Protein AF-A0A2W5YUY7-F1 (afdb_monomer)

Structure (mmCIF, N/CA/C/O backbone):
data_AF-A0A2W5YUY7-F1
#
_entry.id   AF-A0A2W5YUY7-F1
#
loop_
_atom_site.group_PDB
_atom_site.id
_atom_site.type_symbol
_atom_site.label_atom_id
_atom_site.label_alt_id
_atom_site.label_comp_id
_atom_site.label_asym_id
_atom_site.label_entity_id
_atom_site.label_seq_id
_atom_site.pdbx_PDB_ins_code
_atom_site.Cartn_x
_atom_site.Cartn_y
_atom_site.Cartn_z
_atom_site.occupancy
_atom_site.B_iso_or_equiv
_atom_site.auth_seq_id
_atom_site.auth_comp_id
_atom_site.auth_asym_id
_atom_site.auth_atom_id
_atom_site.pdbx_PDB_model_num
ATOM 1 N N . MET A 1 1 ? -25.713 -27.317 21.773 1.00 82.44 1 MET A N 1
ATOM 2 C CA . MET A 1 1 ? -25.487 -25.871 21.573 1.00 82.44 1 MET A CA 1
ATOM 3 C C . MET A 1 1 ? -24.095 -25.556 22.081 1.00 82.44 1 MET A C 1
ATOM 5 O O . MET A 1 1 ? -23.786 -25.940 23.202 1.00 82.44 1 MET A O 1
ATOM 9 N N . ARG A 1 2 ? -23.248 -24.959 21.246 1.00 90.19 2 ARG A N 1
ATOM 10 C CA . ARG A 1 2 ? -21.916 -24.479 21.638 1.00 90.19 2 ARG A CA 1
ATOM 11 C C . ARG A 1 2 ? -22.045 -23.018 22.028 1.00 90.19 2 ARG A C 1
ATOM 13 O O . ARG A 1 2 ? -22.692 -22.288 21.289 1.00 90.19 2 ARG A O 1
ATOM 20 N N . GLU A 1 3 ? -21.464 -22.612 23.149 1.00 92.94 3 GLU A N 1
ATOM 21 C CA . GLU A 1 3 ? -21.565 -21.238 23.646 1.00 92.94 3 GLU A CA 1
ATOM 22 C C . GLU A 1 3 ? -20.178 -20.695 24.001 1.00 92.94 3 GLU A C 1
ATOM 24 O O . GLU A 1 3 ? -19.349 -21.411 24.562 1.00 92.94 3 GLU A O 1
ATOM 29 N N . GLU A 1 4 ? -19.923 -19.437 23.660 1.00 93.38 4 GLU A N 1
ATOM 30 C CA . GLU A 1 4 ? -18.686 -18.720 23.967 1.00 93.38 4 GLU A CA 1
ATOM 31 C C . GLU A 1 4 ? -19.030 -17.281 24.362 1.00 93.38 4 GLU A C 1
ATOM 33 O O . GLU A 1 4 ? -19.893 -16.654 23.750 1.00 93.38 4 GLU A O 1
ATOM 38 N N . THR A 1 5 ? -18.380 -16.748 25.401 1.00 94.06 5 THR A N 1
ATOM 39 C CA . THR A 1 5 ? -18.548 -15.346 25.810 1.00 94.06 5 THR A CA 1
ATOM 40 C C . THR A 1 5 ? -17.300 -14.544 25.479 1.00 94.06 5 THR A C 1
ATOM 42 O O . THR A 1 5 ? -16.200 -14.863 25.926 1.00 94.06 5 THR A O 1
ATOM 45 N N . LEU A 1 6 ? -17.500 -13.472 24.725 1.00 91.31 6 LEU A N 1
ATOM 46 C CA . LEU A 1 6 ? -16.512 -12.488 24.330 1.00 91.31 6 LEU A CA 1
ATOM 47 C C . LEU A 1 6 ? -16.683 -11.238 25.194 1.00 91.31 6 LEU A C 1
ATOM 49 O O . LEU A 1 6 ? -17.806 -10.822 25.482 1.00 91.31 6 LEU A O 1
ATOM 53 N N . ALA A 1 7 ? -15.574 -10.608 25.575 1.00 89.50 7 ALA A N 1
ATOM 54 C CA . ALA A 1 7 ? -15.631 -9.275 26.168 1.00 89.50 7 ALA A CA 1
ATOM 55 C C . ALA A 1 7 ? -15.356 -8.231 25.086 1.00 89.50 7 ALA A C 1
ATOM 57 O O . ALA A 1 7 ? -14.325 -8.310 24.410 1.00 89.50 7 ALA A O 1
ATOM 58 N N . GLY A 1 8 ? -16.285 -7.294 24.952 1.00 89.19 8 GLY A N 1
ATOM 59 C CA . GLY A 1 8 ? -16.253 -6.164 24.038 1.00 89.19 8 GLY A CA 1
ATOM 60 C C . GLY A 1 8 ? -15.662 -4.903 24.665 1.00 89.19 8 GLY A C 1
ATOM 61 O O . GLY A 1 8 ? -15.068 -4.951 25.745 1.00 89.19 8 GLY A O 1
ATOM 62 N N . SER A 1 9 ? -15.800 -3.774 23.972 1.00 89.00 9 SER A N 1
ATOM 63 C CA . SER A 1 9 ? -15.421 -2.467 24.519 1.00 89.00 9 SER A CA 1
ATOM 64 C C . SER A 1 9 ? -16.349 -2.031 25.642 1.00 89.00 9 SER A C 1
ATOM 66 O O . SER A 1 9 ? -17.440 -2.577 25.797 1.00 89.00 9 SER A O 1
ATOM 68 N N . ASP A 1 10 ? -15.910 -1.042 26.424 1.00 85.69 10 ASP A N 1
ATOM 69 C CA . ASP A 1 10 ? -16.757 -0.343 27.399 1.00 85.69 10 ASP A CA 1
ATOM 70 C C . ASP A 1 10 ? -17.493 -1.303 28.363 1.00 85.69 10 ASP A C 1
ATOM 72 O O . ASP A 1 10 ? -18.621 -1.055 28.779 1.00 85.69 10 ASP A O 1
ATOM 76 N N . ASN A 1 11 ? -16.841 -2.423 28.713 1.00 85.94 11 ASN A N 1
ATOM 77 C CA . ASN A 1 11 ? -17.349 -3.518 29.554 1.00 85.94 11 ASN A CA 1
ATOM 78 C C . ASN A 1 11 ? -18.594 -4.256 29.018 1.00 85.94 11 ASN A C 1
ATOM 80 O O . ASN A 1 11 ? -19.314 -4.900 29.783 1.00 85.94 11 ASN A O 1
ATOM 84 N N . VAL A 1 12 ? -18.836 -4.215 27.708 1.00 90.56 12 VAL A N 1
ATOM 85 C CA . VAL A 1 12 ? -19.864 -5.027 27.046 1.00 90.56 12 VAL A CA 1
ATOM 86 C C . VAL A 1 12 ? -19.481 -6.511 27.088 1.00 90.56 12 VAL A C 1
ATOM 88 O O . VAL A 1 12 ? -18.336 -6.884 26.824 1.00 90.56 12 VAL A O 1
ATOM 91 N N . LEU A 1 13 ? -20.453 -7.384 27.356 1.00 93.50 13 LEU A N 1
ATOM 92 C CA . LEU A 1 13 ? -20.306 -8.836 27.222 1.00 93.50 13 LEU A CA 1
ATOM 93 C C . LEU A 1 13 ? -21.174 -9.352 26.077 1.00 93.50 13 LEU A C 1
ATOM 95 O O . LEU A 1 13 ? -22.361 -9.036 25.995 1.00 93.50 13 LEU A O 1
ATOM 99 N N . ILE A 1 14 ? -20.586 -10.175 25.211 1.00 94.94 14 ILE A N 1
ATOM 100 C CA . ILE A 1 14 ? -21.260 -10.774 24.063 1.00 94.94 14 ILE A CA 1
ATOM 101 C C . ILE A 1 14 ? -21.202 -12.282 24.219 1.00 94.94 14 ILE A C 1
ATOM 103 O O . ILE A 1 14 ? -20.122 -12.860 24.182 1.00 94.94 14 ILE A O 1
ATOM 107 N N . THR A 1 15 ? -22.346 -12.936 24.364 1.00 95.38 15 THR A N 1
ATOM 108 C CA . THR A 1 15 ? -22.401 -14.396 24.396 1.00 95.38 15 THR A CA 1
ATOM 109 C C . THR A 1 15 ? -22.970 -14.926 23.091 1.00 95.38 15 THR A C 1
ATOM 111 O O . THR A 1 15 ? -24.088 -14.580 22.714 1.00 95.38 15 THR A O 1
ATOM 114 N N . ILE A 1 16 ? -22.199 -15.760 22.402 1.00 95.25 16 ILE A N 1
ATOM 115 C CA . ILE A 1 16 ? -22.567 -16.384 21.134 1.00 95.25 16 ILE A CA 1
ATOM 116 C C . ILE A 1 16 ? -22.921 -17.837 21.403 1.00 95.25 16 ILE A C 1
ATOM 118 O O . ILE A 1 16 ? -22.126 -18.555 21.997 1.00 95.25 16 ILE A O 1
ATOM 122 N N . GLY A 1 17 ? -24.089 -18.268 20.938 1.00 94.00 17 GLY A N 1
ATOM 123 C CA . GLY A 1 17 ? -24.539 -19.653 20.971 1.00 94.00 17 GLY A CA 1
ATOM 124 C C . GLY A 1 17 ? -24.810 -20.170 19.561 1.00 94.00 17 GLY A C 1
ATOM 125 O O . GLY A 1 17 ? -25.519 -19.522 18.805 1.00 94.00 17 GLY A O 1
ATOM 126 N N . VAL A 1 18 ? -24.299 -21.341 19.192 1.00 93.06 18 VAL A N 1
ATOM 127 C CA . VAL A 1 18 ? -24.602 -21.982 17.902 1.00 93.06 18 VAL A CA 1
ATOM 128 C C . VAL A 1 18 ? -25.245 -23.348 18.118 1.00 93.06 18 VAL A C 1
ATOM 130 O O . VAL A 1 18 ? -24.824 -24.152 18.960 1.00 93.06 18 VAL A O 1
ATOM 133 N N . SER A 1 19 ? -26.291 -23.604 17.341 1.00 90.94 19 SER A N 1
ATOM 134 C CA . SER A 1 19 ? -27.009 -24.872 17.242 1.00 90.94 19 SER A CA 1
ATOM 135 C C . SER A 1 19 ? -27.241 -25.239 15.774 1.00 90.94 19 SER A C 1
ATOM 137 O O . SER A 1 19 ? -26.960 -24.442 14.880 1.00 90.94 19 SER A O 1
ATOM 139 N N . GLU A 1 20 ? -27.785 -26.431 15.524 1.00 87.50 20 GLU A N 1
ATOM 140 C CA . GLU A 1 20 ? -28.123 -26.883 14.167 1.00 87.50 20 GLU A CA 1
ATOM 141 C C . GLU A 1 20 ? -29.183 -26.006 13.486 1.00 87.50 20 GLU A C 1
ATOM 143 O O . GLU A 1 20 ? -29.188 -25.893 12.264 1.00 87.50 20 GLU A O 1
ATOM 148 N N . SER A 1 21 ? -30.067 -25.365 14.257 1.00 91.62 21 SER A N 1
ATOM 149 C CA . SER A 1 21 ? -31.188 -24.581 13.729 1.00 91.62 21 SER A CA 1
ATOM 150 C C . SER A 1 21 ? -31.003 -23.071 13.855 1.00 91.62 21 SER A C 1
ATOM 152 O O . SER A 1 21 ? -31.585 -22.323 13.069 1.00 91.62 21 SER A O 1
ATOM 154 N N . GLU A 1 22 ? -30.202 -22.597 14.814 1.00 94.31 22 GLU A N 1
ATOM 155 C CA . GLU A 1 22 ? -30.110 -21.169 15.151 1.00 94.31 22 GLU A CA 1
ATOM 156 C C . GLU A 1 22 ? -28.706 -20.722 15.596 1.00 94.31 22 GLU A C 1
ATOM 158 O O . GLU A 1 22 ? -27.975 -21.471 16.256 1.00 94.31 22 GLU A O 1
ATOM 163 N N . LEU A 1 23 ? -28.384 -19.461 15.288 1.00 95.25 23 LEU A N 1
ATOM 164 C CA . LEU A 1 23 ? -27.334 -18.649 15.903 1.00 95.25 23 LEU A CA 1
ATOM 165 C C . LEU A 1 23 ? -27.981 -17.712 16.935 1.00 95.25 23 LEU A C 1
ATOM 167 O O . LEU A 1 23 ? -28.914 -16.974 16.628 1.00 95.25 23 LEU A O 1
ATOM 171 N N . ILE A 1 24 ? -27.462 -17.724 18.154 1.00 95.56 24 ILE A N 1
ATOM 172 C CA . ILE A 1 24 ? -27.888 -16.889 19.270 1.00 95.56 24 ILE A CA 1
ATOM 173 C C . ILE A 1 24 ? -26.786 -15.880 19.570 1.00 95.56 24 ILE A C 1
ATOM 175 O O . ILE A 1 24 ? -25.624 -16.256 19.713 1.00 95.56 24 ILE A O 1
ATOM 179 N N . VAL A 1 25 ? -27.148 -14.606 19.703 1.00 96.31 25 VAL A N 1
ATOM 180 C CA . VAL A 1 25 ? -26.210 -13.536 20.061 1.00 96.31 25 VAL A CA 1
ATOM 181 C C . VAL A 1 25 ? -26.820 -12.715 21.186 1.00 96.31 25 VAL A C 1
ATOM 183 O O . VAL A 1 25 ? -27.820 -12.028 20.999 1.00 96.31 25 VAL A O 1
ATOM 186 N N . ARG A 1 26 ? -26.219 -12.789 22.370 1.00 95.50 26 ARG A N 1
ATOM 187 C CA . ARG A 1 26 ? -26.632 -12.038 23.555 1.00 95.50 26 ARG A CA 1
ATOM 188 C C . ARG A 1 26 ? -25.678 -10.872 23.772 1.00 95.50 26 ARG A C 1
ATOM 190 O O . ARG A 1 26 ? -24.511 -11.104 24.063 1.00 95.50 26 ARG A O 1
ATOM 197 N N . TYR A 1 27 ? -26.173 -9.646 23.677 1.00 95.06 27 TYR A N 1
ATOM 198 C CA . TYR A 1 27 ? -25.439 -8.421 23.985 1.00 95.06 27 TYR A CA 1
ATOM 199 C C . TYR A 1 27 ? -25.847 -7.911 25.367 1.00 95.06 27 TYR A C 1
ATOM 201 O O . TYR A 1 27 ? -27.019 -7.613 25.601 1.00 95.06 27 TYR A O 1
ATOM 209 N N . ARG A 1 28 ? -24.889 -7.799 26.286 1.00 93.19 28 ARG A N 1
ATOM 210 C CA . ARG A 1 28 ? -25.092 -7.233 27.622 1.00 93.19 28 ARG A CA 1
ATOM 211 C C . ARG A 1 28 ? -24.252 -5.957 27.763 1.00 93.19 28 ARG A C 1
ATOM 213 O O . ARG A 1 28 ? -23.025 -6.070 27.799 1.00 93.19 28 ARG A O 1
ATOM 220 N N . PRO A 1 29 ? -24.875 -4.768 27.830 1.00 87.69 29 PRO A N 1
ATOM 221 C CA . PRO A 1 29 ? -24.159 -3.529 28.109 1.00 87.69 29 PRO A CA 1
ATOM 222 C C . PRO A 1 29 ? -23.665 -3.473 29.561 1.00 87.69 29 PRO A C 1
ATOM 224 O O . PRO A 1 29 ? -24.096 -4.252 30.411 1.00 87.69 29 PRO A O 1
ATOM 227 N N . ALA A 1 30 ? -22.759 -2.537 29.843 1.00 79.19 30 ALA A N 1
ATOM 228 C CA . ALA A 1 30 ? -22.196 -2.336 31.180 1.00 79.19 30 ALA A CA 1
ATOM 229 C C . ALA A 1 30 ? -23.160 -1.665 32.176 1.00 79.19 30 ALA A C 1
ATOM 231 O O . ALA A 1 30 ? -23.013 -1.836 33.384 1.00 79.19 30 ALA A O 1
ATOM 232 N N . GLY A 1 31 ? -24.130 -0.896 31.673 1.00 75.00 31 GLY A N 1
ATOM 233 C CA . GLY A 1 31 ? -25.198 -0.262 32.450 1.00 75.00 31 GLY A CA 1
ATOM 234 C C . GLY A 1 31 ? -26.573 -0.858 32.130 1.00 75.00 31 GLY A C 1
ATOM 235 O O . GLY A 1 31 ? -26.691 -1.654 31.195 1.00 75.00 31 GLY A O 1
ATOM 236 N N . PRO A 1 32 ? -27.622 -0.496 32.891 1.00 65.94 32 PRO A N 1
ATOM 237 C CA . PRO A 1 32 ? -28.980 -0.909 32.568 1.00 65.94 32 PRO A CA 1
ATOM 238 C C . PRO A 1 32 ? -29.388 -0.355 31.194 1.00 65.94 32 PRO A C 1
ATOM 240 O O . PRO A 1 32 ? -28.988 0.743 30.808 1.00 65.94 32 PRO A O 1
ATOM 243 N N . VAL A 1 33 ? -30.182 -1.125 30.446 1.00 63.69 33 VAL A N 1
ATOM 244 C CA . VAL A 1 33 ? -30.790 -0.672 29.185 1.00 63.69 33 VAL A CA 1
ATOM 245 C C . VAL A 1 33 ? -31.951 0.263 29.541 1.00 63.69 33 VAL A C 1
ATOM 247 O O . VAL A 1 33 ? -33.110 -0.142 29.528 1.00 63.69 33 VAL A O 1
ATOM 250 N N . GLU A 1 34 ? -31.637 1.483 29.969 1.00 57.31 34 GLU A N 1
ATOM 251 C CA . GLU A 1 34 ? -32.617 2.540 30.219 1.00 57.31 34 GLU A CA 1
ATOM 252 C C . GLU A 1 34 ? -32.737 3.394 28.946 1.00 57.31 34 GLU A C 1
ATOM 254 O O . GLU A 1 34 ? -31.801 4.094 28.574 1.00 57.31 34 GLU A O 1
ATOM 259 N N . ASN A 1 35 ? -33.898 3.335 28.285 1.00 60.97 35 ASN A N 1
ATOM 260 C CA . ASN A 1 35 ? -34.285 4.139 27.112 1.00 60.97 35 ASN A CA 1
ATOM 261 C C . ASN A 1 35 ? -33.544 3.826 25.786 1.00 60.97 35 ASN A C 1
ATOM 263 O O . ASN A 1 35 ? -32.752 2.891 25.697 1.00 60.97 35 ASN A O 1
ATOM 267 N N . ALA A 1 36 ? -33.955 4.510 24.708 1.00 76.25 36 ALA A N 1
ATOM 268 C CA . ALA A 1 36 ? -33.785 4.139 23.299 1.00 76.25 36 ALA A CA 1
ATOM 269 C C . ALA A 1 36 ? -32.393 3.598 22.908 1.00 76.25 36 ALA A C 1
ATOM 271 O O . ALA A 1 36 ? -31.418 4.338 22.824 1.00 76.25 36 ALA A O 1
ATOM 272 N N . LEU A 1 37 ? -32.321 2.308 22.563 1.00 88.31 37 LEU A N 1
ATOM 273 C CA . LEU A 1 37 ? -31.085 1.660 22.118 1.00 88.31 37 LEU A CA 1
ATOM 274 C C . LEU A 1 37 ? -31.305 0.950 20.784 1.00 88.31 37 LEU A C 1
ATOM 276 O O . LEU A 1 37 ? -32.248 0.177 20.628 1.00 88.31 37 LEU A O 1
ATOM 280 N N . ASN A 1 38 ? -30.417 1.185 19.824 1.00 92.25 38 ASN A N 1
ATOM 281 C CA . ASN A 1 38 ? -30.393 0.466 18.558 1.00 92.25 38 ASN A CA 1
ATOM 282 C C . ASN A 1 38 ? -29.188 -0.478 18.545 1.00 92.25 38 ASN A C 1
ATOM 284 O O . ASN A 1 38 ? -28.051 -0.034 18.712 1.00 92.25 38 ASN A O 1
ATOM 288 N N . LEU A 1 39 ? -29.426 -1.774 18.340 1.00 94.38 39 LEU A N 1
ATOM 289 C CA . LEU A 1 39 ? -28.364 -2.758 18.135 1.00 94.38 39 LEU A CA 1
ATOM 290 C C . LEU A 1 39 ? -28.242 -3.091 16.661 1.00 94.38 39 LEU A C 1
ATOM 292 O O . LEU A 1 39 ? -29.240 -3.260 15.961 1.00 94.38 39 LEU A O 1
ATOM 296 N N . PHE A 1 40 ? -27.003 -3.239 16.219 1.00 96.00 40 PHE A N 1
ATOM 297 C CA . PHE A 1 40 ? -26.655 -3.541 14.846 1.00 96.00 40 PHE A CA 1
ATOM 298 C C . PHE A 1 40 ? -25.738 -4.747 14.815 1.00 96.00 40 PHE A C 1
ATOM 300 O O . PHE A 1 40 ? -24.790 -4.857 15.596 1.00 96.00 40 PHE A O 1
ATOM 307 N N . LEU A 1 41 ? -26.041 -5.634 13.883 1.00 96.75 41 LEU A N 1
ATOM 308 C CA . LEU A 1 41 ? -25.387 -6.904 13.702 1.00 96.75 41 LEU A CA 1
ATOM 309 C C . LEU A 1 41 ? -25.036 -7.098 12.219 1.00 96.75 41 LEU A C 1
ATOM 311 O O . LEU A 1 41 ? -25.788 -7.742 11.480 1.00 96.75 41 LEU A O 1
ATOM 315 N N . PRO A 1 42 ? -23.933 -6.488 11.754 1.00 96.56 42 PRO A N 1
ATOM 316 C CA . PRO A 1 42 ? -23.350 -6.802 10.458 1.00 96.56 42 PRO A CA 1
ATOM 317 C C . PRO A 1 42 ? -22.775 -8.219 10.432 1.00 96.56 42 PRO A C 1
ATOM 319 O O . PRO A 1 42 ? -22.025 -8.632 11.321 1.00 96.56 42 PRO A O 1
ATOM 322 N N . LEU A 1 43 ? -23.101 -8.941 9.367 1.00 96.19 43 LEU A N 1
ATOM 323 C CA . LEU A 1 43 ? -22.672 -10.306 9.106 1.00 96.19 43 LEU A CA 1
ATOM 324 C C . LEU A 1 43 ? -22.036 -10.389 7.715 1.00 96.19 43 LEU A C 1
ATOM 326 O O . LEU A 1 43 ? -22.558 -9.828 6.747 1.00 96.19 43 LEU A O 1
ATOM 330 N N . GLY A 1 44 ? -20.900 -11.073 7.621 1.00 94.81 44 GLY A N 1
ATOM 331 C CA . GLY A 1 44 ? -20.305 -11.513 6.363 1.00 94.81 44 GLY A CA 1
ATOM 332 C C . GLY A 1 44 ? -20.733 -12.950 6.111 1.00 94.81 44 GLY A C 1
ATOM 333 O O . GLY A 1 44 ? -20.157 -13.876 6.672 1.00 94.81 44 GLY A O 1
ATOM 334 N N . THR A 1 45 ? -21.784 -13.137 5.314 1.00 92.75 45 THR A N 1
ATOM 335 C CA . THR A 1 45 ? -22.287 -14.466 4.934 1.00 92.75 45 THR A CA 1
ATOM 336 C C . THR A 1 45 ? -21.586 -15.052 3.715 1.00 92.75 45 THR A C 1
ATOM 338 O O . THR A 1 45 ? -21.768 -16.230 3.414 1.00 92.75 45 THR A O 1
ATOM 341 N N . HIS A 1 46 ? -20.763 -14.242 3.040 1.00 87.12 46 HIS A N 1
ATOM 342 C CA . HIS A 1 46 ? -19.992 -14.586 1.843 1.00 87.12 46 HIS A CA 1
ATOM 343 C C . HIS A 1 46 ? -20.846 -15.039 0.646 1.00 87.12 46 HIS A C 1
ATOM 345 O O . HIS A 1 46 ? -20.318 -15.614 -0.307 1.00 87.12 46 HIS A O 1
ATOM 351 N N . ARG A 1 47 ? -22.159 -14.769 0.664 1.00 85.62 47 ARG A N 1
ATOM 352 C CA . ARG A 1 47 ? -23.068 -15.051 -0.461 1.00 85.62 47 ARG A CA 1
ATOM 353 C C . ARG A 1 47 ? -22.941 -14.000 -1.552 1.00 85.62 47 ARG A C 1
ATOM 355 O O . ARG A 1 47 ? -23.206 -14.281 -2.717 1.00 85.62 47 ARG A O 1
ATOM 362 N N . GLN A 1 48 ? -22.575 -12.790 -1.154 1.00 85.31 48 GLN A N 1
ATOM 363 C CA . GLN A 1 48 ? -22.389 -11.647 -2.028 1.00 85.31 48 GLN A CA 1
ATOM 364 C C . GLN A 1 48 ? -21.037 -10.985 -1.754 1.00 85.31 48 GLN A C 1
ATOM 366 O O . GLN A 1 48 ? -20.324 -11.326 -0.809 1.00 85.31 48 GLN A O 1
ATOM 371 N N . ILE A 1 49 ? -20.684 -10.018 -2.598 1.00 86.19 49 ILE A N 1
ATOM 372 C CA . ILE A 1 49 ? -19.437 -9.256 -2.475 1.00 86.19 49 ILE A CA 1
ATOM 373 C C . ILE A 1 49 ? -19.394 -8.452 -1.162 1.00 86.19 49 ILE A C 1
ATOM 375 O O . ILE A 1 49 ? -18.339 -8.392 -0.530 1.00 86.19 49 ILE A O 1
ATOM 379 N N . GLY A 1 50 ? -20.534 -7.890 -0.746 1.00 91.06 50 GLY A N 1
ATOM 380 C CA . GLY A 1 50 ? -20.678 -7.089 0.470 1.00 91.06 50 GLY A CA 1
ATOM 381 C C . GLY A 1 50 ? -19.967 -5.731 0.418 1.00 91.06 50 GLY A C 1
ATOM 382 O O . GLY A 1 50 ? -19.348 -5.368 -0.584 1.00 91.06 50 GLY A O 1
ATOM 383 N N . ALA A 1 51 ? -20.024 -5.003 1.534 1.00 90.38 51 ALA A N 1
ATOM 384 C CA . ALA A 1 51 ? -19.320 -3.741 1.754 1.00 90.38 51 ALA A CA 1
ATOM 385 C C . ALA A 1 51 ? -18.682 -3.688 3.146 1.00 90.38 51 ALA A C 1
ATOM 387 O O . ALA A 1 51 ? -19.207 -4.244 4.112 1.00 90.38 51 ALA A O 1
ATOM 388 N N . ALA A 1 52 ? -17.541 -3.006 3.249 1.00 91.12 52 ALA A N 1
ATOM 389 C CA . ALA A 1 52 ? -16.906 -2.720 4.537 1.00 91.12 52 ALA A CA 1
ATOM 390 C C . ALA A 1 52 ? -17.512 -1.481 5.213 1.00 91.12 52 ALA A C 1
ATOM 392 O O . ALA A 1 52 ? -17.273 -1.225 6.388 1.00 91.12 52 ALA A O 1
ATOM 393 N N . VAL A 1 53 ? -18.297 -0.709 4.469 1.00 89.00 53 VAL A N 1
ATOM 394 C CA . VAL A 1 53 ? -18.958 0.501 4.939 1.00 89.00 53 VAL A CA 1
ATOM 395 C C . VAL A 1 53 ? -20.424 0.186 5.197 1.00 89.00 53 VAL A C 1
ATOM 397 O O . VAL A 1 53 ? -21.147 -0.247 4.293 1.00 89.00 53 VAL A O 1
ATOM 400 N N . LEU A 1 54 ? -20.859 0.381 6.441 1.00 87.88 54 LEU A N 1
ATOM 401 C CA . LEU A 1 54 ? -22.262 0.218 6.793 1.00 87.88 54 LEU A CA 1
ATOM 402 C C . LEU A 1 54 ? -23.034 1.501 6.490 1.00 87.88 54 LEU A C 1
ATOM 404 O O . LEU A 1 54 ? -22.545 2.593 6.791 1.00 87.88 54 LEU A O 1
ATOM 408 N N . PRO A 1 55 ? -24.234 1.379 5.903 1.00 74.75 55 PRO A N 1
ATOM 409 C CA . PRO A 1 55 ? -25.036 2.530 5.546 1.00 74.75 55 PRO A CA 1
ATOM 410 C C . PRO A 1 55 ? -25.537 3.223 6.813 1.00 74.75 55 PRO A C 1
ATOM 412 O O . PRO A 1 55 ? -25.608 2.623 7.892 1.00 74.75 55 PRO A O 1
ATOM 415 N N . PHE A 1 56 ? -25.893 4.493 6.664 1.00 79.38 56 PHE A N 1
ATOM 416 C CA . PHE A 1 56 ? -26.399 5.289 7.761 1.00 79.38 56 PHE A CA 1
ATOM 417 C C . PHE A 1 56 ? -27.603 6.136 7.345 1.00 79.38 56 PHE A C 1
ATOM 419 O O . PHE A 1 56 ? -27.790 6.481 6.178 1.00 79.38 56 PHE A O 1
ATOM 426 N N . ALA A 1 57 ? -28.413 6.485 8.337 1.00 82.00 57 ALA A N 1
ATOM 427 C CA . ALA A 1 57 ? -29.611 7.287 8.211 1.00 82.00 57 ALA A CA 1
ATOM 428 C C . ALA A 1 57 ? -29.788 8.080 9.506 1.00 82.00 57 ALA A C 1
ATOM 430 O O . ALA A 1 57 ? -29.751 7.521 10.610 1.00 82.00 57 ALA A O 1
ATOM 431 N N . HIS A 1 58 ? -29.964 9.391 9.362 1.00 83.81 58 HIS A N 1
ATOM 432 C CA . HIS A 1 58 ? -30.148 10.317 10.477 1.00 83.81 58 HIS A CA 1
ATOM 433 C C . HIS A 1 58 ? -31.323 9.881 11.368 1.00 83.81 58 HIS A C 1
ATOM 435 O O . HIS A 1 58 ? -32.364 9.466 10.863 1.00 83.81 58 HIS A O 1
ATOM 441 N N . ALA A 1 59 ? -31.118 9.914 12.688 1.00 83.06 59 ALA A N 1
ATOM 442 C CA . ALA A 1 59 ? -32.038 9.457 13.738 1.00 83.06 59 ALA A CA 1
ATOM 443 C C . ALA A 1 59 ? -32.430 7.960 13.706 1.00 83.06 59 ALA A C 1
ATOM 445 O O . ALA A 1 59 ? -33.205 7.514 14.552 1.00 83.06 59 ALA A O 1
ATOM 446 N N . LEU A 1 60 ? -31.885 7.168 12.773 1.00 85.00 60 LEU A N 1
ATOM 447 C CA . LEU A 1 60 ? -32.164 5.733 12.637 1.00 85.00 60 LEU A CA 1
ATOM 448 C C . LEU A 1 60 ? -30.898 4.889 12.845 1.00 85.00 60 LEU A C 1
ATOM 450 O O . LEU A 1 60 ? -30.794 4.120 13.800 1.00 85.00 60 LEU A O 1
ATOM 454 N N . GLU A 1 61 ? -29.912 5.041 11.963 1.00 86.00 61 GLU A N 1
ATOM 455 C CA . GLU A 1 61 ? -28.672 4.249 11.937 1.00 86.00 61 GLU A CA 1
ATOM 456 C C . GLU A 1 61 ? -27.454 5.040 12.460 1.00 86.00 61 GLU A C 1
ATOM 458 O O . GLU A 1 61 ? -26.416 4.441 12.767 1.00 86.00 61 GLU A O 1
ATOM 463 N N . CYS A 1 62 ? -27.638 6.353 12.685 1.00 88.88 62 CYS A N 1
ATOM 464 C CA . CYS A 1 62 ? -26.693 7.288 13.320 1.00 88.88 62 CYS A CA 1
ATOM 465 C C . CYS A 1 62 ? -25.459 7.578 12.445 1.00 88.88 62 CYS A C 1
ATOM 467 O O . CYS A 1 62 ? -25.598 7.646 11.235 1.00 88.88 62 CYS A O 1
ATOM 469 N N . SER A 1 63 ? -24.279 7.813 13.023 1.00 87.56 63 SER A N 1
ATOM 470 C CA . SER A 1 63 ? -23.005 7.952 12.292 1.00 87.56 63 SER A CA 1
ATOM 471 C C . SER A 1 63 ? -22.554 6.658 11.597 1.00 87.56 63 SER A C 1
ATOM 473 O O . SER A 1 63 ? -23.085 5.583 11.874 1.00 87.56 63 SER A O 1
ATOM 475 N N . THR A 1 64 ? -21.554 6.707 10.725 1.00 88.81 64 THR A N 1
ATOM 476 C CA . THR A 1 64 ? -21.061 5.537 9.976 1.00 88.81 64 THR A CA 1
ATOM 477 C C . THR A 1 64 ? -20.273 4.577 10.868 1.00 88.81 64 THR A C 1
ATOM 479 O O . THR A 1 64 ? -19.572 4.986 11.797 1.00 88.81 64 THR A O 1
ATOM 482 N N . VAL A 1 65 ? -20.344 3.275 10.573 1.00 91.56 65 VAL A N 1
ATOM 483 C CA . VAL A 1 65 ? -19.426 2.271 11.134 1.00 91.56 65 VAL A CA 1
ATOM 484 C C . VAL A 1 65 ? -18.690 1.569 9.999 1.00 91.56 65 VAL A C 1
ATOM 486 O O . VAL A 1 65 ? -19.302 1.090 9.045 1.00 91.56 65 VAL A O 1
ATOM 489 N N . LEU A 1 66 ? -17.368 1.517 10.125 1.00 92.12 66 LEU A N 1
ATOM 490 C CA . LEU A 1 66 ? -16.444 0.952 9.152 1.00 92.12 66 LEU A CA 1
ATOM 491 C C . LEU A 1 66 ? -15.934 -0.381 9.686 1.00 92.12 66 LEU A C 1
ATOM 493 O O . LEU A 1 66 ? -15.500 -0.484 10.837 1.00 92.12 66 LEU A O 1
ATOM 497 N N . LEU A 1 67 ? -16.007 -1.406 8.848 1.00 93.00 67 LEU A N 1
ATOM 498 C CA . LEU A 1 67 ? -15.709 -2.782 9.199 1.00 93.00 67 LEU A CA 1
ATOM 499 C C . LEU A 1 67 ? -14.354 -3.231 8.635 1.00 93.00 67 LEU A C 1
ATOM 501 O O . LEU A 1 67 ? -13.888 -2.746 7.599 1.00 93.00 67 LEU A O 1
ATOM 505 N N . PRO A 1 68 ? -13.722 -4.219 9.280 1.00 89.81 68 PRO A N 1
ATOM 506 C CA . PRO A 1 68 ? -12.489 -4.827 8.795 1.00 89.81 68 PRO A CA 1
ATOM 507 C C . PRO A 1 68 ? -12.757 -5.951 7.775 1.00 89.81 68 PRO A C 1
ATOM 509 O O . PRO A 1 68 ? -11.816 -6.489 7.202 1.00 89.81 68 PRO A O 1
ATOM 512 N N . PHE A 1 69 ? -14.022 -6.308 7.542 1.00 91.50 69 PHE A N 1
ATOM 513 C CA . PHE A 1 69 ? -14.488 -7.314 6.585 1.00 91.50 69 PHE A CA 1
ATOM 514 C C . PHE A 1 69 ? -15.644 -6.744 5.751 1.00 91.50 69 PHE A C 1
ATOM 516 O O . PHE A 1 69 ? -16.170 -5.677 6.069 1.00 91.50 69 PHE A O 1
ATOM 523 N N . LYS A 1 70 ? -16.054 -7.453 4.693 1.00 92.00 70 LYS A N 1
ATOM 524 C CA . LYS A 1 70 ? -17.217 -7.066 3.884 1.00 92.00 70 LYS A CA 1
ATOM 525 C C . LYS A 1 70 ? -18.478 -7.753 4.390 1.00 92.00 70 LYS A C 1
ATOM 527 O O . LYS A 1 70 ? -18.592 -8.974 4.318 1.00 92.00 70 LYS A O 1
ATOM 532 N N . SER A 1 71 ? -19.422 -6.964 4.887 1.00 94.44 71 SER A N 1
ATOM 533 C CA . SER A 1 71 ? -20.738 -7.444 5.293 1.00 94.44 71 SER A CA 1
ATOM 534 C C . SER A 1 71 ? -21.684 -7.460 4.097 1.00 94.44 71 SER A C 1
ATOM 536 O O . SER A 1 71 ? -21.706 -6.519 3.307 1.00 94.44 71 SER A O 1
ATOM 538 N N . ASP A 1 72 ? -22.472 -8.524 3.968 1.00 94.50 72 ASP A N 1
ATOM 539 C CA . ASP A 1 72 ? -23.537 -8.654 2.968 1.00 94.50 72 ASP A CA 1
ATOM 540 C C . ASP A 1 72 ? -24.940 -8.780 3.587 1.00 94.50 72 ASP A C 1
ATOM 542 O O . ASP A 1 72 ? -25.945 -8.773 2.874 1.00 94.50 72 ASP A O 1
ATOM 546 N N . LEU A 1 73 ? -25.028 -8.851 4.916 1.00 95.50 73 LEU A N 1
ATOM 547 C CA . LEU A 1 73 ? -26.273 -8.905 5.671 1.00 95.50 73 LEU A CA 1
ATOM 548 C C . LEU A 1 73 ? -26.143 -8.052 6.933 1.00 95.50 73 LEU A C 1
ATOM 550 O O . LEU A 1 73 ? -25.277 -8.302 7.763 1.00 95.50 73 LEU A O 1
ATOM 554 N N . LEU A 1 74 ? -27.044 -7.090 7.114 1.00 95.56 74 LEU A N 1
ATOM 555 C CA . LEU A 1 74 ? -27.145 -6.286 8.329 1.00 95.56 74 LEU A CA 1
ATOM 556 C C . LEU A 1 74 ? -28.485 -6.564 9.005 1.00 95.56 74 LEU A C 1
ATOM 558 O O . LEU A 1 74 ? -29.545 -6.246 8.462 1.00 95.56 74 LEU A O 1
ATOM 562 N N . LEU A 1 75 ? -28.432 -7.142 10.203 1.00 96.94 75 LEU A N 1
ATOM 563 C CA . LEU A 1 75 ? -29.588 -7.275 11.086 1.00 96.94 75 LEU A CA 1
ATOM 564 C C . LEU A 1 75 ? -29.542 -6.150 12.120 1.00 96.94 75 LEU A C 1
ATOM 566 O O . LEU A 1 75 ? -28.473 -5.801 12.611 1.00 96.94 75 LEU A O 1
ATOM 570 N N . SER A 1 76 ? -30.680 -5.556 12.461 1.00 95.94 76 SER A N 1
ATOM 571 C CA . SER A 1 76 ? -30.730 -4.535 13.513 1.00 95.94 76 SER A CA 1
ATOM 572 C C . SER A 1 76 ? -32.016 -4.607 14.320 1.00 95.94 76 SER A C 1
ATOM 574 O O . SER A 1 76 ? -33.033 -5.101 13.835 1.00 95.94 76 SER A O 1
ATOM 576 N N . ALA A 1 77 ? -31.960 -4.119 15.554 1.00 95.31 77 ALA A N 1
ATOM 577 C CA . ALA A 1 77 ? -33.101 -4.047 16.450 1.00 95.31 77 ALA A CA 1
ATOM 578 C C . ALA A 1 77 ? -33.197 -2.660 17.084 1.00 95.31 77 ALA A C 1
ATOM 580 O O . ALA A 1 77 ? -32.219 -2.169 17.646 1.00 95.31 77 ALA A O 1
ATOM 581 N N . GLU A 1 78 ? -34.374 -2.048 17.006 1.00 93.81 78 GLU A N 1
ATOM 582 C CA . GLU A 1 78 ? -34.713 -0.836 17.749 1.00 93.81 78 GLU A CA 1
ATOM 583 C C . GLU A 1 78 ? -35.418 -1.227 19.039 1.00 93.81 78 GLU A C 1
ATOM 585 O O . GLU A 1 78 ? -36.460 -1.883 19.009 1.00 93.81 78 GLU A O 1
ATOM 590 N N . ILE A 1 79 ? -34.859 -0.804 20.167 1.00 90.56 79 ILE A N 1
ATOM 591 C CA . ILE A 1 79 ? -35.419 -1.034 21.492 1.00 90.56 79 ILE A CA 1
ATOM 592 C C . ILE A 1 79 ? -35.978 0.288 21.987 1.00 90.56 79 ILE A C 1
ATOM 594 O O . ILE A 1 79 ? -35.252 1.279 22.105 1.00 90.56 79 ILE A O 1
ATOM 598 N N . ARG A 1 80 ? -37.282 0.310 22.246 1.00 88.50 80 ARG A N 1
ATOM 599 C CA . ARG A 1 80 ? -38.014 1.441 22.821 1.00 88.50 80 ARG A CA 1
ATOM 600 C C . ARG A 1 80 ? -38.918 0.928 23.938 1.00 88.50 80 ARG A C 1
ATOM 602 O O . ARG A 1 80 ? -39.177 -0.269 24.028 1.00 88.50 80 ARG A O 1
ATOM 609 N N . GLU A 1 81 ? -39.470 1.836 24.739 1.00 82.81 81 GLU A N 1
ATOM 610 C CA . GLU A 1 81 ? -40.495 1.482 25.736 1.00 82.81 81 GLU A CA 1
ATOM 611 C C . GLU A 1 81 ? -41.720 0.799 25.102 1.00 82.81 81 GLU A C 1
ATOM 613 O O . GLU A 1 81 ? -42.346 -0.063 25.712 1.00 82.81 81 GLU A O 1
ATOM 618 N N . SER A 1 82 ? -42.047 1.158 23.856 1.00 84.31 82 SER A N 1
ATOM 619 C CA . SER A 1 82 ? -43.174 0.599 23.102 1.00 84.31 82 SER A CA 1
ATOM 620 C C . SER A 1 82 ? -42.944 -0.825 22.581 1.00 84.31 82 SER A C 1
ATOM 622 O O . SER A 1 82 ? -43.892 -1.443 22.096 1.00 84.31 82 SER A O 1
ATOM 624 N N . GLY A 1 83 ? -41.719 -1.351 22.672 1.00 89.00 83 GLY A N 1
ATOM 625 C CA . GLY A 1 83 ? -41.359 -2.698 22.238 1.00 89.00 83 GLY A CA 1
ATOM 626 C C . GLY A 1 83 ? -40.082 -2.754 21.400 1.00 89.00 83 GLY A C 1
ATOM 627 O O . GLY A 1 83 ? -39.344 -1.775 21.269 1.00 89.00 83 GLY A O 1
ATOM 628 N N . VAL A 1 84 ? -39.833 -3.935 20.830 1.00 92.88 84 VAL A N 1
ATOM 629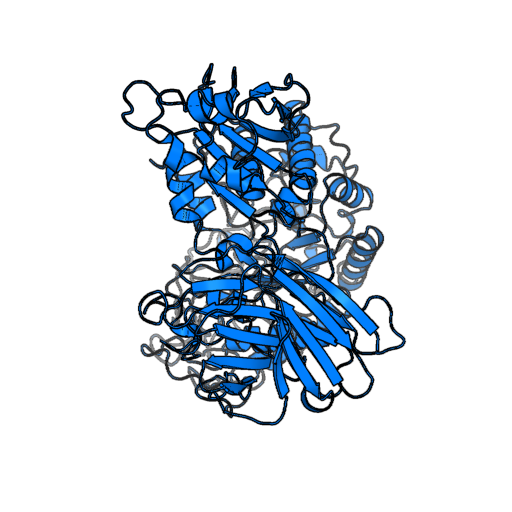 C CA . VAL A 1 84 ? -38.679 -4.218 19.968 1.00 92.88 84 VAL A CA 1
ATOM 630 C C . VAL A 1 84 ? -39.137 -4.325 18.519 1.00 92.88 84 VAL A C 1
ATOM 632 O O . VAL A 1 84 ? -40.075 -5.064 18.221 1.00 92.88 84 VAL A O 1
ATOM 635 N N . LYS A 1 85 ? -38.449 -3.628 17.614 1.00 95.50 85 LYS A N 1
ATOM 636 C CA . LYS A 1 85 ? -38.638 -3.771 16.165 1.00 95.50 85 LYS A CA 1
ATOM 637 C C . LYS A 1 85 ? -37.370 -4.282 15.504 1.00 95.50 85 LYS A C 1
ATOM 639 O O . LYS A 1 85 ? -36.292 -3.754 15.759 1.00 95.50 85 LYS A O 1
ATOM 644 N N . CYS A 1 86 ? -37.509 -5.284 14.644 1.00 97.31 86 CYS A N 1
ATOM 645 C CA . CYS A 1 86 ? -36.398 -5.936 13.958 1.00 97.31 86 CYS A CA 1
ATOM 646 C C . CYS A 1 86 ? -36.350 -5.510 12.494 1.00 97.31 86 CYS A C 1
ATOM 648 O O . CYS A 1 86 ? -37.382 -5.431 11.831 1.00 97.31 86 CYS A O 1
ATOM 650 N N . PHE A 1 87 ? -35.151 -5.263 11.976 1.00 96.56 87 PHE A N 1
ATOM 651 C CA . PHE A 1 87 ? -34.945 -4.815 10.605 1.00 96.56 87 PHE A CA 1
ATOM 652 C C . PHE A 1 87 ? -33.807 -5.571 9.935 1.00 96.56 87 PHE A C 1
ATOM 654 O O . PHE A 1 87 ? -32.852 -6.002 10.588 1.00 96.56 87 PHE A O 1
ATOM 661 N N . ARG A 1 88 ? -33.887 -5.668 8.610 1.00 95.12 88 ARG A N 1
ATOM 662 C CA . ARG A 1 88 ? -32.860 -6.266 7.760 1.00 95.12 88 ARG A CA 1
ATOM 663 C C . ARG A 1 88 ? -32.482 -5.333 6.614 1.00 95.12 88 ARG A C 1
ATOM 665 O O . ARG A 1 88 ? -33.352 -4.696 6.019 1.00 95.12 88 ARG A O 1
ATOM 672 N N . ARG A 1 89 ? -31.194 -5.337 6.266 1.00 93.12 89 ARG A N 1
ATOM 673 C CA . ARG A 1 89 ? -30.662 -4.903 4.967 1.00 93.12 89 ARG A CA 1
ATOM 674 C C . ARG A 1 89 ? -29.788 -6.004 4.388 1.00 93.12 89 ARG A C 1
ATOM 676 O O . ARG A 1 89 ? -29.108 -6.712 5.131 1.00 93.12 89 ARG A O 1
ATOM 683 N N . VAL A 1 90 ? -29.815 -6.146 3.074 1.00 93.50 90 VAL A N 1
ATOM 684 C CA . VAL A 1 90 ? -28.951 -7.076 2.344 1.00 93.50 90 VAL A CA 1
ATOM 685 C C . VAL A 1 90 ? -28.127 -6.299 1.337 1.00 93.50 90 VAL A C 1
ATOM 687 O O . VAL A 1 90 ? -28.597 -5.301 0.791 1.00 93.50 90 VAL A O 1
ATOM 690 N N . TRP A 1 91 ? -26.900 -6.745 1.102 1.00 91.38 91 TRP A N 1
ATOM 691 C CA . TRP A 1 91 ? -26.138 -6.294 -0.047 1.00 91.38 91 TRP A CA 1
ATOM 692 C C . TRP A 1 91 ? -26.651 -7.033 -1.276 1.00 91.38 91 TRP A C 1
ATOM 694 O O . TRP A 1 91 ? -26.529 -8.254 -1.366 1.00 91.38 91 TRP A O 1
ATOM 704 N N . ASP A 1 92 ? -27.228 -6.300 -2.216 1.00 88.44 92 ASP A N 1
ATOM 705 C CA . ASP A 1 92 ? -27.729 -6.851 -3.466 1.00 88.44 92 ASP A CA 1
ATOM 706 C C . ASP A 1 92 ? -27.441 -5.880 -4.603 1.00 88.44 92 ASP A C 1
ATOM 708 O O . ASP A 1 92 ? -27.482 -4.664 -4.423 1.00 88.44 92 ASP A O 1
ATOM 712 N N . ARG A 1 93 ? -27.131 -6.419 -5.786 1.00 88.06 93 ARG A N 1
ATOM 713 C CA . ARG A 1 93 ? -26.923 -5.616 -6.998 1.00 88.06 93 ARG A CA 1
ATOM 714 C C . ARG A 1 93 ? -26.038 -4.375 -6.759 1.00 88.06 93 ARG A C 1
ATOM 716 O O . ARG A 1 93 ? -26.380 -3.277 -7.188 1.00 88.06 93 ARG A O 1
ATOM 723 N N . TRP A 1 94 ? -24.890 -4.583 -6.105 1.00 87.81 94 TRP A N 1
ATOM 724 C CA . TRP A 1 94 ? -23.845 -3.573 -5.856 1.00 87.81 94 TRP A CA 1
ATOM 725 C C . TRP A 1 94 ? -24.210 -2.437 -4.895 1.00 87.81 94 TRP A C 1
ATOM 727 O O . TRP A 1 94 ? -23.527 -1.418 -4.899 1.00 87.81 94 TRP A O 1
ATOM 737 N N . GLN A 1 95 ? -25.248 -2.601 -4.075 1.00 87.19 95 GLN A N 1
ATOM 738 C CA . GLN A 1 95 ? -25.614 -1.619 -3.056 1.00 87.19 95 GLN A CA 1
ATOM 739 C C . GLN A 1 95 ? -26.319 -2.264 -1.860 1.00 87.19 95 GLN A C 1
ATOM 741 O O . GLN A 1 95 ? -26.784 -3.405 -1.912 1.00 87.19 95 GLN A O 1
ATOM 746 N N . TRP A 1 96 ? -26.438 -1.510 -0.771 1.00 88.69 96 TRP A N 1
ATOM 747 C CA . TRP A 1 96 ? -27.318 -1.883 0.331 1.00 88.69 96 TRP A CA 1
ATOM 748 C C . TRP A 1 96 ? -28.783 -1.696 -0.065 1.00 88.69 96 TRP A C 1
ATOM 750 O O . TRP A 1 96 ? -29.171 -0.636 -0.552 1.00 88.69 96 TRP A O 1
ATOM 760 N N . SER A 1 97 ? -29.618 -2.701 0.206 1.00 89.94 97 SER A N 1
ATOM 761 C CA . SER A 1 97 ? -31.069 -2.571 0.085 1.00 89.94 97 SER A CA 1
ATOM 762 C C . SER A 1 97 ? -31.608 -1.477 1.009 1.00 89.94 97 SER A C 1
ATOM 764 O O . SER A 1 97 ? -30.971 -1.091 1.997 1.00 89.94 97 SER A O 1
ATOM 766 N N . GLU A 1 98 ? -32.842 -1.044 0.768 1.00 88.62 98 GLU A N 1
ATOM 767 C CA . GLU A 1 98 ? -33.593 -0.300 1.777 1.00 88.62 98 GLU A CA 1
ATOM 768 C C . GLU A 1 98 ? -33.714 -1.102 3.077 1.00 88.62 98 GLU A C 1
ATOM 770 O O . GLU A 1 98 ? -33.628 -2.338 3.098 1.00 88.62 98 GLU A O 1
ATOM 775 N N . ARG A 1 99 ? -33.899 -0.376 4.177 1.00 89.81 99 ARG A N 1
ATOM 776 C CA . ARG A 1 99 ? -34.128 -0.956 5.496 1.00 89.81 99 ARG A CA 1
ATOM 777 C C . ARG A 1 99 ? -35.566 -1.453 5.607 1.00 89.81 99 ARG A C 1
ATOM 779 O O . ARG A 1 99 ? -36.499 -0.664 5.505 1.00 89.81 99 ARG A O 1
ATOM 786 N N . VAL A 1 100 ? -35.743 -2.750 5.861 1.00 94.62 100 VAL A N 1
ATOM 787 C CA . VAL A 1 100 ? -37.067 -3.395 5.907 1.00 94.62 100 VAL A CA 1
ATOM 788 C C . VAL A 1 100 ? -37.328 -3.991 7.289 1.00 94.62 100 VAL A C 1
ATOM 790 O O . VAL A 1 100 ? -36.496 -4.743 7.796 1.00 94.62 100 VAL A O 1
ATOM 793 N N . GLU A 1 101 ? -38.473 -3.661 7.897 1.00 96.88 101 GLU A N 1
ATOM 794 C CA . GLU A 1 101 ? -38.955 -4.302 9.134 1.00 96.88 101 GLU A CA 1
ATOM 795 C C . GLU A 1 101 ? -39.281 -5.781 8.853 1.00 96.88 101 GLU A C 1
ATOM 797 O O . GLU A 1 101 ? -39.899 -6.099 7.837 1.00 96.88 101 GLU A O 1
ATOM 802 N N . THR A 1 102 ? -38.841 -6.702 9.712 1.00 97.12 102 THR A N 1
ATOM 803 C CA . THR A 1 102 ? -38.921 -8.149 9.454 1.00 97.12 102 THR A CA 1
ATOM 804 C C . THR A 1 102 ? -39.228 -8.960 10.714 1.00 97.12 102 THR A C 1
ATOM 806 O O . THR A 1 102 ? -38.968 -8.524 11.833 1.00 97.12 102 THR A O 1
ATOM 809 N N . GLN A 1 103 ? -39.763 -10.166 10.510 1.00 96.38 103 GLN A N 1
ATOM 810 C CA . GLN A 1 103 ? -39.992 -11.198 11.532 1.00 96.38 103 GLN A CA 1
ATOM 811 C C . GLN A 1 103 ? -39.133 -12.455 11.291 1.00 96.38 103 GLN A C 1
ATOM 813 O O . GLN A 1 103 ? -39.362 -13.496 11.896 1.00 96.38 103 GLN A O 1
ATOM 818 N N . GLU A 1 104 ? -38.155 -12.388 10.381 1.00 96.44 104 GLU A N 1
ATOM 819 C CA . GLU A 1 104 ? -37.290 -13.526 10.02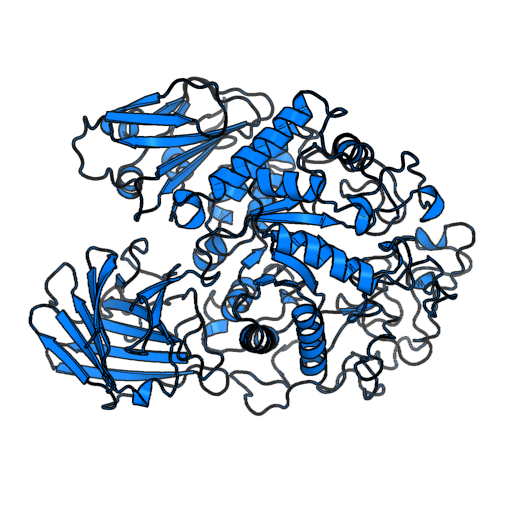1 1.00 96.44 104 GLU A CA 1
ATOM 820 C C . GLU A 1 104 ? -36.296 -13.925 11.121 1.00 96.44 104 GLU A C 1
ATOM 822 O O . GLU A 1 104 ? -35.671 -14.979 11.039 1.00 96.44 104 GLU A O 1
ATOM 827 N N . PHE A 1 105 ? -36.132 -13.081 12.136 1.00 97.50 105 PHE A N 1
ATOM 828 C CA . PHE A 1 105 ? -35.364 -13.353 13.342 1.00 97.50 105 PHE A CA 1
ATOM 829 C C . PHE A 1 105 ? -36.073 -12.715 14.538 1.00 97.50 105 PHE A C 1
ATOM 831 O O . PHE A 1 105 ? -36.868 -11.787 14.378 1.00 97.50 105 PHE A O 1
ATOM 838 N N . GLU A 1 106 ? -35.788 -13.216 15.734 1.00 97.00 106 GLU A N 1
ATOM 839 C CA . GLU A 1 106 ? -36.407 -12.736 16.969 1.00 97.00 106 GLU A CA 1
ATOM 840 C C . GLU A 1 106 ? -35.382 -11.974 17.808 1.00 97.00 106 GLU A C 1
ATOM 842 O O . GLU A 1 106 ? -34.234 -12.410 17.945 1.00 97.00 106 GLU A O 1
ATOM 847 N N . VAL A 1 107 ? -35.800 -10.850 18.395 1.00 96.38 107 VAL A N 1
ATOM 848 C CA . VAL A 1 107 ? -35.015 -10.134 19.402 1.00 96.38 107 VAL A CA 1
ATOM 849 C C . VAL A 1 107 ? -35.840 -9.936 20.660 1.00 96.38 107 VAL A C 1
ATOM 851 O O . VAL A 1 107 ? -36.925 -9.360 20.614 1.00 96.38 107 VAL A O 1
ATOM 854 N N . THR A 1 108 ? -35.307 -10.389 21.792 1.00 93.69 108 THR A N 1
ATOM 855 C CA . THR A 1 108 ? -35.927 -10.214 23.110 1.00 93.69 108 THR A CA 1
ATOM 856 C C . THR A 1 108 ? -35.023 -9.413 24.038 1.00 93.69 108 THR A C 1
ATOM 858 O O . THR A 1 108 ? -33.797 -9.434 23.918 1.00 93.69 108 THR A O 1
ATOM 861 N N . VAL A 1 109 ? -35.639 -8.679 24.965 1.00 90.69 109 VAL A N 1
ATOM 862 C CA . VAL A 1 109 ? -34.943 -7.908 26.001 1.00 90.69 109 VAL A CA 1
ATOM 863 C C . VAL A 1 109 ? -35.346 -8.477 27.354 1.00 90.69 109 VAL A C 1
ATOM 865 O O . VAL A 1 109 ? -36.531 -8.569 27.666 1.00 90.69 109 VAL A O 1
ATOM 868 N N . GLY A 1 110 ? -34.362 -8.890 28.146 1.00 84.81 110 GLY A N 1
ATOM 869 C CA . GLY A 1 110 ? -34.572 -9.527 29.444 1.00 84.81 110 GLY A CA 1
ATOM 870 C C . GLY A 1 110 ? -33.246 -9.757 30.160 1.00 84.81 110 GLY A C 1
ATOM 871 O O . GLY A 1 110 ? -32.197 -9.819 29.521 1.00 84.81 110 GLY A O 1
ATOM 872 N N . ASP A 1 111 ? -33.272 -9.833 31.491 1.00 81.75 111 ASP A N 1
ATOM 873 C CA . ASP A 1 111 ? -32.079 -10.065 32.324 1.00 81.75 111 ASP A CA 1
ATOM 874 C C . ASP A 1 111 ? -30.916 -9.085 32.045 1.00 81.75 111 ASP A C 1
ATOM 876 O O . ASP A 1 111 ? -29.736 -9.455 32.049 1.00 81.75 111 ASP A O 1
ATOM 880 N N . GLY A 1 112 ? -31.260 -7.824 31.749 1.00 85.12 112 GLY A N 1
ATOM 881 C CA . GLY A 1 112 ? -30.300 -6.765 31.419 1.00 85.12 112 GLY A CA 1
ATOM 882 C C . GLY A 1 112 ? -29.532 -6.995 30.112 1.00 85.12 112 GLY A C 1
ATOM 883 O O . GLY A 1 112 ? -28.455 -6.433 29.936 1.00 85.12 112 GLY A O 1
ATOM 884 N N . ALA A 1 113 ? -30.036 -7.843 29.213 1.00 90.31 113 ALA A N 1
ATOM 885 C CA . ALA A 1 113 ? -29.402 -8.164 27.942 1.00 90.31 113 ALA A CA 1
ATOM 886 C C . ALA A 1 113 ? -30.399 -8.129 26.777 1.00 90.31 113 ALA A C 1
ATOM 888 O O . ALA A 1 113 ? -31.612 -8.256 26.950 1.00 90.31 113 ALA A O 1
ATOM 889 N N . VAL A 1 114 ? -29.850 -7.987 25.574 1.00 92.75 114 VAL A N 1
ATOM 890 C CA . VAL A 1 114 ? -30.569 -8.071 24.303 1.00 92.75 114 VAL A CA 1
ATOM 891 C C . VAL A 1 114 ? -30.164 -9.367 23.619 1.00 92.75 114 VAL A C 1
ATOM 893 O O . VAL A 1 114 ? -28.974 -9.619 23.424 1.00 92.75 114 VAL A O 1
ATOM 896 N N . LEU A 1 115 ? -31.135 -10.205 23.274 1.00 95.19 115 LEU A N 1
ATOM 897 C CA . LEU A 1 115 ? -30.914 -11.536 22.723 1.00 95.19 115 LEU A CA 1
ATOM 898 C C . LEU A 1 115 ? -31.434 -11.612 21.290 1.00 95.19 115 LEU A C 1
ATOM 900 O O . LEU A 1 115 ? -32.640 -11.585 21.085 1.00 95.19 115 LEU A O 1
ATOM 904 N N . PHE A 1 116 ? -30.539 -11.785 20.322 1.00 97.06 116 PHE A N 1
ATOM 905 C CA . PHE A 1 116 ? -30.882 -12.152 18.949 1.00 97.06 116 PHE A CA 1
ATOM 906 C C . PHE A 1 116 ? -30.977 -13.673 18.825 1.00 97.06 116 PHE A C 1
ATOM 908 O O . PHE A 1 116 ? -30.057 -14.385 19.236 1.00 97.06 116 PHE A O 1
ATOM 915 N N . ARG A 1 117 ? -32.053 -14.165 18.206 1.00 97.19 117 ARG A N 1
ATOM 916 C CA . ARG A 1 117 ? -32.216 -15.551 17.751 1.00 97.19 117 ARG A CA 1
ATOM 917 C C . ARG A 1 117 ? -32.361 -15.552 16.236 1.00 97.19 117 ARG A C 1
ATOM 919 O O . ARG A 1 117 ? -33.358 -15.074 15.698 1.00 97.19 117 ARG A O 1
ATOM 926 N N . ILE A 1 118 ? -31.344 -16.057 15.553 1.00 97.19 118 ILE A N 1
ATOM 927 C CA . ILE A 1 118 ? -31.193 -15.953 14.103 1.00 97.19 118 ILE A CA 1
ATOM 928 C C . ILE A 1 118 ? -31.287 -17.360 13.512 1.00 97.19 118 ILE A C 1
ATOM 930 O O . ILE A 1 118 ? -30.392 -18.177 13.753 1.00 97.19 118 ILE A O 1
ATOM 934 N N . PRO A 1 119 ? -32.328 -17.669 12.723 1.00 96.06 119 PRO A N 1
ATOM 935 C CA . PRO A 1 119 ? -32.432 -18.961 12.059 1.00 96.06 119 PRO A CA 1
ATOM 936 C C . PRO A 1 119 ? -31.249 -19.205 11.117 1.00 96.06 119 PRO A C 1
ATOM 938 O O . PRO A 1 119 ? -30.860 -18.321 10.352 1.00 96.06 119 PRO A O 1
ATOM 941 N N . ARG A 1 120 ? -30.705 -20.429 11.108 1.00 92.56 120 ARG A N 1
ATOM 942 C CA . ARG A 1 120 ? -29.595 -20.813 10.213 1.00 92.56 120 ARG A CA 1
ATOM 943 C C . ARG A 1 120 ? -29.938 -20.583 8.740 1.00 92.56 120 ARG A C 1
ATOM 945 O O . ARG A 1 120 ? -29.076 -20.138 7.993 1.00 92.56 120 ARG A O 1
ATOM 952 N N . ALA A 1 121 ? -31.202 -20.766 8.353 1.00 92.88 121 ALA A N 1
ATOM 953 C CA . ALA A 1 121 ? -31.684 -20.506 6.995 1.00 92.88 121 ALA A CA 1
ATOM 954 C C . ALA A 1 121 ? -31.438 -19.059 6.517 1.00 92.88 121 ALA A C 1
ATOM 956 O O . ALA A 1 121 ? -31.171 -18.841 5.337 1.00 92.88 121 ALA A O 1
ATOM 957 N N . LEU A 1 122 ? -31.460 -18.067 7.419 1.00 93.62 122 LEU A N 1
ATOM 958 C CA . LEU A 1 122 ? -31.200 -16.664 7.065 1.00 93.62 122 LEU A CA 1
ATOM 959 C C . LEU A 1 122 ? -29.721 -16.416 6.711 1.00 93.62 122 LEU A C 1
ATOM 961 O O . LEU A 1 122 ? -29.404 -15.522 5.919 1.00 93.62 122 LEU A O 1
ATOM 965 N N . LEU A 1 123 ? -28.825 -17.236 7.266 1.00 92.81 123 LEU A N 1
ATOM 966 C CA . LEU A 1 123 ? -27.376 -17.189 7.057 1.00 92.81 123 LEU A CA 1
ATOM 967 C C . LEU A 1 123 ? -26.933 -17.952 5.794 1.00 92.81 123 LEU A C 1
ATOM 969 O O . LEU A 1 123 ? -25.780 -17.833 5.386 1.00 92.81 123 LEU A O 1
ATOM 973 N N . GLY A 1 124 ? -27.844 -18.700 5.161 1.00 88.94 124 GLY A N 1
ATOM 974 C CA . GLY A 1 124 ? -27.548 -19.573 4.026 1.00 88.94 124 GLY A CA 1
ATOM 975 C C . GLY A 1 124 ? -26.688 -20.782 4.406 1.00 88.94 124 GLY A C 1
ATOM 976 O O . GLY A 1 124 ? -26.588 -21.152 5.576 1.00 88.94 124 GLY A O 1
ATOM 977 N N . ASP A 1 125 ? -26.037 -21.374 3.406 1.00 87.00 125 ASP A N 1
ATOM 978 C CA . ASP A 1 125 ? -25.258 -22.613 3.558 1.00 87.00 125 ASP A CA 1
ATOM 979 C C . ASP A 1 125 ? -23.830 -22.386 4.078 1.00 87.00 125 ASP A C 1
ATOM 981 O O . ASP A 1 125 ? -23.015 -23.309 4.099 1.00 87.00 125 ASP A O 1
ATOM 985 N N . SER A 1 126 ? -23.492 -21.161 4.496 1.00 84.31 126 SER A N 1
ATOM 986 C CA . SER A 1 126 ? -22.140 -20.881 4.967 1.00 84.31 126 SER A CA 1
ATOM 987 C C . SER A 1 126 ? -21.836 -21.649 6.256 1.00 84.31 126 SER A C 1
ATOM 989 O O . SER A 1 126 ? -22.632 -21.672 7.204 1.00 84.31 126 SER A O 1
ATOM 991 N N . SER A 1 127 ? -20.648 -22.253 6.309 1.00 87.81 127 SER A N 1
ATOM 992 C CA . SER A 1 127 ? -20.092 -22.875 7.515 1.00 87.81 127 SER A CA 1
ATOM 993 C C . SER A 1 127 ? -19.418 -21.859 8.441 1.00 87.81 127 SER A C 1
ATOM 995 O O . SER A 1 127 ? -19.151 -22.176 9.599 1.00 87.81 127 SER A O 1
ATOM 997 N N . LYS A 1 128 ? -19.130 -20.656 7.927 1.00 91.38 128 LYS A N 1
ATOM 998 C CA . LYS A 1 128 ? -18.397 -19.578 8.600 1.00 91.38 128 LYS A CA 1
ATOM 999 C C . LYS A 1 128 ? -19.088 -18.237 8.400 1.00 91.38 128 LYS A C 1
ATOM 1001 O O . LYS A 1 128 ? -19.572 -17.968 7.306 1.00 91.38 128 LYS A O 1
ATOM 1006 N N . ILE A 1 129 ? -19.150 -17.412 9.438 1.00 93.88 129 ILE A N 1
ATOM 1007 C CA . ILE A 1 129 ? -19.724 -16.063 9.341 1.00 93.88 129 ILE A CA 1
ATOM 1008 C C . ILE A 1 129 ? -18.803 -15.069 10.017 1.00 93.88 129 ILE A C 1
ATOM 1010 O O . ILE A 1 129 ? -18.461 -15.247 11.186 1.00 93.88 129 ILE A O 1
ATOM 1014 N N . ASP A 1 130 ? -18.481 -13.991 9.316 1.00 94.25 130 ASP A N 1
ATOM 1015 C CA . ASP A 1 130 ? -17.814 -12.845 9.919 1.00 94.25 130 ASP A CA 1
ATOM 1016 C C . ASP A 1 130 ? -18.831 -12.014 10.696 1.00 94.25 130 ASP A C 1
ATOM 1018 O O . ASP A 1 130 ? -19.931 -11.742 10.212 1.00 94.25 130 ASP A O 1
ATOM 1022 N N . PHE A 1 131 ? -18.482 -11.627 11.916 1.00 93.31 131 PHE A N 1
ATOM 1023 C CA . PHE A 1 131 ? -19.426 -11.061 12.866 1.00 93.31 131 PHE A CA 1
ATOM 1024 C C . PHE A 1 131 ? -18.814 -9.904 13.656 1.00 93.31 131 PHE A C 1
ATOM 1026 O O . PHE A 1 131 ? -17.720 -10.010 14.224 1.00 93.31 131 PHE A O 1
ATOM 1033 N N . VAL A 1 132 ? -19.593 -8.828 13.764 1.00 95.12 132 VAL A N 1
ATOM 1034 C CA . VAL A 1 132 ? -19.445 -7.755 14.752 1.00 95.12 132 VAL A CA 1
ATOM 1035 C C . VAL A 1 132 ? -20.839 -7.397 15.266 1.00 95.12 132 VAL A C 1
ATOM 1037 O O . VAL A 1 132 ? -21.786 -7.380 14.490 1.00 95.12 132 VAL A O 1
ATOM 1040 N N . ILE A 1 133 ? -20.970 -7.064 16.551 1.00 95.81 133 ILE A N 1
ATOM 1041 C CA . ILE A 1 133 ? -22.190 -6.462 17.112 1.00 95.81 133 ILE A CA 1
ATOM 1042 C C . ILE A 1 133 ? -21.840 -5.156 17.817 1.00 95.81 133 ILE A C 1
ATOM 1044 O O . ILE A 1 133 ? -20.816 -5.075 18.498 1.00 95.81 133 ILE A O 1
ATOM 1048 N N . TYR A 1 134 ? -22.677 -4.135 17.658 1.00 95.00 134 TYR A N 1
ATOM 1049 C CA . TYR A 1 134 ? -22.517 -2.850 18.335 1.00 95.00 134 TYR A CA 1
ATOM 1050 C C . TYR A 1 134 ? -23.862 -2.210 18.664 1.00 95.00 134 TYR A C 1
ATOM 1052 O O . TYR A 1 134 ? -24.887 -2.540 18.063 1.00 95.00 134 TYR A O 1
ATOM 1060 N N . ALA A 1 135 ? -23.847 -1.279 19.616 1.00 93.25 135 ALA A N 1
ATOM 1061 C CA . ALA A 1 135 ? -25.027 -0.530 20.019 1.00 93.25 135 ALA A CA 1
ATOM 1062 C C . ALA A 1 135 ? -24.827 0.980 19.856 1.00 93.25 135 ALA A C 1
ATOM 1064 O O . ALA A 1 135 ? -23.732 1.508 20.075 1.00 93.25 135 ALA A O 1
ATOM 1065 N N . LYS A 1 136 ? -25.907 1.674 19.496 1.00 92.25 136 LYS A N 1
ATOM 1066 C CA . LYS A 1 136 ? -25.967 3.134 19.436 1.00 92.25 136 LYS A CA 1
ATOM 1067 C C . LYS A 1 136 ? -27.232 3.654 20.103 1.00 92.25 136 LYS A C 1
ATOM 1069 O O . LYS A 1 136 ? -28.285 3.033 19.985 1.00 92.25 136 LYS A O 1
ATOM 1074 N N . ASP A 1 137 ? -27.123 4.802 20.754 1.00 90.19 137 ASP A N 1
ATOM 1075 C CA . ASP A 1 137 ? -28.276 5.606 21.158 1.00 90.19 137 ASP A CA 1
ATOM 1076 C C . ASP A 1 137 ? -28.567 6.608 20.033 1.00 90.19 137 ASP A C 1
ATOM 1078 O O . ASP A 1 137 ? -27.720 7.466 19.777 1.00 90.19 137 ASP A O 1
ATOM 1082 N N . PRO A 1 138 ? -29.705 6.486 19.328 1.00 88.56 138 PRO A N 1
ATOM 1083 C CA . PRO A 1 138 ? -30.058 7.359 18.215 1.00 88.56 138 PRO A CA 1
ATOM 1084 C C . PRO A 1 138 ? -30.633 8.716 18.632 1.00 88.56 138 PRO A C 1
ATOM 1086 O O . PRO A 1 138 ? -30.742 9.597 17.782 1.00 88.56 138 PRO A O 1
ATOM 1089 N N . GLU A 1 139 ? -31.012 8.909 19.895 1.00 88.81 139 GLU A N 1
ATOM 1090 C CA . GLU A 1 139 ? -31.562 10.178 20.391 1.00 88.81 139 GLU A CA 1
ATOM 1091 C C . GLU A 1 139 ? -30.447 11.174 20.746 1.00 88.81 139 GLU A C 1
ATOM 1093 O O . GLU A 1 139 ? -30.645 12.393 20.720 1.00 88.81 139 GLU A O 1
ATOM 1098 N N . ALA A 1 140 ? -29.240 10.669 21.001 1.00 88.19 140 ALA A N 1
ATOM 1099 C CA . ALA A 1 140 ? -28.059 11.483 21.229 1.00 88.19 140 ALA A CA 1
ATOM 1100 C C . ALA A 1 140 ? -27.595 12.254 19.976 1.00 88.19 140 ALA A C 1
ATOM 1102 O O . ALA A 1 140 ? -27.894 11.915 18.827 1.00 88.19 140 ALA A O 1
ATOM 1103 N N . ASN A 1 141 ? -26.809 13.310 20.214 1.00 90.75 141 ASN A N 1
ATOM 1104 C CA . ASN A 1 141 ? -26.125 14.095 19.181 1.00 90.75 141 ASN A CA 1
ATOM 1105 C C . ASN A 1 141 ? -27.046 14.538 18.024 1.00 90.75 141 ASN A C 1
ATOM 1107 O O . ASN A 1 141 ? -26.697 14.430 16.851 1.00 90.75 141 ASN A O 1
ATOM 1111 N N . GLN A 1 142 ? -28.257 14.999 18.356 1.00 90.19 142 GLN A N 1
ATOM 1112 C CA . GLN A 1 142 ? -29.247 15.478 17.384 1.00 90.19 142 GLN A CA 1
ATOM 1113 C C . GLN A 1 142 ? -29.583 14.446 16.293 1.00 90.19 142 GLN A C 1
ATOM 1115 O O . GLN A 1 142 ? -29.763 14.830 15.143 1.00 90.19 142 GLN A O 1
ATOM 1120 N N . GLY A 1 143 ? -29.630 13.149 16.609 1.00 84.75 143 GLY A N 1
ATOM 1121 C CA . GLY A 1 143 ? -29.926 12.091 15.634 1.00 84.75 143 GLY A CA 1
ATOM 1122 C C . GLY A 1 143 ? -28.699 11.486 14.943 1.00 84.75 143 GLY A C 1
ATOM 1123 O O . GLY A 1 143 ? -28.826 10.492 14.230 1.00 84.75 143 GLY A O 1
ATOM 1124 N N . TRP A 1 144 ? -27.500 12.034 15.161 1.00 87.69 144 TRP A N 1
ATOM 1125 C CA . TRP A 1 144 ? -26.238 11.398 14.749 1.00 87.69 144 TRP A CA 1
ATOM 1126 C C . TRP A 1 144 ? -25.768 10.320 15.723 1.00 87.69 144 TRP A C 1
ATOM 1128 O O . TRP A 1 144 ? -24.843 9.570 15.416 1.00 87.69 144 TRP A O 1
ATOM 1138 N N . GLY A 1 145 ? -26.434 10.240 16.871 1.00 89.75 145 GLY A N 1
ATOM 1139 C CA . GLY A 1 145 ? -26.306 9.202 17.869 1.00 89.75 145 GLY A CA 1
ATOM 1140 C C . GLY A 1 145 ? -25.000 9.197 18.656 1.00 89.75 145 GLY A C 1
ATOM 1141 O O . GLY A 1 145 ? -24.062 9.958 18.405 1.00 89.75 145 GLY A O 1
ATOM 1142 N N . TRP A 1 146 ? -24.967 8.307 19.641 1.00 91.44 146 TRP A N 1
ATOM 1143 C CA . TRP A 1 146 ? -23.806 7.982 20.462 1.00 91.44 146 TRP A CA 1
ATOM 1144 C C . TRP A 1 146 ? -23.488 6.495 20.317 1.00 91.44 146 TRP A C 1
ATOM 1146 O O . TRP A 1 146 ? -24.348 5.648 20.562 1.00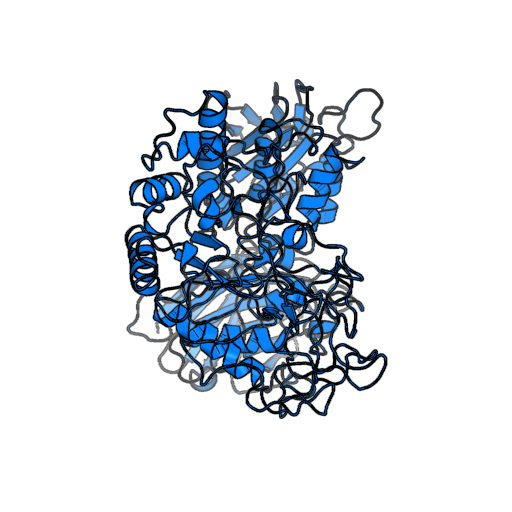 91.44 146 TRP A O 1
ATOM 1156 N N . PHE A 1 147 ? -22.259 6.159 19.928 1.00 92.31 147 PHE A N 1
ATOM 1157 C CA . PHE A 1 147 ? -21.771 4.782 19.902 1.00 92.31 147 PHE A CA 1
ATOM 1158 C C . PHE A 1 147 ? -21.475 4.324 21.331 1.00 92.31 147 PHE A C 1
ATOM 1160 O O . PHE A 1 147 ? -20.623 4.908 21.996 1.00 92.31 147 PHE A O 1
ATOM 1167 N N . TRP A 1 148 ? -22.165 3.289 21.806 1.00 88.62 148 TRP A N 1
ATOM 1168 C CA . TRP A 1 148 ? -22.034 2.812 23.187 1.00 88.62 148 TRP A CA 1
ATOM 1169 C C . TRP A 1 148 ? -20.882 1.838 23.384 1.00 88.62 148 TRP A C 1
ATOM 1171 O O . TRP A 1 148 ? -20.157 1.940 24.364 1.00 88.62 148 TRP A O 1
ATOM 1181 N N . GLY A 1 149 ? -20.747 0.877 22.476 1.00 90.00 149 GLY A N 1
ATOM 1182 C CA . GLY A 1 149 ? -19.755 -0.180 22.573 1.00 90.00 149 GLY A CA 1
ATOM 1183 C C . GLY A 1 149 ? -20.019 -1.286 21.560 1.00 90.00 149 GLY A C 1
ATOM 1184 O O . GLY A 1 149 ? -21.069 -1.327 20.908 1.00 90.00 149 GLY A O 1
ATOM 1185 N N . CYS A 1 150 ? -19.044 -2.176 21.397 1.00 93.38 150 CYS A N 1
ATOM 1186 C CA . CYS A 1 150 ? -19.112 -3.257 20.420 1.00 93.38 150 CYS A CA 1
ATOM 1187 C C . CYS A 1 150 ? -18.375 -4.513 20.869 1.00 93.38 150 CYS A C 1
ATOM 1189 O O . CYS A 1 150 ? -17.748 -4.546 21.924 1.00 93.38 150 CYS A O 1
ATOM 1191 N N . SER A 1 151 ? -18.400 -5.550 20.035 1.00 91.81 151 SER A N 1
ATOM 1192 C CA . SER A 1 151 ? -17.659 -6.795 20.251 1.00 91.81 151 SER A CA 1
ATOM 1193 C C . SER A 1 151 ? -16.132 -6.676 20.197 1.00 91.81 151 SER A C 1
ATOM 1195 O O . SER A 1 151 ? -15.454 -7.682 20.370 1.00 91.81 151 SER A O 1
ATOM 1197 N N . GLN A 1 152 ? -15.571 -5.482 19.985 1.00 88.31 152 GLN A N 1
ATOM 1198 C CA . GLN A 1 152 ? -14.132 -5.252 19.883 1.00 88.31 152 GLN A CA 1
ATOM 1199 C C . GLN A 1 152 ? -13.660 -4.321 21.009 1.00 88.31 152 GLN A C 1
ATOM 1201 O O . GLN A 1 152 ? -14.137 -3.202 21.117 1.00 88.31 152 GLN A O 1
ATOM 1206 N N . ARG A 1 153 ? -12.700 -4.771 21.831 1.00 83.75 153 ARG A N 1
ATOM 1207 C CA . ARG A 1 153 ? -12.289 -4.083 23.073 1.00 83.75 153 ARG A CA 1
ATOM 1208 C C . ARG A 1 153 ? -11.644 -2.705 22.902 1.00 83.75 153 ARG A C 1
ATOM 1210 O O . ARG A 1 153 ? -11.808 -1.861 23.770 1.00 83.75 153 ARG A O 1
ATOM 1217 N N . SER A 1 154 ? -10.858 -2.498 21.848 1.00 79.75 154 SER A N 1
ATOM 1218 C CA . SER A 1 154 ? -10.091 -1.264 21.621 1.00 79.75 154 SER A CA 1
ATOM 1219 C C . SER A 1 154 ? -10.901 -0.115 21.011 1.00 79.75 154 SER A C 1
ATOM 1221 O O . SER A 1 154 ? -10.357 0.974 20.866 1.00 79.75 154 SER A O 1
ATOM 1223 N N . VAL A 1 155 ? -12.157 -0.333 20.615 1.00 87.19 155 VAL A N 1
ATOM 1224 C CA . VAL A 1 155 ? -13.023 0.719 20.061 1.00 87.19 155 VAL A CA 1
ATOM 1225 C C . VAL A 1 155 ? -13.765 1.401 21.199 1.00 87.19 155 VAL A C 1
ATOM 1227 O O . VAL A 1 155 ? -14.579 0.770 21.852 1.00 87.19 155 VAL A O 1
ATOM 1230 N N . THR A 1 156 ? -13.526 2.685 21.431 1.00 83.75 156 THR A N 1
ATOM 1231 C CA . THR A 1 156 ? -14.188 3.417 22.518 1.00 83.75 156 THR A CA 1
ATOM 1232 C C . THR A 1 156 ? -15.522 4.027 22.094 1.00 83.75 156 THR A C 1
ATOM 1234 O O . THR A 1 156 ? -15.695 4.482 20.950 1.00 83.75 156 THR A O 1
ATOM 1237 N N . GLY A 1 157 ? -16.453 4.096 23.049 1.00 88.12 157 GLY A N 1
ATOM 1238 C CA . GLY A 1 157 ? -17.704 4.838 22.917 1.00 88.12 157 GLY A CA 1
ATOM 1239 C C . GLY A 1 157 ? -17.519 6.314 22.536 1.00 88.12 157 GLY A C 1
ATOM 1240 O O . GLY A 1 157 ? -16.468 6.914 22.766 1.00 88.12 157 GLY A O 1
ATOM 1241 N N . GLY A 1 158 ? -18.527 6.912 21.897 1.00 90.56 158 GLY A N 1
ATOM 1242 C CA . GLY A 1 158 ? -18.520 8.335 21.541 1.00 90.56 158 GLY A CA 1
ATOM 1243 C C . GLY A 1 158 ? -19.328 8.695 20.298 1.00 90.56 158 GLY A C 1
ATOM 1244 O O . GLY A 1 158 ? -19.996 7.856 19.700 1.00 90.56 158 GLY A O 1
ATOM 1245 N N . ILE A 1 159 ? -19.239 9.962 19.898 1.00 90.50 159 ILE A N 1
ATOM 1246 C CA . ILE A 1 159 ? -19.876 10.496 18.685 1.00 90.50 159 ILE A CA 1
ATOM 1247 C C . ILE A 1 159 ? -19.009 10.287 17.434 1.00 90.50 159 ILE A C 1
ATOM 1249 O O . ILE A 1 159 ? -17.811 10.015 17.540 1.00 90.50 159 ILE A O 1
ATOM 1253 N N . GLY A 1 160 ? -19.614 10.484 16.260 1.00 88.06 160 GLY A N 1
ATOM 1254 C CA . GLY A 1 160 ? -18.930 10.451 14.966 1.00 88.06 160 GLY A CA 1
ATOM 1255 C C . GLY A 1 160 ? -18.736 9.043 14.412 1.00 88.06 160 GLY A C 1
ATOM 1256 O O . GLY A 1 160 ? -19.219 8.058 14.980 1.00 88.06 160 GLY A O 1
ATOM 1257 N N . ASP A 1 161 ? -18.066 8.966 13.269 1.00 88.12 161 ASP A N 1
ATOM 1258 C CA . ASP A 1 161 ? -17.819 7.711 12.567 1.00 88.12 161 ASP A CA 1
ATOM 1259 C C . ASP A 1 161 ? -16.822 6.833 13.336 1.00 88.12 161 ASP A C 1
ATOM 1261 O O . ASP A 1 161 ? -15.910 7.327 14.008 1.00 88.12 161 ASP A O 1
ATOM 1265 N N . LYS A 1 162 ? -17.009 5.510 13.272 1.00 89.81 162 LYS A N 1
ATOM 1266 C CA . LYS A 1 162 ? -16.207 4.544 14.038 1.00 89.81 162 LYS A CA 1
ATOM 1267 C C . LYS A 1 162 ? -15.639 3.453 13.143 1.00 89.81 162 LYS A C 1
ATOM 1269 O O . LYS A 1 162 ? -16.389 2.748 12.474 1.00 89.81 162 LYS A O 1
ATOM 1274 N N . TYR A 1 163 ? -14.324 3.255 13.196 1.00 91.69 163 TYR A N 1
ATOM 1275 C CA . TYR A 1 163 ? -13.672 2.084 12.616 1.00 91.69 163 TYR A CA 1
ATOM 1276 C C . TYR A 1 163 ? -13.525 0.975 13.656 1.00 91.69 163 TYR A C 1
ATOM 1278 O O . TYR A 1 163 ? -12.957 1.184 14.727 1.00 91.69 163 TYR A O 1
ATOM 1286 N N . ILE A 1 164 ? -14.025 -0.215 13.326 1.00 92.94 164 ILE A N 1
ATOM 1287 C CA . ILE A 1 164 ? -13.839 -1.430 14.115 1.00 92.94 164 ILE A CA 1
ATOM 1288 C C . ILE A 1 164 ? -12.705 -2.239 13.459 1.00 92.94 164 ILE A C 1
ATOM 1290 O O . ILE A 1 164 ? -12.895 -2.774 12.372 1.00 92.94 164 ILE A O 1
ATOM 1294 N N . PRO A 1 165 ? -11.514 -2.353 14.073 1.00 89.56 165 PRO A N 1
ATOM 1295 C CA . PRO A 1 165 ? -10.334 -2.909 13.399 1.00 89.56 165 PRO A CA 1
ATOM 1296 C C . PRO A 1 165 ? -10.301 -4.444 13.350 1.00 89.56 165 PRO A C 1
ATOM 1298 O O . PRO A 1 165 ? -9.539 -5.032 12.576 1.00 89.56 165 PRO A O 1
ATOM 1301 N N . HIS A 1 166 ? -11.133 -5.105 14.161 1.00 89.94 166 HIS A N 1
ATOM 1302 C CA . HIS A 1 166 ? -11.156 -6.560 14.312 1.00 89.94 166 HIS A CA 1
ATOM 1303 C C . HIS A 1 166 ? -12.575 -7.097 14.442 1.00 89.94 166 HIS A C 1
ATOM 1305 O O . HIS A 1 166 ? -13.473 -6.412 14.923 1.00 89.94 166 HIS A O 1
ATOM 1311 N N . TYR A 1 167 ? -12.754 -8.349 14.044 1.00 91.81 167 TYR A N 1
ATOM 1312 C CA . TYR A 1 167 ? -14.029 -9.056 14.044 1.00 91.81 167 TYR A CA 1
ATOM 1313 C C . TYR A 1 167 ? -13.856 -10.491 14.546 1.00 91.81 167 TYR A C 1
ATOM 1315 O O . TYR A 1 167 ? -12.736 -10.949 14.802 1.00 91.81 167 TYR A O 1
ATOM 1323 N N . HIS A 1 168 ? -14.969 -11.205 14.686 1.00 91.62 168 HIS A N 1
ATOM 1324 C CA . HIS A 1 168 ? -14.964 -12.630 14.994 1.00 91.62 168 HIS A CA 1
ATOM 1325 C C . HIS A 1 168 ? -15.486 -13.428 13.801 1.00 91.62 168 HIS A C 1
ATOM 1327 O O . HIS A 1 168 ? -16.587 -13.176 13.328 1.00 91.62 168 HIS A O 1
ATOM 1333 N N . GLU A 1 169 ? -14.707 -14.397 13.330 1.00 92.75 169 GLU A N 1
ATOM 1334 C CA . GLU A 1 169 ? -15.172 -15.438 12.408 1.00 92.75 169 GLU A CA 1
ATOM 1335 C C . GLU A 1 169 ? -15.810 -16.547 13.253 1.00 92.75 169 GLU A C 1
ATOM 1337 O O . GLU A 1 169 ? -15.140 -17.170 14.085 1.00 92.75 169 GLU A O 1
ATOM 1342 N N . LEU A 1 170 ? -17.110 -16.765 13.079 1.00 93.81 170 LEU A N 1
ATOM 1343 C CA . LEU A 1 170 ? -17.882 -17.772 13.794 1.00 93.81 170 LEU A CA 1
ATOM 1344 C C . LEU A 1 170 ? -17.904 -19.076 13.008 1.00 93.81 170 LEU A C 1
ATOM 1346 O O . LEU A 1 170 ? -18.308 -19.083 11.845 1.00 93.81 170 LEU A O 1
ATOM 1350 N N . GLN A 1 171 ? -17.542 -20.181 13.656 1.00 92.44 171 GLN A N 1
ATOM 1351 C CA . GLN A 1 171 ? -17.681 -21.516 13.092 1.00 92.44 171 GLN A CA 1
ATOM 1352 C C . GLN A 1 171 ? -19.056 -22.082 13.425 1.00 92.44 171 GLN A C 1
ATOM 1354 O O . GLN A 1 171 ? -19.389 -22.339 14.582 1.00 92.44 171 GLN A O 1
ATOM 1359 N N . LEU A 1 172 ? -19.855 -22.290 12.388 1.00 90.56 172 LEU A N 1
ATOM 1360 C CA . LEU A 1 172 ? -21.249 -22.691 12.536 1.00 90.56 172 LEU A CA 1
ATOM 1361 C C . LEU A 1 172 ? -21.437 -24.205 12.533 1.00 90.56 172 LEU A C 1
ATOM 1363 O O . LEU A 1 172 ? -22.474 -24.695 12.971 1.00 90.56 172 LEU A O 1
ATOM 1367 N N . ASP A 1 173 ? -20.440 -24.934 12.034 1.00 85.56 173 ASP A N 1
ATOM 1368 C CA . ASP A 1 173 ? -20.391 -26.389 12.091 1.00 85.56 173 ASP A CA 1
ATOM 1369 C C . ASP A 1 173 ? -20.182 -26.853 13.548 1.00 85.56 173 ASP A C 1
ATOM 1371 O O . ASP A 1 173 ? -19.148 -26.525 14.148 1.00 85.56 173 ASP A O 1
ATOM 1375 N N . PRO A 1 174 ? -21.128 -27.611 14.137 1.00 72.62 174 PRO A N 1
ATOM 1376 C CA . PRO A 1 174 ? -21.021 -28.116 15.502 1.00 72.62 174 PRO A CA 1
ATOM 1377 C C . PRO A 1 174 ? -19.776 -28.972 15.764 1.00 72.62 174 PRO A C 1
ATOM 1379 O O . PRO A 1 174 ? -19.315 -28.995 16.905 1.00 72.62 174 PRO A O 1
ATOM 1382 N N . GLU A 1 175 ? -19.225 -29.638 14.746 1.00 77.56 175 GLU A N 1
ATOM 1383 C CA . GLU A 1 175 ? -18.099 -30.573 14.884 1.00 77.56 175 GLU A CA 1
ATOM 1384 C C . GLU A 1 175 ? -16.720 -29.899 14.759 1.00 77.56 175 GLU A C 1
ATOM 1386 O O . GLU A 1 175 ? -15.687 -30.509 15.041 1.00 77.56 175 GLU A O 1
ATOM 1391 N N . ALA A 1 176 ? -16.677 -28.621 14.378 1.00 75.69 176 ALA A N 1
ATOM 1392 C CA . ALA A 1 176 ? -15.441 -27.918 14.049 1.00 75.69 176 ALA A CA 1
ATOM 1393 C C . ALA A 1 176 ? -14.890 -27.036 15.191 1.00 75.69 176 ALA A C 1
ATOM 1395 O O . ALA A 1 176 ? -15.650 -26.404 15.915 1.00 75.69 176 ALA A O 1
ATOM 1396 N N . GLY A 1 177 ? -13.555 -26.935 15.282 1.00 80.19 177 GLY A N 1
ATOM 1397 C CA . GLY A 1 177 ? -12.707 -26.298 16.318 1.00 80.19 177 GLY A CA 1
ATOM 1398 C C . GLY A 1 177 ? -13.282 -25.218 17.262 1.00 80.19 177 GLY A C 1
ATOM 1399 O O . GLY A 1 177 ? -14.189 -25.474 18.045 1.00 80.19 177 GLY A O 1
ATOM 1400 N N . ALA A 1 178 ? -12.661 -24.034 17.321 1.00 86.56 178 ALA A N 1
ATOM 1401 C CA . ALA A 1 178 ? -13.117 -22.936 18.188 1.00 86.56 178 ALA A CA 1
ATOM 1402 C C . ALA A 1 178 ? -14.410 -22.308 17.637 1.00 86.56 178 ALA A C 1
ATOM 1404 O O . ALA A 1 178 ? -14.590 -22.282 16.420 1.00 86.56 178 ALA A O 1
ATOM 1405 N N . LEU A 1 179 ? -15.310 -21.834 18.511 1.00 91.19 179 LEU A N 1
ATOM 1406 C CA . LEU A 1 179 ? -16.593 -21.269 18.073 1.00 91.19 179 LEU A CA 1
ATOM 1407 C C . LEU A 1 179 ? -16.393 -19.884 17.459 1.00 91.19 179 LEU A C 1
ATOM 1409 O O . LEU A 1 179 ? -16.879 -19.642 16.360 1.00 91.19 179 LEU A O 1
ATOM 1413 N N . ALA A 1 180 ? -15.656 -19.003 18.130 1.00 90.75 180 ALA A N 1
ATOM 1414 C CA . ALA A 1 180 ? -15.286 -17.699 17.601 1.00 90.75 180 ALA A CA 1
ATOM 1415 C C . ALA A 1 180 ? -13.766 -17.592 17.438 1.00 90.75 180 ALA A C 1
ATOM 1417 O O . ALA A 1 180 ? -12.993 -17.861 18.357 1.00 90.75 180 ALA A O 1
ATOM 1418 N N . THR A 1 181 ? -13.314 -17.144 16.267 1.00 89.44 181 THR A N 1
ATOM 1419 C CA . THR A 1 181 ? -11.900 -16.843 16.025 1.00 89.44 181 THR A CA 1
ATOM 1420 C C . THR A 1 181 ? -11.716 -15.355 15.775 1.00 89.44 181 THR A C 1
ATOM 1422 O O . THR A 1 181 ? -12.353 -14.784 14.900 1.00 89.44 181 THR A O 1
ATOM 1425 N N . PHE A 1 182 ? -10.827 -14.716 16.535 1.00 86.94 182 PHE A N 1
ATOM 1426 C CA . PHE A 1 182 ? -10.500 -13.301 16.358 1.00 86.94 182 PHE A CA 1
ATOM 1427 C C . PHE A 1 182 ? -9.712 -13.072 15.061 1.00 86.94 182 PHE A C 1
ATOM 1429 O O . PHE A 1 182 ? -8.688 -13.728 14.830 1.00 86.94 182 PHE A O 1
ATOM 1436 N N . ARG A 1 183 ? -10.180 -12.131 14.241 1.00 86.88 183 ARG A N 1
ATOM 1437 C CA . ARG A 1 183 ? -9.635 -11.780 12.926 1.00 86.88 183 ARG A CA 1
ATOM 1438 C C . ARG A 1 183 ? -9.488 -10.267 12.788 1.00 86.88 183 ARG A C 1
ATOM 1440 O O . ARG A 1 183 ? -10.179 -9.502 13.454 1.00 86.88 183 ARG A O 1
ATOM 1447 N N . GLY A 1 184 ? -8.590 -9.837 11.910 1.00 85.12 184 GLY A N 1
ATOM 1448 C CA . GLY A 1 184 ? -8.463 -8.438 11.492 1.00 85.12 184 GLY A CA 1
ATOM 1449 C C . GLY A 1 184 ? -8.660 -8.305 9.986 1.00 85.12 184 GLY A C 1
ATOM 1450 O O . GLY A 1 184 ? -8.903 -9.292 9.294 1.00 85.12 184 GLY A O 1
ATOM 1451 N N . ARG A 1 185 ? -8.483 -7.094 9.453 1.00 84.50 185 ARG A N 1
ATOM 1452 C CA . ARG A 1 185 ? -8.585 -6.822 8.006 1.00 84.50 185 ARG A CA 1
ATOM 1453 C C . ARG A 1 185 ? -7.678 -7.696 7.125 1.00 84.50 185 ARG A C 1
ATOM 1455 O O . ARG A 1 185 ? -7.966 -7.922 5.955 1.00 84.50 185 ARG A O 1
ATOM 1462 N N . TYR A 1 186 ? -6.587 -8.204 7.691 1.00 76.12 186 TYR A N 1
ATOM 1463 C CA . TYR A 1 186 ? -5.622 -9.083 7.024 1.00 76.12 186 TYR A CA 1
ATOM 1464 C C . TYR A 1 186 ? -5.930 -10.582 7.208 1.00 76.12 186 TYR A C 1
ATOM 1466 O O . TYR A 1 186 ? -5.052 -11.414 7.011 1.00 76.12 186 TYR A O 1
ATOM 1474 N N . GLY A 1 187 ? -7.157 -10.938 7.606 1.00 68.75 187 GLY A N 1
ATOM 1475 C CA . GLY A 1 187 ? -7.607 -12.327 7.705 1.00 68.75 187 GLY A CA 1
ATOM 1476 C C . GLY A 1 187 ? -7.138 -13.040 8.974 1.00 68.75 187 GLY A C 1
ATOM 1477 O O . GLY A 1 187 ? -7.191 -12.491 10.083 1.00 68.75 187 GLY A O 1
ATOM 1478 N N . ALA A 1 188 ? -6.733 -14.306 8.823 1.00 57.22 188 ALA A N 1
ATOM 1479 C CA . ALA A 1 188 ? -6.345 -15.174 9.935 1.00 57.22 188 ALA A CA 1
ATOM 1480 C C . ALA A 1 188 ? -4.996 -14.818 10.571 1.00 57.22 188 ALA A C 1
ATOM 1482 O O . ALA A 1 188 ? -4.685 -15.267 11.683 1.00 57.22 188 ALA A O 1
ATOM 1483 N N . GLU A 1 189 ? -4.190 -14.034 9.866 1.00 55.38 189 GLU A N 1
ATOM 1484 C CA . GLU A 1 189 ? -2.825 -13.741 10.246 1.00 55.38 189 GLU A CA 1
ATOM 1485 C C . GLU A 1 189 ? -2.779 -12.750 11.421 1.00 55.38 189 GLU A C 1
ATOM 1487 O O . GLU A 1 189 ? -2.968 -11.546 11.272 1.00 55.38 189 GLU A O 1
ATOM 1492 N N . LYS A 1 190 ? -2.458 -13.249 12.625 1.00 64.31 190 LYS A N 1
ATOM 1493 C CA . LYS A 1 190 ? -2.120 -12.423 13.806 1.00 64.31 190 LYS A CA 1
ATOM 1494 C C . LYS A 1 190 ? -0.737 -11.768 13.670 1.00 64.31 190 LYS A C 1
ATOM 1496 O O . LYS A 1 190 ? 0.036 -11.714 14.631 1.00 64.31 190 LYS A O 1
ATOM 1501 N N . SER A 1 191 ? -0.382 -11.311 12.478 1.00 73.25 191 SER A N 1
ATOM 1502 C CA . SER A 1 191 ? 0.902 -10.700 12.162 1.00 73.25 191 SER A CA 1
ATOM 1503 C C . SER A 1 191 ? 0.646 -9.434 11.350 1.00 7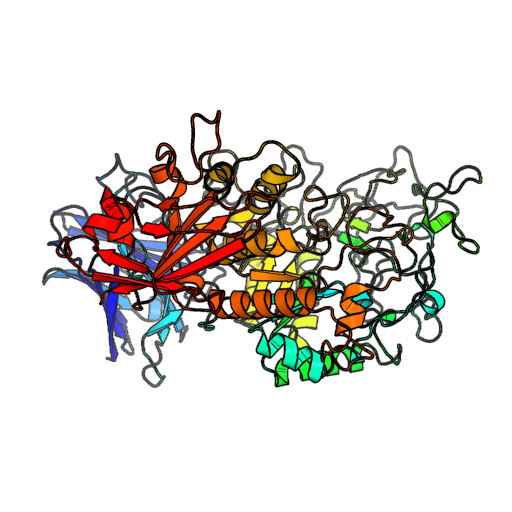3.25 191 SER A C 1
ATOM 1505 O O . SER A 1 191 ? -0.097 -9.443 10.373 1.00 73.25 191 SER A O 1
ATOM 1507 N N . ARG A 1 192 ? 1.227 -8.313 11.792 1.00 90.94 192 ARG A N 1
ATOM 1508 C CA . ARG A 1 192 ? 1.223 -7.078 11.004 1.00 90.94 192 ARG A CA 1
ATOM 1509 C C . ARG A 1 192 ? 1.995 -7.345 9.715 1.00 90.94 192 ARG A C 1
ATOM 1511 O O . ARG A 1 192 ? 3.113 -7.855 9.799 1.00 90.94 192 ARG A O 1
ATOM 1518 N N . ILE A 1 193 ? 1.451 -6.972 8.561 1.00 94.94 193 ILE A N 1
ATOM 1519 C CA . ILE A 1 193 ? 2.179 -7.094 7.296 1.00 94.94 193 ILE A CA 1
ATOM 1520 C C . ILE A 1 193 ? 3.436 -6.215 7.363 1.00 94.94 193 ILE A C 1
ATOM 1522 O O . ILE A 1 193 ? 3.381 -5.016 7.632 1.00 94.94 193 ILE A O 1
ATOM 1526 N N . ARG A 1 194 ? 4.587 -6.847 7.150 1.00 97.50 194 ARG A N 1
ATOM 1527 C CA . ARG A 1 194 ? 5.918 -6.231 7.123 1.00 97.50 194 ARG A CA 1
ATOM 1528 C C . ARG A 1 194 ? 6.614 -6.656 5.844 1.00 97.50 194 ARG A C 1
ATOM 1530 O O . ARG A 1 194 ? 6.944 -7.842 5.711 1.00 97.50 194 ARG A O 1
ATOM 1537 N N . ILE A 1 195 ? 6.779 -5.704 4.936 1.00 98.56 195 ILE A N 1
ATOM 1538 C CA . ILE A 1 195 ? 7.198 -5.902 3.550 1.00 98.56 195 ILE A CA 1
ATOM 1539 C C . ILE A 1 195 ? 8.664 -5.500 3.418 1.00 98.56 195 ILE A C 1
ATOM 1541 O O . ILE A 1 195 ? 9.039 -4.388 3.788 1.00 98.56 195 ILE A O 1
ATOM 1545 N N . TYR A 1 196 ? 9.478 -6.399 2.875 1.00 98.81 196 TYR A N 1
ATOM 1546 C CA . TYR A 1 196 ? 10.735 -6.010 2.249 1.00 98.81 196 TYR A CA 1
ATOM 1547 C C . TYR A 1 196 ? 10.449 -5.823 0.762 1.00 98.81 196 TYR A C 1
ATOM 1549 O O . TYR A 1 196 ? 10.071 -6.778 0.085 1.00 98.81 196 TYR A O 1
ATOM 1557 N N . GLN A 1 197 ? 10.539 -4.596 0.267 1.00 98.69 197 GLN A N 1
ATOM 1558 C CA . GLN A 1 197 ? 10.420 -4.311 -1.155 1.00 98.69 197 GLN A CA 1
ATOM 1559 C C . GLN A 1 197 ? 11.802 -4.418 -1.782 1.00 98.69 197 GLN A C 1
ATOM 1561 O O . GLN A 1 197 ? 12.749 -3.799 -1.296 1.00 98.69 197 GLN A O 1
ATOM 1566 N N . LEU A 1 198 ? 11.916 -5.170 -2.872 1.00 97.56 198 LEU A N 1
ATOM 1567 C CA . LEU A 1 198 ? 13.133 -5.185 -3.664 1.00 97.56 198 LEU A CA 1
ATOM 1568 C C . LEU A 1 198 ? 12.855 -5.038 -5.145 1.00 97.56 198 LEU A C 1
ATOM 1570 O O . LEU A 1 198 ? 11.894 -5.593 -5.666 1.00 97.56 198 LEU A O 1
ATOM 1574 N N . PHE A 1 199 ? 13.748 -4.333 -5.831 1.00 97.25 199 PHE A N 1
ATOM 1575 C CA . PHE A 1 199 ? 13.792 -4.364 -7.283 1.00 97.25 199 PHE A CA 1
ATOM 1576 C C . PHE A 1 199 ? 14.737 -5.477 -7.741 1.00 97.25 199 PHE A C 1
ATOM 1578 O O . PHE A 1 199 ? 15.950 -5.350 -7.576 1.00 97.25 199 PHE A O 1
ATOM 1585 N N . VAL A 1 200 ? 14.202 -6.552 -8.335 1.00 95.25 200 VAL A N 1
ATOM 1586 C CA . VAL A 1 200 ? 14.982 -7.726 -8.782 1.00 95.25 200 VAL A CA 1
ATOM 1587 C C . VAL A 1 200 ? 16.204 -7.326 -9.611 1.00 95.25 200 VAL A C 1
ATOM 1589 O O . VAL A 1 200 ? 17.312 -7.765 -9.305 1.00 95.25 200 VAL A O 1
ATOM 1592 N N . ARG A 1 201 ? 16.032 -6.410 -10.576 1.00 95.25 201 ARG A N 1
ATOM 1593 C CA . ARG A 1 201 ? 17.118 -5.957 -11.459 1.00 95.25 201 ARG A CA 1
ATOM 1594 C C . ARG A 1 201 ? 18.299 -5.310 -10.720 1.00 95.25 201 ARG A C 1
ATOM 1596 O O . ARG A 1 201 ? 19.417 -5.352 -11.221 1.00 95.25 201 ARG A O 1
ATOM 1603 N N . LEU A 1 202 ? 18.056 -4.712 -9.551 1.00 96.31 202 LEU A N 1
ATOM 1604 C CA . LEU A 1 202 ? 19.055 -3.972 -8.771 1.00 96.31 202 LEU A CA 1
ATOM 1605 C C . LEU A 1 202 ? 19.583 -4.780 -7.579 1.00 96.31 202 LEU A C 1
ATOM 1607 O O . LEU A 1 202 ? 20.751 -4.664 -7.222 1.00 96.31 202 LEU A O 1
ATOM 1611 N N . PHE A 1 203 ? 18.726 -5.584 -6.942 1.00 96.56 203 PHE A N 1
ATOM 1612 C CA . PHE A 1 203 ? 18.987 -6.206 -5.641 1.00 96.56 203 PHE A CA 1
ATOM 1613 C C . PHE A 1 203 ? 20.209 -7.131 -5.637 1.00 96.56 203 PHE A C 1
ATOM 1615 O O . PHE A 1 203 ? 21.005 -7.102 -4.699 1.00 96.56 203 PHE A O 1
ATOM 1622 N N . GLY A 1 204 ? 20.336 -7.963 -6.670 1.00 94.94 204 GLY A N 1
ATOM 1623 C CA . GLY A 1 204 ? 21.417 -8.938 -6.801 1.00 94.94 204 GLY A CA 1
ATOM 1624 C C . GLY A 1 204 ? 22.612 -8.457 -7.621 1.00 94.94 204 GLY A C 1
ATOM 1625 O O . GLY A 1 204 ? 23.645 -9.115 -7.615 1.00 94.94 204 GLY A O 1
ATOM 1626 N N . ASN A 1 205 ? 22.516 -7.306 -8.293 1.00 97.06 205 ASN A N 1
ATOM 1627 C CA . ASN A 1 205 ? 23.546 -6.878 -9.234 1.00 97.06 205 ASN A CA 1
ATOM 1628 C C . ASN A 1 205 ? 24.846 -6.503 -8.507 1.00 97.06 205 ASN A C 1
ATOM 1630 O O . ASN A 1 205 ? 24.911 -5.478 -7.830 1.00 97.06 205 ASN A O 1
ATOM 1634 N N . THR A 1 206 ? 25.904 -7.300 -8.670 1.00 95.19 206 THR A N 1
ATOM 1635 C CA . THR A 1 206 ? 27.213 -7.040 -8.049 1.00 95.19 206 THR A CA 1
ATOM 1636 C C . THR A 1 206 ? 28.168 -6.221 -8.920 1.00 95.19 206 THR A C 1
ATOM 1638 O O . THR A 1 206 ? 29.277 -5.930 -8.471 1.00 95.19 206 THR A O 1
ATOM 1641 N N . ASN A 1 207 ? 27.775 -5.821 -10.131 1.00 95.00 207 ASN A N 1
ATOM 1642 C CA . ASN A 1 207 ? 28.668 -5.163 -11.085 1.00 95.00 207 ASN A CA 1
ATOM 1643 C C . ASN A 1 207 ? 29.178 -3.798 -10.580 1.00 95.00 207 ASN A C 1
ATOM 1645 O O . ASN A 1 207 ? 28.395 -2.952 -10.154 1.00 95.00 207 ASN A O 1
ATOM 1649 N N . GLU A 1 208 ? 30.499 -3.592 -10.606 1.00 93.25 208 GLU A N 1
ATOM 1650 C CA . GLU A 1 208 ? 31.179 -2.346 -10.209 1.00 93.25 208 GLU A CA 1
ATOM 1651 C C . GLU A 1 208 ? 31.213 -1.275 -11.293 1.00 93.25 208 GLU A C 1
ATOM 1653 O O . GLU A 1 208 ? 31.456 -0.109 -10.981 1.00 93.25 208 GLU A O 1
ATOM 1658 N N . HIS A 1 209 ? 30.925 -1.644 -12.535 1.00 91.19 209 HIS A N 1
ATOM 1659 C CA . HIS A 1 209 ? 30.850 -0.716 -13.646 1.00 91.19 209 HIS A CA 1
ATOM 1660 C C . HIS A 1 209 ? 29.486 -0.021 -13.666 1.00 91.19 209 HIS A C 1
ATOM 1662 O O . HIS A 1 209 ? 28.441 -0.661 -13.729 1.00 91.19 209 HIS A O 1
ATOM 1668 N N . LEU A 1 210 ? 29.534 1.309 -13.599 1.00 91.69 210 LEU A N 1
ATOM 1669 C CA . LEU A 1 210 ? 28.387 2.211 -13.554 1.00 91.69 210 LEU A CA 1
ATOM 1670 C C . LEU A 1 210 ? 28.466 3.171 -14.747 1.00 91.69 210 LEU A C 1
ATOM 1672 O O . LEU A 1 210 ? 28.812 4.345 -14.606 1.00 91.69 210 LEU A O 1
ATOM 1676 N N . LYS A 1 211 ? 28.263 2.637 -15.956 1.00 94.88 211 LYS A N 1
ATOM 1677 C CA . LYS A 1 211 ? 28.356 3.411 -17.198 1.00 94.88 211 LYS A CA 1
ATOM 1678 C C . LYS A 1 211 ? 27.007 4.079 -17.497 1.00 94.88 211 LYS A C 1
ATOM 1680 O O . LYS A 1 211 ? 26.018 3.355 -17.616 1.00 94.88 211 LYS A O 1
ATOM 1685 N N . PRO A 1 212 ? 26.941 5.410 -17.683 1.00 94.94 212 PRO A N 1
ATOM 1686 C CA . PRO A 1 212 ? 25.720 6.069 -18.140 1.00 94.94 212 PRO A CA 1
ATOM 1687 C C . PRO A 1 212 ? 25.232 5.470 -19.465 1.00 94.94 212 PRO A C 1
ATOM 1689 O O . PRO A 1 212 ? 26.027 5.308 -20.396 1.00 94.94 212 PRO A O 1
ATOM 1692 N N . ASN A 1 213 ? 23.940 5.152 -19.552 1.00 93.50 213 ASN A N 1
ATOM 1693 C CA . ASN A 1 213 ? 23.318 4.418 -20.658 1.00 93.50 213 ASN A CA 1
ATOM 1694 C C . ASN A 1 213 ? 23.991 3.064 -20.947 1.00 93.50 213 ASN A C 1
ATOM 1696 O O . ASN A 1 213 ? 24.099 2.648 -22.101 1.00 93.50 213 ASN A O 1
ATOM 1700 N N . GLY A 1 214 ? 24.505 2.395 -19.914 1.00 94.56 214 GLY A N 1
ATOM 1701 C CA . GLY A 1 214 ? 25.125 1.084 -20.057 1.00 94.56 214 GLY A CA 1
ATOM 1702 C C . GLY A 1 214 ? 24.097 0.002 -20.380 1.00 94.56 214 GLY A C 1
ATOM 1703 O O . GLY A 1 214 ? 22.993 -0.033 -19.833 1.00 94.56 214 GLY A O 1
ATOM 1704 N N . SER A 1 215 ? 24.476 -0.901 -21.277 1.00 94.25 215 SER A N 1
ATOM 1705 C CA . SER A 1 215 ? 23.699 -2.101 -21.590 1.00 94.25 215 SER A CA 1
ATOM 1706 C C . SER A 1 215 ? 23.700 -3.107 -20.431 1.00 94.25 215 SER A C 1
ATOM 1708 O O . SER A 1 215 ? 24.511 -3.020 -19.504 1.00 94.25 215 SER A O 1
ATOM 1710 N N . ILE A 1 216 ? 22.849 -4.134 -20.528 1.00 95.75 216 ILE A N 1
ATOM 1711 C CA . ILE A 1 216 ? 22.821 -5.264 -19.585 1.00 95.75 216 ILE A CA 1
ATOM 1712 C C . ILE A 1 216 ? 24.192 -5.950 -19.435 1.00 95.75 216 ILE A C 1
ATOM 1714 O O . ILE A 1 216 ? 24.525 -6.440 -18.360 1.00 95.75 216 ILE A O 1
ATOM 1718 N N . VAL A 1 217 ? 25.018 -5.953 -20.490 1.00 95.06 217 VAL A N 1
ATOM 1719 C CA . VAL A 1 217 ? 26.374 -6.531 -20.470 1.00 95.06 217 VAL A CA 1
ATOM 1720 C C . VAL A 1 217 ? 27.353 -5.632 -19.716 1.00 95.06 217 VAL A C 1
ATOM 1722 O O . VAL A 1 217 ? 28.218 -6.126 -18.998 1.00 95.06 217 VAL A O 1
ATOM 1725 N N . GLU A 1 218 ? 27.232 -4.315 -19.876 1.00 95.81 218 GLU A N 1
ATOM 1726 C CA . GLU A 1 218 ? 28.168 -3.350 -19.294 1.00 95.81 218 GLU A CA 1
ATOM 1727 C C . GLU A 1 218 ? 27.890 -3.103 -17.812 1.00 95.81 218 GLU A C 1
ATOM 1729 O O . GLU A 1 218 ? 28.821 -3.144 -17.009 1.00 95.81 218 GLU A O 1
ATOM 1734 N N . ASN A 1 219 ? 26.621 -2.895 -17.450 1.00 96.50 219 ASN A N 1
ATOM 1735 C CA . ASN A 1 219 ? 26.212 -2.550 -16.085 1.00 96.50 219 ASN A CA 1
ATOM 1736 C C . ASN A 1 219 ? 25.674 -3.745 -15.290 1.00 96.50 219 ASN A C 1
ATOM 1738 O O . ASN A 1 219 ? 25.488 -3.646 -14.078 1.00 96.50 219 ASN A O 1
ATOM 1742 N N . GLY A 1 220 ? 25.494 -4.907 -15.924 1.00 96.56 220 GLY A N 1
ATOM 1743 C CA . GLY A 1 220 ? 24.980 -6.103 -15.263 1.00 96.56 220 GLY A CA 1
ATOM 1744 C C . GLY A 1 220 ? 23.522 -5.966 -14.828 1.00 96.56 220 GLY A C 1
ATOM 1745 O O . GLY A 1 220 ? 22.851 -4.963 -15.079 1.00 96.56 220 GLY A O 1
ATOM 1746 N N . ILE A 1 221 ? 23.032 -7.007 -14.160 1.00 97.00 221 ILE A N 1
ATOM 1747 C CA . ILE A 1 221 ? 21.672 -7.063 -13.635 1.00 97.00 221 ILE A CA 1
ATOM 1748 C C . ILE A 1 221 ? 21.576 -8.090 -12.505 1.00 97.00 221 ILE A C 1
ATOM 1750 O O . ILE A 1 221 ? 22.336 -9.056 -12.483 1.00 97.00 221 ILE A O 1
ATOM 1754 N N . GLY A 1 222 ? 20.638 -7.892 -11.581 1.00 97.56 222 GLY A N 1
ATOM 1755 C CA . GLY A 1 222 ? 20.242 -8.905 -10.608 1.00 97.56 222 GLY A CA 1
ATOM 1756 C C . GLY A 1 222 ? 19.345 -9.986 -11.218 1.00 97.56 222 GLY A C 1
ATOM 1757 O O . GLY A 1 222 ? 18.580 -9.735 -12.154 1.00 97.56 222 GLY A O 1
ATOM 1758 N N . LYS A 1 223 ? 19.442 -11.192 -10.662 1.00 98.19 223 LYS A N 1
ATOM 1759 C CA . LYS A 1 223 ? 18.782 -12.420 -11.115 1.00 98.19 223 LYS A CA 1
ATOM 1760 C C . LYS A 1 223 ? 17.860 -13.011 -10.049 1.00 98.19 223 LYS A C 1
ATOM 1762 O O . LYS A 1 223 ? 17.997 -12.745 -8.854 1.00 98.19 223 LYS A O 1
ATOM 1767 N N . PHE A 1 224 ? 16.933 -13.879 -10.454 1.00 98.69 224 PHE A N 1
ATOM 1768 C CA . PHE A 1 224 ? 16.082 -14.627 -9.519 1.00 98.69 224 PHE A CA 1
ATOM 1769 C C . PHE A 1 224 ? 16.892 -15.545 -8.591 1.00 98.69 224 PHE A C 1
ATOM 1771 O O . PHE A 1 224 ? 16.517 -15.750 -7.432 1.00 98.69 224 PHE A O 1
ATOM 1778 N N . SER A 1 225 ? 17.992 -16.106 -9.098 1.00 98.19 225 SER A N 1
ATOM 1779 C CA . SER A 1 225 ? 18.967 -16.931 -8.371 1.00 98.19 225 SER A CA 1
ATOM 1780 C C . SER A 1 225 ? 19.660 -16.170 -7.232 1.00 98.19 225 SER A C 1
ATOM 1782 O O . SER A 1 225 ? 19.946 -16.771 -6.193 1.00 98.19 225 SER A O 1
ATOM 1784 N N . ASP A 1 226 ? 19.858 -14.856 -7.380 1.00 98.12 226 ASP A N 1
ATOM 1785 C CA . ASP A 1 226 ? 20.527 -14.009 -6.387 1.00 98.12 226 ASP A CA 1
ATOM 1786 C C . ASP A 1 226 ? 19.734 -13.919 -5.085 1.00 98.12 226 ASP A C 1
ATOM 1788 O O . ASP A 1 226 ? 20.312 -13.852 -4.000 1.00 98.12 226 ASP A O 1
ATOM 1792 N N . ILE A 1 227 ? 18.402 -13.994 -5.163 1.00 98.44 227 ILE A N 1
ATOM 1793 C CA . ILE A 1 227 ? 17.516 -14.092 -3.998 1.00 98.44 227 ILE A CA 1
ATOM 1794 C C . ILE A 1 227 ? 17.587 -15.532 -3.455 1.00 98.44 227 ILE A C 1
ATOM 1796 O O . ILE A 1 227 ? 16.680 -16.361 -3.598 1.00 98.44 227 ILE A O 1
ATOM 1800 N N . ASN A 1 228 ? 18.745 -15.843 -2.874 1.00 98.12 228 ASN A N 1
ATOM 1801 C CA . ASN A 1 228 ? 19.120 -17.155 -2.376 1.00 98.12 228 ASN A CA 1
ATOM 1802 C C . ASN A 1 228 ? 18.729 -17.348 -0.898 1.00 98.12 228 ASN A C 1
ATOM 1804 O O . ASN A 1 228 ? 18.263 -16.432 -0.219 1.00 98.12 228 ASN A O 1
ATOM 1808 N N . GLU A 1 229 ? 18.960 -18.554 -0.375 1.00 98.25 229 GLU A N 1
ATOM 1809 C CA . GLU A 1 229 ? 18.636 -18.932 1.011 1.00 98.25 229 GLU A CA 1
ATOM 1810 C C . GLU A 1 229 ? 19.236 -17.972 2.060 1.00 98.25 229 GLU A C 1
ATOM 1812 O O . GLU A 1 229 ? 18.606 -17.709 3.081 1.00 98.25 229 GLU A O 1
ATOM 1817 N N . LYS A 1 230 ? 20.425 -17.397 1.819 1.00 98.12 230 LYS A N 1
ATOM 1818 C CA . LYS A 1 230 ? 21.071 -16.469 2.764 1.00 98.12 230 LYS A CA 1
ATOM 1819 C C . LYS A 1 230 ? 20.393 -15.100 2.774 1.00 98.12 230 LYS A C 1
ATOM 1821 O O . LYS A 1 230 ? 20.156 -14.557 3.853 1.00 98.12 230 LYS A O 1
ATOM 1826 N N . ALA A 1 231 ? 20.051 -14.564 1.599 1.00 98.19 231 ALA A N 1
ATOM 1827 C CA . ALA A 1 231 ? 19.288 -13.320 1.490 1.00 98.19 231 ALA A CA 1
ATOM 1828 C C . ALA A 1 231 ? 17.941 -13.455 2.214 1.00 98.19 231 ALA A C 1
ATOM 1830 O O . ALA A 1 231 ? 17.601 -12.642 3.077 1.00 98.19 231 ALA A O 1
ATOM 1831 N N . ILE A 1 232 ? 17.223 -14.542 1.917 1.00 98.62 232 ILE A N 1
ATOM 1832 C CA . ILE A 1 232 ? 15.915 -14.852 2.496 1.00 98.62 232 ILE A CA 1
ATOM 1833 C C . ILE A 1 232 ? 16.016 -15.021 4.018 1.00 98.62 232 ILE A C 1
ATOM 1835 O O . ILE A 1 232 ? 15.227 -14.427 4.756 1.00 98.62 232 ILE A O 1
ATOM 1839 N N . ALA A 1 233 ? 17.007 -15.772 4.510 1.00 98.12 233 ALA A N 1
ATOM 1840 C CA . ALA A 1 233 ? 17.234 -15.947 5.943 1.00 98.12 233 ALA A CA 1
ATOM 1841 C C . ALA A 1 233 ? 17.491 -14.609 6.653 1.00 98.12 233 ALA A C 1
ATOM 1843 O O . ALA A 1 233 ? 16.910 -14.359 7.709 1.00 98.12 233 ALA A O 1
ATOM 1844 N N . SER A 1 234 ? 18.288 -13.720 6.053 1.00 96.94 234 SER A N 1
ATOM 1845 C CA . SER A 1 234 ? 18.560 -12.397 6.622 1.00 96.94 234 SER A CA 1
ATOM 1846 C C . SER A 1 234 ? 17.297 -11.530 6.707 1.00 96.94 234 SER A C 1
ATOM 1848 O O . SER A 1 234 ? 17.042 -10.900 7.734 1.00 96.94 234 SER A O 1
ATOM 1850 N N . MET A 1 235 ? 16.449 -11.537 5.673 1.00 96.94 235 MET A N 1
ATOM 1851 C CA . MET A 1 235 ? 15.159 -10.829 5.703 1.00 96.94 235 MET A CA 1
ATOM 1852 C C . MET A 1 235 ? 14.214 -11.421 6.763 1.00 96.94 235 MET A C 1
ATOM 1854 O O . MET A 1 235 ? 13.553 -10.691 7.506 1.00 96.94 235 MET A O 1
ATOM 1858 N N . ARG A 1 236 ? 14.176 -12.750 6.903 1.00 97.00 236 ARG A N 1
ATOM 1859 C CA . ARG A 1 236 ? 13.406 -13.415 7.965 1.00 97.00 236 ARG A CA 1
ATOM 1860 C C . ARG A 1 236 ? 13.882 -13.030 9.360 1.00 97.00 236 ARG A C 1
ATOM 1862 O O . ARG A 1 236 ? 13.048 -12.783 10.228 1.00 97.00 236 ARG A O 1
ATOM 1869 N N . GLU A 1 237 ? 15.190 -12.941 9.574 1.00 96.62 237 GLU A N 1
ATOM 1870 C CA . GLU A 1 237 ? 15.782 -12.545 10.856 1.00 96.62 237 GLU A CA 1
ATOM 1871 C C . GLU A 1 237 ? 15.414 -11.105 11.259 1.00 96.62 237 GLU A C 1
ATOM 1873 O O . GLU A 1 237 ? 15.183 -10.819 12.439 1.00 96.62 237 GLU A O 1
ATOM 1878 N N . MET A 1 238 ? 15.279 -10.205 10.280 1.00 96.50 238 MET A N 1
ATOM 1879 C CA . MET A 1 238 ? 14.763 -8.845 10.491 1.00 96.50 238 MET A CA 1
ATOM 1880 C C . MET A 1 238 ? 13.258 -8.798 10.788 1.00 96.50 238 MET A C 1
ATOM 1882 O O . MET A 1 238 ? 12.740 -7.750 11.164 1.00 96.50 238 MET A O 1
ATOM 1886 N N . GLY A 1 239 ? 12.546 -9.918 10.652 1.00 96.25 239 GLY A N 1
ATOM 1887 C CA . GLY A 1 239 ? 11.131 -10.034 10.990 1.00 96.25 239 GLY A CA 1
ATOM 1888 C C . GLY A 1 239 ? 10.169 -9.769 9.834 1.00 96.25 239 GLY A C 1
ATOM 1889 O O . GLY A 1 239 ? 8.971 -9.618 10.095 1.00 96.25 239 GLY A O 1
ATOM 1890 N N . PHE A 1 240 ? 10.639 -9.722 8.583 1.00 98.06 240 PHE A N 1
ATOM 1891 C CA . PHE A 1 240 ? 9.761 -9.565 7.422 1.00 98.06 240 PHE A CA 1
ATOM 1892 C C . PHE A 1 240 ? 8.845 -10.780 7.222 1.00 98.06 240 PHE A C 1
ATOM 1894 O O . PHE A 1 240 ? 9.187 -11.933 7.504 1.00 98.06 240 PHE A O 1
ATOM 1901 N N . THR A 1 241 ? 7.645 -10.487 6.735 1.00 97.00 241 THR A N 1
ATOM 1902 C CA . THR A 1 241 ? 6.562 -11.464 6.505 1.00 97.00 241 THR A CA 1
ATOM 1903 C C . THR A 1 241 ? 6.272 -11.628 5.023 1.00 97.00 241 THR A C 1
ATOM 1905 O O . THR A 1 241 ? 5.884 -12.710 4.593 1.00 97.00 241 THR A O 1
ATOM 1908 N N . HIS A 1 242 ? 6.504 -10.561 4.258 1.00 98.12 242 HIS A N 1
ATOM 1909 C CA . HIS A 1 242 ? 6.243 -10.484 2.836 1.00 98.12 242 HIS A CA 1
ATOM 1910 C C . HIS A 1 242 ? 7.489 -9.973 2.117 1.00 98.12 242 HIS A C 1
ATOM 1912 O O . HIS A 1 242 ? 8.189 -9.092 2.628 1.00 98.12 242 HIS A O 1
ATOM 1918 N N . LEU A 1 243 ? 7.735 -10.512 0.929 1.00 98.56 243 LEU A N 1
ATOM 1919 C CA . LEU A 1 243 ? 8.693 -9.984 -0.028 1.00 98.56 243 LEU A CA 1
ATOM 1920 C C . LEU A 1 243 ? 7.913 -9.420 -1.213 1.00 98.56 243 LEU A C 1
ATOM 1922 O O . LEU A 1 243 ? 7.153 -10.154 -1.840 1.00 98.56 243 LEU A O 1
ATOM 1926 N N . TRP A 1 244 ? 8.085 -8.135 -1.509 1.00 98.75 244 TRP A N 1
ATOM 1927 C CA . TRP A 1 244 ? 7.567 -7.544 -2.738 1.00 98.75 244 TRP A CA 1
ATOM 1928 C C . TRP A 1 244 ? 8.669 -7.553 -3.793 1.00 98.75 244 TRP A C 1
ATOM 1930 O O . TRP A 1 244 ? 9.693 -6.887 -3.642 1.00 98.75 244 TRP A O 1
ATOM 1940 N N . LEU A 1 245 ? 8.455 -8.354 -4.836 1.00 98.62 245 LEU A N 1
ATOM 1941 C CA . LEU A 1 245 ? 9.307 -8.446 -6.013 1.00 98.62 245 LEU A CA 1
ATOM 1942 C C . LEU A 1 245 ? 8.855 -7.396 -7.036 1.00 98.62 245 LEU A C 1
ATOM 1944 O O . LEU A 1 245 ? 7.944 -7.644 -7.829 1.00 98.62 245 LEU A O 1
ATOM 1948 N N . THR A 1 246 ? 9.469 -6.216 -6.982 1.00 97.56 246 THR A N 1
ATOM 1949 C CA . THR A 1 246 ? 9.104 -5.092 -7.844 1.00 97.56 246 THR A CA 1
ATOM 1950 C C . THR A 1 246 ? 9.478 -5.369 -9.298 1.00 97.56 246 THR A C 1
ATOM 1952 O O . THR A 1 246 ? 10.608 -5.783 -9.583 1.00 97.56 246 THR A O 1
ATOM 1955 N N . GLY A 1 247 ? 8.541 -5.100 -10.210 1.00 93.88 247 GLY A N 1
ATOM 1956 C CA . GLY A 1 247 ? 8.781 -5.047 -11.653 1.00 93.88 247 GLY A CA 1
ATOM 1957 C C . GLY A 1 247 ? 9.142 -6.378 -12.316 1.00 93.88 247 GLY A C 1
ATOM 1958 O O . GLY A 1 247 ? 9.919 -6.375 -13.259 1.00 93.88 247 GLY A O 1
ATOM 1959 N N . VAL A 1 248 ? 8.633 -7.514 -11.821 1.00 97.44 248 VAL A N 1
ATOM 1960 C CA . VAL A 1 248 ? 8.978 -8.858 -12.345 1.00 97.44 248 VAL A CA 1
ATOM 1961 C C . VAL A 1 248 ? 8.324 -9.223 -13.675 1.00 97.44 248 VAL A C 1
ATOM 1963 O O . VAL A 1 248 ? 8.846 -10.078 -14.395 1.00 97.44 248 VAL A O 1
ATOM 1966 N N . LEU A 1 249 ? 7.173 -8.620 -13.972 1.00 98.06 249 LEU A N 1
ATOM 1967 C CA . LEU A 1 249 ? 6.417 -8.862 -15.197 1.00 98.06 249 LEU A CA 1
ATOM 1968 C C . LEU A 1 249 ? 7.262 -8.506 -16.420 1.00 98.06 249 LEU A C 1
ATOM 1970 O O . LEU A 1 249 ? 8.098 -7.608 -16.355 1.00 98.06 249 LEU A O 1
ATOM 1974 N N . GLN A 1 250 ? 7.043 -9.188 -17.544 1.00 98.00 250 GLN A N 1
ATOM 1975 C CA . GLN A 1 250 ? 7.783 -8.864 -18.757 1.00 98.00 250 GLN A CA 1
ATOM 1976 C C . GLN A 1 250 ? 7.429 -7.451 -19.238 1.00 98.00 250 GLN A C 1
ATOM 1978 O O . GLN A 1 250 ? 6.337 -7.210 -19.760 1.00 98.00 250 GLN A O 1
ATOM 1983 N N . GLN A 1 251 ? 8.387 -6.540 -19.116 1.00 97.44 251 GLN A N 1
ATOM 1984 C CA . GLN A 1 251 ? 8.328 -5.180 -19.629 1.00 97.44 251 GLN A CA 1
ATOM 1985 C C . GLN A 1 251 ? 8.973 -5.051 -21.019 1.00 97.44 251 GLN A C 1
ATOM 1987 O O . GLN A 1 251 ? 9.622 -5.983 -21.505 1.00 97.44 251 GLN A O 1
ATOM 1992 N N . ILE A 1 252 ? 8.787 -3.900 -21.669 1.00 97.31 252 ILE A N 1
ATOM 1993 C CA . ILE A 1 252 ? 9.539 -3.553 -22.887 1.00 97.31 252 ILE A CA 1
ATOM 1994 C C . ILE A 1 252 ? 11.016 -3.310 -22.571 1.00 97.31 252 ILE A C 1
ATOM 1996 O O . ILE A 1 252 ? 11.338 -2.728 -21.540 1.00 97.31 252 ILE A O 1
ATOM 2000 N N . THR A 1 253 ? 11.921 -3.729 -23.452 1.00 96.81 253 THR A N 1
ATOM 2001 C CA . THR A 1 253 ? 13.370 -3.585 -23.219 1.00 96.81 253 THR A CA 1
ATOM 2002 C C . THR A 1 253 ? 14.163 -3.488 -24.520 1.00 96.81 253 THR A C 1
ATOM 2004 O O . THR A 1 253 ? 13.722 -3.968 -25.566 1.00 96.81 253 THR A O 1
ATOM 2007 N N . SER A 1 254 ? 15.358 -2.890 -24.455 1.00 96.56 254 SER A N 1
ATOM 2008 C CA . SER A 1 254 ? 16.320 -2.901 -25.569 1.00 96.56 254 SER A CA 1
ATOM 2009 C C . SER A 1 254 ? 17.061 -4.238 -25.718 1.00 96.56 254 SER A C 1
ATOM 2011 O O . SER A 1 254 ? 17.732 -4.455 -26.728 1.00 96.56 254 SER A O 1
ATOM 2013 N N . THR A 1 255 ? 16.963 -5.141 -24.735 1.00 96.19 255 THR A N 1
ATOM 2014 C CA . THR A 1 255 ? 17.677 -6.424 -24.764 1.00 96.19 255 THR A CA 1
ATOM 2015 C C . THR A 1 255 ? 17.015 -7.414 -25.722 1.00 96.19 255 THR A C 1
ATOM 2017 O O . THR A 1 255 ? 15.824 -7.710 -25.629 1.00 96.19 255 THR A O 1
ATOM 2020 N N . ASP A 1 256 ? 17.807 -7.945 -26.657 1.00 95.88 256 ASP A N 1
ATOM 2021 C CA . ASP A 1 256 ? 17.323 -8.827 -27.717 1.00 95.88 256 ASP A CA 1
ATOM 2022 C C . ASP A 1 256 ? 17.339 -10.308 -27.308 1.00 95.88 256 ASP A C 1
ATOM 2024 O O . ASP A 1 256 ? 18.394 -10.935 -27.191 1.00 95.88 256 ASP A O 1
ATOM 2028 N N . TYR A 1 257 ? 16.146 -10.890 -27.175 1.00 96.44 257 TYR A N 1
ATOM 2029 C CA . TYR A 1 257 ? 15.929 -12.321 -26.967 1.00 96.44 257 TYR A CA 1
ATOM 2030 C C . TYR A 1 257 ? 15.207 -12.973 -28.158 1.00 96.44 257 TYR A C 1
ATOM 2032 O O . TYR A 1 257 ? 14.415 -13.909 -27.996 1.00 96.44 257 TYR A O 1
ATOM 2040 N N . SER A 1 258 ? 15.483 -12.517 -29.385 1.00 96.19 258 SER A N 1
ATOM 2041 C CA . SER A 1 258 ? 14.922 -13.086 -30.623 1.00 96.19 258 SER A CA 1
ATOM 2042 C C . SER A 1 258 ? 15.092 -14.606 -30.728 1.00 96.19 258 SER A C 1
ATOM 2044 O O . SER A 1 258 ? 14.210 -15.286 -31.248 1.00 96.19 258 SER A O 1
ATOM 2046 N N . ALA A 1 259 ? 16.176 -15.163 -30.174 1.00 96.25 259 ALA A N 1
ATOM 2047 C CA . ALA A 1 259 ? 16.431 -16.606 -30.145 1.00 96.25 259 ALA A CA 1
ATOM 2048 C C . ALA A 1 259 ? 15.336 -17.424 -29.426 1.00 96.25 259 ALA A C 1
ATOM 2050 O O . ALA A 1 259 ? 15.174 -18.606 -29.720 1.00 96.25 259 ALA A O 1
ATOM 2051 N N . ILE A 1 260 ? 14.569 -16.801 -28.524 1.00 95.44 260 ILE A N 1
ATOM 2052 C CA . ILE A 1 260 ? 13.416 -17.403 -27.832 1.00 95.44 260 ILE A CA 1
ATOM 2053 C C . ILE A 1 260 ? 12.088 -16.721 -28.201 1.00 95.44 260 ILE A C 1
ATOM 2055 O O . ILE A 1 260 ? 11.105 -16.830 -27.470 1.00 95.44 260 ILE A O 1
ATOM 2059 N N . GLY A 1 261 ? 12.050 -15.995 -29.323 1.00 93.62 261 GLY A N 1
ATOM 2060 C CA . GLY A 1 261 ? 10.844 -15.318 -29.806 1.00 93.62 261 GLY A CA 1
ATOM 2061 C C . GLY A 1 261 ? 10.467 -14.054 -29.028 1.00 93.62 261 GLY A C 1
ATOM 2062 O O . GLY A 1 261 ? 9.310 -13.640 -29.074 1.00 93.62 261 GLY A O 1
ATOM 2063 N N . LYS A 1 262 ? 11.417 -13.433 -28.317 1.00 94.06 262 LYS A N 1
ATOM 2064 C CA . LYS A 1 262 ? 11.212 -12.190 -27.557 1.00 94.06 262 LYS A CA 1
ATOM 2065 C C . LYS A 1 262 ? 12.195 -11.106 -28.023 1.00 94.06 262 LYS A C 1
ATOM 2067 O O . LYS A 1 262 ? 13.136 -10.794 -27.302 1.00 94.06 262 LYS A O 1
ATOM 2072 N N . PRO A 1 263 ? 12.034 -10.569 -29.244 1.00 94.81 263 PRO A N 1
ATOM 2073 C CA . PRO A 1 263 ? 12.935 -9.543 -29.759 1.00 94.81 263 PRO A CA 1
ATOM 2074 C C . PRO A 1 263 ? 12.900 -8.278 -28.895 1.00 94.81 263 PRO A C 1
ATOM 2076 O O . PRO A 1 263 ? 11.891 -8.011 -28.224 1.00 94.81 263 PRO A O 1
ATOM 2079 N N . ALA A 1 264 ? 13.980 -7.500 -28.981 1.00 95.94 264 ALA A N 1
ATOM 2080 C CA . ALA A 1 264 ? 14.043 -6.147 -28.438 1.00 95.94 264 ALA A CA 1
ATOM 2081 C C . ALA A 1 264 ? 12.872 -5.291 -28.950 1.00 95.94 264 ALA A C 1
ATOM 2083 O O . ALA A 1 264 ? 12.400 -5.464 -30.081 1.00 95.94 264 ALA A O 1
ATOM 2084 N N . ASP A 1 265 ? 12.392 -4.386 -28.104 1.00 96.62 265 ASP A N 1
ATOM 2085 C CA . ASP A 1 265 ? 11.339 -3.441 -28.455 1.00 96.62 265 ASP A CA 1
ATOM 2086 C C . ASP A 1 265 ? 11.872 -2.268 -29.283 1.00 96.62 265 ASP A C 1
ATOM 2088 O O . ASP A 1 265 ? 13.071 -1.990 -29.335 1.00 96.62 265 ASP A O 1
ATOM 2092 N N . ASP A 1 266 ? 10.941 -1.587 -29.947 1.00 96.75 266 ASP A N 1
ATOM 2093 C CA . ASP A 1 266 ? 11.209 -0.359 -30.686 1.00 96.75 266 ASP A CA 1
ATOM 2094 C C . ASP A 1 266 ? 11.797 0.709 -29.747 1.00 96.75 266 ASP A C 1
ATOM 2096 O O . ASP A 1 266 ? 11.238 0.978 -28.679 1.00 96.75 266 ASP A O 1
ATOM 2100 N N . ALA A 1 267 ? 12.926 1.307 -30.136 1.00 96.19 267 ALA A N 1
ATOM 2101 C CA . ALA A 1 267 ? 13.648 2.262 -29.303 1.00 96.19 267 ALA A CA 1
ATOM 2102 C C . ALA A 1 267 ? 12.833 3.537 -29.035 1.00 96.19 267 ALA A C 1
ATOM 2104 O O . ALA A 1 267 ? 13.003 4.148 -27.980 1.00 96.19 267 ALA A O 1
ATOM 2105 N N . ASP A 1 268 ? 11.904 3.897 -29.929 1.00 97.00 268 ASP A N 1
ATOM 2106 C CA . ASP A 1 268 ? 10.993 5.028 -29.734 1.00 97.00 268 ASP A CA 1
ATOM 2107 C C . ASP A 1 268 ? 9.973 4.790 -28.600 1.00 97.00 268 ASP A C 1
ATOM 2109 O O . ASP A 1 268 ? 9.342 5.730 -28.115 1.00 97.00 268 ASP A O 1
ATOM 2113 N N . LEU A 1 269 ? 9.822 3.549 -28.123 1.00 96.88 269 LEU A N 1
ATOM 2114 C CA . LEU A 1 269 ? 8.983 3.217 -26.968 1.00 96.88 269 LEU A CA 1
ATOM 2115 C C . LEU A 1 269 ? 9.766 3.152 -25.653 1.00 96.88 269 LEU A C 1
ATOM 2117 O O . LEU A 1 269 ? 9.158 2.987 -24.601 1.00 96.88 269 LEU A O 1
ATOM 2121 N N . LEU A 1 270 ? 11.095 3.241 -25.674 1.00 96.12 270 LEU A N 1
ATOM 2122 C CA . LEU A 1 270 ? 11.908 2.974 -24.493 1.00 96.12 270 LEU A CA 1
ATOM 2123 C C . LEU A 1 270 ? 12.187 4.238 -23.675 1.00 96.12 270 LEU A C 1
ATOM 2125 O O . LEU A 1 270 ? 12.713 5.234 -24.169 1.00 96.12 270 LEU A O 1
ATOM 2129 N N . LYS A 1 271 ? 11.926 4.132 -22.370 1.00 95.19 271 LYS A N 1
ATOM 2130 C CA . LYS A 1 271 ? 12.511 4.995 -21.342 1.00 95.19 271 LYS A CA 1
ATOM 2131 C C . LYS A 1 271 ? 13.640 4.228 -20.664 1.00 95.19 271 LYS A C 1
ATOM 2133 O O . LYS A 1 271 ? 13.375 3.330 -19.866 1.00 95.19 271 LYS A O 1
ATOM 2138 N N . GLY A 1 272 ? 14.876 4.564 -21.032 1.00 95.38 272 GLY A N 1
ATOM 2139 C CA . GLY A 1 272 ? 16.088 3.844 -20.630 1.00 95.38 272 GLY A CA 1
ATOM 2140 C C . GLY A 1 272 ? 16.234 2.489 -21.328 1.00 95.38 272 GLY A C 1
ATOM 2141 O O . GLY A 1 272 ? 15.284 1.954 -21.897 1.00 95.38 272 GLY A O 1
ATOM 2142 N N . LEU A 1 273 ? 17.447 1.931 -21.326 1.00 96.31 273 LEU A N 1
ATOM 2143 C CA . LEU A 1 273 ? 17.731 0.684 -22.054 1.00 96.31 273 LEU A CA 1
ATOM 2144 C C . LEU A 1 273 ? 17.066 -0.547 -21.420 1.00 96.31 273 LEU A C 1
ATOM 2146 O O . LEU A 1 273 ? 16.725 -1.484 -22.142 1.00 96.31 273 LEU A O 1
ATOM 2150 N N . ALA A 1 274 ? 16.858 -0.548 -20.101 1.00 96.50 274 ALA A N 1
ATOM 2151 C CA . ALA A 1 274 ? 16.175 -1.642 -19.409 1.00 96.50 274 ALA A CA 1
ATOM 2152 C C . ALA A 1 274 ? 14.644 -1.526 -19.483 1.00 96.50 274 ALA A C 1
ATOM 2154 O O . ALA A 1 274 ? 13.935 -2.487 -19.174 1.00 96.50 274 ALA A O 1
ATOM 2155 N N . GLY A 1 275 ? 14.157 -0.342 -19.867 1.00 96.19 275 GLY A N 1
ATOM 2156 C CA . GLY A 1 275 ? 12.750 0.006 -19.927 1.00 96.19 275 GLY A CA 1
ATOM 2157 C C . GLY A 1 275 ? 12.116 0.236 -18.555 1.00 96.19 275 GLY A C 1
ATOM 2158 O O . GLY A 1 275 ? 12.606 -0.204 -17.505 1.00 96.19 275 GLY A O 1
ATOM 2159 N N . SER A 1 276 ? 10.978 0.930 -18.590 1.00 96.44 276 SER A N 1
ATOM 2160 C CA . SER A 1 276 ? 10.082 1.067 -17.442 1.00 96.44 276 SER A CA 1
ATOM 2161 C C . SER A 1 276 ? 9.500 -0.300 -17.074 1.00 96.44 276 SER A C 1
ATOM 2163 O O . SER A 1 276 ? 8.958 -0.968 -17.955 1.00 96.44 276 SER A O 1
ATOM 2165 N N . PRO A 1 277 ? 9.505 -0.707 -15.792 1.00 96.94 277 PRO A N 1
ATOM 2166 C CA . PRO A 1 277 ? 8.905 -1.969 -15.363 1.00 96.94 277 PRO A CA 1
ATOM 2167 C C . PRO A 1 277 ? 7.375 -1.926 -15.406 1.00 96.94 277 PRO A C 1
ATOM 2169 O O . PRO A 1 277 ? 6.739 -2.959 -15.251 1.00 96.94 277 PRO A O 1
ATOM 2172 N N . TYR A 1 278 ? 6.796 -0.736 -15.589 1.00 97.56 278 TYR A N 1
ATOM 2173 C CA . TYR A 1 278 ? 5.358 -0.490 -15.647 1.00 97.56 278 TYR A CA 1
ATOM 2174 C C . TYR A 1 278 ? 4.839 -0.414 -17.090 1.00 97.56 278 TYR A C 1
ATOM 2176 O O . TYR A 1 278 ? 3.638 -0.494 -17.340 1.00 97.56 278 TYR A O 1
ATOM 2184 N N . ALA A 1 279 ? 5.743 -0.387 -18.075 1.00 98.19 279 ALA A N 1
ATOM 2185 C CA . ALA A 1 279 ? 5.413 -0.629 -19.473 1.00 98.19 279 ALA A CA 1
ATOM 2186 C C . ALA A 1 279 ? 5.350 -2.146 -19.738 1.00 98.19 279 ALA A C 1
ATOM 2188 O O . ALA A 1 279 ? 6.233 -2.730 -20.371 1.00 98.19 279 ALA A O 1
ATOM 2189 N N . ILE A 1 280 ? 4.292 -2.788 -19.230 1.00 98.50 280 ILE A N 1
ATOM 2190 C CA . ILE A 1 280 ? 4.093 -4.244 -19.315 1.00 98.50 280 ILE A CA 1
ATOM 2191 C C . ILE A 1 280 ? 3.855 -4.677 -20.760 1.00 98.50 280 ILE A C 1
ATOM 2193 O O . ILE A 1 280 ? 2.893 -4.236 -21.383 1.00 98.50 280 ILE A O 1
ATOM 2197 N N . LYS A 1 281 ? 4.695 -5.573 -21.278 1.00 97.31 281 LYS A N 1
ATOM 2198 C CA . LYS A 1 281 ? 4.582 -6.173 -22.615 1.00 97.31 281 LYS A CA 1
ATOM 2199 C C . LYS A 1 281 ? 3.802 -7.488 -22.602 1.00 97.31 281 LYS A C 1
ATOM 2201 O O . LYS A 1 281 ? 3.067 -7.755 -23.551 1.00 97.31 281 LYS A O 1
ATOM 2206 N N . ASP A 1 282 ? 3.945 -8.287 -21.543 1.00 97.94 282 ASP A N 1
ATOM 2207 C CA . ASP A 1 282 ? 3.248 -9.568 -21.362 1.00 97.94 282 ASP A CA 1
ATOM 2208 C C . ASP A 1 282 ? 2.897 -9.776 -19.875 1.00 97.94 282 ASP A C 1
ATOM 2210 O O . ASP A 1 282 ? 3.784 -9.906 -19.035 1.00 97.94 282 ASP A O 1
ATOM 2214 N N . TYR A 1 283 ? 1.602 -9.809 -19.531 1.00 97.94 283 TYR A N 1
ATOM 2215 C CA . TYR A 1 283 ? 1.149 -10.032 -18.145 1.00 97.94 283 TYR A CA 1
ATOM 2216 C C . TYR A 1 283 ? 1.295 -11.472 -17.659 1.00 97.94 283 TYR A C 1
ATOM 2218 O O . TYR A 1 283 ? 1.128 -11.717 -16.467 1.00 97.94 283 TYR A O 1
ATOM 2226 N N . PHE A 1 284 ? 1.509 -12.428 -18.559 1.00 98.38 284 PHE A N 1
ATOM 2227 C CA . PHE A 1 284 ? 1.508 -13.859 -18.247 1.00 98.38 284 PHE A CA 1
ATOM 2228 C C . PHE A 1 284 ? 2.922 -14.447 -18.276 1.00 98.38 284 PHE A C 1
ATOM 2230 O O . PHE A 1 284 ? 3.098 -15.663 -18.362 1.00 98.38 284 PHE A O 1
ATOM 2237 N N . ASP A 1 285 ? 3.926 -13.574 -18.243 1.00 98.19 285 ASP A N 1
ATOM 2238 C CA . ASP A 1 285 ? 5.332 -13.926 -18.316 1.00 98.19 285 ASP A CA 1
ATOM 2239 C C . ASP A 1 285 ? 6.168 -12.979 -17.448 1.00 98.19 285 ASP A C 1
ATOM 2241 O O . ASP A 1 285 ? 5.749 -11.864 -17.121 1.00 98.19 285 ASP A O 1
ATOM 2245 N N . VAL A 1 286 ? 7.365 -13.426 -17.081 1.00 98.38 286 VAL A N 1
ATOM 2246 C CA . VAL A 1 286 ? 8.357 -12.602 -16.381 1.00 98.38 286 VAL A CA 1
ATOM 2247 C C . VAL A 1 286 ? 9.415 -12.088 -17.348 1.00 98.38 286 VAL A C 1
ATOM 2249 O O . VAL A 1 286 ? 9.629 -12.656 -18.424 1.00 98.38 286 VAL A O 1
ATOM 2252 N N . SER A 1 287 ? 10.107 -11.019 -16.960 1.00 97.12 287 SER A N 1
ATOM 2253 C CA . SER A 1 287 ? 11.203 -10.475 -17.761 1.00 97.12 287 SER A CA 1
ATOM 2254 C C . SER A 1 287 ? 12.320 -11.513 -17.970 1.00 97.12 287 SER A C 1
ATOM 2256 O O . SER A 1 287 ? 12.833 -12.055 -16.983 1.00 97.12 287 SER A O 1
ATOM 2258 N N . PRO A 1 288 ? 12.744 -11.799 -19.220 1.00 97.44 288 PRO A N 1
ATOM 2259 C CA . PRO A 1 288 ? 13.866 -12.706 -19.480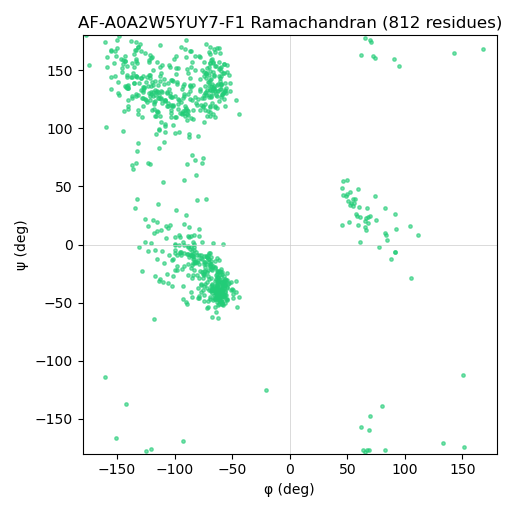 1.00 97.44 288 PRO A CA 1
ATOM 2260 C C . PRO A 1 288 ? 15.194 -12.201 -18.895 1.00 97.44 288 PRO A C 1
ATOM 2262 O O . PRO A 1 288 ? 16.075 -13.002 -18.588 1.00 97.44 288 PRO A O 1
ATOM 2265 N N . ASP A 1 289 ? 15.301 -10.889 -18.676 1.00 97.38 289 ASP A N 1
ATOM 2266 C CA . ASP A 1 289 ? 16.430 -10.206 -18.045 1.00 97.38 289 ASP A CA 1
ATOM 2267 C C . ASP A 1 289 ? 16.811 -10.796 -16.676 1.00 97.38 289 ASP A C 1
ATOM 2269 O O . ASP A 1 289 ? 17.990 -10.814 -16.309 1.00 97.38 289 ASP A O 1
ATOM 2273 N N . TYR A 1 290 ? 15.832 -11.293 -15.915 1.00 97.69 290 TYR A N 1
ATOM 2274 C CA . TYR A 1 290 ? 16.018 -11.723 -14.522 1.00 97.69 290 TYR A CA 1
ATOM 2275 C C . TYR A 1 290 ? 16.359 -13.207 -14.372 1.00 97.69 290 TYR A C 1
ATOM 2277 O O . TYR A 1 290 ? 16.675 -13.649 -13.268 1.00 97.69 290 TYR A O 1
ATOM 2285 N N . ALA A 1 291 ? 16.312 -13.974 -15.459 1.00 98.06 291 ALA A N 1
ATOM 2286 C CA . ALA A 1 291 ? 16.678 -15.383 -15.459 1.00 98.06 291 ALA A CA 1
ATOM 2287 C C . ALA A 1 291 ? 18.171 -15.573 -15.741 1.00 98.06 291 ALA A C 1
ATOM 2289 O O . ALA A 1 291 ? 18.791 -14.766 -16.444 1.00 98.06 291 ALA A O 1
ATOM 2290 N N . GLU A 1 292 ? 18.742 -16.647 -15.208 1.00 97.75 292 GLU A N 1
ATOM 2291 C CA . GLU A 1 292 ? 20.058 -17.128 -15.631 1.00 97.75 292 GLU A CA 1
ATOM 2292 C C . GLU A 1 292 ? 19.977 -17.698 -17.049 1.00 97.75 292 GLU A C 1
ATOM 2294 O O . GLU A 1 292 ? 20.792 -17.355 -17.906 1.00 97.75 292 GLU A O 1
ATOM 2299 N N . ASP A 1 293 ? 18.947 -18.508 -17.310 1.00 98.06 293 ASP A N 1
ATOM 2300 C CA . ASP A 1 293 ? 18.615 -19.059 -18.619 1.00 98.06 293 ASP A CA 1
ATOM 2301 C C . ASP A 1 293 ? 17.268 -18.479 -19.111 1.00 98.06 293 ASP A C 1
ATOM 2303 O O . ASP A 1 293 ? 16.196 -18.928 -18.698 1.00 98.06 293 ASP A O 1
ATOM 2307 N N . PRO A 1 294 ? 17.272 -17.457 -19.993 1.00 97.88 294 PRO A N 1
ATOM 2308 C CA . PRO A 1 294 ? 16.061 -16.786 -20.484 1.00 97.88 294 PRO A CA 1
ATOM 2309 C C . PRO A 1 294 ? 14.928 -17.707 -21.007 1.00 97.88 294 PRO A C 1
ATOM 2311 O O . PRO A 1 294 ? 13.755 -17.413 -20.730 1.00 97.88 294 PRO A O 1
ATOM 2314 N N . PRO A 1 295 ? 15.197 -18.814 -21.737 1.00 97.94 295 PRO A N 1
ATOM 2315 C CA . PRO A 1 295 ? 14.200 -19.848 -22.028 1.00 97.94 295 PRO A CA 1
ATOM 2316 C C . PRO A 1 295 ? 13.446 -20.387 -20.798 1.00 97.94 295 PRO A C 1
ATOM 2318 O O . PRO A 1 295 ? 12.233 -20.577 -20.880 1.00 97.94 295 PRO A O 1
ATOM 2321 N N . GLU A 1 296 ? 14.129 -20.566 -19.664 1.00 98.31 296 GLU A N 1
ATOM 2322 C CA . GLU A 1 296 ? 13.626 -21.181 -18.423 1.00 98.31 296 GLU A CA 1
ATOM 2323 C C . GLU A 1 296 ? 13.127 -20.167 -17.381 1.00 98.31 296 GLU A C 1
ATOM 2325 O O . GLU A 1 296 ? 12.764 -20.536 -16.264 1.00 98.31 296 GLU A O 1
ATOM 2330 N N . ARG A 1 297 ? 13.032 -18.880 -17.733 1.00 98.25 297 ARG A N 1
ATOM 2331 C CA . ARG A 1 297 ? 12.655 -17.783 -16.817 1.00 98.25 297 ARG A CA 1
ATOM 2332 C C . ARG A 1 297 ? 11.433 -18.054 -15.926 1.00 98.25 297 ARG A C 1
ATOM 2334 O O . ARG A 1 297 ? 11.459 -17.735 -14.741 1.00 98.25 297 ARG A O 1
ATOM 2341 N N . MET A 1 298 ? 10.375 -18.679 -16.454 1.00 98.38 298 MET A N 1
ATOM 2342 C CA . MET A 1 298 ? 9.177 -19.010 -15.668 1.00 98.38 298 MET A CA 1
ATOM 2343 C C . MET A 1 298 ? 9.424 -20.172 -14.701 1.00 98.38 298 MET A C 1
ATOM 2345 O O . MET A 1 298 ? 8.860 -20.192 -13.606 1.00 98.38 298 MET A O 1
ATOM 2349 N N . THR A 1 299 ? 10.267 -21.134 -15.083 1.00 98.69 299 THR A N 1
ATOM 2350 C CA . THR A 1 299 ? 10.732 -22.215 -14.204 1.00 98.69 299 THR A CA 1
ATOM 2351 C C . THR A 1 299 ? 11.566 -21.634 -13.062 1.00 98.69 299 THR A C 1
ATOM 2353 O O . THR A 1 299 ? 11.319 -21.943 -11.895 1.00 98.69 299 THR A O 1
ATOM 2356 N N . GLU A 1 300 ? 12.504 -20.737 -13.371 1.00 98.81 300 GLU A N 1
ATOM 2357 C CA . GLU A 1 300 ? 13.345 -20.071 -12.373 1.00 98.81 300 GLU A CA 1
ATOM 2358 C C . GLU A 1 300 ? 12.543 -19.181 -11.419 1.00 98.81 300 GLU A C 1
ATOM 2360 O O . GLU A 1 300 ? 12.790 -19.196 -10.209 1.00 98.81 300 GLU A O 1
ATOM 2365 N N . PHE A 1 301 ? 11.548 -18.454 -11.934 1.00 98.88 301 PHE A N 1
ATOM 2366 C CA . PHE A 1 301 ? 10.656 -17.647 -11.108 1.00 98.88 301 PHE A CA 1
ATOM 2367 C C . PHE A 1 301 ? 9.836 -18.513 -10.146 1.00 98.88 301 PHE A C 1
ATOM 2369 O O . PHE A 1 301 ? 9.797 -18.230 -8.951 1.00 98.88 301 PHE A O 1
ATOM 2376 N N . LYS A 1 302 ? 9.256 -19.628 -10.612 1.00 98.81 302 LYS A N 1
ATOM 2377 C CA . LYS A 1 302 ? 8.573 -20.590 -9.726 1.00 98.81 302 LYS A CA 1
ATOM 2378 C C . LYS A 1 302 ? 9.516 -21.151 -8.662 1.00 98.81 302 LYS A C 1
ATOM 2380 O O . LYS A 1 302 ? 9.148 -21.219 -7.495 1.00 98.81 302 LYS A O 1
ATOM 2385 N N . ALA A 1 303 ? 10.760 -21.463 -9.029 1.00 98.75 303 ALA A N 1
ATOM 2386 C CA . ALA A 1 303 ? 11.761 -21.913 -8.067 1.00 98.75 303 ALA A CA 1
ATOM 2387 C C . ALA A 1 303 ? 12.100 -20.838 -7.013 1.00 98.75 303 ALA A C 1
ATOM 2389 O O . ALA A 1 303 ? 12.419 -21.185 -5.873 1.00 98.75 303 ALA A O 1
ATOM 2390 N N . LEU A 1 304 ? 12.040 -19.546 -7.364 1.00 98.81 304 LEU A N 1
ATOM 2391 C CA . LEU A 1 304 ? 12.138 -18.442 -6.407 1.00 98.81 304 LEU A CA 1
ATOM 2392 C C . LEU A 1 304 ? 10.927 -18.400 -5.467 1.00 98.81 304 LEU A C 1
ATOM 2394 O O . LEU A 1 304 ? 11.125 -18.329 -4.253 1.00 98.81 304 LEU A O 1
ATOM 2398 N N . LEU A 1 305 ? 9.702 -18.495 -5.991 1.00 98.81 305 LEU A N 1
ATOM 2399 C CA . LEU A 1 305 ? 8.489 -18.556 -5.162 1.00 98.81 305 LEU A CA 1
ATOM 2400 C C . LEU A 1 305 ? 8.569 -19.716 -4.158 1.00 98.81 305 LEU A C 1
ATOM 2402 O O . LEU A 1 305 ? 8.412 -19.506 -2.955 1.00 98.81 305 LEU A O 1
ATOM 2406 N N . ASP A 1 306 ? 8.966 -20.904 -4.621 1.00 98.69 306 ASP A N 1
ATOM 2407 C CA . ASP A 1 306 ? 9.149 -22.080 -3.769 1.00 98.69 306 ASP A CA 1
ATOM 2408 C C . ASP A 1 306 ? 10.188 -21.846 -2.658 1.00 98.69 306 ASP A C 1
ATOM 2410 O O . ASP A 1 306 ? 9.998 -22.291 -1.522 1.00 98.69 306 ASP A O 1
ATOM 2414 N N . ARG A 1 307 ? 11.304 -21.155 -2.954 1.00 98.50 307 ARG A N 1
ATOM 2415 C CA . ARG A 1 307 ? 12.305 -20.770 -1.936 1.00 98.50 307 ARG A CA 1
ATOM 2416 C C . ARG A 1 307 ? 11.677 -19.875 -0.866 1.00 98.50 307 ARG A C 1
ATOM 2418 O O . ARG A 1 307 ? 11.846 -20.138 0.324 1.00 98.50 307 ARG A O 1
ATOM 2425 N N . LEU A 1 308 ? 10.928 -18.854 -1.278 1.00 98.56 308 LEU A N 1
ATOM 2426 C CA . LEU A 1 308 ? 10.302 -17.884 -0.375 1.00 98.56 308 LEU A CA 1
ATOM 2427 C C . LEU A 1 308 ? 9.256 -18.541 0.532 1.00 98.56 308 LEU A C 1
ATOM 2429 O O . LEU A 1 308 ? 9.285 -18.353 1.756 1.00 98.56 308 LEU A O 1
ATOM 2433 N N . HIS A 1 309 ? 8.396 -19.389 -0.035 1.00 98.44 309 HIS A N 1
ATOM 2434 C CA . HIS A 1 309 ? 7.371 -20.111 0.717 1.00 98.44 309 HIS A CA 1
ATOM 2435 C C . HIS A 1 309 ? 7.957 -21.115 1.707 1.00 98.44 309 HIS A C 1
ATOM 2437 O O . HIS A 1 309 ? 7.482 -21.191 2.844 1.00 98.44 309 HIS A O 1
ATOM 2443 N N . ARG A 1 310 ? 9.034 -21.834 1.349 1.00 98.12 310 ARG A N 1
ATOM 2444 C CA . ARG A 1 310 ? 9.747 -22.717 2.297 1.00 98.12 310 ARG A CA 1
ATOM 2445 C C . ARG A 1 310 ? 10.255 -21.959 3.524 1.00 98.12 310 ARG A C 1
ATOM 2447 O O . ARG A 1 310 ? 10.260 -22.509 4.626 1.00 98.12 310 ARG A O 1
ATOM 2454 N N . SER A 1 311 ? 10.614 -20.688 3.364 1.00 97.06 311 SER A N 1
ATOM 2455 C CA . SER A 1 311 ? 11.018 -19.801 4.460 1.00 97.06 311 SER A CA 1
ATOM 2456 C C . SER A 1 311 ? 9.854 -19.057 5.133 1.00 97.06 311 SER A C 1
ATOM 2458 O O . SER A 1 311 ? 10.089 -18.224 6.014 1.00 97.06 311 SER A O 1
ATOM 2460 N N . LYS A 1 312 ? 8.600 -19.377 4.781 1.00 95.31 312 LYS A N 1
ATOM 2461 C CA . LYS A 1 312 ? 7.371 -18.751 5.303 1.00 95.31 312 LYS A CA 1
ATOM 2462 C C . LYS A 1 312 ? 7.292 -17.243 5.027 1.00 95.31 312 LYS A C 1
ATOM 2464 O O . LYS A 1 312 ? 6.774 -16.495 5.864 1.00 95.31 312 LYS A O 1
ATOM 2469 N N . LEU A 1 313 ? 7.858 -16.793 3.907 1.00 97.06 313 LEU A N 1
ATOM 2470 C CA . LEU A 1 313 ? 7.566 -15.480 3.334 1.00 97.06 313 LEU A CA 1
ATOM 2471 C C . LEU A 1 313 ? 6.421 -15.620 2.343 1.00 97.06 313 LEU A C 1
ATOM 2473 O O . LEU A 1 313 ? 6.416 -16.557 1.552 1.00 97.06 313 LEU A O 1
ATOM 2477 N N . LYS A 1 314 ? 5.495 -14.669 2.380 1.00 97.12 314 LYS A N 1
ATOM 2478 C CA . LYS A 1 314 ? 4.512 -14.459 1.318 1.00 97.12 314 LYS A CA 1
ATOM 2479 C C . LYS A 1 314 ? 5.106 -13.562 0.233 1.00 97.12 314 LYS A C 1
ATOM 2481 O O . LYS A 1 314 ? 5.977 -12.738 0.526 1.00 97.12 314 LYS A O 1
ATOM 2486 N N . VAL A 1 315 ? 4.642 -13.698 -1.001 1.00 98.44 315 VAL A N 1
ATOM 2487 C CA . VAL A 1 315 ? 5.174 -12.967 -2.155 1.00 98.44 315 VAL A CA 1
ATOM 2488 C C . VAL A 1 315 ? 4.146 -11.990 -2.707 1.00 98.44 315 VAL A C 1
ATOM 2490 O O . VAL A 1 315 ? 3.015 -12.370 -3.005 1.00 98.44 315 VAL A O 1
ATOM 2493 N N . LEU A 1 316 ? 4.565 -10.736 -2.867 1.00 98.75 316 LEU A N 1
ATOM 2494 C CA . LEU A 1 316 ? 3.826 -9.702 -3.581 1.00 98.75 316 LEU A CA 1
ATOM 2495 C C . LEU A 1 316 ? 4.532 -9.390 -4.904 1.00 98.75 316 LEU A C 1
ATOM 2497 O O . LEU A 1 316 ? 5.763 -9.330 -4.946 1.00 98.75 316 LEU A O 1
ATOM 2501 N N . ILE A 1 317 ? 3.761 -9.145 -5.958 1.00 98.81 317 ILE A N 1
ATOM 2502 C CA . ILE A 1 317 ? 4.260 -8.597 -7.229 1.00 98.81 317 ILE A CA 1
ATOM 2503 C C . ILE A 1 317 ? 3.469 -7.344 -7.605 1.00 98.81 317 ILE A C 1
ATOM 2505 O O . ILE A 1 317 ? 2.393 -7.096 -7.054 1.00 98.81 317 ILE A O 1
ATOM 2509 N N . ASP A 1 318 ? 3.982 -6.566 -8.551 1.00 98.56 318 ASP A N 1
ATOM 2510 C CA . ASP A 1 318 ? 3.224 -5.464 -9.140 1.00 98.56 318 ASP A CA 1
ATOM 2511 C C . ASP A 1 318 ? 2.064 -5.959 -10.006 1.00 98.56 318 ASP A C 1
ATOM 2513 O O . ASP A 1 318 ? 2.181 -6.922 -10.766 1.00 98.56 318 ASP A O 1
ATOM 2517 N N . PHE A 1 319 ? 0.947 -5.248 -9.920 1.00 98.69 319 PHE A N 1
ATOM 2518 C CA . PHE A 1 319 ? -0.183 -5.340 -10.827 1.00 98.69 319 PHE A CA 1
ATOM 2519 C C . PHE A 1 319 ? -0.507 -3.935 -11.335 1.00 98.69 319 PHE A C 1
ATOM 2521 O O . PHE A 1 319 ? -0.831 -3.050 -10.548 1.00 98.69 319 PHE A O 1
ATOM 2528 N N . VAL A 1 320 ? -0.414 -3.733 -12.649 1.00 98.25 320 VAL A N 1
ATOM 2529 C CA . VAL A 1 320 ? -0.609 -2.426 -13.296 1.00 98.25 320 VAL A CA 1
ATOM 2530 C C . VAL A 1 320 ? -1.921 -2.446 -14.066 1.00 98.25 320 VAL A C 1
ATOM 2532 O O . VAL A 1 320 ? -1.933 -2.836 -15.221 1.00 98.25 320 VAL A O 1
ATOM 2535 N N . PRO A 1 321 ? -3.062 -2.103 -13.470 1.00 96.81 321 PRO A N 1
ATOM 2536 C CA . PRO A 1 321 ? -4.360 -2.203 -14.134 1.00 96.81 321 PRO A CA 1
ATOM 2537 C C . PRO A 1 321 ? -4.648 -1.031 -15.081 1.00 96.81 321 PRO A C 1
ATOM 2539 O O . PRO A 1 321 ? -5.440 -1.187 -16.006 1.00 96.81 321 PRO A O 1
ATOM 2542 N N . ASN A 1 322 ? -4.069 0.154 -14.862 1.00 97.44 322 ASN A N 1
ATOM 2543 C CA . ASN A 1 322 ? -4.443 1.361 -15.610 1.00 97.44 322 ASN A CA 1
ATOM 2544 C C . ASN A 1 322 ? -3.953 1.337 -17.071 1.00 97.44 322 ASN A C 1
ATOM 2546 O O . ASN A 1 322 ? -4.610 1.888 -17.956 1.00 97.44 322 ASN A O 1
ATOM 2550 N N . HIS A 1 323 ? -2.806 0.714 -17.340 1.00 98.50 323 HIS A N 1
ATOM 2551 C CA . HIS A 1 323 ? -2.162 0.752 -18.648 1.00 98.50 323 HIS A CA 1
ATOM 2552 C C . HIS A 1 323 ? -1.259 -0.463 -18.890 1.00 98.50 323 HIS A C 1
ATOM 2554 O O . HIS A 1 323 ? -0.912 -1.194 -17.969 1.00 98.50 323 HIS A O 1
ATOM 2560 N N . VAL A 1 324 ? -0.860 -0.636 -20.150 1.00 98.62 324 VAL A N 1
ATOM 2561 C CA . VAL A 1 324 ? 0.160 -1.596 -20.611 1.00 98.62 324 VAL A CA 1
ATOM 2562 C C . VAL A 1 324 ? 1.156 -0.895 -21.528 1.00 98.62 324 VAL A C 1
ATOM 2564 O O . VAL A 1 324 ? 0.900 0.229 -21.956 1.00 98.62 324 VAL A O 1
ATOM 2567 N N . ALA A 1 325 ? 2.266 -1.542 -21.884 1.00 98.38 325 ALA A N 1
ATOM 2568 C CA . ALA A 1 325 ? 3.149 -1.053 -22.939 1.00 98.38 325 ALA A CA 1
ATOM 2569 C C . ALA A 1 325 ? 2.392 -0.815 -24.250 1.00 98.38 325 ALA A C 1
ATOM 2571 O O . ALA A 1 325 ? 1.477 -1.561 -24.612 1.00 98.38 325 ALA A O 1
ATOM 2572 N N . ARG A 1 326 ? 2.833 0.172 -25.032 1.00 96.94 326 ARG A N 1
ATOM 2573 C CA . ARG A 1 326 ? 2.266 0.440 -26.361 1.00 96.94 326 ARG A CA 1
ATOM 2574 C C . ARG A 1 326 ? 2.374 -0.769 -27.297 1.00 96.94 326 ARG A C 1
ATOM 2576 O O . ARG A 1 326 ? 1.431 -1.042 -28.047 1.00 96.94 326 ARG A O 1
ATOM 2583 N N . SER A 1 327 ? 3.470 -1.523 -27.177 1.00 96.56 327 SER A N 1
ATOM 2584 C CA . SER A 1 327 ? 3.749 -2.774 -27.893 1.00 96.56 327 SER A CA 1
ATOM 2585 C C . SER A 1 327 ? 3.198 -4.037 -27.210 1.00 96.56 327 SER A C 1
ATOM 2587 O O . SER A 1 327 ? 3.610 -5.136 -27.586 1.00 96.56 327 SER A O 1
ATOM 2589 N N . TYR A 1 328 ? 2.282 -3.915 -26.232 1.00 97.56 328 TYR A N 1
ATOM 2590 C CA . TYR A 1 328 ? 1.721 -5.060 -25.504 1.00 97.56 328 TYR A CA 1
ATOM 2591 C C . TYR A 1 328 ? 1.303 -6.191 -26.445 1.00 97.56 328 TYR A C 1
ATOM 2593 O O . TYR A 1 328 ? 0.488 -6.007 -27.355 1.00 97.56 328 TYR A O 1
ATOM 2601 N N . ASN A 1 329 ? 1.855 -7.373 -26.189 1.00 95.44 329 ASN A N 1
ATOM 2602 C CA . ASN A 1 329 ? 1.560 -8.591 -26.915 1.00 95.44 329 ASN A CA 1
ATOM 2603 C C . ASN A 1 329 ? 1.970 -9.791 -26.059 1.00 95.44 329 ASN A C 1
ATOM 2605 O O . ASN A 1 329 ? 3.147 -10.154 -25.999 1.00 95.44 329 ASN A O 1
ATOM 2609 N N . SER A 1 330 ? 0.986 -10.425 -25.426 1.00 96.44 330 SER A N 1
ATOM 2610 C CA . SER A 1 330 ? 1.205 -11.647 -24.674 1.00 96.44 330 SER A CA 1
ATOM 2611 C C . SER A 1 330 ? 1.471 -12.819 -25.609 1.00 96.44 330 SER A C 1
ATOM 2613 O O . SER A 1 330 ? 0.588 -13.315 -26.310 1.00 96.44 330 SER A O 1
ATOM 2615 N N . SER A 1 331 ? 2.713 -13.286 -25.582 1.00 93.50 331 SER A N 1
ATOM 2616 C CA . SER A 1 331 ? 3.131 -14.527 -26.234 1.00 93.50 331 SER A CA 1
ATOM 2617 C C . SER A 1 331 ? 2.675 -15.759 -25.451 1.00 93.50 331 SER A C 1
ATOM 2619 O O . SER A 1 331 ? 2.419 -16.807 -26.040 1.00 93.50 331 SER A O 1
ATOM 2621 N N . ALA A 1 332 ? 2.545 -15.625 -24.128 1.00 95.06 332 ALA A N 1
ATOM 2622 C CA . ALA A 1 332 ? 2.124 -16.704 -23.244 1.00 95.06 332 ALA A CA 1
ATOM 2623 C C . ALA A 1 332 ? 0.608 -16.965 -23.308 1.00 95.06 332 ALA A C 1
ATOM 2625 O O . ALA A 1 332 ? 0.179 -18.117 -23.215 1.00 95.06 332 ALA A O 1
ATOM 2626 N N . ARG A 1 333 ? -0.207 -15.917 -23.488 1.00 96.81 333 ARG A N 1
ATOM 2627 C CA . ARG A 1 333 ? -1.674 -15.984 -23.611 1.00 96.81 333 ARG A CA 1
ATOM 2628 C C . ARG A 1 333 ? -2.182 -15.076 -24.736 1.00 96.81 333 ARG A C 1
ATOM 2630 O O . ARG A 1 333 ? -2.881 -14.094 -24.472 1.00 96.81 333 ARG A O 1
ATOM 2637 N N . PRO A 1 334 ? -1.884 -15.410 -26.005 1.00 96.69 334 PRO A N 1
ATOM 2638 C CA . PRO A 1 334 ? -2.305 -14.599 -27.146 1.00 96.69 334 PRO A CA 1
ATOM 2639 C C . PRO A 1 334 ? -3.831 -14.506 -27.277 1.00 96.69 334 PRO A C 1
ATOM 2641 O O . PRO A 1 334 ? -4.334 -13.539 -27.838 1.00 96.69 334 PRO A O 1
ATOM 2644 N N . ASP A 1 335 ? -4.573 -15.475 -26.728 1.00 97.06 335 ASP A N 1
ATOM 2645 C CA . ASP A 1 335 ? -6.037 -15.477 -26.650 1.00 97.06 335 ASP A CA 1
ATOM 2646 C C . ASP A 1 335 ? -6.603 -14.391 -25.720 1.00 97.06 335 ASP A C 1
ATOM 2648 O O . ASP A 1 335 ? -7.755 -13.989 -25.871 1.00 97.06 335 ASP A O 1
ATOM 2652 N N . LEU A 1 336 ? -5.794 -13.894 -24.780 1.00 97.31 336 LEU A N 1
ATOM 2653 C CA . LEU A 1 336 ? -6.167 -12.859 -23.814 1.00 97.31 336 LEU A CA 1
ATOM 2654 C C . LEU A 1 336 ? -5.554 -11.493 -24.135 1.00 97.31 336 LEU A C 1
ATOM 2656 O O . LEU A 1 336 ? -5.581 -10.597 -23.291 1.00 97.31 336 LEU A O 1
ATOM 2660 N N . ASN A 1 337 ? -5.017 -11.302 -25.341 1.00 97.81 337 ASN A N 1
ATOM 2661 C CA . ASN A 1 337 ? -4.483 -10.005 -25.736 1.00 97.81 337 ASN A CA 1
ATOM 2662 C C . ASN A 1 337 ? -5.557 -8.907 -25.717 1.00 97.81 337 ASN A C 1
ATOM 2664 O O . ASN A 1 337 ? -6.709 -9.106 -26.120 1.00 97.81 337 ASN A O 1
ATOM 2668 N N . PHE A 1 338 ? -5.173 -7.718 -25.256 1.00 98.06 338 PHE A N 1
ATOM 2669 C CA . PHE A 1 338 ? -6.036 -6.543 -25.315 1.00 98.06 338 PHE A CA 1
ATOM 2670 C C . PHE A 1 338 ? -6.143 -6.037 -26.758 1.00 98.06 338 PHE A C 1
ATOM 2672 O O . PHE A 1 338 ? -5.171 -6.085 -27.513 1.00 98.06 338 PHE A O 1
ATOM 2679 N N . GLY A 1 339 ? -7.316 -5.551 -27.161 1.00 97.06 339 GLY A N 1
ATOM 2680 C CA . GLY A 1 339 ? -7.512 -4.953 -28.484 1.00 97.06 339 GLY A CA 1
ATOM 2681 C C . GLY A 1 339 ? -7.816 -5.932 -29.623 1.00 97.06 339 GLY A C 1
ATOM 2682 O O . GLY A 1 339 ? -7.899 -5.505 -30.777 1.00 97.06 339 GLY A O 1
ATOM 2683 N N . LEU A 1 340 ? -7.968 -7.234 -29.336 1.00 96.56 340 LEU A N 1
ATOM 2684 C CA . LEU A 1 340 ? -8.266 -8.265 -30.346 1.00 96.56 340 LEU A CA 1
ATOM 2685 C C . LEU A 1 340 ? -9.621 -8.058 -31.031 1.00 96.56 340 LEU A C 1
ATOM 2687 O O . LEU A 1 340 ? -9.759 -8.335 -32.220 1.00 96.56 340 LEU A O 1
ATOM 2691 N N . THR A 1 341 ? -10.611 -7.594 -30.272 1.00 96.56 341 THR A N 1
ATOM 2692 C CA . THR A 1 341 ? -12.001 -7.419 -30.718 1.00 96.56 341 THR A CA 1
ATOM 2693 C C . THR A 1 341 ? -12.451 -5.963 -30.669 1.00 96.56 341 THR A C 1
ATOM 2695 O O . THR A 1 341 ? -13.640 -5.694 -30.817 1.00 96.56 341 THR A O 1
ATOM 2698 N N . ASP A 1 342 ? -11.519 -5.036 -30.448 1.00 97.94 342 ASP A N 1
ATOM 2699 C CA . ASP A 1 342 ? -11.836 -3.621 -30.310 1.00 97.94 342 ASP A CA 1
ATOM 2700 C C . ASP A 1 342 ? -12.318 -3.029 -31.640 1.00 97.94 342 ASP A C 1
ATOM 2702 O O . ASP A 1 342 ? -11.706 -3.218 -32.697 1.00 97.94 342 ASP A O 1
ATOM 2706 N N . ASP A 1 343 ? -13.373 -2.222 -31.571 1.00 96.75 343 ASP A N 1
ATOM 2707 C CA . ASP A 1 343 ? -13.789 -1.345 -32.659 1.00 96.75 343 ASP A CA 1
ATOM 2708 C C . ASP A 1 343 ? -12.909 -0.087 -32.666 1.00 96.75 343 ASP A C 1
ATOM 2710 O O . ASP A 1 343 ? -13.185 0.901 -31.980 1.00 96.75 343 ASP A O 1
ATOM 2714 N N . ARG A 1 344 ? -11.835 -0.130 -33.460 1.00 94.81 344 ARG A N 1
ATOM 2715 C CA . ARG A 1 344 ? -10.827 0.942 -33.570 1.00 94.81 344 ARG A CA 1
ATOM 2716 C C . ARG A 1 344 ? -11.344 2.215 -34.243 1.00 94.81 344 ARG A C 1
ATOM 2718 O O . ARG A 1 344 ? -10.624 3.210 -34.290 1.00 94.81 344 ARG A O 1
ATOM 2725 N N . SER A 1 345 ? -12.563 2.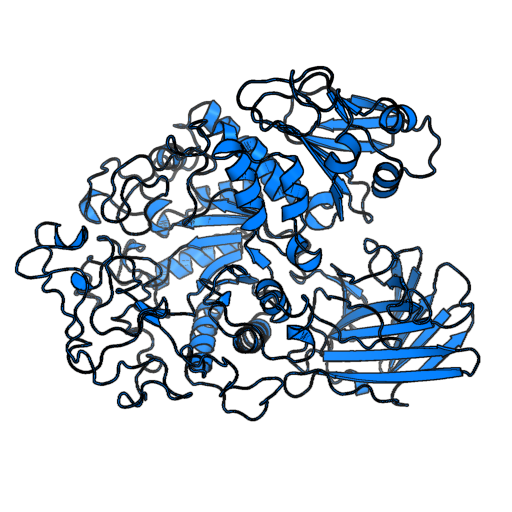192 -34.791 1.00 92.75 345 SER A N 1
ATOM 2726 C CA . SER A 1 345 ? -13.194 3.383 -35.367 1.00 92.75 345 SER A CA 1
ATOM 2727 C C . SER A 1 345 ? -13.776 4.308 -34.298 1.00 92.75 345 SER A C 1
ATOM 2729 O O . SER A 1 345 ? -14.011 5.482 -34.567 1.00 92.75 345 SER A O 1
ATOM 2731 N N . LYS A 1 346 ? -13.970 3.812 -33.071 1.00 93.38 346 LYS A N 1
ATOM 2732 C CA . LYS A 1 346 ? -14.545 4.569 -31.959 1.00 93.38 346 LYS A CA 1
ATOM 2733 C C . LYS A 1 346 ? -13.475 5.019 -30.983 1.00 93.38 346 LYS A C 1
ATOM 2735 O O . LYS A 1 346 ? -12.583 4.256 -30.628 1.00 93.38 346 LYS A O 1
ATOM 2740 N N . PHE A 1 347 ? -13.630 6.237 -30.465 1.00 94.06 347 PHE A N 1
ATOM 2741 C CA . PHE A 1 347 ? -12.786 6.711 -29.371 1.00 94.06 347 PHE A CA 1
ATOM 2742 C C . PHE A 1 347 ? -12.959 5.845 -28.126 1.00 94.06 347 PHE A C 1
ATOM 2744 O O . PHE A 1 347 ? -11.987 5.460 -27.485 1.00 94.06 347 PHE A O 1
ATOM 2751 N N . PHE A 1 348 ? -14.215 5.535 -27.818 1.00 95.19 348 PHE A N 1
ATOM 2752 C CA . PHE A 1 348 ? -14.630 4.766 -26.663 1.00 95.19 348 PHE A CA 1
ATOM 2753 C C . PHE A 1 348 ? -15.784 3.844 -27.057 1.00 95.19 348 PHE A C 1
ATOM 2755 O O . PHE A 1 348 ? -16.741 4.268 -27.707 1.00 95.19 348 PHE A O 1
ATOM 2762 N N . ASP A 1 349 ? -15.690 2.599 -26.616 1.00 95.94 349 ASP A N 1
ATOM 2763 C CA . ASP A 1 349 ? -16.770 1.621 -26.566 1.00 95.94 349 ASP A CA 1
ATOM 2764 C C . ASP A 1 349 ? -16.585 0.859 -25.247 1.00 95.94 349 ASP A C 1
ATOM 2766 O O . ASP A 1 349 ? -15.445 0.511 -24.933 1.00 95.94 349 ASP A O 1
ATOM 2770 N N . PRO A 1 350 ? -17.626 0.616 -24.434 1.00 95.38 350 PRO A N 1
ATOM 2771 C CA . PRO A 1 350 ? -17.449 -0.051 -23.146 1.00 95.38 350 PRO A CA 1
ATOM 2772 C C . PRO A 1 350 ? -16.848 -1.458 -23.242 1.00 95.38 350 PRO A C 1
ATOM 2774 O O . PRO A 1 350 ? -16.266 -1.919 -22.262 1.00 95.38 350 PRO A O 1
ATOM 2777 N N . GLN A 1 351 ? -16.943 -2.108 -24.408 1.00 96.88 351 GLN A N 1
ATOM 2778 C CA . GLN A 1 351 ? -16.352 -3.424 -24.650 1.00 96.88 351 GLN A CA 1
ATOM 2779 C C . GLN A 1 351 ? -14.963 -3.373 -25.300 1.00 96.88 351 GLN A C 1
ATOM 2781 O O . GLN A 1 351 ? -14.320 -4.417 -25.396 1.00 96.88 351 GLN A O 1
ATOM 2786 N N . ASN A 1 352 ? -14.475 -2.196 -25.709 1.00 98.06 352 ASN A N 1
ATOM 2787 C CA . ASN A 1 352 ? -13.088 -2.042 -26.149 1.00 98.06 352 ASN A CA 1
ATOM 2788 C C . ASN A 1 352 ? -12.134 -2.111 -24.949 1.00 98.06 352 ASN A C 1
ATOM 2790 O O . ASN A 1 352 ? -12.442 -1.604 -23.870 1.00 98.06 352 ASN A O 1
ATOM 2794 N N . ASN A 1 353 ? -10.930 -2.640 -25.157 1.00 98.50 353 ASN A N 1
ATOM 2795 C CA . ASN A 1 353 ? -9.859 -2.597 -24.167 1.00 98.50 353 ASN A CA 1
ATOM 2796 C C . ASN A 1 353 ? -9.062 -1.289 -24.189 1.00 98.50 353 ASN A C 1
ATOM 2798 O O . ASN A 1 353 ? -8.512 -0.917 -23.154 1.00 98.50 353 ASN A O 1
ATOM 2802 N N . PHE A 1 354 ? -9.004 -0.585 -25.321 1.00 98.31 354 PHE A N 1
ATOM 2803 C CA . PHE A 1 354 ? -8.269 0.674 -25.468 1.00 98.31 354 PHE A CA 1
ATOM 2804 C C . PHE A 1 354 ? -9.160 1.846 -25.893 1.00 98.31 354 PHE A C 1
ATOM 2806 O O . PHE A 1 354 ? -10.260 1.673 -26.423 1.00 98.31 354 PHE A O 1
ATOM 2813 N N . PHE A 1 355 ? -8.637 3.059 -25.695 1.00 97.06 355 PHE A N 1
ATOM 2814 C CA . PHE A 1 355 ? -9.162 4.283 -26.300 1.00 97.06 355 PHE A CA 1
ATOM 2815 C C . PHE A 1 355 ? -8.375 4.611 -27.572 1.00 97.06 355 PHE A C 1
ATOM 2817 O O . PHE A 1 355 ? -7.149 4.755 -27.517 1.00 97.06 355 PHE A O 1
ATOM 2824 N N . TYR A 1 356 ? -9.071 4.757 -28.701 1.00 96.56 356 TYR A N 1
ATOM 2825 C CA . TYR A 1 356 ? -8.447 5.009 -30.005 1.00 96.56 356 TYR A CA 1
ATOM 2826 C C . TYR A 1 356 ? -8.570 6.473 -30.412 1.00 96.56 356 TYR A C 1
ATOM 2828 O O . TYR A 1 356 ? -9.663 7.040 -30.451 1.00 96.56 356 TYR A O 1
ATOM 2836 N N . LEU A 1 357 ? -7.446 7.095 -30.754 1.00 94.88 357 LEU A N 1
ATOM 2837 C CA . LEU A 1 357 ? -7.412 8.474 -31.220 1.00 94.88 357 LEU A CA 1
ATOM 2838 C C . LEU A 1 357 ? -8.248 8.627 -32.495 1.00 94.88 357 LEU A C 1
ATOM 2840 O O . LEU A 1 357 ? -8.158 7.831 -33.429 1.00 94.88 357 LEU A O 1
ATOM 2844 N N . GLN A 1 358 ? -9.074 9.669 -32.520 1.00 85.19 358 GLN A N 1
ATOM 2845 C CA . GLN A 1 358 ? -9.922 9.994 -33.663 1.00 85.19 358 GLN A CA 1
ATOM 2846 C C . GLN A 1 358 ? -9.199 10.938 -34.626 1.00 85.19 358 GLN A C 1
ATOM 2848 O O . GLN A 1 358 ? -8.215 11.595 -34.272 1.00 85.19 358 GLN A O 1
ATOM 2853 N N . LEU A 1 359 ? -9.691 10.999 -35.863 1.00 62.94 359 LEU A N 1
ATOM 2854 C CA . LEU A 1 359 ? -9.103 11.806 -36.929 1.00 62.94 359 LEU A CA 1
ATOM 2855 C C . LEU A 1 359 ? -9.197 13.308 -36.579 1.00 62.94 359 LEU A C 1
ATOM 2857 O O . LEU A 1 359 ? -10.286 13.841 -36.375 1.00 62.94 359 LEU A O 1
ATOM 2861 N N . GLY A 1 360 ? -8.035 13.961 -36.481 1.00 67.62 360 GLY A N 1
ATOM 2862 C CA . GLY A 1 360 ? -7.826 15.346 -36.035 1.00 67.62 360 GLY A CA 1
ATOM 2863 C C . GLY A 1 360 ? -6.464 15.854 -36.525 1.00 67.62 360 GLY A C 1
ATOM 2864 O O . GLY A 1 360 ? -6.271 15.919 -37.734 1.00 67.62 360 GLY A O 1
ATOM 2865 N N . GLU A 1 361 ? -5.498 16.127 -35.629 1.00 66.88 361 GLU A N 1
ATOM 2866 C CA . GLU A 1 361 ? -4.071 16.317 -36.008 1.00 66.88 361 GLU A CA 1
ATOM 2867 C C . GLU A 1 361 ? -3.573 15.212 -36.963 1.00 66.88 361 GLU A C 1
ATOM 2869 O O . GLU A 1 361 ? -2.793 15.484 -37.874 1.00 66.88 361 GLU A O 1
ATOM 2874 N N . GLY A 1 362 ? -4.140 14.009 -36.803 1.00 80.56 362 GLY A N 1
ATOM 2875 C CA . GLY A 1 362 ? -4.162 12.928 -37.780 1.00 80.56 362 GLY A CA 1
ATOM 2876 C C . GLY A 1 362 ? -3.027 11.919 -37.592 1.00 80.56 362 GLY A C 1
ATOM 2877 O O . GLY A 1 362 ? -1.979 12.271 -37.055 1.00 80.56 362 GLY A O 1
ATOM 2878 N N . PRO A 1 363 ? -3.224 10.662 -38.027 1.00 89.75 363 PRO A N 1
ATOM 2879 C CA . PRO A 1 363 ? -2.143 9.687 -38.104 1.00 89.75 363 PRO A CA 1
ATOM 2880 C C . PRO A 1 363 ? -0.979 10.171 -38.989 1.00 89.75 363 PRO A C 1
ATOM 2882 O O . PRO A 1 363 ? -1.196 10.959 -39.918 1.00 89.75 363 PRO A O 1
ATOM 2885 N N . PRO A 1 364 ? 0.247 9.660 -38.776 1.00 92.75 364 PRO A N 1
ATOM 2886 C CA . PRO A 1 364 ? 0.634 8.679 -37.753 1.00 92.75 364 PRO A CA 1
ATOM 2887 C C . PRO A 1 364 ? 0.892 9.297 -36.372 1.00 92.75 364 PRO A C 1
ATOM 2889 O O . PRO A 1 364 ? 1.151 10.496 -36.264 1.00 92.75 364 PRO A O 1
ATOM 2892 N N . LEU A 1 365 ? 0.880 8.461 -35.322 1.00 94.56 365 LEU A N 1
ATOM 2893 C CA . LEU A 1 365 ? 1.361 8.858 -33.993 1.00 94.56 365 LEU A CA 1
ATOM 2894 C C . LEU A 1 365 ? 2.825 9.309 -34.081 1.00 94.56 365 LEU A C 1
ATOM 2896 O O . LEU A 1 365 ? 3.663 8.593 -34.630 1.00 94.56 365 LEU A O 1
ATOM 2900 N N . ARG A 1 366 ? 3.127 10.476 -33.508 1.00 94.88 366 ARG A N 1
ATOM 2901 C CA . ARG A 1 366 ? 4.474 11.053 -33.433 1.00 94.88 366 ARG A CA 1
ATOM 2902 C C . ARG A 1 366 ? 4.957 11.068 -31.992 1.00 94.88 366 ARG A C 1
ATOM 2904 O O . ARG A 1 366 ? 4.526 11.900 -31.196 1.00 94.88 366 ARG A O 1
ATOM 2911 N N . LEU A 1 367 ? 5.863 10.159 -31.667 1.00 96.50 367 LEU A N 1
ATOM 2912 C CA . LEU A 1 367 ? 6.453 10.036 -30.341 1.00 96.50 367 LEU A CA 1
ATOM 2913 C C . LEU A 1 367 ? 7.480 11.160 -30.086 1.00 96.50 367 LEU A C 1
ATOM 2915 O O . LEU A 1 367 ? 8.127 11.647 -31.019 1.00 96.50 367 LEU A O 1
ATOM 2919 N N . PRO A 1 368 ? 7.644 11.611 -28.828 1.00 95.81 368 PRO A N 1
ATOM 2920 C CA . PRO A 1 368 ? 8.513 12.731 -28.450 1.00 95.81 368 PRO A CA 1
ATOM 2921 C C . PRO A 1 368 ? 9.994 12.329 -28.345 1.00 95.81 368 PRO A C 1
ATOM 2923 O O . PRO A 1 368 ? 10.712 12.772 -27.452 1.00 95.81 368 PRO A O 1
ATOM 2926 N N . THR A 1 369 ? 10.455 11.462 -29.236 1.00 96.62 369 THR A N 1
ATOM 2927 C CA . THR A 1 369 ? 11.741 10.759 -29.145 1.00 96.62 369 THR A CA 1
ATOM 2928 C C . THR A 1 369 ? 12.714 11.173 -30.238 1.00 96.62 369 THR A C 1
ATOM 2930 O O . THR A 1 369 ? 13.918 11.258 -29.988 1.00 96.62 369 THR A O 1
ATOM 2933 N N . TRP A 1 370 ? 12.201 11.525 -31.417 1.00 96.25 370 TRP A N 1
ATOM 2934 C CA . TRP A 1 370 ? 12.996 11.953 -32.562 1.00 96.25 370 TRP A CA 1
ATOM 2935 C C . TRP A 1 370 ? 12.237 12.958 -33.430 1.00 96.25 370 TRP A C 1
ATOM 2937 O O . TRP A 1 370 ? 11.034 12.822 -33.666 1.00 96.25 370 TRP A O 1
ATOM 2947 N N . ARG A 1 371 ? 12.931 13.987 -33.926 1.00 93.81 371 ARG A N 1
ATOM 2948 C CA . ARG A 1 371 ? 12.358 14.950 -34.876 1.00 93.81 371 ARG A CA 1
ATOM 2949 C C . ARG A 1 371 ? 13.440 15.612 -35.716 1.00 93.81 371 ARG A C 1
ATOM 2951 O O . ARG A 1 371 ? 14.442 16.063 -35.180 1.00 93.81 371 ARG A O 1
ATOM 2958 N N . ASP A 1 372 ? 13.221 15.687 -37.028 1.00 91.69 372 ASP A N 1
ATOM 2959 C CA . ASP A 1 372 ? 14.073 16.426 -37.975 1.00 91.69 372 ASP A CA 1
ATOM 2960 C C . ASP A 1 372 ? 15.579 16.100 -37.864 1.00 91.69 372 ASP A C 1
ATOM 2962 O O . ASP A 1 372 ? 16.438 16.968 -38.006 1.00 91.69 372 ASP A O 1
ATOM 2966 N N . GLY A 1 373 ? 15.904 14.826 -37.610 1.00 89.56 373 GLY A N 1
ATOM 2967 C CA . GLY A 1 373 ? 17.285 14.347 -37.471 1.00 89.56 373 GLY A CA 1
ATOM 2968 C C . GLY A 1 373 ? 17.905 14.559 -36.086 1.00 89.56 373 GLY A C 1
ATOM 2969 O O . GLY A 1 373 ? 19.111 14.373 -35.933 1.00 89.56 373 GLY A O 1
ATOM 2970 N N . ILE A 1 374 ? 17.106 14.961 -35.096 1.00 93.44 374 ILE A N 1
ATOM 2971 C CA . ILE A 1 374 ? 17.536 15.249 -33.728 1.00 93.44 374 ILE A CA 1
ATOM 2972 C C . ILE A 1 374 ? 16.855 14.267 -32.768 1.00 93.44 374 ILE A C 1
ATOM 2974 O O . ILE A 1 374 ? 15.628 14.143 -32.763 1.00 93.44 374 ILE A O 1
ATOM 2978 N N . ALA A 1 375 ? 17.654 13.613 -31.921 1.00 95.00 375 ALA A N 1
ATOM 2979 C CA . ALA A 1 375 ? 17.160 12.849 -30.781 1.00 95.00 375 ALA A CA 1
ATOM 2980 C C . ALA A 1 375 ? 16.612 13.798 -29.709 1.00 95.00 375 ALA A C 1
ATOM 2982 O O . ALA A 1 375 ? 17.297 14.726 -29.276 1.00 95.00 375 ALA A O 1
ATOM 2983 N N . LEU A 1 376 ? 15.375 13.559 -29.284 1.00 93.81 376 LEU A N 1
ATOM 2984 C CA . LEU A 1 376 ? 14.697 14.328 -28.241 1.00 93.81 376 LEU A CA 1
ATOM 2985 C C . LEU A 1 376 ? 14.708 13.606 -26.889 1.00 93.81 376 LEU A C 1
ATOM 2987 O O . LEU A 1 376 ? 14.669 14.268 -25.853 1.00 93.81 376 LEU A O 1
ATOM 2991 N N . SER A 1 377 ? 14.778 12.269 -26.883 1.00 91.88 377 SER A N 1
ATOM 2992 C CA . SER A 1 377 ? 14.897 11.476 -25.656 1.00 91.88 377 SER A CA 1
ATOM 2993 C C . SER A 1 377 ? 16.357 11.082 -25.364 1.00 91.88 377 SER A C 1
ATOM 2995 O O . SER A 1 377 ? 17.152 10.901 -26.298 1.00 91.88 377 SER A O 1
ATOM 2997 N N . PRO A 1 378 ? 16.730 10.888 -24.079 1.00 90.38 378 PRO A N 1
ATOM 2998 C CA . PRO A 1 378 ? 18.049 10.367 -23.712 1.00 90.38 378 PRO A CA 1
ATOM 2999 C C . PRO A 1 378 ? 18.356 9.020 -24.375 1.00 90.38 378 PRO A C 1
ATOM 3001 O O . PRO A 1 378 ? 19.450 8.818 -24.892 1.00 90.38 378 PRO A O 1
ATOM 3004 N N . THR A 1 379 ? 17.365 8.128 -24.441 1.00 93.62 379 THR A N 1
ATOM 3005 C CA . THR A 1 379 ? 17.510 6.789 -25.026 1.00 93.62 379 THR A CA 1
ATOM 3006 C C . THR A 1 379 ? 17.823 6.837 -26.521 1.00 93.62 379 THR A C 1
ATOM 3008 O O . THR A 1 379 ? 18.730 6.145 -26.972 1.00 93.62 379 THR A O 1
ATOM 3011 N N . CYS A 1 380 ? 17.170 7.714 -27.285 1.00 94.94 380 CYS A N 1
ATOM 3012 C CA . CYS A 1 380 ? 17.453 7.880 -28.715 1.00 94.94 380 CYS A CA 1
ATOM 3013 C C . CYS A 1 380 ? 18.784 8.585 -29.008 1.00 94.94 380 CYS A C 1
ATOM 3015 O O . CYS A 1 380 ? 19.223 8.623 -30.155 1.00 94.94 380 CYS A O 1
ATOM 3017 N N . SER A 1 381 ? 19.433 9.140 -27.982 1.00 93.31 381 SER A N 1
ATOM 3018 C CA . SER A 1 381 ? 20.783 9.700 -28.089 1.00 93.31 381 SER A CA 1
ATOM 3019 C C . SER A 1 381 ? 21.877 8.639 -27.904 1.00 93.31 381 SER A C 1
ATOM 3021 O O . SER A 1 381 ? 23.054 8.932 -28.121 1.00 93.31 381 SER A O 1
ATOM 3023 N N . VAL A 1 382 ? 21.518 7.416 -27.495 1.00 93.81 382 VAL A N 1
ATOM 3024 C CA . VAL A 1 382 ? 22.461 6.306 -27.316 1.00 93.81 382 VAL A CA 1
ATOM 3025 C C . VAL A 1 382 ? 22.909 5.777 -28.679 1.00 93.81 382 VAL A C 1
ATOM 3027 O O . VAL A 1 382 ? 22.093 5.483 -29.552 1.00 93.81 382 VAL A O 1
ATOM 3030 N N . GLU A 1 383 ? 24.222 5.632 -28.863 1.00 90.12 383 GLU A N 1
ATOM 3031 C CA . GLU A 1 383 ? 24.797 5.125 -30.110 1.00 90.12 383 GLU A CA 1
ATOM 3032 C C . GLU A 1 383 ? 24.237 3.736 -30.461 1.00 90.12 383 GLU A C 1
ATOM 3034 O O . GLU A 1 383 ? 24.204 2.827 -29.633 1.00 90.12 383 GLU A O 1
ATOM 3039 N N . GLY A 1 384 ? 23.796 3.570 -31.709 1.00 88.50 384 GLY A N 1
ATOM 3040 C CA . GLY A 1 384 ? 23.235 2.314 -32.211 1.00 88.50 384 GLY A CA 1
ATOM 3041 C C . GLY A 1 384 ? 21.727 2.149 -32.000 1.00 88.50 384 GLY A C 1
ATOM 3042 O O . GLY A 1 384 ? 21.140 1.284 -32.656 1.00 88.50 384 GLY A O 1
ATOM 3043 N N . MET A 1 385 ? 21.082 2.986 -31.178 1.00 92.75 385 MET A N 1
ATOM 3044 C CA . MET A 1 385 ? 19.619 3.042 -31.118 1.00 92.75 385 MET A CA 1
ATOM 3045 C C . MET A 1 385 ? 19.061 3.651 -32.404 1.00 92.75 385 MET A C 1
ATOM 3047 O O . MET A 1 385 ? 19.583 4.632 -32.937 1.00 92.75 385 MET A O 1
ATOM 3051 N N . LYS A 1 386 ? 18.000 3.037 -32.929 1.00 93.06 386 LYS A N 1
ATOM 3052 C CA . LYS A 1 386 ? 17.324 3.487 -34.146 1.00 93.06 386 LYS A CA 1
ATOM 3053 C C . LYS A 1 386 ? 15.987 4.077 -33.750 1.00 93.06 386 LYS A C 1
ATOM 3055 O O . LYS A 1 386 ? 15.073 3.319 -33.457 1.00 93.06 386 LYS A O 1
ATOM 3060 N N . CYS A 1 387 ? 15.920 5.400 -33.754 1.00 96.06 387 CYS A N 1
ATOM 3061 C CA . CYS A 1 387 ? 14.693 6.136 -33.515 1.00 96.06 387 CYS A CA 1
ATOM 3062 C C . CYS A 1 387 ? 14.326 6.950 -34.753 1.00 96.06 387 CYS A C 1
ATOM 3064 O O . CYS A 1 387 ? 15.201 7.540 -35.395 1.00 96.06 387 CYS A O 1
ATOM 3066 N N . ASP A 1 388 ? 13.043 7.001 -35.073 1.00 96.00 388 ASP A N 1
ATOM 3067 C CA . ASP A 1 388 ? 12.492 7.861 -36.119 1.00 96.00 388 ASP A CA 1
ATOM 3068 C C . ASP A 1 388 ? 11.271 8.670 -35.653 1.00 96.00 388 ASP A C 1
ATOM 3070 O O . ASP A 1 388 ? 10.798 9.546 -36.386 1.00 96.00 388 ASP A O 1
ATOM 3074 N N . GLY A 1 389 ? 10.836 8.462 -34.406 1.00 96.56 389 GLY A N 1
ATOM 3075 C CA . GLY A 1 389 ? 9.713 9.160 -33.794 1.00 96.56 389 GLY A CA 1
ATOM 3076 C C . GLY A 1 389 ? 8.366 8.534 -34.138 1.00 96.56 389 GLY A C 1
ATOM 3077 O O . GLY A 1 389 ? 7.328 9.117 -33.815 1.00 96.56 389 GLY A O 1
ATOM 3078 N N . PHE A 1 390 ? 8.351 7.372 -34.788 1.00 96.25 390 PHE A N 1
ATOM 3079 C CA . PHE A 1 390 ? 7.147 6.640 -35.141 1.00 96.25 390 PHE A CA 1
ATOM 3080 C C . PHE A 1 390 ? 7.175 5.243 -34.535 1.00 96.25 390 PHE A C 1
ATOM 3082 O O . PHE A 1 390 ? 8.215 4.671 -34.250 1.00 96.25 390 PHE A O 1
ATOM 3089 N N . PHE A 1 391 ? 5.990 4.666 -34.365 1.00 95.69 391 PHE A N 1
ATOM 3090 C CA . PHE A 1 391 ? 5.852 3.264 -34.005 1.00 95.69 391 PHE A CA 1
ATOM 3091 C C . PHE A 1 391 ? 4.981 2.573 -35.046 1.00 95.69 391 PHE A C 1
ATOM 3093 O O . PHE A 1 391 ? 3.827 2.959 -35.260 1.00 95.69 391 PHE A O 1
ATOM 3100 N N . ALA A 1 392 ? 5.515 1.524 -35.674 1.00 94.12 392 ALA A N 1
ATOM 3101 C CA . ALA A 1 392 ? 4.841 0.819 -36.765 1.00 94.12 392 ALA A CA 1
ATOM 3102 C C . ALA A 1 392 ? 3.438 0.306 -36.381 1.00 94.12 392 ALA A C 1
ATOM 3104 O O . ALA A 1 392 ? 2.544 0.251 -37.225 1.00 94.12 392 ALA A O 1
ATOM 3105 N N . GLY A 1 393 ? 3.224 -0.036 -35.104 1.00 92.12 393 GLY A N 1
ATOM 3106 C CA . GLY A 1 393 ? 1.936 -0.521 -34.603 1.00 92.12 393 GLY A CA 1
ATOM 3107 C C . GLY A 1 393 ? 0.824 0.534 -34.529 1.00 92.12 393 GLY A C 1
ATOM 3108 O O . GLY A 1 393 ? -0.334 0.160 -34.355 1.00 92.12 393 GLY A O 1
ATOM 3109 N N . GLU A 1 394 ? 1.141 1.825 -34.668 1.00 94.44 394 GLU A N 1
ATOM 3110 C CA . GLU A 1 394 ? 0.193 2.940 -34.500 1.00 94.44 394 GLU A CA 1
ATOM 3111 C C . GLU A 1 394 ? 0.294 4.002 -35.609 1.00 94.44 394 GLU A C 1
ATOM 3113 O O . GLU A 1 394 ? 0.018 5.186 -35.398 1.00 94.44 394 GLU A O 1
ATOM 3118 N N . LEU A 1 395 ? 0.651 3.571 -36.823 1.00 92.31 395 LEU A N 1
ATOM 3119 C CA . LEU A 1 395 ? 0.675 4.455 -37.991 1.00 92.31 395 LEU A CA 1
ATOM 3120 C C . LEU A 1 395 ? -0.722 4.919 -38.416 1.00 92.31 395 LEU A C 1
ATOM 3122 O O . LEU A 1 395 ? -0.852 6.049 -38.858 1.00 92.31 395 LEU A O 1
ATOM 3126 N N . ASP A 1 396 ? -1.751 4.082 -38.259 1.00 90.31 396 ASP A N 1
ATOM 3127 C CA . ASP A 1 396 ? -3.123 4.398 -38.692 1.00 90.31 396 ASP A CA 1
ATOM 3128 C C . ASP A 1 396 ? -4.089 4.626 -37.518 1.00 90.31 396 ASP A C 1
ATOM 3130 O O . ASP A 1 396 ? -5.022 5.423 -37.611 1.00 90.31 396 ASP A O 1
ATOM 3134 N N . HIS A 1 397 ? -3.866 3.929 -36.399 1.00 92.00 397 HIS A N 1
ATOM 3135 C CA . HIS A 1 397 ? -4.746 3.923 -35.228 1.00 92.00 397 HIS A CA 1
ATOM 3136 C C . HIS A 1 397 ? -3.936 4.145 -33.948 1.00 92.00 397 HIS A C 1
ATOM 3138 O O . HIS A 1 397 ? -3.516 3.186 -33.300 1.00 92.00 397 HIS A O 1
ATOM 3144 N N . GLY A 1 398 ? -3.721 5.408 -33.584 1.00 94.62 398 GLY A N 1
ATOM 3145 C CA . GLY A 1 398 ? -3.060 5.763 -32.333 1.00 94.62 398 GLY A CA 1
ATOM 3146 C C . GLY A 1 398 ? -3.922 5.442 -31.112 1.00 94.62 398 GLY A C 1
ATOM 3147 O O . GLY A 1 398 ? -5.154 5.503 -31.173 1.00 94.62 398 GLY A O 1
ATOM 3148 N N . LYS A 1 399 ? -3.279 5.112 -29.991 1.00 96.94 399 LYS A N 1
ATOM 3149 C CA . LYS A 1 399 ? -3.935 4.874 -28.695 1.00 96.94 399 LYS A CA 1
ATOM 3150 C C . LYS A 1 399 ? -3.558 5.956 -27.682 1.00 96.94 399 LYS A C 1
ATOM 3152 O O . LYS A 1 399 ? -2.420 6.429 -27.657 1.00 96.94 399 LYS A O 1
ATOM 3157 N N . VAL A 1 400 ? -4.510 6.310 -26.819 1.00 97.00 400 VAL A N 1
ATOM 3158 C CA . VAL A 1 400 ? -4.319 7.264 -25.707 1.00 97.00 400 VAL A CA 1
ATOM 3159 C C . VAL A 1 400 ? -3.221 6.771 -24.754 1.00 97.00 400 VAL A C 1
ATOM 3161 O O . VAL A 1 400 ? -3.175 5.581 -24.430 1.00 97.00 400 VAL A O 1
ATOM 3164 N N . THR A 1 401 ? -2.354 7.672 -24.284 1.00 97.50 401 THR A N 1
ATOM 3165 C CA . THR A 1 401 ? -1.279 7.344 -23.328 1.00 97.50 401 THR A CA 1
ATOM 3166 C C . THR A 1 401 ? -1.825 6.942 -21.953 1.00 97.50 401 THR A C 1
ATOM 3168 O O . THR A 1 401 ? -2.927 7.339 -21.568 1.00 97.50 401 THR A O 1
ATOM 3171 N N . GLY A 1 402 ? -1.047 6.186 -21.169 1.00 96.69 402 GLY A N 1
ATOM 3172 C CA . GLY A 1 402 ? -1.472 5.723 -19.839 1.00 96.69 402 GLY A CA 1
ATOM 3173 C C . GLY A 1 402 ? -1.827 6.841 -18.841 1.00 96.69 402 GLY A C 1
ATOM 3174 O O . GLY A 1 402 ? -2.667 6.621 -17.966 1.00 96.69 402 GLY A O 1
ATOM 3175 N N . ASN A 1 403 ? -1.264 8.046 -19.009 1.00 95.81 403 ASN A N 1
ATOM 3176 C CA . ASN A 1 403 ? -1.554 9.246 -18.208 1.00 95.81 403 ASN A CA 1
ATOM 3177 C C . ASN A 1 403 ? -2.706 10.109 -18.764 1.00 95.81 403 ASN A C 1
ATOM 3179 O O . ASN A 1 403 ? -2.762 11.307 -18.499 1.00 95.81 403 ASN A O 1
ATOM 3183 N N . ASN A 1 404 ? -3.634 9.514 -19.523 1.00 94.75 404 ASN A N 1
ATOM 3184 C CA . ASN A 1 404 ? -4.836 10.163 -20.068 1.00 94.75 404 ASN A CA 1
ATOM 3185 C C . ASN A 1 404 ? -4.580 11.242 -21.144 1.00 94.75 404 ASN A C 1
ATOM 3187 O O . ASN A 1 404 ? -5.446 12.092 -21.363 1.00 94.75 404 ASN A O 1
ATOM 3191 N N . VAL A 1 405 ? -3.451 11.217 -21.864 1.00 95.19 405 VAL A N 1
ATOM 3192 C CA . VAL A 1 405 ? -3.212 12.164 -22.969 1.00 95.19 405 VAL A CA 1
ATOM 3193 C C . VAL A 1 405 ? -3.742 11.600 -24.284 1.00 95.19 405 VAL A C 1
ATOM 3195 O O . VAL A 1 405 ? -3.186 10.681 -24.887 1.00 95.19 405 VAL A O 1
ATOM 3198 N N . ALA A 1 406 ? -4.857 12.175 -24.738 1.00 94.31 406 ALA A N 1
ATOM 3199 C CA . ALA A 1 406 ? -5.494 11.862 -26.013 1.00 94.31 406 ALA A CA 1
ATOM 3200 C C . ALA A 1 406 ? -4.934 12.748 -27.141 1.00 94.31 406 ALA A C 1
ATOM 3202 O O . ALA A 1 406 ? -5.621 13.636 -27.643 1.00 94.31 406 ALA A O 1
ATOM 3203 N N . SER A 1 407 ? -3.673 12.520 -27.519 1.00 94.31 407 SER A N 1
ATOM 3204 C CA . SER A 1 407 ? -2.962 13.299 -28.542 1.00 94.31 407 SER A CA 1
ATOM 3205 C C . SER A 1 407 ? -2.224 12.403 -29.535 1.00 94.31 407 SER A C 1
ATOM 3207 O O . SER A 1 407 ? -1.668 11.377 -29.149 1.00 94.31 407 SER A O 1
ATOM 3209 N N . TRP A 1 408 ? -2.176 12.825 -30.803 1.00 95.44 408 TRP A N 1
ATOM 3210 C CA . TRP A 1 408 ? -1.337 12.209 -31.840 1.00 95.44 408 TRP A CA 1
ATOM 3211 C C . TRP A 1 408 ? 0.145 12.595 -31.709 1.00 95.44 408 TRP A C 1
ATOM 3213 O O . TRP A 1 408 ? 0.995 11.978 -32.348 1.00 95.44 408 TRP A O 1
ATOM 3223 N N . SER A 1 409 ? 0.461 13.591 -30.880 1.00 94.62 409 SER A N 1
ATOM 3224 C CA . SER A 1 409 ? 1.822 14.056 -30.604 1.00 94.62 409 SER A CA 1
ATOM 3225 C C . SER A 1 409 ? 2.027 14.238 -29.090 1.00 94.62 409 SER A C 1
ATOM 3227 O O . SER A 1 409 ? 2.075 15.381 -28.625 1.00 94.62 409 SER A O 1
ATOM 3229 N N . PRO A 1 410 ? 2.074 13.153 -28.290 1.00 95.56 410 PRO A N 1
ATOM 3230 C CA . PRO A 1 410 ? 2.330 13.255 -26.852 1.00 95.56 410 PRO A CA 1
ATOM 3231 C C . PRO A 1 410 ? 3.696 13.901 -26.568 1.00 95.56 410 PRO A C 1
ATOM 3233 O O . PRO A 1 410 ? 4.616 13.837 -27.384 1.00 95.56 410 PRO A O 1
ATOM 3236 N N . GLY A 1 411 ? 3.824 14.545 -25.410 1.00 95.31 411 GLY A N 1
ATOM 3237 C CA . GLY A 1 411 ? 5.047 15.206 -24.961 1.00 95.31 411 GLY A CA 1
ATOM 3238 C C . GLY A 1 411 ? 6.012 14.265 -24.236 1.00 95.31 411 GLY A C 1
ATOM 3239 O O . GLY A 1 411 ? 5.648 13.176 -23.806 1.00 95.31 411 GLY A O 1
ATOM 3240 N N . LEU A 1 412 ? 7.261 14.708 -24.045 1.00 92.06 412 LEU A N 1
ATOM 3241 C CA . LEU A 1 412 ? 8.315 13.906 -23.397 1.00 92.06 412 LEU A CA 1
ATOM 3242 C C . LEU A 1 412 ? 7.972 13.505 -21.948 1.00 92.06 412 LEU A C 1
ATOM 3244 O O . LEU A 1 412 ? 8.403 12.453 -21.484 1.00 92.06 412 LEU A O 1
ATOM 3248 N N . GLY A 1 413 ? 7.196 14.340 -21.247 1.00 91.31 413 GLY A N 1
ATOM 3249 C CA . GLY A 1 413 ? 6.709 14.063 -19.892 1.00 91.31 413 GLY A CA 1
ATOM 3250 C C . GLY A 1 413 ? 5.510 13.114 -19.833 1.00 91.31 413 GLY A C 1
ATOM 3251 O O . GLY A 1 413 ? 5.142 12.681 -18.744 1.00 91.31 413 GLY A O 1
ATOM 3252 N N . ASP A 1 414 ? 4.908 12.775 -20.976 1.00 95.75 414 ASP A N 1
ATOM 3253 C CA . ASP A 1 414 ? 3.796 11.834 -21.021 1.00 95.75 414 ASP A CA 1
ATOM 3254 C C . ASP A 1 414 ? 4.280 10.391 -20.902 1.00 95.75 414 ASP A C 1
ATOM 3256 O O . ASP A 1 414 ? 5.448 10.054 -21.134 1.00 95.75 414 ASP A O 1
ATOM 3260 N N . TRP A 1 415 ? 3.358 9.497 -20.556 1.00 96.25 415 TRP A N 1
ATOM 3261 C CA . TRP A 1 415 ? 3.616 8.058 -20.561 1.00 96.25 415 TRP A CA 1
ATOM 3262 C C . TRP A 1 415 ? 3.475 7.527 -21.993 1.00 96.25 415 TRP A C 1
ATOM 3264 O O . TRP A 1 415 ? 2.591 6.729 -22.300 1.00 96.25 415 TRP A O 1
ATOM 3274 N N . TYR A 1 416 ? 4.292 8.059 -22.908 1.00 96.06 416 TYR A N 1
ATOM 3275 C CA . TYR A 1 416 ? 4.239 7.758 -24.340 1.00 96.06 416 TYR A CA 1
ATOM 3276 C C . TYR A 1 416 ? 4.533 6.281 -24.645 1.00 96.06 416 TYR A C 1
ATOM 3278 O O . TYR A 1 416 ? 4.028 5.742 -25.629 1.00 96.06 416 TYR A O 1
ATOM 3286 N N . GLU A 1 417 ? 5.275 5.607 -23.775 1.00 97.00 417 GLU A N 1
ATOM 3287 C CA . GLU A 1 417 ? 5.600 4.184 -23.803 1.00 97.00 417 GLU A CA 1
ATOM 3288 C C . GLU A 1 417 ? 4.429 3.274 -23.401 1.00 97.00 417 GLU A C 1
ATOM 3290 O O . GLU A 1 417 ? 4.466 2.071 -23.670 1.00 97.00 417 GLU A O 1
ATOM 3295 N N . THR A 1 418 ? 3.372 3.826 -22.792 1.00 98.12 418 THR A N 1
ATOM 3296 C CA . THR A 1 418 ? 2.209 3.065 -22.318 1.00 98.12 418 THR A CA 1
ATOM 3297 C C . THR A 1 418 ? 0.900 3.521 -22.958 1.00 98.12 418 THR A C 1
ATOM 3299 O O . THR A 1 418 ? 0.781 4.616 -23.511 1.00 98.12 418 THR A O 1
ATOM 3302 N N . VAL A 1 419 ? -0.110 2.653 -22.904 1.00 98.19 419 VAL A N 1
ATOM 3303 C CA . VAL A 1 419 ? -1.449 2.881 -23.454 1.00 98.19 419 VAL A CA 1
ATOM 3304 C C . VAL A 1 419 ? -2.517 2.629 -22.401 1.00 98.19 419 VAL A C 1
ATOM 3306 O O . VAL A 1 419 ? -2.488 1.611 -21.705 1.00 98.19 419 VAL A O 1
ATOM 3309 N N . LYS A 1 420 ? -3.467 3.561 -22.285 1.00 97.81 420 LYS A N 1
ATOM 3310 C CA . LYS A 1 420 ? -4.537 3.497 -21.286 1.00 97.81 420 LYS A CA 1
ATOM 3311 C C . LYS A 1 420 ? -5.519 2.371 -21.584 1.00 97.81 420 LYS A C 1
ATOM 3313 O O . LYS A 1 420 ? -6.043 2.275 -22.696 1.00 97.81 420 LYS A O 1
ATOM 3318 N N . LEU A 1 421 ? -5.844 1.600 -20.552 1.00 98.50 421 LEU A N 1
ATOM 3319 C CA . LEU A 1 421 ? -6.894 0.595 -20.593 1.00 98.50 421 LEU A CA 1
ATOM 3320 C C . LEU A 1 421 ? -8.269 1.186 -20.271 1.00 98.50 421 LEU A C 1
ATOM 3322 O O . LEU A 1 421 ? -8.435 2.068 -19.424 1.00 98.50 421 LEU A O 1
ATOM 3326 N N . ASN A 1 422 ? -9.274 0.671 -20.964 1.00 97.38 422 ASN A N 1
ATOM 3327 C CA . ASN A 1 422 ? -10.660 1.080 -20.853 1.00 97.38 422 ASN A CA 1
ATOM 3328 C C . ASN A 1 422 ? -11.434 0.140 -19.919 1.00 97.38 422 ASN A C 1
ATOM 3330 O O . ASN A 1 422 ? -11.538 -1.059 -20.167 1.00 97.38 422 ASN A O 1
ATOM 3334 N N . TYR A 1 423 ? -12.007 0.710 -18.859 1.00 96.31 423 TYR A N 1
ATOM 3335 C CA . TYR A 1 423 ? -12.771 -0.006 -17.833 1.00 96.31 423 TYR A CA 1
ATOM 3336 C C . TYR A 1 423 ? -14.290 0.168 -17.963 1.00 96.31 423 TYR A C 1
ATOM 3338 O O . TYR A 1 423 ? -15.008 -0.104 -17.004 1.00 96.31 423 TYR A O 1
ATOM 3346 N N . GLY A 1 424 ? -14.787 0.615 -19.121 1.00 94.94 424 GLY A N 1
ATOM 3347 C CA . GLY A 1 424 ? -16.219 0.798 -19.376 1.00 94.94 424 GLY A CA 1
ATOM 3348 C C . GLY A 1 424 ? -16.739 2.198 -19.036 1.00 94.94 424 GLY A C 1
ATOM 3349 O O . GLY A 1 424 ? -17.913 2.365 -18.721 1.00 94.94 424 GLY A O 1
ATOM 3350 N N . PHE A 1 425 ? -15.886 3.222 -19.066 1.00 93.19 425 PHE A N 1
ATOM 3351 C CA . PHE A 1 425 ? -16.322 4.619 -18.991 1.00 93.19 425 PHE A CA 1
ATOM 3352 C C . PHE A 1 425 ? -15.414 5.516 -19.832 1.00 93.19 425 PHE A C 1
ATOM 3354 O O . PHE A 1 425 ? -14.232 5.227 -20.014 1.00 93.19 425 PHE A O 1
ATOM 3361 N N . ASN A 1 426 ? -15.961 6.626 -20.323 1.00 92.56 426 ASN A N 1
ATOM 3362 C CA . ASN A 1 426 ? -15.186 7.621 -21.049 1.00 92.56 426 ASN A CA 1
ATOM 3363 C C . ASN A 1 426 ? -14.530 8.602 -20.066 1.00 92.56 426 ASN A C 1
ATOM 3365 O O . ASN A 1 426 ? -15.213 9.442 -19.487 1.00 92.56 426 ASN A O 1
ATOM 3369 N N . PHE A 1 427 ? -13.207 8.536 -19.903 1.00 90.94 427 PHE A N 1
ATOM 3370 C CA . PHE A 1 427 ? -12.479 9.424 -18.985 1.00 90.94 427 PHE A CA 1
ATOM 3371 C C . PHE A 1 427 ? -12.458 10.899 -19.430 1.00 90.94 427 PHE A C 1
ATOM 3373 O O . PHE A 1 427 ? -12.164 11.769 -18.616 1.00 90.94 427 PHE A O 1
ATOM 3380 N N . MET A 1 428 ? -12.771 11.184 -20.701 1.00 88.25 428 MET A N 1
ATOM 3381 C CA . MET A 1 428 ? -12.899 12.548 -21.231 1.00 88.25 428 MET A CA 1
ATOM 3382 C C . MET A 1 428 ? -14.287 13.153 -20.982 1.00 88.25 428 MET A C 1
ATOM 3384 O O . MET A 1 428 ? -14.487 14.330 -21.274 1.00 88.25 428 MET A O 1
ATOM 3388 N N . ASP A 1 429 ? -15.258 12.368 -20.497 1.00 82.31 429 ASP A N 1
ATOM 3389 C CA . ASP A 1 429 ? -16.593 12.867 -20.161 1.00 82.31 429 ASP A CA 1
ATOM 3390 C C . ASP A 1 429 ? -16.506 13.785 -18.926 1.00 82.31 429 ASP A C 1
ATOM 3392 O O . ASP A 1 429 ? -16.216 13.297 -17.829 1.00 82.31 429 ASP A O 1
ATOM 3396 N N . PRO A 1 430 ? -16.791 15.097 -19.058 1.00 64.00 430 PRO A N 1
ATOM 3397 C CA . PRO A 1 430 ? -16.697 16.045 -17.948 1.00 64.00 430 PRO A CA 1
ATOM 3398 C C . PRO A 1 430 ? -17.668 15.746 -16.805 1.00 64.00 430 PRO A C 1
ATOM 3400 O O . PRO A 1 430 ? -17.446 16.196 -15.685 1.00 64.00 430 PRO A O 1
ATOM 3403 N N . SER A 1 431 ? -18.756 15.019 -17.077 1.00 64.44 431 SER A N 1
ATOM 3404 C CA . SER A 1 431 ? -19.692 14.603 -16.033 1.00 64.44 431 SER A CA 1
ATOM 3405 C C . SER A 1 431 ? -19.155 13.437 -15.204 1.00 64.44 431 SER A C 1
ATOM 3407 O O . SER A 1 431 ? -19.634 13.224 -14.092 1.00 64.44 431 SER A O 1
ATOM 3409 N N . GLN A 1 432 ? -18.226 12.649 -15.770 1.00 62.56 432 GLN A N 1
ATOM 3410 C CA . GLN A 1 432 ? -17.784 11.334 -15.282 1.00 62.56 432 GLN A CA 1
ATOM 3411 C C . GLN A 1 432 ? -18.938 10.392 -14.864 1.00 62.56 432 GLN A C 1
ATOM 3413 O O . GLN A 1 432 ? -18.730 9.401 -14.158 1.00 62.56 432 GLN A O 1
ATOM 3418 N N . GLY A 1 433 ? -20.170 10.701 -15.288 1.00 61.81 433 GLY A N 1
ATOM 3419 C CA . GLY A 1 433 ? -21.394 10.131 -14.733 1.00 61.81 433 GLY A CA 1
ATOM 3420 C C . GLY A 1 433 ? -21.882 8.902 -15.486 1.00 61.81 433 GLY A C 1
ATOM 3421 O O . GLY A 1 433 ? -22.621 8.092 -14.927 1.00 61.81 433 GLY A O 1
ATOM 3422 N N . THR A 1 434 ? -21.455 8.724 -16.738 1.00 77.56 434 THR A N 1
ATOM 3423 C CA . THR A 1 434 ? -21.868 7.578 -17.552 1.00 77.56 434 THR A CA 1
ATOM 3424 C C . THR A 1 434 ? -20.933 6.397 -17.302 1.00 77.56 434 THR A C 1
ATOM 3426 O O . THR A 1 434 ? -19.861 6.287 -17.900 1.00 77.56 434 THR A O 1
ATOM 3429 N N . ARG A 1 435 ? -21.338 5.507 -16.390 1.00 89.56 435 ARG A N 1
ATOM 3430 C CA . ARG A 1 435 ? -20.671 4.223 -16.138 1.00 89.56 435 ARG A CA 1
ATOM 3431 C C . ARG A 1 435 ? -21.391 3.121 -16.915 1.00 89.56 435 ARG A C 1
ATOM 3433 O O . ARG A 1 435 ? -22.564 2.845 -16.673 1.00 89.56 435 ARG A O 1
ATOM 3440 N N . GLU A 1 436 ? -20.695 2.498 -17.860 1.00 93.75 436 GLU A N 1
ATOM 3441 C CA . GLU A 1 436 ? -21.219 1.429 -18.724 1.00 93.75 436 GLU A CA 1
ATOM 3442 C C . GLU A 1 436 ? -20.820 0.032 -18.211 1.00 93.75 436 GLU A C 1
ATOM 3444 O O . GLU A 1 436 ? -20.679 -0.917 -18.975 1.00 93.75 436 GLU A O 1
ATOM 3449 N N . TYR A 1 437 ? -20.654 -0.090 -16.894 1.00 94.50 437 TYR A N 1
ATOM 3450 C CA . TYR A 1 437 ? -20.297 -1.309 -16.169 1.00 94.50 437 TYR A CA 1
ATOM 3451 C C . TYR A 1 437 ? -21.176 -1.459 -14.914 1.00 94.50 437 TYR A C 1
ATOM 3453 O O . TYR A 1 437 ? -21.801 -0.478 -14.497 1.00 94.50 437 TYR A O 1
ATOM 3461 N N . PRO A 1 438 ? -21.243 -2.654 -14.293 1.00 93.62 438 PRO A N 1
ATOM 3462 C CA . PRO A 1 438 ? -22.032 -2.865 -13.084 1.00 93.62 438 PRO A CA 1
ATOM 3463 C C . PRO A 1 438 ? -21.645 -1.941 -11.934 1.00 93.62 438 PRO A C 1
ATOM 3465 O O . PRO A 1 438 ? -20.495 -1.911 -11.496 1.00 93.62 438 PRO A O 1
ATOM 3468 N N . SER A 1 439 ? -22.635 -1.223 -11.418 1.00 91.19 439 SER A N 1
ATOM 3469 C CA . SER A 1 439 ? -22.509 -0.348 -10.255 1.00 91.19 439 SER A CA 1
ATOM 3470 C C . SER A 1 439 ? -23.826 -0.270 -9.484 1.00 91.19 439 SER A C 1
ATOM 3472 O O . SER A 1 439 ? -24.843 -0.800 -9.934 1.00 91.19 439 SER A O 1
ATOM 3474 N N . ALA A 1 440 ? -23.833 0.433 -8.348 1.00 87.94 440 ALA A N 1
ATOM 3475 C CA . ALA A 1 440 ? -25.052 0.707 -7.584 1.00 87.94 440 ALA A CA 1
ATOM 3476 C C . ALA A 1 440 ? -26.146 1.386 -8.437 1.00 87.94 440 ALA A C 1
ATOM 3478 O O . ALA A 1 440 ? -27.333 1.093 -8.297 1.00 87.94 440 ALA A O 1
ATOM 3479 N N . LEU A 1 441 ? -25.742 2.272 -9.356 1.00 87.69 441 LEU A N 1
ATOM 3480 C CA . LEU A 1 441 ? -26.652 3.033 -10.218 1.00 87.69 441 LEU A CA 1
ATOM 3481 C C . LEU A 1 441 ? -27.061 2.266 -11.483 1.00 87.69 441 LEU A C 1
ATOM 3483 O O . LEU A 1 441 ? -28.151 2.490 -12.008 1.00 87.69 441 LEU A O 1
ATOM 3487 N N . ALA A 1 442 ? -26.206 1.365 -11.976 1.00 89.25 442 ALA A N 1
ATOM 3488 C CA . ALA A 1 442 ? -26.459 0.586 -13.186 1.00 89.25 442 ALA A CA 1
ATOM 3489 C C . ALA A 1 442 ? -26.087 -0.909 -13.027 1.00 89.25 442 ALA A C 1
ATOM 3491 O O . ALA A 1 442 ? -25.199 -1.404 -13.724 1.00 89.25 442 ALA A O 1
ATOM 3492 N N . PRO A 1 443 ? -26.767 -1.672 -12.146 1.00 90.44 443 PRO A N 1
ATOM 3493 C CA . PRO A 1 443 ? -26.309 -3.017 -11.786 1.00 90.44 443 PRO A CA 1
ATOM 3494 C C . PRO A 1 443 ? -26.390 -4.068 -12.904 1.00 90.44 443 PRO A C 1
ATOM 3496 O O . PRO A 1 443 ? -25.702 -5.081 -12.824 1.00 90.44 443 PRO A O 1
ATOM 3499 N N . ASP A 1 444 ? -27.228 -3.843 -13.922 1.00 91.94 444 ASP A N 1
ATOM 3500 C CA . ASP A 1 444 ? -27.468 -4.793 -15.025 1.00 91.94 444 ASP A CA 1
ATOM 3501 C C . ASP A 1 444 ? -26.566 -4.561 -16.250 1.00 91.94 444 ASP A C 1
ATOM 3503 O O . ASP A 1 444 ? -26.729 -5.229 -17.274 1.00 91.94 444 ASP A O 1
ATOM 3507 N N . LYS A 1 445 ? -25.644 -3.590 -16.203 1.00 94.56 445 LYS A N 1
ATOM 3508 C CA . LYS A 1 445 ? -24.701 -3.368 -17.308 1.00 94.56 445 LYS A CA 1
ATOM 3509 C C . LYS A 1 445 ? -23.820 -4.612 -17.519 1.00 94.56 445 LYS A C 1
ATOM 3511 O O . LYS A 1 445 ? -23.568 -5.360 -16.577 1.00 94.56 445 LYS A O 1
ATOM 3516 N N . PRO A 1 446 ? -23.346 -4.881 -18.743 1.00 95.62 446 PRO A N 1
ATOM 3517 C CA . PRO A 1 446 ? -22.421 -5.983 -18.972 1.00 95.62 446 PRO A CA 1
ATOM 3518 C C . PRO A 1 446 ? -21.074 -5.711 -18.291 1.00 95.62 446 PRO A C 1
ATOM 3520 O O . PRO A 1 446 ? -20.636 -4.568 -18.194 1.00 95.62 446 PRO A O 1
ATOM 3523 N N . ILE A 1 447 ? -20.399 -6.771 -17.845 1.00 97.25 447 ILE A N 1
ATOM 3524 C CA . ILE A 1 447 ? -19.009 -6.674 -17.385 1.00 97.25 447 ILE A CA 1
ATOM 3525 C C . ILE A 1 447 ? -18.116 -6.359 -18.601 1.00 97.25 447 ILE A C 1
ATOM 3527 O O . ILE A 1 447 ? -18.171 -7.117 -19.577 1.00 97.25 447 ILE A O 1
ATOM 3531 N N . PRO A 1 448 ? -17.282 -5.301 -18.551 1.00 98.00 448 PRO A N 1
ATOM 3532 C CA . PRO A 1 448 ? -16.331 -4.994 -19.616 1.00 98.00 448 PRO A CA 1
ATOM 3533 C C . PRO A 1 448 ? -15.332 -6.125 -19.870 1.00 98.00 448 PRO A C 1
ATOM 3535 O O . PRO A 1 448 ? -14.853 -6.765 -18.930 1.00 98.00 448 PRO A O 1
ATOM 3538 N N . ASP A 1 449 ? -14.940 -6.330 -21.129 1.00 98.38 449 ASP A N 1
ATOM 3539 C CA . ASP A 1 449 ? -13.951 -7.356 -21.504 1.00 98.38 449 ASP A CA 1
ATOM 3540 C C . ASP A 1 449 ? -12.612 -7.178 -20.759 1.00 98.38 449 ASP A C 1
ATOM 3542 O O . ASP A 1 449 ? -12.015 -8.147 -20.282 1.00 98.38 449 ASP A O 1
ATOM 3546 N N . THR A 1 450 ? -12.189 -5.927 -20.544 1.00 98.56 450 THR A N 1
ATOM 3547 C CA . THR A 1 450 ? -10.984 -5.591 -19.769 1.00 98.56 450 THR A CA 1
ATOM 3548 C C . THR A 1 450 ? -11.026 -6.167 -18.354 1.00 98.56 450 THR A C 1
ATOM 3550 O O . THR A 1 450 ? -10.018 -6.691 -17.882 1.00 98.56 450 THR A O 1
ATOM 3553 N N . TRP A 1 451 ? -12.185 -6.133 -17.680 1.00 98.50 451 TRP A N 1
ATOM 3554 C CA . TRP A 1 451 ? -12.318 -6.676 -16.324 1.00 98.50 451 TRP A CA 1
ATOM 3555 C C . TRP A 1 451 ? -12.062 -8.186 -16.331 1.00 98.50 451 TRP A C 1
ATOM 3557 O O . TRP A 1 451 ? -11.313 -8.700 -15.502 1.00 98.50 451 TRP A O 1
ATOM 3567 N N . ILE A 1 452 ? -12.640 -8.891 -17.308 1.00 98.56 452 ILE A N 1
ATOM 3568 C CA . ILE A 1 452 ? -12.494 -10.342 -17.468 1.00 98.56 452 ILE A CA 1
ATOM 3569 C C . ILE A 1 452 ? -11.027 -10.706 -17.693 1.00 98.56 452 ILE A C 1
ATOM 3571 O O . ILE A 1 452 ? -10.508 -11.592 -17.013 1.00 98.56 452 ILE A O 1
ATOM 3575 N N . LYS A 1 453 ? -10.341 -10.015 -18.610 1.00 98.62 453 LYS A N 1
ATOM 3576 C CA . LYS A 1 453 ? -8.918 -10.258 -18.892 1.00 98.62 453 LYS A CA 1
ATOM 3577 C C . LYS A 1 453 ? -8.041 -9.984 -17.671 1.00 98.62 453 LYS A C 1
ATOM 3579 O O . LYS A 1 453 ? -7.176 -10.801 -17.367 1.00 98.62 453 LYS A O 1
ATOM 3584 N N . MET A 1 454 ? -8.313 -8.921 -16.916 1.00 98.62 454 MET A N 1
ATOM 3585 C CA . MET A 1 454 ? -7.591 -8.636 -15.672 1.00 98.62 454 MET A CA 1
ATOM 3586 C C . MET A 1 454 ? -7.816 -9.694 -14.583 1.00 98.62 454 MET A C 1
ATOM 3588 O O . MET A 1 454 ? -6.866 -10.076 -13.903 1.00 98.62 454 MET A O 1
ATOM 3592 N N . ASP A 1 455 ? -9.023 -10.255 -14.453 1.00 98.75 455 ASP A N 1
ATOM 3593 C CA . ASP A 1 455 ? -9.258 -11.399 -13.553 1.00 98.75 455 ASP A CA 1
ATOM 3594 C C . ASP A 1 455 ? -8.443 -12.631 -13.965 1.00 98.75 455 ASP A C 1
ATOM 3596 O O . ASP A 1 455 ? -7.921 -13.333 -13.099 1.00 98.75 455 ASP A O 1
ATOM 3600 N N . ARG A 1 456 ? -8.264 -12.868 -15.274 1.00 98.75 456 ARG A N 1
ATOM 3601 C CA . ARG A 1 456 ? -7.394 -13.946 -15.780 1.00 98.75 456 ARG A CA 1
ATOM 3602 C C . ARG A 1 456 ? -5.917 -13.704 -15.487 1.00 98.75 456 ARG A C 1
ATOM 3604 O O . ARG A 1 456 ? -5.205 -14.671 -15.222 1.00 98.75 456 ARG A O 1
ATOM 3611 N N . VAL A 1 457 ? -5.460 -12.450 -15.504 1.00 98.75 457 VAL A N 1
ATOM 3612 C CA . VAL A 1 457 ? -4.098 -12.092 -15.071 1.00 98.75 457 VAL A CA 1
ATOM 3613 C C . VAL A 1 457 ? -3.908 -12.454 -13.597 1.00 98.75 457 VAL A C 1
ATOM 3615 O O . VAL A 1 457 ? -2.979 -13.186 -13.263 1.00 98.75 457 VAL A O 1
ATOM 3618 N N . ILE A 1 458 ? -4.819 -12.025 -12.717 1.00 98.75 458 ILE A N 1
ATOM 3619 C CA . ILE A 1 458 ? -4.747 -12.349 -11.283 1.00 98.75 458 ILE A CA 1
ATOM 3620 C C . ILE A 1 458 ? -4.804 -13.865 -11.045 1.00 98.75 458 ILE A C 1
ATOM 3622 O O . ILE A 1 458 ? -3.993 -14.401 -10.291 1.00 98.75 458 ILE A O 1
ATOM 3626 N N . GLU A 1 459 ? -5.727 -14.569 -11.705 1.00 98.75 459 GLU A N 1
ATOM 3627 C CA . GLU A 1 459 ? -5.853 -16.029 -11.628 1.00 98.75 459 GLU A CA 1
ATOM 3628 C C . GLU A 1 459 ? -4.547 -16.742 -12.006 1.00 98.75 459 GLU A C 1
ATOM 3630 O O . GLU A 1 459 ? -4.134 -17.667 -11.305 1.00 98.75 459 GLU A O 1
ATOM 3635 N N . HIS A 1 460 ? -3.874 -16.303 -13.075 1.00 98.69 460 HIS A N 1
ATOM 3636 C CA . HIS A 1 460 ? -2.610 -16.890 -13.511 1.00 98.69 460 HIS A CA 1
ATOM 3637 C C . HIS A 1 460 ? -1.546 -16.831 -12.410 1.00 98.69 460 HIS A C 1
ATOM 3639 O O . HIS A 1 460 ? -0.987 -17.866 -12.043 1.00 98.69 460 HIS A O 1
ATOM 3645 N N . TRP A 1 461 ? -1.307 -15.651 -11.837 1.00 98.81 461 TRP A N 1
ATOM 3646 C CA . TRP A 1 461 ? -0.280 -15.468 -10.810 1.00 98.81 461 TRP A CA 1
ATOM 3647 C C . TRP A 1 461 ? -0.629 -16.183 -9.500 1.00 98.81 461 TRP A C 1
ATOM 3649 O O . TRP A 1 461 ? 0.234 -16.836 -8.910 1.00 98.81 461 TRP A O 1
ATOM 3659 N N . GLN A 1 462 ? -1.903 -16.163 -9.089 1.00 98.56 462 GLN A N 1
ATOM 3660 C CA . GLN A 1 462 ? -2.368 -16.952 -7.943 1.00 98.56 462 GLN A CA 1
ATOM 3661 C C . GLN A 1 462 ? -2.120 -18.455 -8.158 1.00 98.56 462 GLN A C 1
ATOM 3663 O O . GLN A 1 462 ? -1.669 -19.142 -7.243 1.00 98.56 462 GLN A O 1
ATOM 3668 N N . SER A 1 463 ? -2.355 -18.969 -9.373 1.00 98.25 463 SER A N 1
ATOM 3669 C CA . SER A 1 463 ? -2.194 -20.398 -9.685 1.00 98.25 463 SER A CA 1
ATOM 3670 C C . SER A 1 463 ? -0.753 -20.909 -9.585 1.00 98.25 463 SER A C 1
ATOM 3672 O O . SER A 1 463 ? -0.544 -22.115 -9.455 1.00 98.25 463 SER A O 1
ATOM 3674 N N . ILE A 1 464 ? 0.236 -20.010 -9.633 1.00 97.75 464 ILE A N 1
ATOM 3675 C CA . ILE A 1 464 ? 1.658 -20.360 -9.533 1.00 97.75 464 ILE A CA 1
ATOM 3676 C C . ILE A 1 464 ? 2.294 -19.959 -8.196 1.00 97.75 464 ILE A C 1
ATOM 3678 O O . ILE A 1 464 ? 3.498 -20.136 -8.039 1.00 97.75 464 ILE A O 1
ATOM 3682 N N . GLY A 1 465 ? 1.505 -19.459 -7.236 1.00 97.88 465 GLY A N 1
ATOM 3683 C CA . GLY A 1 465 ? 1.958 -19.204 -5.865 1.00 97.88 465 GLY A CA 1
ATOM 3684 C C . GLY A 1 465 ? 2.210 -17.738 -5.501 1.00 97.88 465 GLY A C 1
ATOM 3685 O O . GLY A 1 465 ? 2.852 -17.471 -4.492 1.00 97.88 465 GLY A O 1
ATOM 3686 N N . VAL A 1 466 ? 1.730 -16.763 -6.273 1.00 98.69 466 VAL A N 1
ATOM 3687 C CA . VAL A 1 466 ? 1.765 -15.360 -5.826 1.00 98.69 466 VAL A CA 1
ATOM 3688 C C . VAL A 1 466 ? 0.689 -15.128 -4.760 1.00 98.69 466 VAL A C 1
ATOM 3690 O O . VAL A 1 466 ? -0.488 -15.411 -4.985 1.00 98.69 466 VAL A O 1
ATOM 3693 N N . ASP A 1 467 ? 1.087 -14.593 -3.604 1.00 98.06 467 ASP A N 1
ATOM 3694 C CA . ASP A 1 467 ? 0.209 -14.400 -2.441 1.00 98.06 467 ASP A CA 1
ATOM 3695 C C . ASP A 1 467 ? -0.522 -13.050 -2.450 1.00 98.06 467 ASP A C 1
ATOM 3697 O O . ASP A 1 467 ? -1.500 -12.862 -1.724 1.00 98.06 467 ASP A O 1
ATOM 3701 N N . GLY A 1 468 ? -0.070 -12.086 -3.251 1.00 98.00 468 GLY A N 1
ATOM 3702 C CA . GLY A 1 468 ? -0.717 -10.785 -3.334 1.00 98.00 468 GLY A CA 1
ATOM 3703 C C . GLY A 1 468 ? -0.111 -9.829 -4.348 1.00 98.00 468 GLY A C 1
ATOM 3704 O O . GLY A 1 468 ? 0.858 -10.139 -5.040 1.00 98.00 468 GLY A O 1
ATOM 3705 N N . PHE A 1 469 ? -0.710 -8.644 -4.419 1.00 98.75 469 PHE A N 1
ATOM 3706 C CA . PHE A 1 469 ? -0.454 -7.663 -5.464 1.00 98.75 469 PHE A CA 1
ATOM 3707 C C . PHE A 1 469 ? -0.332 -6.258 -4.874 1.00 98.75 469 PHE A C 1
ATOM 3709 O O . PHE A 1 469 ? -1.233 -5.795 -4.164 1.00 98.75 469 PHE A O 1
ATOM 3716 N N . ARG A 1 470 ? 0.754 -5.550 -5.201 1.00 98.62 470 ARG A N 1
ATOM 3717 C CA . ARG A 1 470 ? 0.767 -4.086 -5.121 1.00 98.62 470 ARG A CA 1
ATOM 3718 C C . ARG A 1 470 ? 0.190 -3.554 -6.423 1.00 98.62 470 ARG A C 1
ATOM 3720 O O . ARG A 1 470 ? 0.656 -3.908 -7.497 1.00 98.62 470 ARG A O 1
ATOM 3727 N N . CYS A 1 471 ? -0.847 -2.742 -6.318 1.00 98.62 471 CYS A N 1
ATOM 3728 C CA . CYS A 1 471 ? -1.633 -2.266 -7.441 1.00 98.62 471 CYS A CA 1
ATOM 3729 C C . CYS A 1 471 ? -1.257 -0.819 -7.762 1.00 98.62 471 CYS A C 1
ATOM 3731 O O . CYS A 1 471 ? -1.517 0.078 -6.957 1.00 98.62 471 CYS A O 1
ATOM 3733 N N . ASP A 1 472 ? -0.645 -0.625 -8.924 1.00 97.88 472 ASP A N 1
ATOM 3734 C CA . ASP A 1 472 ? -0.175 0.663 -9.439 1.00 97.88 472 ASP A CA 1
ATOM 3735 C C . ASP A 1 472 ? -1.347 1.562 -9.859 1.00 97.88 472 ASP A C 1
ATOM 3737 O O . ASP A 1 472 ? -2.328 1.072 -10.433 1.00 97.88 472 ASP A O 1
ATOM 3741 N N . MET A 1 473 ? -1.256 2.863 -9.567 1.00 95.81 473 MET A N 1
ATOM 3742 C CA . MET A 1 473 ? -2.232 3.890 -9.961 1.00 95.81 473 MET A CA 1
ATOM 3743 C C . MET A 1 473 ? -3.687 3.466 -9.702 1.00 95.81 473 MET A C 1
ATOM 3745 O O . MET A 1 473 ? -4.582 3.654 -10.534 1.00 95.81 473 MET A O 1
ATOM 3749 N N . SER A 1 474 ? -3.941 2.852 -8.542 1.00 97.75 474 SER A N 1
ATOM 3750 C CA . SER A 1 474 ? -5.217 2.194 -8.237 1.00 97.75 474 SER A CA 1
ATOM 3751 C C . SER A 1 474 ? -6.396 3.163 -8.245 1.00 97.75 474 SER A C 1
ATOM 3753 O O . SER A 1 474 ? -7.514 2.759 -8.568 1.00 97.75 474 SER A O 1
ATOM 3755 N N . HIS A 1 475 ? -6.150 4.440 -7.934 1.00 95.44 475 HIS A N 1
ATOM 3756 C CA . HIS A 1 475 ? -7.147 5.511 -7.978 1.00 95.44 475 HIS A CA 1
ATOM 3757 C C . HIS A 1 475 ? -7.590 5.873 -9.396 1.00 95.44 475 HIS A C 1
ATOM 3759 O O . HIS A 1 475 ? -8.653 6.463 -9.537 1.00 95.44 475 HIS A O 1
ATOM 3765 N N . MET A 1 476 ? -6.839 5.525 -10.446 1.00 95.19 476 MET A N 1
ATOM 3766 C CA . MET A 1 476 ? -7.236 5.758 -11.845 1.00 95.19 476 MET A CA 1
ATOM 3767 C C . MET A 1 476 ? -8.174 4.671 -12.397 1.00 95.19 476 MET A C 1
ATOM 3769 O O . MET A 1 476 ? -8.604 4.746 -13.553 1.00 95.19 476 MET A O 1
ATOM 3773 N N . VAL A 1 477 ? -8.483 3.651 -11.591 1.00 96.31 477 VAL A N 1
ATOM 3774 C CA . VAL A 1 477 ? -9.307 2.497 -11.962 1.00 96.31 477 VAL A CA 1
ATOM 3775 C C . VAL A 1 477 ? -10.550 2.442 -11.063 1.00 96.31 477 VAL A C 1
ATOM 3777 O O . VAL A 1 477 ? -10.427 2.655 -9.857 1.00 96.31 477 VAL A O 1
ATOM 3780 N N . PRO A 1 478 ? -11.754 2.156 -11.605 1.00 94.38 478 PRO A N 1
ATOM 3781 C CA . PRO A 1 478 ? -12.992 2.207 -10.830 1.00 94.38 478 PRO A CA 1
ATOM 3782 C C . PRO A 1 478 ? -12.991 1.326 -9.565 1.00 94.38 478 PRO A C 1
ATOM 3784 O O . PRO A 1 478 ? -12.683 0.132 -9.658 1.00 94.38 478 PRO A O 1
ATOM 3787 N N . PRO A 1 479 ? -13.425 1.842 -8.399 1.00 93.38 479 PRO A N 1
ATOM 3788 C CA . PRO A 1 479 ? -13.607 1.042 -7.186 1.00 93.38 479 PRO A CA 1
ATOM 3789 C C . PRO A 1 479 ? -14.543 -0.161 -7.366 1.00 93.38 479 PRO A C 1
ATOM 3791 O O . PRO A 1 479 ? -14.350 -1.187 -6.717 1.00 93.38 479 PRO A O 1
ATOM 3794 N N . GLU A 1 480 ? -15.528 -0.096 -8.266 1.00 93.69 480 GLU A N 1
ATOM 3795 C CA . GLU A 1 480 ? -16.422 -1.221 -8.563 1.00 93.69 480 GLU A CA 1
ATOM 3796 C C . GLU A 1 480 ? -15.685 -2.392 -9.229 1.00 93.69 480 GLU A C 1
ATOM 3798 O O . GLU A 1 480 ? -15.918 -3.547 -8.863 1.00 93.69 480 GLU A O 1
ATOM 3803 N N . PHE A 1 481 ? -14.739 -2.108 -10.135 1.00 96.75 481 PHE A N 1
ATOM 3804 C CA . PHE A 1 481 ? -13.855 -3.132 -10.701 1.00 96.75 481 PHE A CA 1
ATOM 3805 C C . PHE A 1 481 ? -13.025 -3.785 -9.602 1.00 96.75 481 PHE A C 1
ATOM 3807 O O . PHE A 1 481 ? -12.939 -5.009 -9.530 1.00 96.75 481 PHE A O 1
ATOM 3814 N N . TRP A 1 482 ? -12.447 -2.982 -8.711 1.00 97.44 482 TRP A N 1
ATOM 3815 C CA . TRP A 1 482 ? -11.668 -3.502 -7.594 1.00 97.44 482 TRP A CA 1
ATOM 3816 C C . TRP A 1 482 ? -12.505 -4.372 -6.663 1.00 97.44 482 TRP A C 1
ATOM 3818 O O . TRP A 1 482 ? -12.079 -5.463 -6.283 1.00 97.44 482 TRP A O 1
ATOM 3828 N N . ASN A 1 483 ? -13.725 -3.928 -6.357 1.00 94.69 483 ASN A N 1
ATOM 3829 C CA . ASN A 1 483 ? -14.669 -4.659 -5.527 1.00 94.69 483 ASN A CA 1
ATOM 3830 C C . ASN A 1 483 ? -14.959 -6.049 -6.116 1.00 94.69 483 ASN A C 1
ATOM 3832 O O . ASN A 1 483 ? -14.921 -7.056 -5.403 1.00 94.69 483 ASN A O 1
ATOM 3836 N N . TRP A 1 484 ? -15.167 -6.093 -7.433 1.00 96.12 484 TRP A N 1
ATOM 3837 C CA . TRP A 1 484 ? -15.372 -7.305 -8.218 1.00 96.12 484 TRP A CA 1
ATOM 3838 C C . TRP A 1 484 ? -14.144 -8.223 -8.250 1.00 96.12 484 TRP A C 1
ATOM 3840 O O . TRP A 1 484 ? -14.235 -9.403 -7.902 1.00 96.12 484 TRP A O 1
ATOM 3850 N N . LEU A 1 485 ? -12.991 -7.681 -8.648 1.00 98.19 485 LEU A N 1
ATOM 3851 C CA . LEU A 1 485 ? -11.749 -8.419 -8.855 1.00 98.19 485 LEU A CA 1
ATOM 3852 C C . LEU A 1 485 ? -11.255 -9.035 -7.546 1.00 98.19 485 LEU A C 1
ATOM 3854 O O . LEU A 1 485 ? -10.974 -10.231 -7.491 1.00 98.19 485 LEU A O 1
ATOM 3858 N N . ILE A 1 486 ? -11.187 -8.236 -6.477 1.00 97.19 486 ILE A N 1
ATOM 3859 C CA . ILE A 1 486 ? -10.669 -8.673 -5.175 1.00 97.19 486 ILE A CA 1
ATOM 3860 C C . ILE A 1 486 ? -11.567 -9.758 -4.581 1.00 97.19 486 ILE A C 1
ATOM 3862 O O . ILE A 1 486 ? -11.065 -10.726 -4.007 1.00 97.19 486 ILE A O 1
ATOM 3866 N N . HIS A 1 487 ? -12.890 -9.640 -4.735 1.00 93.94 487 HIS A N 1
ATOM 3867 C CA . HIS A 1 487 ? -13.805 -10.691 -4.296 1.00 93.94 487 HIS A CA 1
ATOM 3868 C C . HIS A 1 487 ? -13.515 -12.018 -5.004 1.00 93.94 487 HIS A C 1
ATOM 3870 O O . HIS A 1 487 ? -13.336 -13.038 -4.343 1.00 93.94 487 HIS A O 1
ATOM 3876 N N . ARG A 1 488 ? -13.395 -12.005 -6.335 1.00 95.88 488 ARG A N 1
ATOM 3877 C CA . ARG A 1 488 ? -13.101 -13.209 -7.128 1.00 95.88 488 ARG A CA 1
ATOM 3878 C C . ARG A 1 488 ? -11.721 -13.788 -6.822 1.00 95.88 488 ARG A C 1
ATOM 3880 O O . ARG A 1 488 ? -11.579 -15.002 -6.685 1.00 95.88 488 ARG A O 1
ATOM 3887 N N . ALA A 1 489 ? -10.722 -12.930 -6.637 1.00 96.94 489 ALA A N 1
ATOM 3888 C CA . ALA A 1 489 ? -9.392 -13.337 -6.204 1.00 96.94 489 ALA A CA 1
ATOM 3889 C C . ALA A 1 489 ? -9.438 -14.061 -4.853 1.00 96.94 489 ALA A C 1
ATOM 3891 O O . ALA A 1 489 ? -8.815 -15.112 -4.710 1.00 96.94 489 ALA A O 1
ATOM 3892 N N . ARG A 1 490 ? -10.225 -13.562 -3.891 1.00 93.06 490 ARG A N 1
ATOM 3893 C CA . ARG A 1 490 ? -10.377 -14.186 -2.568 1.00 93.06 490 ARG A CA 1
ATOM 3894 C C . ARG A 1 490 ? -11.292 -15.410 -2.550 1.00 93.06 490 ARG A C 1
ATOM 3896 O O . ARG A 1 490 ? -11.111 -16.268 -1.695 1.00 93.06 490 ARG A O 1
ATOM 3903 N N . GLN A 1 491 ? -12.199 -15.558 -3.516 1.00 91.81 491 GLN A N 1
ATOM 3904 C CA . GLN A 1 491 ? -12.894 -16.833 -3.741 1.00 91.81 491 GLN A CA 1
ATOM 3905 C C . GLN A 1 491 ? -11.917 -17.944 -4.152 1.00 91.81 491 GLN A C 1
ATOM 3907 O O . GLN A 1 491 ? -12.103 -19.092 -3.759 1.00 91.81 491 GLN A O 1
ATOM 3912 N N . ARG A 1 492 ? -10.869 -17.608 -4.920 1.00 95.06 492 ARG A N 1
ATOM 3913 C CA . ARG A 1 492 ? -9.801 -18.551 -5.292 1.00 95.06 492 ARG A CA 1
ATOM 3914 C C . ARG A 1 492 ? -8.795 -18.764 -4.159 1.00 95.06 492 ARG A C 1
ATOM 3916 O O . ARG A 1 492 ? -8.413 -19.898 -3.892 1.00 95.06 492 ARG A O 1
ATOM 3923 N N . ALA A 1 493 ? -8.378 -17.685 -3.497 1.00 93.31 493 ALA A N 1
ATOM 3924 C CA . ALA A 1 493 ? -7.404 -17.704 -2.409 1.00 93.31 493 ALA A CA 1
ATOM 3925 C C . ALA A 1 493 ? -7.755 -16.639 -1.343 1.00 93.31 493 ALA A C 1
ATOM 3927 O O . ALA A 1 493 ? -7.410 -15.467 -1.503 1.00 93.31 493 ALA A O 1
ATOM 3928 N N . PRO A 1 494 ? -8.431 -17.017 -0.238 1.00 88.75 494 PRO A N 1
ATOM 3929 C CA . PRO A 1 494 ? -8.986 -16.068 0.740 1.00 88.75 494 PRO A CA 1
ATOM 3930 C C . PRO A 1 494 ? -7.977 -15.106 1.376 1.00 88.75 494 PRO A C 1
ATOM 3932 O O . PRO A 1 494 ? -8.322 -13.974 1.706 1.00 88.75 494 PRO A O 1
ATOM 3935 N N . GLU A 1 495 ? -6.726 -15.544 1.513 1.00 89.31 495 GLU A N 1
ATOM 3936 C CA . GLU A 1 495 ? -5.644 -14.790 2.154 1.00 89.31 495 GLU A CA 1
ATOM 3937 C C . GLU A 1 495 ? -4.903 -13.851 1.182 1.00 89.31 495 GLU A C 1
ATOM 3939 O O . GLU A 1 495 ? -3.892 -13.262 1.568 1.00 89.31 495 GLU A O 1
ATOM 3944 N N . THR A 1 496 ? -5.366 -13.708 -0.071 1.00 94.44 496 THR A N 1
ATOM 3945 C CA . THR A 1 496 ? -4.698 -12.845 -1.053 1.00 94.44 496 THR A CA 1
ATOM 3946 C C . THR A 1 496 ? -4.705 -11.380 -0.620 1.00 94.44 496 THR A C 1
ATOM 3948 O O . THR A 1 496 ? -5.758 -10.791 -0.329 1.00 94.44 496 THR A O 1
ATOM 3951 N N . VAL A 1 497 ? -3.505 -10.794 -0.622 1.00 95.50 497 VAL A N 1
ATOM 3952 C CA . VAL A 1 497 ? -3.251 -9.411 -0.209 1.00 95.50 497 VAL A CA 1
ATOM 3953 C C . VAL A 1 497 ? -3.317 -8.464 -1.406 1.00 95.50 497 VAL A C 1
ATOM 3955 O O . VAL A 1 497 ? -2.746 -8.742 -2.455 1.00 95.50 497 VAL A O 1
ATOM 3958 N N . PHE A 1 498 ? -3.964 -7.313 -1.228 1.00 98.06 498 PHE A N 1
ATOM 3959 C CA . PHE A 1 498 ? -3.977 -6.212 -2.192 1.00 98.06 498 PHE A CA 1
ATOM 3960 C C . PHE A 1 498 ? -3.558 -4.911 -1.507 1.00 98.06 498 PHE A C 1
ATOM 3962 O O . PHE A 1 498 ? -4.164 -4.518 -0.507 1.00 98.06 498 PHE A O 1
ATOM 3969 N N . ILE A 1 499 ? -2.549 -4.233 -2.051 1.00 98.25 499 ILE A N 1
ATOM 3970 C CA . ILE A 1 499 ? -2.058 -2.935 -1.569 1.00 98.25 499 ILE A CA 1
ATOM 3971 C C . ILE A 1 499 ? -2.243 -1.910 -2.686 1.00 98.25 499 ILE A C 1
ATOM 3973 O O . ILE A 1 499 ? -1.706 -2.106 -3.769 1.00 98.25 499 ILE A O 1
ATOM 3977 N N . ALA A 1 500 ? -3.001 -0.846 -2.445 1.00 98.25 500 ALA A N 1
ATOM 3978 C CA . ALA A 1 500 ? -3.249 0.204 -3.425 1.00 98.25 500 ALA A CA 1
ATOM 3979 C C . ALA A 1 500 ? -2.194 1.305 -3.307 1.00 98.25 500 ALA A C 1
ATOM 3981 O O . ALA A 1 500 ? -2.131 2.001 -2.292 1.00 98.25 500 ALA A O 1
ATOM 3982 N N . GLU A 1 501 ? -1.415 1.513 -4.362 1.00 97.62 501 GLU A N 1
ATOM 3983 C CA . GLU A 1 501 ? -0.849 2.835 -4.594 1.00 97.62 501 GLU A CA 1
ATOM 3984 C C . GLU A 1 501 ? -1.981 3.742 -5.080 1.00 97.62 501 GLU A C 1
ATOM 3986 O O . GLU A 1 501 ? -2.584 3.496 -6.126 1.00 97.62 501 GLU A O 1
ATOM 3991 N N . ALA A 1 502 ? -2.311 4.755 -4.284 1.00 95.62 502 ALA A N 1
ATOM 3992 C CA . ALA A 1 502 ? -3.389 5.677 -4.587 1.00 95.62 502 ALA A CA 1
ATOM 3993 C C . ALA A 1 502 ? -3.135 7.049 -3.966 1.00 95.62 502 ALA A C 1
ATOM 3995 O O . ALA A 1 502 ? -2.638 7.137 -2.842 1.00 95.62 502 ALA A O 1
ATOM 3996 N N . TYR A 1 503 ? -3.552 8.098 -4.675 1.00 93.69 503 TYR A N 1
ATOM 3997 C CA . TYR A 1 503 ? -3.389 9.485 -4.248 1.00 93.69 503 TYR A CA 1
ATOM 3998 C C . TYR A 1 503 ? -4.708 10.242 -4.391 1.00 93.69 503 TYR A C 1
ATOM 4000 O O . TYR A 1 503 ? -5.223 10.438 -5.492 1.00 93.69 503 TYR A O 1
ATOM 4008 N N . ASP A 1 504 ? -5.270 10.694 -3.270 1.00 90.62 504 ASP A N 1
ATOM 4009 C CA . ASP A 1 504 ? -6.567 11.380 -3.283 1.00 90.62 504 ASP A CA 1
ATOM 4010 C C . ASP A 1 504 ? -6.504 12.787 -3.898 1.00 90.62 504 ASP A C 1
ATOM 4012 O O . ASP A 1 504 ? -7.494 13.303 -4.407 1.00 90.62 504 ASP A O 1
ATOM 4016 N N . ASN A 1 505 ? -5.332 13.417 -3.928 1.00 90.50 505 ASN A N 1
ATOM 4017 C CA . ASN A 1 505 ? -5.135 14.718 -4.571 1.00 90.50 505 ASN A CA 1
ATOM 4018 C C . ASN A 1 505 ? -4.893 14.629 -6.088 1.00 90.50 505 ASN A C 1
ATOM 4020 O O . ASN A 1 505 ? -4.843 15.672 -6.740 1.00 90.50 505 ASN A O 1
ATOM 4024 N N . ASP A 1 506 ? -4.787 13.428 -6.662 1.00 91.25 506 ASP A N 1
ATOM 4025 C CA . ASP A 1 506 ? -4.624 13.266 -8.103 1.00 91.25 506 ASP A CA 1
ATOM 4026 C C . ASP A 1 506 ? -5.918 13.696 -8.833 1.00 91.25 506 ASP A C 1
ATOM 4028 O O . ASP A 1 506 ? -7.019 13.245 -8.478 1.00 91.25 506 ASP A O 1
ATOM 4032 N N . PRO A 1 507 ? -5.841 14.594 -9.834 1.00 90.19 507 PRO A N 1
ATOM 4033 C CA . PRO A 1 507 ? -7.002 15.013 -10.620 1.00 90.19 507 PRO A CA 1
ATOM 4034 C C . PRO A 1 507 ? -7.560 13.912 -11.535 1.00 90.19 507 PRO A C 1
ATOM 4036 O O . PRO A 1 507 ? -8.698 14.017 -11.984 1.00 90.19 507 PRO A O 1
ATOM 4039 N N . THR A 1 508 ? -6.785 12.867 -11.820 1.00 90.00 508 THR A N 1
ATOM 4040 C CA . THR A 1 508 ? -7.171 11.742 -12.681 1.00 90.00 508 THR A CA 1
ATOM 4041 C C . THR A 1 508 ? -7.868 10.608 -11.932 1.00 90.00 508 THR A C 1
ATOM 4043 O O . THR A 1 508 ? -8.273 9.624 -12.560 1.00 90.00 508 THR A O 1
ATOM 4046 N N . LYS A 1 509 ? -8.033 10.738 -10.606 1.00 91.44 509 LYS A N 1
ATOM 4047 C CA . LYS A 1 509 ? -8.737 9.746 -9.792 1.00 91.44 509 LYS A CA 1
ATOM 4048 C C . LYS A 1 509 ? -10.165 9.517 -10.286 1.00 91.44 509 LYS A C 1
ATOM 4050 O O . LYS A 1 509 ? -10.848 10.431 -10.746 1.00 91.44 509 LYS A O 1
ATOM 4055 N N . VAL A 1 510 ? -10.623 8.287 -10.122 1.00 90.06 510 VAL A N 1
ATOM 4056 C CA . VAL A 1 510 ? -11.943 7.814 -10.505 1.00 90.06 510 VAL A CA 1
ATOM 4057 C C . VAL A 1 510 ? -12.703 7.474 -9.222 1.00 90.06 510 VAL A C 1
ATOM 4059 O O . VAL A 1 510 ? -12.495 6.395 -8.669 1.00 90.06 510 VAL A O 1
ATOM 4062 N N . PRO A 1 511 ? -13.567 8.374 -8.718 1.00 86.81 511 PRO A N 1
ATOM 4063 C CA . PRO A 1 511 ? -14.339 8.104 -7.509 1.00 86.81 511 PRO A CA 1
ATOM 4064 C C . PRO A 1 511 ? -15.394 7.019 -7.755 1.00 86.81 511 PRO A C 1
ATOM 4066 O O . PRO A 1 511 ? -15.843 6.818 -8.893 1.00 86.81 511 PRO A O 1
ATOM 4069 N N . GLY A 1 512 ? -15.807 6.344 -6.682 1.00 85.06 512 GLY A N 1
ATOM 4070 C CA . GLY A 1 512 ? -16.912 5.389 -6.715 1.00 85.06 512 GLY A CA 1
ATOM 4071 C C . GLY A 1 512 ? -18.253 6.058 -7.031 1.00 85.06 512 GLY A C 1
ATOM 4072 O O . GLY A 1 512 ? -18.465 7.241 -6.761 1.00 85.06 512 GLY A O 1
ATOM 4073 N N . SER A 1 513 ? -19.179 5.292 -7.609 1.00 81.81 513 SER A N 1
ATOM 4074 C CA . SER A 1 513 ? -20.518 5.771 -7.993 1.00 81.81 513 SER A CA 1
ATOM 4075 C C . SER A 1 513 ? -21.634 5.410 -7.004 1.00 81.81 513 SER A C 1
ATOM 4077 O O . SER A 1 513 ? -22.790 5.772 -7.224 1.00 81.81 513 SER A O 1
ATOM 4079 N N . ASP A 1 514 ? -21.310 4.700 -5.920 1.00 79.19 514 ASP A N 1
ATOM 4080 C CA . ASP A 1 514 ? -22.277 4.317 -4.888 1.00 79.19 514 ASP A CA 1
ATOM 4081 C C . ASP A 1 514 ? -22.822 5.567 -4.169 1.00 79.19 514 ASP A C 1
ATOM 4083 O O . ASP A 1 514 ? -22.053 6.275 -3.528 1.00 79.19 514 ASP A O 1
ATOM 4087 N N . PRO A 1 515 ? -24.136 5.851 -4.223 1.00 73.31 515 PRO A N 1
ATOM 4088 C CA . PRO A 1 515 ? -24.699 7.105 -3.722 1.00 73.31 515 PRO A CA 1
ATOM 4089 C C . PRO A 1 515 ? -24.655 7.256 -2.195 1.00 73.31 515 PRO A C 1
ATOM 4091 O O . PRO A 1 515 ? -24.851 8.368 -1.701 1.00 73.31 515 PRO A O 1
ATOM 4094 N N . ILE A 1 516 ? -24.446 6.166 -1.452 1.00 72.06 516 ILE A N 1
ATOM 4095 C CA . ILE A 1 516 ? -24.282 6.176 0.003 1.00 72.06 516 ILE A CA 1
ATOM 4096 C C . ILE A 1 516 ? -22.798 6.343 0.328 1.00 72.06 516 ILE A C 1
ATOM 4098 O O . ILE A 1 516 ? -22.435 7.214 1.115 1.00 72.06 516 ILE A O 1
ATOM 4102 N N . ILE A 1 517 ? -21.940 5.542 -0.307 1.00 74.00 517 ILE A N 1
ATOM 4103 C CA . ILE A 1 517 ? -20.506 5.473 0.002 1.00 74.00 517 ILE A CA 1
ATOM 4104 C C . ILE A 1 517 ? -19.740 6.666 -0.575 1.00 74.00 517 ILE A C 1
ATOM 4106 O O . ILE A 1 517 ? -18.936 7.270 0.127 1.00 74.00 517 ILE A O 1
ATOM 4110 N N . SER A 1 518 ? -20.052 7.101 -1.795 1.00 67.12 518 SER A N 1
ATOM 4111 C CA . SER A 1 518 ? -19.371 8.224 -2.452 1.00 67.12 518 SER A CA 1
ATOM 4112 C C . SER A 1 518 ? -19.591 9.569 -1.745 1.00 67.12 518 SER A C 1
ATOM 4114 O O . SER A 1 518 ? -18.894 10.542 -2.025 1.00 67.12 518 SER A O 1
ATOM 4116 N N . ARG A 1 519 ? -20.574 9.646 -0.836 1.00 64.62 519 ARG A N 1
ATOM 4117 C CA . ARG A 1 519 ? -20.893 10.839 -0.035 1.00 64.62 519 ARG A CA 1
ATOM 4118 C C . ARG A 1 519 ? -20.243 10.831 1.351 1.00 64.62 519 ARG A C 1
ATOM 4120 O O . ARG A 1 519 ? -20.338 11.834 2.056 1.00 64.62 519 ARG A O 1
ATOM 4127 N N . LEU A 1 520 ? -19.594 9.733 1.747 1.00 63.25 520 LEU A N 1
ATOM 4128 C CA . LEU A 1 520 ? -19.077 9.513 3.104 1.00 63.25 520 LEU A CA 1
ATOM 4129 C C . LEU A 1 520 ? -17.758 10.230 3.441 1.00 63.25 520 LEU A C 1
ATOM 4131 O O . LEU A 1 520 ? -17.183 9.976 4.487 1.00 63.25 520 LEU A O 1
ATOM 4135 N N . ALA A 1 521 ? -17.315 11.190 2.630 1.00 54.12 521 ALA A N 1
ATOM 4136 C CA . ALA A 1 521 ? -16.108 11.988 2.887 1.00 54.12 521 ALA A CA 1
ATOM 4137 C C . ALA A 1 521 ? -16.362 13.496 2.677 1.00 54.12 521 ALA A C 1
ATOM 4139 O O . ALA A 1 521 ? -15.565 14.219 2.072 1.00 54.12 521 ALA A O 1
ATOM 4140 N N . GLY A 1 522 ? -17.541 13.968 3.098 1.00 53.31 522 GLY A N 1
ATOM 4141 C CA . GLY A 1 522 ? -18.080 15.254 2.653 1.00 53.31 522 GLY A CA 1
ATOM 4142 C C . GLY A 1 522 ? -18.385 15.227 1.150 1.00 53.31 522 GLY A C 1
ATOM 4143 O O . GLY A 1 522 ? -18.122 14.245 0.462 1.00 53.31 522 GLY A O 1
ATOM 4144 N N . GLU A 1 523 ? -18.930 16.307 0.595 1.00 49.38 523 GLU A N 1
ATOM 4145 C CA . GLU A 1 523 ? -19.327 16.394 -0.826 1.00 49.38 523 GLU A CA 1
ATOM 4146 C C . GLU A 1 523 ? -18.186 16.138 -1.846 1.00 49.38 523 GLU A C 1
ATOM 4148 O O . GLU A 1 523 ? -18.416 16.215 -3.051 1.00 49.38 523 GLU A O 1
ATOM 4153 N N . ARG A 1 524 ? -16.954 15.861 -1.393 1.00 53.56 524 ARG A N 1
ATOM 4154 C CA . ARG A 1 524 ? -15.750 15.707 -2.219 1.00 53.56 524 ARG A CA 1
ATOM 4155 C C . ARG A 1 524 ? -15.311 14.262 -2.473 1.00 53.56 524 ARG A C 1
ATOM 4157 O O . ARG A 1 524 ? -14.510 14.076 -3.384 1.00 53.56 524 ARG A O 1
ATOM 4164 N N . GLY A 1 525 ? -15.849 13.271 -1.750 1.00 70.88 525 GLY A N 1
ATOM 4165 C CA . GLY A 1 525 ? -15.405 11.873 -1.852 1.00 70.88 525 GLY A CA 1
ATOM 4166 C C . GLY A 1 525 ? -13.931 11.687 -1.451 1.00 70.88 525 GLY A C 1
ATOM 4167 O O . GLY A 1 525 ? -13.168 12.646 -1.376 1.00 70.88 525 GLY A O 1
ATOM 4168 N N . ASN A 1 526 ? -13.516 10.455 -1.164 1.00 86.00 526 ASN A N 1
ATOM 4169 C CA . ASN A 1 526 ? -12.104 10.131 -0.958 1.00 86.00 526 ASN A CA 1
ATOM 4170 C C . ASN A 1 526 ? -11.809 8.778 -1.610 1.00 86.00 526 ASN A C 1
ATOM 4172 O O . ASN A 1 526 ? -12.362 7.753 -1.211 1.00 86.00 526 ASN A O 1
ATOM 4176 N N . VAL A 1 527 ? -10.937 8.756 -2.617 1.00 89.50 527 VAL A N 1
ATOM 4177 C CA . VAL A 1 527 ? -10.695 7.530 -3.397 1.00 89.50 527 VAL A CA 1
ATOM 4178 C C . VAL A 1 527 ? -9.983 6.457 -2.573 1.00 89.50 527 VAL A C 1
ATOM 4180 O O . VAL A 1 527 ? -10.190 5.267 -2.789 1.00 89.50 527 VAL A O 1
ATOM 4183 N N . MET A 1 528 ? -9.178 6.845 -1.580 1.00 91.31 528 MET A N 1
ATOM 4184 C CA . MET A 1 528 ? -8.517 5.888 -0.689 1.00 91.31 528 MET A CA 1
ATOM 4185 C C . MET A 1 528 ? -9.556 5.149 0.160 1.00 91.31 528 MET A C 1
ATOM 4187 O O . MET A 1 528 ? -9.461 3.935 0.343 1.00 91.31 528 MET A O 1
ATOM 4191 N N . PHE A 1 529 ? -10.584 5.864 0.621 1.00 89.75 529 PHE A N 1
ATOM 4192 C CA . PHE A 1 529 ? -11.728 5.274 1.309 1.00 89.75 529 PHE A CA 1
ATOM 4193 C C . PHE A 1 529 ? -12.493 4.296 0.405 1.00 89.75 529 PHE A C 1
ATOM 4195 O O . PHE A 1 529 ? -12.752 3.161 0.816 1.00 89.75 529 PHE A O 1
ATOM 4202 N N . ASP A 1 530 ? -12.783 4.688 -0.840 1.00 90.44 530 ASP A N 1
ATOM 4203 C CA . ASP A 1 530 ? -13.468 3.831 -1.815 1.00 90.44 530 ASP A CA 1
ATOM 4204 C C . ASP A 1 530 ? -12.689 2.535 -2.094 1.00 90.44 530 ASP A C 1
ATOM 4206 O O . ASP A 1 530 ? -13.273 1.449 -2.132 1.00 90.44 530 ASP A O 1
ATOM 4210 N N . LEU A 1 531 ? -11.362 2.617 -2.232 1.00 93.94 531 LEU A N 1
ATOM 4211 C CA . LEU A 1 531 ? -10.493 1.458 -2.454 1.00 93.94 531 LEU A CA 1
ATOM 4212 C C . LEU A 1 531 ? -10.452 0.537 -1.226 1.00 93.94 531 LEU A C 1
ATOM 4214 O O . LEU A 1 531 ? -10.554 -0.689 -1.347 1.00 93.94 531 LEU A O 1
ATOM 4218 N N . LEU A 1 532 ? -10.379 1.095 -0.017 1.00 93.25 532 LEU A N 1
ATOM 4219 C CA . LEU A 1 532 ? -10.507 0.291 1.197 1.00 93.25 532 LEU A CA 1
ATOM 4220 C C . LEU A 1 532 ? -11.884 -0.392 1.252 1.00 93.25 532 LEU A C 1
ATOM 4222 O O . LEU A 1 532 ? -11.960 -1.592 1.527 1.00 93.25 532 LEU A O 1
ATOM 4226 N N . ASN A 1 533 ? -12.975 0.294 0.921 1.00 91.44 533 ASN A N 1
ATOM 4227 C CA . ASN A 1 533 ? -14.283 -0.353 0.838 1.00 91.44 533 ASN A CA 1
ATOM 4228 C C . ASN A 1 533 ? -14.329 -1.460 -0.237 1.00 91.44 533 ASN A C 1
ATOM 4230 O O . ASN A 1 533 ? -14.854 -2.547 0.015 1.00 91.44 533 ASN A O 1
ATOM 4234 N N . ALA A 1 534 ? -13.690 -1.240 -1.389 1.00 92.81 534 ALA A N 1
ATOM 4235 C CA . ALA A 1 534 ? -13.538 -2.229 -2.456 1.00 92.81 534 ALA A CA 1
ATOM 4236 C C . ALA A 1 534 ? -12.724 -3.467 -2.031 1.00 92.81 534 ALA A C 1
ATOM 4238 O O . ALA A 1 534 ? -12.770 -4.502 -2.696 1.00 92.81 534 ALA A O 1
ATOM 4239 N N . GLY A 1 535 ? -12.054 -3.435 -0.876 1.00 93.25 535 GLY A N 1
ATOM 4240 C CA . GLY A 1 535 ? -11.469 -4.607 -0.228 1.00 93.25 535 GLY A CA 1
ATOM 4241 C C . GLY A 1 535 ? -9.946 -4.640 -0.205 1.00 93.25 535 GLY A C 1
ATOM 4242 O O . GLY A 1 535 ? -9.392 -5.665 0.208 1.00 93.25 535 GLY A O 1
ATOM 4243 N N . PHE A 1 536 ? -9.277 -3.555 -0.603 1.00 96.00 536 PHE A N 1
ATOM 4244 C CA . PHE A 1 536 ? -7.832 -3.417 -0.434 1.00 96.00 536 PHE A CA 1
ATOM 4245 C C . PHE A 1 536 ? -7.432 -3.579 1.033 1.00 96.00 536 PHE A C 1
ATOM 4247 O O . PHE A 1 536 ? -8.105 -3.086 1.942 1.00 96.00 536 PHE A O 1
ATOM 4254 N N . ASN A 1 537 ? -6.326 -4.278 1.276 1.00 94.62 537 ASN A N 1
ATOM 4255 C CA . ASN A 1 537 ? -5.781 -4.437 2.618 1.00 94.62 537 ASN A CA 1
ATOM 4256 C C . ASN A 1 537 ? -5.162 -3.131 3.115 1.00 94.62 537 ASN A C 1
ATOM 4258 O O . ASN A 1 537 ? -5.325 -2.821 4.291 1.00 94.62 537 ASN A O 1
ATOM 4262 N N . ALA A 1 538 ? -4.506 -2.375 2.230 1.00 96.06 538 ALA A N 1
ATOM 4263 C CA . ALA A 1 538 ? -3.950 -1.070 2.557 1.00 96.06 538 ALA A CA 1
ATOM 4264 C C . ALA A 1 538 ? -3.890 -0.113 1.357 1.00 96.06 538 ALA A C 1
ATOM 4266 O O . ALA A 1 538 ? -3.942 -0.558 0.211 1.00 96.06 538 ALA A O 1
ATOM 4267 N N . VAL A 1 539 ? -3.742 1.179 1.648 1.00 96.81 539 VAL A N 1
ATOM 4268 C CA . VAL A 1 539 ? -3.526 2.299 0.707 1.00 96.81 539 VAL A CA 1
ATOM 4269 C C . VAL A 1 539 ? -2.224 3.031 1.053 1.00 96.81 539 VAL A C 1
ATOM 4271 O O . VAL A 1 539 ? -1.752 2.912 2.176 1.00 96.81 539 VAL A O 1
ATOM 4274 N N . TYR A 1 540 ? -1.607 3.769 0.136 1.00 96.44 540 TYR A N 1
ATOM 4275 C CA . TYR A 1 540 ? -0.359 4.497 0.425 1.00 96.44 540 TYR A CA 1
ATOM 4276 C C . TYR A 1 540 ? -0.526 5.641 1.442 1.00 96.44 540 TYR A C 1
ATOM 4278 O O . TYR A 1 540 ? -1.611 6.189 1.611 1.00 96.44 540 TYR A O 1
ATOM 4286 N N . ASP A 1 541 ? 0.571 6.004 2.113 1.00 94.88 541 ASP A N 1
ATOM 4287 C CA . ASP A 1 541 ? 0.650 7.076 3.115 1.00 94.88 541 ASP A CA 1
ATOM 4288 C C . ASP A 1 541 ? 1.460 8.296 2.640 1.00 94.88 541 ASP A C 1
ATOM 4290 O O . ASP A 1 541 ? 2.415 8.743 3.279 1.00 94.88 541 ASP A O 1
ATOM 4294 N N . ASP A 1 542 ? 1.090 8.842 1.489 1.00 93.38 542 ASP A N 1
ATOM 4295 C CA . ASP A 1 542 ? 1.751 10.022 0.927 1.00 93.38 542 ASP A CA 1
ATOM 4296 C C . ASP A 1 542 ? 1.705 11.273 1.839 1.00 93.38 542 ASP A C 1
ATOM 4298 O O . ASP A 1 542 ? 2.736 11.941 1.982 1.00 93.38 542 ASP A O 1
ATOM 4302 N N . PRO A 1 543 ? 0.582 11.605 2.517 1.00 94.25 543 PRO A N 1
ATOM 4303 C CA . PRO A 1 543 ? 0.499 12.830 3.311 1.00 94.25 543 PRO A CA 1
ATOM 4304 C C . PRO A 1 543 ? 1.493 12.881 4.475 1.00 94.25 543 PRO A C 1
ATOM 4306 O O . PRO A 1 543 ? 2.150 13.906 4.675 1.00 94.25 543 PRO A O 1
ATOM 4309 N N . THR A 1 544 ? 1.636 11.793 5.239 1.00 95.81 544 THR A N 1
ATOM 4310 C CA . THR A 1 544 ? 2.551 11.776 6.387 1.00 95.81 544 THR A CA 1
ATOM 4311 C C . THR A 1 544 ? 4.015 11.692 5.953 1.00 95.81 544 THR A C 1
ATOM 4313 O O . THR A 1 544 ? 4.861 12.357 6.559 1.00 95.81 544 THR A O 1
ATOM 4316 N N . TYR A 1 545 ? 4.327 10.965 4.872 1.00 95.88 545 TYR A N 1
ATOM 4317 C CA . TYR A 1 545 ? 5.655 11.008 4.249 1.00 95.88 545 TYR A CA 1
ATOM 4318 C C . TYR A 1 545 ? 6.038 12.447 3.858 1.00 95.88 545 TYR A C 1
ATOM 4320 O O . TYR A 1 545 ? 7.093 12.946 4.264 1.00 95.88 545 TYR A O 1
ATOM 4328 N N . LYS A 1 546 ? 5.149 13.156 3.147 1.00 95.88 546 LYS A N 1
ATOM 4329 C CA . LYS A 1 546 ? 5.364 14.552 2.737 1.00 95.88 546 LYS A CA 1
ATOM 4330 C C . LYS A 1 546 ? 5.501 15.502 3.920 1.00 95.88 546 LYS A C 1
ATOM 4332 O O . LYS A 1 546 ? 6.353 16.387 3.871 1.00 95.88 546 LYS A O 1
ATOM 4337 N N . ALA A 1 547 ? 4.715 15.317 4.983 1.00 97.12 547 ALA A N 1
ATOM 4338 C CA . ALA A 1 547 ? 4.833 16.119 6.199 1.00 97.12 547 ALA A CA 1
ATOM 4339 C C . ALA A 1 547 ? 6.238 16.000 6.813 1.00 97.12 547 ALA A C 1
ATOM 4341 O O . ALA A 1 547 ? 6.866 17.018 7.095 1.00 97.12 547 ALA A O 1
ATOM 4342 N N . LEU A 1 548 ? 6.773 14.779 6.934 1.00 97.31 548 LEU A N 1
ATOM 4343 C CA . LEU A 1 548 ? 8.133 14.551 7.435 1.00 97.31 548 LEU A CA 1
ATOM 4344 C C . LEU A 1 548 ? 9.203 15.117 6.503 1.00 97.31 548 LEU A C 1
ATOM 4346 O O . LEU A 1 548 ? 10.140 15.761 6.971 1.00 97.31 548 LEU A O 1
ATOM 4350 N N . LYS A 1 549 ? 9.060 14.929 5.188 1.00 96.88 549 LYS A N 1
ATOM 4351 C CA . LYS A 1 549 ? 9.991 15.503 4.209 1.00 96.88 549 LYS A CA 1
ATOM 4352 C C . LYS A 1 549 ? 10.017 17.032 4.268 1.00 96.88 549 LYS A C 1
ATOM 4354 O O . LYS A 1 549 ? 11.092 17.624 4.221 1.00 96.88 549 LYS A O 1
ATOM 4359 N N . ASN A 1 550 ? 8.861 17.672 4.447 1.00 97.50 550 ASN A N 1
ATOM 4360 C CA . ASN A 1 550 ? 8.735 19.128 4.530 1.00 97.50 550 ASN A CA 1
ATOM 4361 C C . ASN A 1 550 ? 9.390 19.737 5.786 1.00 97.50 550 ASN A C 1
ATOM 4363 O O . ASN A 1 550 ? 9.693 20.928 5.779 1.00 97.50 550 ASN A O 1
ATOM 4367 N N . ILE A 1 551 ? 9.644 18.954 6.844 1.00 97.56 551 ILE A N 1
ATOM 4368 C CA . ILE A 1 551 ? 10.440 19.407 8.004 1.00 97.56 551 ILE A CA 1
ATOM 4369 C C . ILE A 1 551 ? 11.893 19.677 7.589 1.00 97.56 551 ILE A C 1
ATOM 4371 O O . ILE A 1 551 ? 12.508 20.639 8.042 1.00 97.56 551 ILE A O 1
ATOM 4375 N N . TYR A 1 552 ? 12.442 18.842 6.705 1.00 97.12 552 TYR A N 1
ATOM 4376 C CA . TYR A 1 552 ? 13.824 18.962 6.247 1.00 97.12 552 TYR A CA 1
ATOM 4377 C C . TYR A 1 552 ? 13.940 19.868 5.020 1.00 97.12 552 TYR A C 1
ATOM 4379 O O . TYR A 1 552 ? 14.715 20.818 5.023 1.00 97.12 552 TYR A O 1
ATOM 4387 N N . ASP A 1 553 ? 13.149 19.623 3.981 1.00 95.44 553 ASP A N 1
ATOM 4388 C CA . ASP A 1 553 ? 13.310 20.318 2.697 1.00 95.44 553 ASP A CA 1
ATOM 4389 C C . ASP A 1 553 ? 12.388 21.541 2.552 1.00 95.44 553 ASP A C 1
ATOM 4391 O O . ASP A 1 553 ? 12.330 22.169 1.495 1.00 95.44 553 ASP A O 1
ATOM 4395 N N . GLY A 1 554 ? 11.672 21.899 3.619 1.00 93.75 554 GLY A N 1
ATOM 4396 C CA . GLY A 1 554 ? 10.738 23.017 3.649 1.00 93.75 554 GLY A CA 1
ATOM 4397 C C . GLY A 1 554 ? 10.752 23.766 4.979 1.00 93.75 554 GLY A C 1
ATOM 4398 O O . GLY A 1 554 ? 11.808 24.109 5.506 1.00 93.75 554 GLY A O 1
ATOM 4399 N N . GLN A 1 555 ? 9.563 24.108 5.474 1.00 93.56 555 GLN A N 1
ATOM 4400 C CA . GLN A 1 555 ? 9.351 24.849 6.730 1.00 93.56 555 GLN A CA 1
ATOM 4401 C C . GLN A 1 555 ? 8.393 24.098 7.672 1.00 93.56 555 GLN A C 1
ATOM 4403 O O . GLN A 1 555 ? 7.717 24.713 8.495 1.00 93.56 555 GLN A O 1
ATOM 4408 N N . GLY A 1 556 ? 8.266 22.781 7.485 1.00 96.50 556 GLY A N 1
ATOM 4409 C CA . GLY A 1 556 ? 7.355 21.937 8.250 1.00 96.50 556 GLY A CA 1
ATOM 4410 C C . GLY A 1 556 ? 7.799 21.755 9.697 1.00 96.50 556 GLY A C 1
ATOM 4411 O O . GLY A 1 556 ? 8.983 21.809 10.018 1.00 96.50 556 GLY A O 1
ATOM 4412 N N . TRP A 1 557 ? 6.833 21.513 10.575 1.00 97.56 557 TRP A N 1
ATOM 4413 C CA . TRP A 1 557 ? 7.056 21.203 11.983 1.00 97.56 557 TRP A CA 1
ATOM 4414 C C . TRP A 1 557 ? 6.655 19.761 12.274 1.00 97.56 557 TRP A C 1
ATOM 4416 O O . TRP A 1 557 ? 5.735 19.221 11.666 1.00 97.56 557 TRP A O 1
ATOM 4426 N N . ALA A 1 558 ? 7.270 19.143 13.282 1.00 97.75 558 ALA A N 1
ATOM 4427 C CA . ALA A 1 558 ? 6.838 17.839 13.778 1.00 97.75 558 ALA A CA 1
ATOM 4428 C C . ALA A 1 558 ? 5.357 17.839 14.210 1.00 97.75 558 ALA A C 1
ATOM 4430 O O . ALA A 1 558 ? 4.662 16.843 14.043 1.00 97.75 558 ALA A O 1
ATOM 4431 N N . ASN A 1 559 ? 4.840 18.972 14.695 1.00 97.06 559 ASN A N 1
ATOM 4432 C CA . ASN A 1 559 ? 3.411 19.158 14.979 1.00 97.06 559 ASN A CA 1
ATOM 4433 C C . ASN A 1 559 ? 2.488 18.996 13.755 1.00 97.06 559 ASN A C 1
ATOM 4435 O O . ASN A 1 559 ? 1.302 18.722 13.930 1.00 97.06 559 ASN A O 1
ATOM 4439 N N . ASP A 1 560 ? 2.992 19.169 12.531 1.00 96.50 560 ASP A N 1
ATOM 4440 C CA . ASP A 1 560 ? 2.181 19.047 11.313 1.00 96.50 560 ASP A CA 1
ATOM 4441 C C . ASP A 1 560 ? 1.853 17.580 10.993 1.00 96.50 560 ASP A C 1
ATOM 4443 O O . ASP A 1 560 ? 0.895 17.302 10.269 1.00 96.50 560 ASP A O 1
ATOM 4447 N N . ILE A 1 561 ? 2.587 16.630 11.589 1.00 96.38 561 ILE A N 1
ATOM 4448 C CA . ILE A 1 561 ? 2.338 15.191 11.445 1.00 96.38 561 ILE A CA 1
ATOM 4449 C C . ILE A 1 561 ? 0.909 14.853 11.878 1.00 96.38 561 ILE A C 1
ATOM 4451 O O . ILE A 1 561 ? 0.224 14.152 11.138 1.00 96.38 561 ILE A O 1
ATOM 4455 N N . ASP A 1 562 ? 0.423 15.400 12.999 1.00 94.00 562 ASP A N 1
ATOM 4456 C CA . ASP A 1 562 ? -0.925 15.117 13.520 1.00 94.00 562 ASP A CA 1
ATOM 4457 C C . ASP A 1 562 ? -2.032 15.481 12.519 1.00 94.00 562 ASP A C 1
ATOM 4459 O O . ASP A 1 562 ? -3.033 14.777 12.408 1.00 94.00 562 ASP A O 1
ATOM 4463 N N . GLN A 1 563 ? -1.836 16.555 11.748 1.00 91.06 563 GLN A N 1
ATOM 4464 C CA . GLN A 1 563 ? -2.791 17.001 10.727 1.00 91.06 563 GLN A CA 1
ATOM 4465 C C . GLN A 1 563 ? -2.776 16.095 9.488 1.00 91.06 563 GLN A C 1
ATOM 4467 O O . GLN A 1 563 ? -3.760 16.037 8.754 1.00 91.06 563 GLN A O 1
ATOM 4472 N N . SER A 1 564 ? -1.673 15.377 9.260 1.00 91.31 564 SER A N 1
ATOM 4473 C CA . SER A 1 564 ? -1.510 14.466 8.124 1.00 91.31 564 SER A CA 1
ATOM 4474 C C . SER A 1 564 ? -2.089 13.068 8.357 1.00 91.31 564 SER A C 1
ATOM 4476 O O . SER A 1 564 ? -2.207 12.309 7.400 1.00 91.31 564 SER A O 1
ATOM 4478 N N . LEU A 1 565 ? -2.448 12.708 9.599 1.00 87.50 565 LEU A N 1
ATOM 4479 C CA . LEU A 1 565 ? -2.774 11.322 9.962 1.00 87.50 565 LEU A CA 1
ATOM 4480 C C . LEU A 1 565 ? -4.071 10.788 9.327 1.00 87.50 565 LEU A C 1
ATOM 4482 O O . LEU A 1 565 ? -4.283 9.581 9.342 1.00 87.50 565 LEU A O 1
ATOM 4486 N N . GLY A 1 566 ? -4.899 11.632 8.707 1.00 79.50 566 GLY A N 1
ATOM 4487 C CA . GLY A 1 566 ? -6.141 11.212 8.054 1.00 79.50 566 GLY A CA 1
ATOM 4488 C C . GLY A 1 566 ? -7.174 10.621 9.024 1.00 79.50 566 GLY A C 1
ATOM 4489 O O . GLY A 1 566 ? -6.990 10.588 10.241 1.00 79.50 566 GLY A O 1
ATOM 4490 N N . GLU A 1 567 ? -8.305 10.163 8.489 1.00 84.69 567 GLU A N 1
ATOM 4491 C CA . GLU A 1 567 ? -9.337 9.493 9.288 1.00 84.69 567 GLU A CA 1
ATOM 4492 C C . GLU A 1 567 ? -8.895 8.091 9.728 1.00 84.69 567 GLU A C 1
ATOM 4494 O O . GLU A 1 567 ? -8.156 7.417 9.012 1.00 84.69 567 GLU A O 1
ATOM 4499 N N . SER A 1 568 ? -9.406 7.612 10.871 1.00 86.19 568 SER A N 1
ATOM 4500 C CA . SER A 1 568 ? -8.977 6.345 11.499 1.00 86.19 568 SER A CA 1
ATOM 4501 C C . SER A 1 568 ? -8.944 5.138 10.552 1.00 86.19 568 SER A C 1
ATOM 4503 O O . SER A 1 568 ? -8.019 4.331 10.619 1.00 86.19 568 SER A O 1
ATOM 4505 N N . PHE A 1 569 ? -9.911 5.024 9.638 1.00 89.50 569 PHE A N 1
ATOM 4506 C CA . PHE A 1 569 ? -9.972 3.913 8.691 1.00 89.50 569 PHE A CA 1
ATOM 4507 C C . PHE A 1 569 ? -8.875 3.964 7.632 1.00 89.50 569 PHE A C 1
ATOM 4509 O O . PHE A 1 569 ? -8.320 2.922 7.296 1.00 89.50 569 PHE A O 1
ATOM 4516 N N . ILE A 1 570 ? -8.536 5.152 7.131 1.00 92.25 570 ILE A N 1
ATOM 4517 C CA . ILE A 1 570 ? -7.396 5.321 6.230 1.00 92.25 570 ILE A CA 1
ATOM 4518 C C . ILE A 1 570 ? -6.114 5.133 7.042 1.00 92.25 570 ILE A C 1
ATOM 4520 O O . ILE A 1 570 ? -5.343 4.231 6.741 1.00 92.25 570 ILE A O 1
ATOM 4524 N N . PHE A 1 571 ? -5.958 5.872 8.143 1.00 93.94 571 PHE A N 1
ATOM 4525 C CA . PHE A 1 571 ? -4.798 5.838 9.035 1.00 93.94 571 PHE A CA 1
ATOM 4526 C C . PHE A 1 571 ? -4.341 4.415 9.400 1.00 93.94 571 PHE A C 1
ATOM 4528 O O . PHE A 1 571 ? -3.170 4.057 9.213 1.00 93.94 571 PHE A O 1
ATOM 4535 N N . ASP A 1 572 ? -5.249 3.581 9.912 1.00 93.12 572 ASP A N 1
ATOM 4536 C CA . ASP A 1 572 ? -4.931 2.219 10.358 1.00 93.12 572 ASP A CA 1
ATOM 4537 C C . ASP A 1 572 ? -4.773 1.212 9.217 1.00 93.12 572 ASP A C 1
ATOM 4539 O O . ASP A 1 572 ? -4.291 0.101 9.446 1.00 93.12 572 ASP A O 1
ATOM 4543 N N . ASN A 1 573 ? -5.114 1.602 7.990 1.00 94.25 573 ASN A N 1
ATOM 4544 C CA . ASN A 1 573 ? -4.933 0.799 6.788 1.00 94.25 573 ASN A CA 1
ATOM 4545 C C . ASN A 1 573 ? -3.991 1.475 5.779 1.00 94.25 573 ASN A C 1
ATOM 4547 O O . ASN A 1 573 ? -4.001 1.125 4.603 1.00 94.25 573 ASN A O 1
ATOM 4551 N N . SER A 1 574 ? -3.142 2.406 6.220 1.00 95.56 574 SER A N 1
ATOM 4552 C CA . SER A 1 574 ? -2.100 2.974 5.365 1.00 95.56 574 SER A CA 1
ATOM 4553 C C . SER A 1 574 ? -0.824 2.123 5.378 1.00 95.56 574 SER A C 1
ATOM 4555 O O . SER A 1 574 ? -0.348 1.708 6.438 1.00 95.56 574 SER A O 1
ATOM 4557 N N . LEU A 1 575 ? -0.235 1.896 4.203 1.00 97.50 575 LEU A N 1
ATOM 4558 C CA . LEU A 1 575 ? 1.115 1.377 4.019 1.00 97.50 575 LEU A CA 1
ATOM 4559 C C . LEU A 1 575 ? 2.123 2.455 4.420 1.00 97.50 575 LEU A C 1
ATOM 4561 O O . LEU A 1 575 ? 2.243 3.479 3.753 1.00 97.50 575 LEU A O 1
ATOM 4565 N N . ARG A 1 576 ? 2.888 2.194 5.476 1.00 97.31 576 ARG A N 1
ATOM 4566 C CA . ARG A 1 576 ? 3.916 3.102 5.987 1.00 97.31 576 ARG A CA 1
ATOM 4567 C C . ARG A 1 576 ? 5.259 2.796 5.329 1.00 97.31 576 ARG A C 1
ATOM 4569 O O . ARG A 1 576 ? 5.788 1.695 5.497 1.00 97.31 576 ARG A O 1
ATOM 4576 N N . TYR A 1 577 ? 5.820 3.771 4.621 1.00 97.62 577 TYR A N 1
ATOM 4577 C CA . TYR A 1 577 ? 7.119 3.691 3.949 1.00 97.62 577 TYR A CA 1
ATOM 4578 C C . TYR A 1 577 ? 7.905 4.985 4.168 1.00 97.62 577 TYR A C 1
ATOM 4580 O O . TYR A 1 577 ? 7.311 6.054 4.226 1.00 97.62 577 TYR A O 1
ATOM 4588 N N . ALA A 1 578 ? 9.229 4.888 4.304 1.00 97.00 578 ALA A N 1
ATOM 4589 C CA . ALA A 1 578 ? 10.115 6.054 4.426 1.00 97.00 578 ALA A CA 1
ATOM 4590 C C . ALA A 1 578 ? 10.803 6.411 3.095 1.00 97.00 578 ALA A C 1
ATOM 4592 O O . ALA A 1 578 ? 11.230 7.541 2.907 1.00 97.00 578 ALA A O 1
ATOM 4593 N N . GLU A 1 579 ? 10.885 5.443 2.186 1.00 96.00 579 GLU A N 1
ATOM 4594 C CA . GLU A 1 579 ? 11.266 5.567 0.781 1.00 96.00 579 GLU A CA 1
ATOM 4595 C C . GLU A 1 579 ? 10.707 4.342 0.034 1.00 96.00 579 GLU A C 1
ATOM 4597 O O . GLU A 1 579 ? 10.339 3.339 0.658 1.00 96.00 579 GLU A O 1
ATOM 4602 N N . ASN A 1 580 ? 10.608 4.432 -1.289 1.00 95.94 580 ASN A N 1
ATOM 4603 C CA . ASN A 1 580 ? 10.226 3.349 -2.198 1.00 95.94 580 ASN A CA 1
ATOM 4604 C C . ASN A 1 580 ? 10.915 3.592 -3.563 1.00 95.94 580 ASN A C 1
ATOM 4606 O O . ASN A 1 580 ? 11.849 4.387 -3.628 1.00 95.94 580 ASN A O 1
ATOM 4610 N N . HIS A 1 581 ? 10.515 2.908 -4.638 1.00 95.25 581 HIS A N 1
ATOM 4611 C CA . HIS A 1 581 ? 11.158 3.070 -5.951 1.00 95.25 581 HIS A CA 1
ATOM 4612 C C . HIS A 1 581 ? 10.822 4.387 -6.683 1.00 95.25 581 HIS A C 1
ATOM 4614 O O . HIS A 1 581 ? 11.590 4.770 -7.560 1.00 95.25 581 HIS A O 1
ATOM 4620 N N . ASP A 1 582 ? 9.739 5.079 -6.317 1.00 94.12 582 ASP A N 1
ATOM 4621 C CA . ASP A 1 582 ? 9.329 6.378 -6.879 1.00 94.12 582 ASP A CA 1
ATOM 4622 C C . ASP A 1 582 ? 9.690 7.564 -5.973 1.00 94.12 582 ASP A C 1
ATOM 4624 O O . ASP A 1 582 ? 9.641 8.723 -6.391 1.00 94.12 582 ASP A O 1
ATOM 4628 N N . GLU A 1 583 ? 10.069 7.298 -4.725 1.00 95.69 583 GLU A N 1
ATOM 4629 C CA . GLU A 1 583 ? 10.467 8.320 -3.763 1.00 95.69 583 GLU A CA 1
ATOM 4630 C C . GLU A 1 583 ? 11.984 8.445 -3.666 1.00 95.69 583 GLU A C 1
ATOM 4632 O O . GLU A 1 583 ? 12.737 7.490 -3.857 1.00 95.69 583 GLU A O 1
ATOM 4637 N N . VAL A 1 584 ? 12.444 9.645 -3.322 1.00 96.81 584 VAL A N 1
ATOM 4638 C CA . VAL A 1 584 ? 13.877 9.899 -3.151 1.00 96.81 584 VAL A CA 1
ATOM 4639 C C . VAL A 1 584 ? 14.446 9.125 -1.964 1.00 96.81 584 VAL A C 1
ATOM 4641 O O . VAL A 1 584 ? 13.798 8.999 -0.918 1.00 96.81 584 VAL A O 1
ATOM 4644 N N . ARG A 1 585 ? 15.695 8.668 -2.091 1.00 97.94 585 ARG A N 1
ATOM 4645 C CA . ARG A 1 585 ? 16.411 7.981 -1.011 1.00 97.94 585 ARG A CA 1
ATOM 4646 C C . ARG A 1 585 ? 16.599 8.902 0.194 1.00 97.94 585 ARG A C 1
ATOM 4648 O O . ARG A 1 585 ? 17.007 10.054 0.058 1.00 97.94 585 ARG A O 1
ATOM 4655 N N . LEU A 1 586 ? 16.400 8.369 1.397 1.00 97.69 586 LEU A N 1
ATOM 4656 C CA . LEU A 1 586 ? 16.718 9.017 2.674 1.00 97.69 586 LEU A CA 1
ATOM 4657 C C . LEU A 1 586 ? 18.203 9.378 2.755 1.00 97.69 586 LEU A C 1
ATOM 4659 O O . LEU A 1 586 ? 18.571 10.384 3.351 1.00 97.69 586 LEU A O 1
ATOM 4663 N N . ALA A 1 587 ? 19.064 8.554 2.154 1.00 97.75 587 ALA A N 1
ATOM 4664 C CA . ALA A 1 587 ? 20.502 8.778 2.141 1.00 97.75 587 ALA A CA 1
ATOM 4665 C C . ALA A 1 587 ? 20.990 9.689 0.999 1.00 97.75 587 ALA A C 1
ATOM 4667 O O . ALA A 1 587 ? 22.188 9.974 0.946 1.00 97.75 587 ALA A O 1
ATOM 4668 N N . ALA A 1 588 ? 20.104 10.149 0.108 1.00 97.06 588 ALA A N 1
ATOM 4669 C CA . ALA A 1 588 ? 20.492 11.002 -1.009 1.00 97.06 588 ALA A CA 1
ATOM 4670 C C . ALA A 1 588 ? 21.061 12.341 -0.528 1.00 97.06 588 ALA A C 1
ATOM 4672 O O . ALA A 1 588 ? 20.518 12.994 0.362 1.00 97.06 588 ALA A O 1
ATOM 4673 N N . ARG A 1 589 ? 22.150 12.788 -1.158 1.00 93.94 589 ARG A N 1
ATOM 4674 C CA . ARG A 1 589 ? 22.860 14.016 -0.759 1.00 93.94 589 ARG A CA 1
ATOM 4675 C C . ARG A 1 589 ? 22.133 15.297 -1.157 1.00 93.94 589 ARG A C 1
ATOM 4677 O O . ARG A 1 589 ? 22.335 16.331 -0.529 1.00 93.94 589 ARG A O 1
ATOM 4684 N N . SER A 1 590 ? 21.324 15.236 -2.210 1.00 94.94 590 SER A N 1
ATOM 4685 C CA . SER A 1 590 ? 20.558 16.368 -2.743 1.00 94.94 590 SER A CA 1
ATOM 4686 C C . SER A 1 590 ? 19.198 16.558 -2.063 1.00 94.94 590 SER A C 1
ATOM 4688 O O . SER A 1 590 ? 18.489 17.511 -2.375 1.00 94.94 590 SER A O 1
ATOM 4690 N N . GLN A 1 591 ? 18.827 15.663 -1.146 1.00 96.19 591 GLN A N 1
ATOM 4691 C CA . GLN A 1 591 ? 17.532 15.621 -0.467 1.00 96.19 591 GLN A CA 1
ATOM 4692 C C . GLN A 1 591 ? 17.745 15.538 1.043 1.00 96.19 591 GLN A C 1
ATOM 4694 O O . GLN A 1 591 ? 18.856 15.261 1.493 1.00 96.19 591 GLN A O 1
ATOM 4699 N N . TRP A 1 592 ? 16.696 15.764 1.837 1.00 96.75 592 TRP A N 1
ATOM 4700 C CA . TRP A 1 592 ? 16.761 15.620 3.297 1.00 96.75 592 TRP A CA 1
ATOM 4701 C C . TRP A 1 592 ? 17.886 16.461 3.923 1.00 96.75 592 TRP A C 1
ATOM 4703 O O . TRP A 1 592 ? 18.606 15.999 4.809 1.00 96.75 592 TRP A O 1
ATOM 4713 N N . GLN A 1 593 ? 18.091 17.676 3.401 1.00 95.19 593 GLN A N 1
ATOM 4714 C CA . GLN A 1 593 ? 19.229 18.562 3.710 1.00 95.19 593 GLN A CA 1
ATOM 4715 C C . GLN A 1 593 ? 20.635 17.925 3.582 1.00 95.19 593 GLN A C 1
ATOM 4717 O O . GLN A 1 593 ? 21.599 18.430 4.160 1.00 95.19 593 GLN A O 1
ATOM 4722 N N . GLY A 1 594 ? 20.784 16.816 2.854 1.00 95.44 594 GLY A N 1
ATOM 4723 C CA . GLY A 1 594 ? 22.058 16.111 2.695 1.00 95.44 594 GLY A CA 1
ATOM 4724 C C . GLY A 1 594 ? 22.552 15.411 3.966 1.00 95.44 594 GLY A C 1
ATOM 4725 O O . GLY A 1 594 ? 23.751 15.179 4.115 1.00 95.44 594 GLY A O 1
ATOM 4726 N N . LEU A 1 595 ? 21.647 15.066 4.889 1.00 96.44 595 LEU A N 1
ATOM 4727 C CA . LEU A 1 595 ? 21.978 14.415 6.168 1.00 96.44 595 LEU A CA 1
ATOM 4728 C C . LEU A 1 595 ? 22.405 12.945 6.021 1.00 96.44 595 LEU A C 1
ATOM 4730 O O . LEU A 1 595 ? 22.897 12.337 6.978 1.00 96.44 595 LEU A O 1
ATOM 4734 N N . GLY A 1 596 ? 22.226 12.369 4.831 1.00 95.12 596 GLY A N 1
ATOM 4735 C CA . GLY A 1 596 ? 22.562 10.983 4.540 1.00 95.12 596 GLY A CA 1
ATOM 4736 C C . GLY A 1 596 ? 21.756 10.000 5.391 1.00 95.12 596 GLY A C 1
ATOM 4737 O O . GLY A 1 596 ? 20.694 10.307 5.928 1.00 95.12 596 GLY A O 1
ATOM 4738 N N . MET A 1 597 ? 22.281 8.788 5.561 1.00 95.31 597 MET A N 1
ATOM 4739 C CA . MET A 1 597 ? 21.545 7.681 6.186 1.00 95.31 597 MET A CA 1
ATOM 4740 C C . MET A 1 597 ? 21.106 7.906 7.648 1.00 95.31 597 MET A C 1
ATOM 4742 O O . MET A 1 597 ? 20.278 7.151 8.161 1.00 95.31 597 MET A O 1
ATOM 4746 N N . ALA A 1 598 ? 21.633 8.930 8.330 1.00 94.81 598 ALA A N 1
ATOM 4747 C CA . ALA A 1 598 ? 21.249 9.261 9.700 1.00 94.81 598 ALA A CA 1
ATOM 4748 C C . ALA A 1 598 ? 19.768 9.667 9.809 1.00 94.81 598 ALA A C 1
ATOM 4750 O O . ALA A 1 598 ? 19.105 9.279 10.772 1.00 94.81 598 ALA A O 1
ATOM 4751 N N . VAL A 1 599 ? 19.225 10.367 8.802 1.00 97.00 599 VAL A N 1
ATOM 4752 C CA . VAL A 1 599 ? 17.817 10.808 8.786 1.00 97.00 599 VAL A CA 1
ATOM 4753 C C . VAL A 1 599 ? 16.836 9.632 8.769 1.00 97.00 599 VAL A C 1
ATOM 4755 O O . VAL A 1 599 ? 15.735 9.721 9.312 1.00 97.00 599 VAL A O 1
ATOM 4758 N N . GLY A 1 600 ? 17.255 8.489 8.215 1.00 96.44 600 GLY A N 1
ATOM 4759 C CA . GLY A 1 600 ? 16.394 7.321 8.069 1.00 96.44 600 GLY A CA 1
ATOM 4760 C C . GLY A 1 600 ? 15.938 6.724 9.400 1.00 96.44 600 GLY A C 1
ATOM 4761 O O . GLY A 1 600 ? 14.829 6.201 9.482 1.00 96.44 600 GLY A O 1
ATOM 4762 N N . ARG A 1 601 ? 16.742 6.852 10.468 1.00 95.81 601 ARG A N 1
ATOM 4763 C CA . ARG A 1 601 ? 16.410 6.299 11.792 1.00 95.81 601 ARG A CA 1
ATOM 4764 C C . ARG A 1 601 ? 15.128 6.916 12.373 1.00 95.81 601 ARG A C 1
ATOM 4766 O O . ARG A 1 601 ? 14.165 6.173 12.565 1.00 95.81 601 ARG A O 1
ATOM 4773 N N . PRO A 1 602 ? 15.058 8.231 12.652 1.00 97.12 602 PRO A N 1
ATOM 4774 C CA . PRO A 1 602 ? 13.865 8.829 13.239 1.00 97.12 602 PRO A CA 1
ATOM 4775 C C . PRO A 1 602 ? 12.679 8.838 12.269 1.00 97.12 602 PRO A C 1
ATOM 4777 O O . PRO A 1 602 ? 11.559 8.595 12.708 1.00 97.12 602 PRO A O 1
ATOM 4780 N N . VAL A 1 603 ? 12.902 9.039 10.963 1.00 98.06 603 VAL A N 1
ATOM 4781 C CA . VAL A 1 603 ? 11.823 9.062 9.958 1.00 98.06 603 VAL A CA 1
ATOM 4782 C C . VAL A 1 603 ? 11.111 7.710 9.886 1.00 98.06 603 VAL A C 1
ATOM 4784 O O . VAL A 1 603 ? 9.892 7.645 10.051 1.00 98.06 603 VAL A O 1
ATOM 4787 N N . ALA A 1 604 ? 11.855 6.611 9.726 1.00 98.00 604 ALA A N 1
ATOM 4788 C CA . ALA A 1 604 ? 11.262 5.277 9.684 1.00 98.00 604 ALA A CA 1
ATOM 4789 C C . ALA A 1 604 ? 10.659 4.868 11.035 1.00 98.00 604 ALA A C 1
ATOM 4791 O O . ALA A 1 604 ? 9.587 4.264 11.077 1.00 98.00 604 ALA A O 1
ATOM 4792 N N . ALA A 1 605 ? 11.313 5.222 12.147 1.00 97.31 605 ALA A N 1
ATOM 4793 C CA . ALA A 1 605 ? 10.783 4.978 13.484 1.00 97.31 605 ALA A CA 1
ATOM 4794 C C . ALA A 1 605 ? 9.440 5.674 13.716 1.00 97.31 605 ALA A C 1
ATOM 4796 O O . ALA A 1 605 ? 8.567 5.084 14.343 1.00 97.31 605 ALA A O 1
ATOM 4797 N N . LEU A 1 606 ? 9.243 6.893 13.218 1.00 97.88 606 LEU A N 1
ATOM 4798 C CA . LEU A 1 606 ? 7.940 7.543 13.285 1.00 97.88 606 LEU A CA 1
ATOM 4799 C C . LEU A 1 606 ? 6.938 6.811 12.392 1.00 97.88 606 LEU A C 1
ATOM 4801 O O . LEU A 1 606 ? 5.995 6.216 12.909 1.00 97.88 606 LEU A O 1
ATOM 4805 N N . LEU A 1 607 ? 7.186 6.762 11.081 1.00 97.88 607 LEU A N 1
ATOM 4806 C CA . LEU A 1 607 ? 6.238 6.231 10.093 1.00 97.88 607 LEU A CA 1
ATOM 4807 C C . LEU A 1 607 ? 5.779 4.807 10.416 1.00 97.88 607 LEU A C 1
ATOM 4809 O O . LEU A 1 607 ? 4.580 4.527 10.435 1.00 97.88 607 LEU A O 1
ATOM 4813 N N . TYR A 1 608 ? 6.706 3.900 10.729 1.00 97.94 608 TYR A N 1
ATOM 4814 C CA . TYR A 1 608 ? 6.358 2.504 11.005 1.00 97.94 608 TYR A CA 1
ATOM 4815 C C . TYR A 1 608 ? 5.648 2.343 12.357 1.00 97.94 608 TYR A C 1
ATOM 4817 O O . TYR A 1 608 ? 4.891 1.386 12.547 1.00 97.94 608 TYR A O 1
ATOM 4825 N N . GLY A 1 609 ? 5.855 3.275 13.288 1.00 96.94 609 GLY A N 1
ATOM 4826 C CA . GLY A 1 609 ? 5.268 3.268 14.624 1.00 96.94 609 GLY A CA 1
ATOM 4827 C C . GLY A 1 609 ? 3.864 3.862 14.721 1.00 96.94 609 GLY A C 1
ATOM 4828 O O . GLY A 1 609 ? 3.187 3.580 15.707 1.00 96.94 609 GLY A O 1
ATOM 4829 N N . LEU A 1 610 ? 3.404 4.640 13.735 1.00 96.00 610 LEU A N 1
ATOM 4830 C CA . LEU A 1 610 ? 2.148 5.400 13.822 1.00 96.00 610 LEU A CA 1
ATOM 4831 C C . LEU A 1 610 ? 0.905 4.513 13.941 1.00 96.00 610 LEU A C 1
ATOM 4833 O O . LEU A 1 610 ? 0.175 4.614 14.923 1.00 96.00 610 LEU A O 1
ATOM 4837 N N . SER A 1 611 ? 0.674 3.622 12.974 1.00 93.25 611 SER A N 1
ATOM 4838 C CA . SER A 1 611 ? -0.605 2.907 12.854 1.00 93.25 611 SER A CA 1
ATOM 4839 C C . SER A 1 611 ? -0.463 1.384 12.836 1.00 93.25 611 SER A C 1
ATOM 4841 O O . SER A 1 611 ? 0.633 0.845 13.027 1.00 93.25 611 SER A O 1
ATOM 4843 N N . ARG A 1 612 ? -1.591 0.681 12.678 1.00 91.38 612 ARG A N 1
ATOM 4844 C CA . ARG A 1 612 ? -1.666 -0.790 12.548 1.00 91.38 612 ARG A CA 1
ATOM 4845 C C . ARG A 1 612 ? -1.438 -1.274 11.108 1.00 91.38 612 ARG A C 1
ATOM 4847 O O . ARG A 1 612 ? -1.270 -2.474 10.884 1.00 91.38 612 ARG A O 1
ATOM 4854 N N . GLY A 1 613 ? -1.412 -0.344 10.151 1.00 93.31 613 GLY A N 1
ATOM 4855 C CA . GLY A 1 613 ? -1.259 -0.614 8.722 1.00 93.31 613 GLY A CA 1
ATOM 4856 C C . GLY A 1 613 ? 0.105 -1.215 8.378 1.00 93.31 613 GLY A C 1
ATOM 4857 O O . GLY A 1 613 ? 1.008 -1.203 9.218 1.00 93.31 613 GLY A O 1
ATOM 4858 N N . PRO A 1 614 ? 0.306 -1.779 7.179 1.00 95.94 614 PRO A N 1
ATOM 4859 C CA . PRO A 1 614 ? 1.543 -2.470 6.843 1.00 95.94 614 PRO A CA 1
ATOM 4860 C C . PRO A 1 614 ? 2.760 -1.539 6.925 1.00 95.94 614 PRO A C 1
ATOM 4862 O O . PRO A 1 614 ? 2.638 -0.335 6.718 1.00 95.94 614 PRO A O 1
ATOM 4865 N N . ALA A 1 615 ? 3.940 -2.087 7.213 1.00 97.44 615 ALA A N 1
ATOM 4866 C CA . ALA A 1 615 ? 5.202 -1.341 7.180 1.00 97.44 615 ALA A CA 1
ATOM 4867 C C . ALA A 1 615 ? 6.112 -1.886 6.075 1.00 97.44 615 ALA A C 1
ATOM 4869 O O . ALA A 1 615 ? 6.232 -3.107 5.933 1.00 97.44 615 ALA A O 1
ATOM 4870 N N . MET A 1 616 ? 6.760 -0.999 5.322 1.00 98.12 616 MET A N 1
ATOM 4871 C CA . MET A 1 616 ? 7.601 -1.356 4.181 1.00 98.12 616 MET A CA 1
ATOM 4872 C C . MET A 1 616 ? 8.978 -0.706 4.243 1.00 98.12 616 MET A C 1
ATOM 4874 O O . MET A 1 616 ? 9.094 0.502 4.452 1.00 98.12 616 MET A O 1
ATOM 4878 N N . LEU A 1 617 ? 10.003 -1.524 4.002 1.00 98.56 617 LEU A N 1
ATOM 4879 C CA . LEU A 1 617 ? 11.392 -1.109 3.817 1.00 98.56 617 LEU A CA 1
ATOM 4880 C C . LEU A 1 617 ? 11.829 -1.442 2.388 1.00 98.56 617 LEU A C 1
ATOM 4882 O O . LEU A 1 617 ? 11.597 -2.564 1.935 1.00 98.56 617 LEU A O 1
ATOM 4886 N N . TYR A 1 618 ? 12.459 -0.488 1.704 1.00 98.38 618 TYR A N 1
ATOM 4887 C CA . TYR A 1 618 ? 12.936 -0.649 0.328 1.00 98.38 618 TYR A CA 1
ATOM 4888 C C . TYR A 1 618 ? 14.428 -1.005 0.288 1.00 98.38 618 TYR A C 1
ATOM 4890 O O . TYR A 1 618 ? 15.225 -0.457 1.049 1.00 98.38 618 TYR A O 1
ATOM 4898 N N . ASN A 1 619 ? 14.825 -1.937 -0.581 1.00 97.62 619 ASN A N 1
ATOM 4899 C CA . ASN A 1 619 ? 16.196 -2.435 -0.622 1.00 97.62 619 ASN A CA 1
ATOM 4900 C C . ASN A 1 619 ? 17.210 -1.311 -0.882 1.00 97.62 619 ASN A C 1
ATOM 4902 O O . ASN A 1 619 ? 17.076 -0.528 -1.823 1.00 97.62 619 ASN A O 1
ATOM 4906 N N . GLY A 1 620 ? 18.237 -1.248 -0.036 1.00 97.69 620 GLY A N 1
ATOM 4907 C CA . GLY A 1 620 ? 19.228 -0.169 -0.019 1.00 97.69 620 GLY A CA 1
ATOM 4908 C C . GLY A 1 620 ? 19.028 0.789 1.158 1.00 97.69 620 GLY A C 1
ATOM 4909 O O . GLY A 1 620 ? 20.015 1.286 1.706 1.00 97.69 620 GLY A O 1
ATOM 4910 N N . GLN A 1 621 ? 17.793 0.957 1.644 1.00 98.38 621 GLN A N 1
ATOM 4911 C CA . GLN A 1 621 ? 17.485 1.798 2.805 1.00 98.38 621 GLN A CA 1
ATOM 4912 C C . GLN A 1 621 ? 18.262 1.342 4.049 1.00 98.38 621 GLN A C 1
ATOM 4914 O O . GLN A 1 621 ? 18.771 2.154 4.823 1.00 98.38 621 GLN A O 1
ATOM 4919 N N . GLU A 1 622 ? 18.396 0.026 4.244 1.00 97.56 622 GLU A N 1
ATOM 4920 C CA . GLU A 1 622 ? 19.037 -0.556 5.430 1.00 97.56 622 GLU A CA 1
ATOM 4921 C C . GLU A 1 622 ? 20.555 -0.349 5.514 1.00 97.56 622 GLU A C 1
ATOM 4923 O O . GLU A 1 622 ? 21.150 -0.602 6.561 1.00 97.56 622 GLU A O 1
ATOM 4928 N N . VAL A 1 623 ? 21.175 0.045 4.404 1.00 97.88 623 VAL A N 1
ATOM 4929 C CA . VAL A 1 623 ? 22.621 0.245 4.255 1.00 97.88 623 VAL A CA 1
ATOM 4930 C C . VAL A 1 623 ? 22.947 1.681 3.852 1.00 97.88 623 VAL A C 1
ATOM 4932 O O . VAL A 1 623 ? 24.120 2.013 3.706 1.00 97.88 623 VAL A O 1
ATOM 4935 N N . GLY A 1 624 ? 21.930 2.537 3.719 1.00 97.94 624 GLY A N 1
ATOM 4936 C CA . GLY A 1 624 ? 22.105 3.944 3.388 1.00 97.94 624 GLY A CA 1
ATOM 4937 C C . GLY A 1 624 ? 22.482 4.185 1.930 1.00 97.94 624 GLY A C 1
ATOM 4938 O O . GLY A 1 624 ? 23.355 5.007 1.676 1.00 97.94 624 GLY A O 1
ATOM 4939 N N . GLU A 1 625 ? 21.860 3.470 0.991 1.00 98.06 625 GLU A N 1
ATOM 4940 C CA . GLU A 1 625 ? 22.070 3.676 -0.445 1.00 98.06 625 GLU A CA 1
ATOM 4941 C C . GLU A 1 625 ? 21.612 5.084 -0.879 1.00 98.06 625 GLU A C 1
ATOM 4943 O O . GLU A 1 625 ? 20.422 5.386 -0.760 1.00 98.06 625 GLU A O 1
ATOM 4948 N N . PRO A 1 626 ? 22.515 5.953 -1.375 1.00 96.81 626 PRO A N 1
ATOM 4949 C CA . PRO A 1 626 ? 22.172 7.334 -1.713 1.00 96.81 626 PRO A CA 1
ATOM 4950 C C . PRO A 1 626 ? 21.557 7.494 -3.108 1.00 96.81 626 PRO A C 1
ATOM 4952 O O . PRO A 1 626 ? 20.966 8.537 -3.367 1.00 96.81 626 PRO A O 1
ATOM 4955 N N . ALA A 1 627 ? 21.694 6.482 -3.978 1.00 95.31 627 ALA A N 1
ATOM 4956 C CA . ALA A 1 627 ? 21.391 6.572 -5.408 1.00 95.31 627 ALA A CA 1
ATOM 4957 C C . ALA A 1 627 ? 22.178 7.685 -6.136 1.00 95.31 627 ALA A C 1
ATOM 4959 O O . ALA A 1 627 ? 21.643 8.369 -6.996 1.00 95.31 627 ALA A O 1
ATOM 4960 N N . ASP A 1 628 ? 23.457 7.864 -5.784 1.00 93.19 628 ASP A N 1
ATOM 4961 C CA . ASP A 1 628 ? 24.343 8.801 -6.485 1.00 93.19 628 ASP A CA 1
ATOM 4962 C C . ASP A 1 628 ? 24.727 8.234 -7.872 1.00 93.19 628 ASP A C 1
ATOM 4964 O O . ASP A 1 628 ? 25.224 7.104 -7.969 1.00 93.19 628 ASP A O 1
ATOM 4968 N N . GLY A 1 629 ? 24.600 9.037 -8.932 1.00 90.94 629 GLY A N 1
ATOM 4969 C CA . GLY A 1 629 ? 25.078 8.696 -10.277 1.00 90.94 629 GLY A CA 1
ATOM 4970 C C . GLY A 1 629 ? 24.156 9.173 -11.398 1.00 90.94 629 GLY A C 1
ATOM 4971 O O . GLY A 1 629 ? 23.015 9.525 -11.162 1.00 90.94 629 GLY A O 1
ATOM 4972 N N . VAL A 1 630 ? 24.662 9.190 -12.636 1.00 93.56 630 VAL A N 1
ATOM 4973 C CA . VAL A 1 630 ? 23.859 9.488 -13.836 1.00 93.56 630 VAL A CA 1
ATOM 4974 C C . VAL A 1 630 ? 23.678 8.187 -14.615 1.00 93.56 630 VAL A C 1
ATOM 4976 O O . VAL A 1 630 ? 24.569 7.797 -15.371 1.00 93.56 630 VAL A O 1
ATOM 4979 N N . GLU A 1 631 ? 22.557 7.494 -14.427 1.00 91.06 631 GLU A N 1
ATOM 4980 C CA . GLU A 1 631 ? 22.362 6.147 -14.984 1.00 91.06 631 GLU A CA 1
ATOM 4981 C C . GLU A 1 631 ? 22.043 6.143 -16.477 1.00 91.06 631 GLU A C 1
ATOM 4983 O O . GLU A 1 631 ? 22.457 5.234 -17.197 1.00 91.06 631 GLU A O 1
ATOM 4988 N N . GLY A 1 632 ? 21.329 7.161 -16.956 1.00 91.31 632 GLY A N 1
ATOM 4989 C CA . GLY A 1 632 ? 20.794 7.211 -18.313 1.00 91.31 632 GLY A CA 1
ATOM 4990 C C . GLY A 1 632 ? 19.513 8.028 -18.372 1.00 91.31 632 GLY A C 1
ATOM 4991 O O . GLY A 1 632 ? 19.553 9.243 -18.179 1.00 91.31 632 GLY A O 1
ATOM 4992 N N . PHE A 1 633 ? 18.384 7.371 -18.639 1.00 92.75 633 PHE A N 1
ATOM 4993 C CA . PHE A 1 633 ? 17.084 8.039 -18.683 1.00 92.75 633 PHE A CA 1
ATOM 4994 C C . PHE A 1 633 ? 16.638 8.536 -17.301 1.00 92.75 633 PHE A C 1
ATOM 4996 O O . PHE A 1 633 ? 16.059 9.617 -17.223 1.00 92.75 633 PHE A O 1
ATOM 5003 N N . GLY A 1 634 ? 16.914 7.778 -16.230 1.00 88.62 634 GLY A N 1
ATOM 5004 C CA . GLY A 1 634 ? 16.591 8.184 -14.855 1.00 88.62 634 GLY A CA 1
ATOM 5005 C C . GLY A 1 634 ? 17.325 9.457 -14.423 1.00 88.62 634 GLY A C 1
ATOM 5006 O O . GLY A 1 634 ? 16.718 10.355 -13.846 1.00 88.62 634 GLY A O 1
ATOM 5007 N N . GLY A 1 635 ? 18.599 9.575 -14.810 1.00 92.44 635 GLY A N 1
ATOM 5008 C CA . GLY A 1 635 ? 19.459 10.694 -14.425 1.00 92.44 635 GLY A CA 1
ATOM 5009 C C . GLY A 1 635 ? 19.741 10.744 -12.917 1.00 92.44 635 GLY A C 1
ATOM 5010 O O . GLY A 1 635 ? 19.277 9.910 -12.158 1.00 92.44 635 GLY A O 1
ATOM 5011 N N . ASP A 1 636 ? 20.488 11.757 -12.475 1.00 93.94 636 ASP A N 1
ATOM 5012 C CA . ASP A 1 636 ? 20.840 11.930 -11.055 1.00 93.94 636 ASP A CA 1
ATOM 5013 C C . ASP A 1 636 ? 19.717 12.667 -10.302 1.00 93.94 636 ASP A C 1
ATOM 5015 O O . ASP A 1 636 ? 19.770 13.883 -10.088 1.00 93.94 636 ASP A O 1
ATOM 5019 N N . ASP A 1 637 ? 18.638 11.945 -9.993 1.00 94.31 637 ASP A N 1
ATOM 5020 C CA . ASP A 1 637 ? 17.394 12.500 -9.444 1.00 94.31 637 ASP A CA 1
ATOM 5021 C C . ASP A 1 637 ? 17.111 12.096 -7.982 1.00 94.31 637 ASP A C 1
ATOM 5023 O O . ASP A 1 637 ? 16.015 12.347 -7.468 1.00 94.31 637 ASP A O 1
ATOM 5027 N N . ALA A 1 638 ? 18.114 11.521 -7.305 1.00 96.31 638 ALA A N 1
ATOM 5028 C CA . ALA A 1 638 ? 18.047 10.956 -5.953 1.00 96.31 638 ALA A CA 1
ATOM 5029 C C . ALA A 1 638 ? 17.155 9.711 -5.789 1.00 96.31 638 ALA A C 1
ATOM 5031 O O . ALA A 1 638 ? 16.873 9.304 -4.653 1.00 96.31 638 ALA A O 1
ATOM 5032 N N . ARG A 1 639 ? 16.721 9.083 -6.884 1.00 96.38 639 ARG A N 1
ATOM 5033 C CA . ARG A 1 639 ? 16.041 7.784 -6.886 1.00 96.38 639 ARG A CA 1
ATOM 5034 C C . ARG A 1 639 ? 16.957 6.751 -7.507 1.00 96.38 639 ARG A C 1
ATOM 5036 O O . ARG A 1 639 ? 17.820 7.064 -8.311 1.00 96.38 639 ARG A O 1
ATOM 5043 N N . THR A 1 640 ? 16.768 5.486 -7.149 1.00 94.44 640 THR A N 1
ATOM 5044 C CA . THR A 1 640 ? 17.459 4.435 -7.899 1.00 94.44 640 THR A CA 1
ATOM 5045 C C . THR A 1 640 ? 16.708 4.168 -9.191 1.00 94.44 640 THR A C 1
ATOM 5047 O O . THR A 1 640 ? 15.517 3.860 -9.128 1.00 94.44 640 THR A O 1
ATOM 5050 N N . SER A 1 641 ? 17.400 4.247 -10.332 1.00 93.62 641 SER A N 1
ATOM 5051 C CA . SER A 1 641 ? 16.749 4.154 -11.641 1.00 93.62 641 SER A CA 1
ATOM 5052 C C . SER A 1 641 ? 15.841 2.927 -11.798 1.00 93.62 641 SER A C 1
ATOM 5054 O O . SER A 1 641 ? 16.219 1.778 -11.542 1.00 93.62 641 SER A O 1
ATOM 5056 N N . ILE A 1 642 ? 14.631 3.197 -12.295 1.00 95.31 642 ILE A N 1
ATOM 5057 C CA . ILE A 1 642 ? 13.674 2.202 -12.786 1.00 95.31 642 ILE A CA 1
ATOM 5058 C C . ILE A 1 642 ? 13.697 2.092 -14.321 1.00 95.31 642 ILE A C 1
ATOM 5060 O O . ILE A 1 642 ? 12.861 1.409 -14.899 1.00 95.31 642 ILE A O 1
ATOM 5064 N N . PHE A 1 643 ? 14.618 2.758 -15.009 1.00 95.94 643 PHE A N 1
ATOM 5065 C CA . PHE A 1 643 ? 14.655 2.808 -16.477 1.00 95.94 643 PHE A CA 1
ATOM 5066 C C . PHE A 1 643 ? 15.923 2.169 -17.052 1.00 95.94 643 PHE A C 1
ATOM 5068 O O . PHE A 1 643 ? 15.923 1.644 -18.168 1.00 95.94 643 PHE A O 1
ATOM 5075 N N . ASP A 1 644 ? 17.006 2.170 -16.278 1.00 96.12 644 ASP A N 1
ATOM 5076 C CA . ASP A 1 644 ? 18.347 1.838 -16.744 1.00 96.12 644 ASP A CA 1
ATOM 5077 C C . ASP A 1 644 ? 18.884 0.565 -16.072 1.00 96.12 644 ASP A C 1
ATOM 5079 O O . ASP A 1 644 ? 18.451 0.163 -14.988 1.00 96.12 644 ASP A O 1
ATOM 5083 N N . TYR A 1 645 ? 19.847 -0.092 -16.724 1.00 96.56 645 TYR A N 1
ATOM 5084 C CA . TYR A 1 645 ? 20.636 -1.139 -16.081 1.00 96.56 645 TYR A CA 1
ATOM 5085 C C . TYR A 1 645 ? 21.635 -0.475 -15.139 1.00 96.56 645 TYR A C 1
ATOM 5087 O O . TYR A 1 645 ? 22.472 0.312 -15.581 1.00 96.56 645 TYR A O 1
ATOM 5095 N N . TRP A 1 646 ? 21.551 -0.782 -13.847 1.00 96.25 646 TRP A N 1
ATOM 5096 C CA . TRP A 1 646 ? 22.383 -0.152 -12.824 1.00 96.25 646 TRP A CA 1
ATOM 5097 C C . TRP A 1 646 ? 22.655 -1.088 -11.648 1.00 96.25 646 TRP A C 1
ATOM 5099 O O . TRP A 1 646 ? 22.037 -2.149 -11.516 1.00 96.25 646 TRP A O 1
ATOM 5109 N N . SER A 1 647 ? 23.578 -0.691 -10.775 1.00 95.31 647 SER A N 1
ATOM 5110 C CA . SER A 1 647 ? 23.876 -1.386 -9.525 1.00 95.31 647 SER A CA 1
ATOM 5111 C C . SER A 1 647 ? 23.973 -0.391 -8.369 1.00 95.31 647 SER A C 1
ATOM 5113 O O . SER A 1 647 ? 24.198 0.796 -8.575 1.00 95.31 647 SER A O 1
ATOM 5115 N N . MET A 1 648 ? 23.780 -0.866 -7.140 1.00 96.62 648 MET A N 1
ATOM 5116 C CA . MET A 1 648 ? 23.680 -0.019 -5.945 1.00 96.62 648 MET A CA 1
ATOM 5117 C C . MET A 1 648 ? 24.936 -0.162 -5.070 1.00 96.62 648 MET A C 1
ATOM 5119 O O . MET A 1 648 ? 25.090 -1.198 -4.414 1.00 96.62 648 MET A O 1
ATOM 5123 N N . PRO A 1 649 ? 25.888 0.797 -5.101 1.00 95.75 649 PRO A N 1
ATOM 5124 C CA . PRO A 1 649 ? 27.186 0.685 -4.432 1.00 95.75 649 PRO A CA 1
ATOM 5125 C C . PRO A 1 649 ? 27.152 0.249 -2.965 1.00 95.75 649 PRO A C 1
ATOM 5127 O O . PRO A 1 649 ? 27.964 -0.587 -2.562 1.00 95.75 649 PRO A O 1
ATOM 5130 N N . GLU A 1 650 ? 26.232 0.779 -2.165 1.00 97.31 650 GLU A N 1
ATOM 5131 C CA . GLU A 1 650 ? 26.137 0.475 -0.738 1.00 97.31 650 GLU A CA 1
ATOM 5132 C C . GLU A 1 650 ? 25.429 -0.861 -0.497 1.00 97.31 650 GLU A C 1
ATOM 5134 O O . GLU A 1 650 ? 25.880 -1.656 0.335 1.00 97.31 650 GLU A O 1
ATOM 5139 N N . LEU A 1 651 ? 24.396 -1.193 -1.283 1.00 97.00 651 LEU A N 1
ATOM 5140 C CA . LEU A 1 651 ? 23.767 -2.520 -1.207 1.00 97.00 651 LEU A CA 1
ATOM 5141 C C . LEU A 1 651 ? 24.738 -3.642 -1.586 1.00 97.00 651 LEU A C 1
ATOM 5143 O O . LEU A 1 651 ? 24.756 -4.690 -0.934 1.00 97.00 651 LEU A O 1
ATOM 5147 N N . ARG A 1 652 ? 25.602 -3.425 -2.581 1.00 96.06 652 ARG A N 1
ATOM 5148 C CA . ARG A 1 652 ? 26.578 -4.430 -3.028 1.00 96.06 652 ARG A CA 1
ATOM 5149 C C . ARG A 1 652 ? 27.552 -4.856 -1.938 1.00 96.06 652 ARG A C 1
ATOM 5151 O O . ARG A 1 652 ? 27.902 -6.034 -1.880 1.00 96.06 652 ARG A O 1
ATOM 5158 N N . LYS A 1 653 ? 27.913 -3.953 -1.023 1.00 97.31 653 LYS A N 1
ATOM 5159 C CA . LYS A 1 653 ? 28.740 -4.275 0.154 1.00 97.31 653 LYS A CA 1
ATOM 5160 C C . LYS A 1 653 ? 28.053 -5.277 1.086 1.00 97.31 653 LYS A C 1
ATOM 5162 O O . LYS A 1 653 ? 28.714 -6.095 1.731 1.00 97.31 653 LYS A O 1
ATOM 5167 N N . TRP A 1 654 ? 26.722 -5.244 1.165 1.00 97.06 654 TRP A N 1
ATOM 5168 C CA . TRP A 1 654 ? 25.958 -6.244 1.906 1.00 97.06 654 TRP A CA 1
ATOM 5169 C C . TRP A 1 654 ? 25.783 -7.543 1.115 1.00 97.06 654 TRP A C 1
ATOM 5171 O O . TRP A 1 654 ? 26.046 -8.614 1.669 1.00 97.06 654 TRP A O 1
ATOM 5181 N N . VAL A 1 655 ? 25.408 -7.450 -0.169 1.00 96.38 655 VAL A N 1
ATOM 5182 C CA . VAL A 1 655 ? 25.259 -8.604 -1.079 1.00 96.38 655 VAL A CA 1
ATOM 5183 C C . VAL A 1 655 ? 26.548 -9.425 -1.102 1.00 96.38 655 VAL A C 1
ATOM 5185 O O . VAL A 1 655 ? 26.507 -10.642 -0.911 1.00 96.38 655 VAL A O 1
ATOM 5188 N N . ASN A 1 656 ? 27.697 -8.755 -1.240 1.00 94.56 656 ASN A N 1
ATOM 5189 C CA . ASN A 1 656 ? 29.040 -9.300 -1.053 1.00 94.56 656 ASN A CA 1
ATOM 5190 C C . ASN A 1 656 ? 29.255 -10.618 -1.820 1.00 94.56 656 ASN A C 1
ATOM 5192 O O . ASN A 1 656 ? 29.559 -11.654 -1.223 1.00 94.56 656 ASN A O 1
ATOM 5196 N N . GLY A 1 657 ? 29.017 -10.604 -3.137 1.00 93.62 657 GLY A N 1
ATOM 5197 C CA . GLY A 1 657 ? 29.053 -11.814 -3.970 1.00 93.62 657 GLY A CA 1
ATOM 5198 C C . GLY A 1 657 ? 28.043 -12.869 -3.507 1.00 93.62 657 GLY A C 1
ATOM 5199 O O . GLY A 1 657 ? 28.409 -14.024 -3.291 1.00 93.62 657 GLY A O 1
ATOM 5200 N N . HIS A 1 658 ? 26.803 -12.438 -3.266 1.00 96.62 658 HIS A N 1
ATOM 5201 C CA . HIS A 1 658 ? 25.659 -13.252 -2.830 1.00 96.62 658 HIS A CA 1
ATOM 5202 C C . HIS A 1 658 ? 25.861 -14.012 -1.502 1.00 96.62 658 HIS A C 1
ATOM 5204 O O . HIS A 1 658 ? 25.218 -15.038 -1.244 1.00 96.62 658 HIS A O 1
ATOM 5210 N N . ARG A 1 659 ? 26.755 -13.517 -0.630 1.00 96.06 659 ARG A N 1
ATOM 5211 C CA . ARG A 1 659 ? 26.972 -14.055 0.726 1.00 96.06 659 ARG A CA 1
ATOM 5212 C C . ARG A 1 659 ? 26.063 -13.428 1.778 1.00 96.06 659 ARG A C 1
ATOM 5214 O O . ARG A 1 659 ? 25.785 -14.108 2.761 1.00 96.06 659 ARG A O 1
ATOM 5221 N N . TYR A 1 660 ? 25.599 -12.192 1.575 1.00 95.88 660 TYR A N 1
ATOM 5222 C CA . TYR A 1 660 ? 24.624 -11.499 2.440 1.00 95.88 660 TYR A CA 1
ATOM 5223 C C . TYR A 1 660 ? 25.042 -11.346 3.917 1.00 95.88 660 TYR A C 1
ATOM 5225 O O . TYR A 1 660 ? 24.212 -11.226 4.816 1.00 95.88 660 TYR A O 1
ATOM 5233 N N . GLU A 1 661 ? 26.350 -11.335 4.177 1.00 85.19 661 GLU A N 1
ATOM 5234 C CA . GLU A 1 661 ? 26.945 -11.368 5.524 1.00 85.19 661 GLU A CA 1
ATOM 5235 C C . GLU A 1 661 ? 27.395 -9.988 6.038 1.00 85.19 661 GLU A C 1
ATOM 5237 O O . GLU A 1 661 ? 27.849 -9.862 7.171 1.00 85.19 661 GLU A O 1
ATOM 5242 N N . GLY A 1 662 ? 27.305 -8.941 5.207 1.00 86.50 662 GLY A N 1
ATOM 5243 C CA . GLY A 1 662 ? 27.641 -7.569 5.608 1.00 86.50 662 GLY A CA 1
ATOM 5244 C C . GLY A 1 662 ? 29.116 -7.325 5.950 1.00 86.50 662 GLY A C 1
ATOM 5245 O O . GLY A 1 662 ? 29.434 -6.305 6.556 1.00 86.50 662 GLY A O 1
ATOM 5246 N N . ALA A 1 663 ? 30.036 -8.225 5.582 1.00 91.75 663 ALA A N 1
ATOM 5247 C CA . ALA A 1 663 ? 31.458 -8.089 5.910 1.00 91.75 663 ALA A CA 1
ATOM 5248 C C . ALA A 1 663 ? 32.092 -6.804 5.341 1.00 91.75 663 ALA A C 1
ATOM 5250 O O . ALA A 1 663 ? 32.958 -6.230 5.998 1.00 91.75 663 ALA A O 1
ATOM 5251 N N . GLN A 1 664 ? 31.628 -6.333 4.176 1.00 95.94 664 GLN A N 1
ATOM 5252 C CA . GLN A 1 664 ? 32.118 -5.109 3.527 1.00 95.94 664 GLN A CA 1
ATOM 5253 C C . GLN A 1 664 ? 31.385 -3.831 3.974 1.00 95.94 664 GLN A C 1
ATOM 5255 O O . GLN A 1 664 ? 31.738 -2.744 3.525 1.00 95.94 664 GLN A O 1
ATOM 5260 N N . LEU A 1 665 ? 30.371 -3.937 4.842 1.00 97.62 665 LEU A N 1
ATOM 5261 C CA . LEU A 1 665 ? 29.676 -2.771 5.390 1.00 97.62 665 LEU A CA 1
ATOM 5262 C C . LEU A 1 665 ? 30.539 -2.057 6.437 1.00 97.62 665 LEU A C 1
ATOM 5264 O O . LEU A 1 665 ? 31.227 -2.709 7.239 1.00 97.62 665 LEU A O 1
ATOM 5268 N N . SER A 1 666 ? 30.431 -0.726 6.476 1.00 97.69 666 SER A N 1
ATOM 5269 C CA . SER A 1 666 ? 30.985 0.090 7.561 1.00 97.69 666 SER A CA 1
ATOM 5270 C C . SER A 1 666 ? 30.322 -0.245 8.905 1.00 97.69 666 SER A C 1
ATOM 5272 O O . SER A 1 666 ? 29.312 -0.956 8.970 1.00 97.69 666 SER A O 1
ATOM 5274 N N . VAL A 1 667 ? 30.891 0.255 10.005 1.00 96.69 667 VAL A N 1
ATOM 5275 C CA . VAL A 1 667 ? 30.304 0.077 11.344 1.00 96.69 667 VAL A CA 1
ATOM 5276 C C . VAL A 1 667 ? 28.923 0.731 11.405 1.00 96.69 667 VAL A C 1
ATOM 5278 O O . VAL A 1 667 ? 27.952 0.097 11.808 1.00 96.69 667 VAL A O 1
ATOM 5281 N N . GLU A 1 668 ? 28.808 1.950 10.894 1.00 95.88 668 GLU A N 1
ATOM 5282 C CA . GLU A 1 668 ? 27.583 2.746 10.896 1.00 95.88 668 GLU A CA 1
ATOM 5283 C C . GLU A 1 668 ? 26.484 2.096 10.040 1.00 95.88 668 GLU A C 1
ATOM 5285 O O . GLU A 1 668 ? 25.314 2.094 10.425 1.00 95.88 668 GLU A O 1
ATOM 5290 N N . GLN A 1 669 ? 26.848 1.480 8.911 1.00 97.75 669 GLN A N 1
ATOM 5291 C CA . GLN A 1 669 ? 25.912 0.726 8.071 1.00 97.75 669 GLN A CA 1
ATOM 5292 C C . GLN A 1 669 ? 25.423 -0.553 8.754 1.00 97.75 669 GLN A C 1
ATOM 5294 O O . GLN A 1 669 ? 24.239 -0.886 8.684 1.00 97.75 669 GLN A O 1
ATOM 5299 N N . LYS A 1 670 ? 26.310 -1.273 9.455 1.00 96.75 670 LYS A N 1
ATOM 5300 C CA . LYS A 1 670 ? 25.918 -2.442 10.260 1.00 96.75 670 LYS A CA 1
ATOM 5301 C C . LYS A 1 670 ? 24.952 -2.038 11.369 1.00 96.75 670 LYS A C 1
ATOM 5303 O O . LYS A 1 670 ? 23.950 -2.719 11.584 1.00 96.75 670 LYS A O 1
ATOM 5308 N N . GLU A 1 671 ? 25.213 -0.918 12.037 1.00 95.19 671 GLU A N 1
ATOM 5309 C CA . GLU A 1 671 ? 24.317 -0.365 13.052 1.00 95.19 671 GLU A CA 1
ATOM 5310 C C . GLU A 1 671 ? 22.970 0.071 12.475 1.00 95.19 671 GLU A C 1
ATOM 5312 O O . GLU A 1 671 ? 21.936 -0.209 13.082 1.00 95.19 671 GLU A O 1
ATOM 5317 N N . LEU A 1 672 ? 22.962 0.728 11.310 1.00 96.88 672 LEU A N 1
ATOM 5318 C CA . LEU A 1 672 ? 21.739 1.118 10.608 1.00 96.88 672 LEU A CA 1
ATOM 5319 C C . LEU A 1 672 ? 20.891 -0.109 10.259 1.00 96.88 672 LEU A C 1
ATOM 5321 O O . LEU A 1 672 ? 19.704 -0.162 10.586 1.00 96.88 672 LEU A O 1
ATOM 5325 N N . ARG A 1 673 ? 21.506 -1.138 9.675 1.00 96.81 673 ARG A N 1
ATOM 5326 C CA . ARG A 1 673 ? 20.823 -2.393 9.359 1.00 96.81 673 ARG A CA 1
ATOM 5327 C C . ARG A 1 673 ? 20.272 -3.072 10.612 1.00 96.81 673 ARG A C 1
ATOM 5329 O O . ARG A 1 673 ? 19.128 -3.530 10.619 1.00 96.81 673 ARG A O 1
ATOM 5336 N N . ALA A 1 674 ? 21.058 -3.112 11.688 1.00 95.81 674 ALA A N 1
ATOM 5337 C CA . ALA A 1 674 ? 20.625 -3.671 12.965 1.00 95.81 674 ALA A CA 1
ATOM 5338 C C . ALA A 1 674 ? 19.459 -2.875 13.576 1.00 95.81 674 ALA A C 1
ATOM 5340 O O . ALA A 1 674 ? 18.533 -3.477 14.121 1.00 95.81 674 ALA A O 1
ATOM 5341 N N . PHE A 1 675 ? 19.473 -1.544 13.456 1.00 96.69 675 PHE A N 1
ATOM 5342 C CA . PHE A 1 675 ? 18.371 -0.672 13.856 1.00 96.69 675 PHE A CA 1
ATOM 5343 C C . PHE A 1 675 ? 17.081 -1.030 13.113 1.00 96.69 675 PHE A C 1
ATOM 5345 O O . PHE A 1 675 ? 16.074 -1.307 13.764 1.00 96.69 675 PHE A O 1
ATOM 5352 N N . TYR A 1 676 ? 17.115 -1.127 11.780 1.00 97.88 676 TYR A N 1
ATOM 5353 C CA . TYR A 1 676 ? 15.935 -1.518 11.006 1.00 97.88 676 TYR A CA 1
ATOM 5354 C C . TYR A 1 676 ? 15.446 -2.920 11.371 1.00 97.88 676 TYR A C 1
ATOM 5356 O O . TYR A 1 676 ? 14.247 -3.125 11.533 1.00 97.88 676 TYR A O 1
ATOM 5364 N N . GLY A 1 677 ? 16.354 -3.876 11.586 1.00 97.25 677 GLY A N 1
ATOM 5365 C CA . GLY A 1 677 ? 15.984 -5.214 12.050 1.00 97.25 677 GLY A CA 1
ATOM 5366 C C . GLY A 1 677 ? 15.281 -5.201 13.413 1.00 97.25 677 GLY A C 1
ATOM 5367 O O . GLY A 1 677 ? 14.323 -5.946 13.621 1.00 97.25 677 GLY A O 1
ATOM 5368 N N . ARG A 1 678 ? 15.716 -4.350 14.353 1.00 97.50 678 ARG A N 1
ATOM 5369 C CA . ARG A 1 678 ? 15.033 -4.176 15.648 1.00 97.50 678 ARG A CA 1
ATOM 5370 C C . ARG A 1 678 ? 13.677 -3.496 15.481 1.00 97.50 678 ARG A C 1
ATOM 5372 O O . ARG A 1 678 ? 12.698 -4.012 16.012 1.00 97.50 678 ARG A O 1
ATOM 5379 N N . LEU A 1 679 ? 13.611 -2.411 14.707 1.00 98.00 679 LEU A N 1
ATOM 5380 C CA . LEU A 1 679 ? 12.379 -1.671 14.443 1.00 98.00 679 LEU A CA 1
ATOM 5381 C C . LEU A 1 679 ? 11.317 -2.571 13.804 1.00 98.00 679 LEU A C 1
ATOM 5383 O O . LEU A 1 679 ? 10.212 -2.668 14.326 1.00 98.00 679 LEU A O 1
ATOM 5387 N N . MET A 1 680 ? 11.662 -3.292 12.732 1.00 97.75 680 MET A N 1
ATOM 5388 C CA . MET A 1 680 ? 10.725 -4.169 12.024 1.00 97.75 680 MET A CA 1
ATOM 5389 C C . MET A 1 680 ? 10.188 -5.293 12.919 1.00 97.75 680 MET A C 1
ATOM 5391 O O . MET A 1 680 ? 8.998 -5.599 12.868 1.00 97.75 680 MET A O 1
ATOM 5395 N N . LYS A 1 681 ? 11.015 -5.881 13.792 1.00 96.69 681 LYS A N 1
ATOM 5396 C CA . LYS A 1 681 ? 10.529 -6.850 14.788 1.00 96.69 681 LYS A CA 1
ATOM 5397 C C . LYS A 1 681 ? 9.587 -6.205 15.802 1.00 96.69 681 LYS A C 1
ATOM 5399 O O . LYS A 1 681 ? 8.512 -6.747 16.050 1.00 96.69 681 LYS A O 1
ATOM 5404 N N . LEU A 1 682 ? 9.973 -5.052 16.348 1.00 96.56 682 LEU A N 1
ATOM 5405 C CA . LEU A 1 682 ? 9.220 -4.346 17.383 1.00 96.56 682 LEU A CA 1
ATOM 5406 C C . LEU A 1 682 ? 7.835 -3.915 16.890 1.00 96.56 682 LEU A C 1
ATOM 5408 O O . LEU A 1 682 ? 6.839 -4.147 17.567 1.00 96.56 682 LEU A O 1
ATOM 5412 N N . VAL A 1 683 ? 7.738 -3.379 15.671 1.00 96.50 683 VAL A N 1
ATOM 5413 C CA . VAL A 1 683 ? 6.448 -2.959 15.099 1.00 96.50 683 VAL A CA 1
ATOM 5414 C C . VAL A 1 683 ? 5.526 -4.132 14.735 1.00 96.50 683 VAL A C 1
ATOM 5416 O O . VAL A 1 683 ? 4.366 -3.918 14.381 1.00 96.50 683 VAL A O 1
ATOM 5419 N N . GLY A 1 684 ? 6.018 -5.373 14.818 1.00 94.56 684 GLY A N 1
ATOM 5420 C CA . GLY A 1 684 ? 5.214 -6.592 14.737 1.00 94.56 684 GLY A CA 1
ATOM 5421 C C . GLY A 1 684 ? 4.570 -7.020 16.062 1.00 94.56 684 GLY A C 1
ATOM 5422 O O . GLY A 1 684 ? 3.743 -7.934 16.054 1.00 94.56 684 GLY A O 1
ATOM 5423 N N . GLU A 1 685 ? 4.933 -6.393 17.185 1.00 94.75 685 GLU A N 1
ATOM 5424 C CA . GLU A 1 685 ? 4.394 -6.704 18.512 1.00 94.75 685 GLU A CA 1
ATOM 5425 C C . GLU A 1 685 ? 2.952 -6.176 18.705 1.00 94.75 685 GLU A C 1
ATOM 5427 O O . GLU A 1 685 ? 2.543 -5.243 18.006 1.00 94.75 685 GLU A O 1
ATOM 5432 N N . PRO A 1 686 ? 2.159 -6.750 19.638 1.00 92.44 686 PRO A N 1
ATOM 5433 C CA . PRO A 1 686 ? 0.767 -6.371 19.893 1.00 92.44 686 PRO A CA 1
ATOM 5434 C C . PRO A 1 686 ? 0.478 -4.869 19.948 1.00 92.44 686 PRO A C 1
ATOM 5436 O O . PRO A 1 686 ? -0.454 -4.439 19.278 1.00 92.44 686 PRO A O 1
ATOM 5439 N N . ALA A 1 687 ? 1.286 -4.052 20.635 1.00 93.88 687 ALA A N 1
ATOM 5440 C CA . ALA A 1 687 ? 1.048 -2.603 20.708 1.00 93.88 687 ALA A CA 1
ATOM 5441 C C . ALA A 1 687 ? 1.079 -1.893 19.339 1.00 93.88 687 ALA A 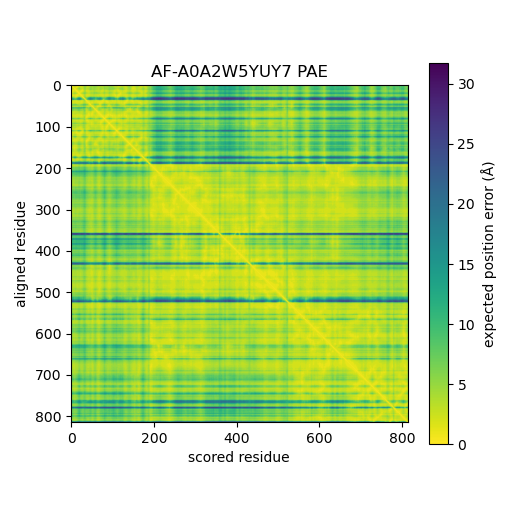C 1
ATOM 5443 O O . ALA A 1 687 ? 0.460 -0.847 19.168 1.00 93.88 687 ALA A O 1
ATOM 5444 N N . PHE A 1 688 ? 1.758 -2.461 18.342 1.00 94.62 688 PHE A N 1
ATOM 5445 C CA . PHE A 1 688 ? 1.875 -1.877 17.004 1.00 94.62 688 PHE A CA 1
ATOM 5446 C C . PHE A 1 688 ? 1.022 -2.607 15.965 1.00 94.62 688 PHE A C 1
ATOM 5448 O O . PHE A 1 688 ? 0.484 -1.976 15.057 1.00 94.62 688 PHE A O 1
ATOM 5455 N N . ARG A 1 689 ? 0.861 -3.925 16.119 1.00 91.25 689 ARG A N 1
ATOM 5456 C CA . ARG A 1 689 ? -0.020 -4.767 15.300 1.00 91.25 689 ARG A CA 1
ATOM 5457 C C . ARG A 1 689 ? -1.497 -4.491 15.587 1.00 91.25 689 ARG A C 1
ATOM 5459 O O . ARG A 1 689 ? -2.283 -4.313 14.665 1.00 91.25 689 ARG A O 1
ATOM 5466 N N . ASP A 1 690 ? -1.857 -4.460 16.867 1.00 86.81 690 ASP A N 1
ATOM 5467 C CA . ASP A 1 690 ? -3.229 -4.338 17.363 1.00 86.81 690 ASP A CA 1
ATOM 5468 C C . ASP A 1 690 ? -3.413 -3.171 18.351 1.00 86.81 690 ASP A C 1
ATOM 5470 O O . ASP A 1 690 ? -4.491 -2.989 18.906 1.00 86.81 690 ASP A O 1
ATOM 5474 N N . GLY A 1 691 ? -2.391 -2.374 18.633 1.00 89.56 691 GLY A N 1
ATOM 5475 C CA . GLY A 1 691 ? -2.571 -1.268 19.563 1.00 89.56 691 GLY A CA 1
ATOM 5476 C C . GLY A 1 691 ? -3.184 -0.049 18.894 1.00 89.56 691 GLY A C 1
ATOM 5477 O O . GLY A 1 691 ? -2.965 0.206 17.707 1.00 89.56 691 GLY A O 1
ATOM 5478 N N . ALA A 1 692 ? -3.922 0.718 19.687 1.00 91.00 692 ALA A N 1
ATOM 5479 C CA . ALA A 1 692 ? -4.394 2.043 19.321 1.00 91.00 692 ALA A CA 1
ATOM 5480 C C . ALA A 1 692 ? -3.235 3.058 19.329 1.00 91.00 692 ALA A C 1
ATOM 5482 O O . ALA A 1 692 ? -2.119 2.743 19.760 1.00 91.00 692 ALA A O 1
ATOM 5483 N N . PHE A 1 693 ? -3.512 4.273 18.858 1.00 94.62 693 PHE A N 1
ATOM 5484 C CA . PHE A 1 693 ? -2.580 5.397 18.773 1.00 94.62 693 PHE A CA 1
ATOM 5485 C C . PHE A 1 693 ? -3.102 6.593 19.578 1.00 94.62 693 PHE A C 1
ATOM 5487 O O . PHE A 1 693 ? -4.306 6.851 19.580 1.00 94.62 693 PHE A O 1
ATOM 5494 N N . PHE A 1 694 ? -2.200 7.328 20.234 1.00 95.38 694 PHE A N 1
ATOM 5495 C CA . PHE A 1 694 ? -2.522 8.579 20.924 1.00 95.38 694 PHE A CA 1
ATOM 5496 C C . PHE A 1 694 ? -1.399 9.618 20.726 1.00 95.38 694 PHE A C 1
ATOM 5498 O O . PHE A 1 694 ? -0.270 9.358 21.153 1.00 95.38 694 PHE A O 1
ATOM 5505 N N . PRO A 1 695 ? -1.663 10.787 20.111 1.00 96.94 695 PRO A N 1
ATOM 5506 C CA . PRO A 1 695 ? -0.645 11.814 19.887 1.00 96.94 695 PRO A CA 1
ATOM 5507 C C . PRO A 1 695 ? -0.359 12.612 21.168 1.00 96.94 695 PRO A C 1
ATOM 5509 O O . PRO A 1 695 ? -1.272 12.930 21.927 1.00 96.94 695 PRO A O 1
ATOM 5512 N N . LEU A 1 696 ? 0.904 12.979 21.416 1.00 97.94 696 LEU A N 1
ATOM 5513 C CA . LEU A 1 696 ? 1.287 13.774 22.599 1.00 97.94 696 LEU A CA 1
ATOM 5514 C C . LEU A 1 696 ? 1.703 15.211 22.277 1.00 97.94 696 LEU A C 1
ATOM 5516 O O . LEU A 1 696 ? 1.740 16.051 23.185 1.00 97.94 696 LEU A O 1
ATOM 5520 N N . ASN A 1 697 ? 1.993 15.516 21.013 1.00 96.88 697 ASN A N 1
ATOM 5521 C CA . ASN A 1 697 ? 2.378 16.855 20.577 1.00 96.88 697 ASN A CA 1
ATOM 5522 C C . ASN A 1 697 ? 1.325 17.934 20.896 1.00 96.88 697 ASN A C 1
ATOM 5524 O O . ASN A 1 697 ? 1.727 18.975 21.425 1.00 96.88 697 ASN A O 1
ATOM 5528 N N . PRO A 1 698 ? 0.003 17.719 20.708 1.00 96.19 698 PRO A N 1
ATOM 5529 C CA . PRO A 1 698 ? -0.999 18.741 21.014 1.00 96.19 698 PRO A CA 1
ATOM 5530 C C . PRO A 1 698 ? -0.959 19.183 22.483 1.00 96.19 698 PRO A C 1
ATOM 5532 O O . PRO A 1 698 ? -0.944 20.379 22.776 1.00 96.19 698 PRO A O 1
ATOM 5535 N N . SER A 1 699 ? -0.842 18.225 23.404 1.00 95.25 699 SER A N 1
ATOM 5536 C CA . SER A 1 699 ? -0.801 18.475 24.851 1.00 95.25 699 SER A CA 1
ATOM 5537 C C . SER A 1 699 ? 0.530 19.064 25.326 1.00 95.25 699 SER A C 1
ATOM 5539 O O . SER A 1 699 ? 0.579 19.739 26.352 1.00 95.25 699 SER A O 1
ATOM 5541 N N . ASN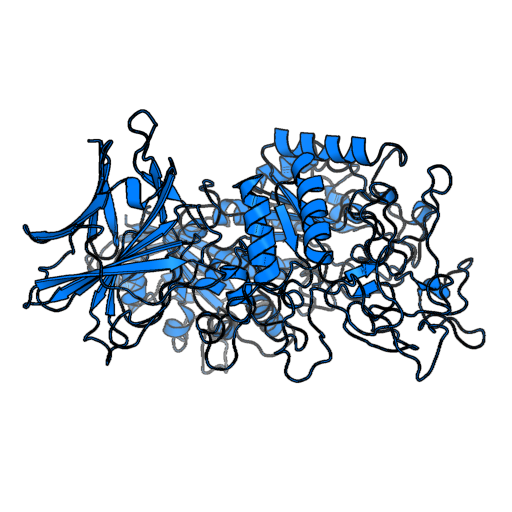 A 1 700 ? 1.613 18.856 24.572 1.00 97.38 700 ASN A N 1
ATOM 5542 C CA . ASN A 1 700 ? 2.948 19.371 24.887 1.00 97.38 700 ASN A CA 1
ATOM 5543 C C . ASN A 1 700 ? 3.322 20.641 24.102 1.00 97.38 700 ASN A C 1
ATOM 5545 O O . ASN A 1 700 ? 4.394 21.208 24.316 1.00 97.38 700 ASN A O 1
ATOM 5549 N N . ARG A 1 701 ? 2.430 21.151 23.247 1.00 96.00 701 ARG A N 1
ATOM 5550 C CA . ARG A 1 701 ? 2.668 22.315 22.380 1.00 96.00 701 ARG A CA 1
ATOM 5551 C C . ARG A 1 701 ? 3.137 23.563 23.141 1.00 96.00 701 ARG A C 1
ATOM 5553 O O . ARG A 1 701 ? 4.015 24.289 22.676 1.00 96.00 701 ARG A O 1
ATOM 5560 N N . ASN A 1 702 ? 2.599 23.785 24.340 1.00 95.44 702 ASN A N 1
ATOM 5561 C CA . ASN A 1 702 ? 2.933 24.933 25.189 1.00 95.44 702 ASN A CA 1
ATOM 5562 C C . ASN A 1 702 ? 4.004 24.634 26.251 1.00 95.44 702 ASN A C 1
ATOM 5564 O O . ASN A 1 702 ? 4.373 25.534 26.999 1.00 95.44 702 ASN A O 1
ATOM 5568 N N . ASN A 1 703 ? 4.520 23.406 26.317 1.00 95.56 703 ASN A N 1
ATOM 5569 C CA . ASN A 1 703 ? 5.510 22.990 27.304 1.00 95.56 703 ASN A CA 1
ATOM 5570 C C . ASN A 1 703 ? 6.931 23.374 26.838 1.00 95.56 703 ASN A C 1
ATOM 5572 O O . ASN A 1 703 ? 7.453 22.727 25.928 1.00 95.56 703 ASN A O 1
ATOM 5576 N N . PRO A 1 704 ? 7.603 24.378 27.435 1.00 94.75 704 PRO A N 1
ATOM 5577 C CA . PRO A 1 704 ? 8.928 24.816 26.986 1.00 94.75 704 PRO A CA 1
ATOM 5578 C C . PRO A 1 704 ? 10.017 23.748 27.164 1.00 94.75 704 PRO A C 1
ATOM 5580 O O . PRO A 1 704 ? 11.030 23.800 26.476 1.00 94.75 704 PRO A O 1
ATOM 5583 N N . GLN A 1 705 ? 9.803 22.754 28.032 1.00 95.31 705 GLN A N 1
ATOM 5584 C CA . GLN A 1 705 ? 10.723 21.630 28.235 1.00 95.31 705 GLN A CA 1
ATOM 5585 C C . GLN A 1 705 ? 10.514 20.500 27.214 1.00 95.31 705 GLN A C 1
ATOM 5587 O O . GLN A 1 705 ? 11.202 19.484 27.265 1.00 95.31 705 GLN A O 1
ATOM 5592 N N . TYR A 1 706 ? 9.598 20.669 26.257 1.00 96.38 706 TYR A N 1
ATOM 5593 C CA . TYR A 1 706 ? 9.372 19.742 25.149 1.00 96.38 706 TYR A CA 1
ATOM 5594 C C . TYR A 1 706 ? 10.208 20.123 23.912 1.00 96.38 706 TYR A C 1
ATOM 5596 O O . TYR A 1 706 ? 9.686 20.378 22.827 1.00 96.38 706 TYR A O 1
ATOM 5604 N N . GLY A 1 707 ? 11.527 20.233 24.102 1.00 93.31 707 GLY A N 1
ATOM 5605 C CA . GLY A 1 707 ? 12.491 20.448 23.014 1.00 93.31 707 GLY A CA 1
ATOM 5606 C C . GLY A 1 707 ? 12.384 21.791 22.280 1.00 93.31 707 GLY A C 1
ATOM 5607 O O . GLY A 1 707 ? 12.812 21.875 21.131 1.00 93.31 707 GLY A O 1
ATOM 5608 N N . ARG A 1 708 ? 11.809 22.826 22.907 1.00 95.62 708 ARG A N 1
ATOM 5609 C CA . ARG A 1 708 ? 11.664 24.164 22.314 1.00 95.62 708 ARG A CA 1
ATOM 5610 C C . ARG A 1 708 ? 13.023 24.835 22.125 1.00 95.62 708 ARG A C 1
ATOM 5612 O O . ARG A 1 708 ? 13.810 24.901 23.072 1.00 95.62 708 ARG A O 1
ATOM 5619 N N . LEU A 1 709 ? 13.285 25.367 20.935 1.00 94.38 709 LEU A N 1
ATOM 5620 C CA . LEU A 1 709 ? 14.515 26.106 20.657 1.00 94.38 709 LEU A CA 1
ATOM 5621 C C . LEU A 1 709 ? 14.397 27.583 21.073 1.00 94.38 709 LEU A C 1
ATOM 5623 O O . LEU A 1 709 ? 13.294 28.133 21.155 1.00 94.38 709 LEU A O 1
ATOM 5627 N N . PRO A 1 710 ? 15.527 28.271 21.327 1.00 92.94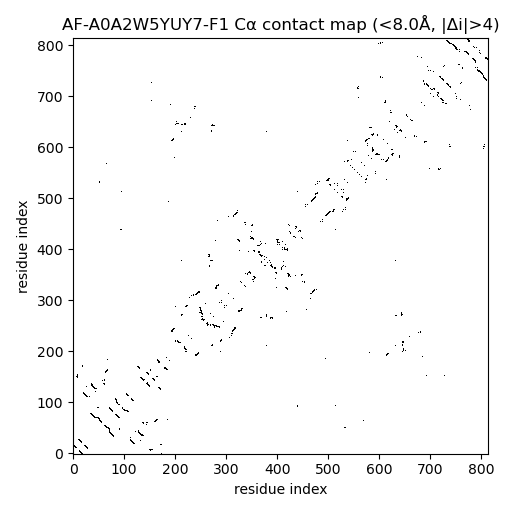 710 PRO A N 1
ATOM 5628 C CA . PRO A 1 710 ? 15.521 29.709 21.572 1.00 92.94 710 PRO A CA 1
ATOM 5629 C C . PRO A 1 710 ? 14.855 30.484 20.427 1.00 92.94 710 PRO A C 1
ATOM 5631 O O . PRO A 1 710 ? 15.209 30.307 19.265 1.00 92.94 710 PRO A O 1
ATOM 5634 N N . GLY A 1 711 ? 13.922 31.375 20.767 1.00 92.75 711 GLY A N 1
ATOM 5635 C CA . GLY A 1 711 ? 13.185 32.194 19.797 1.00 92.75 711 GLY A CA 1
ATOM 5636 C C . GLY A 1 711 ? 11.875 31.578 19.300 1.00 92.75 711 GLY A C 1
ATOM 5637 O O . GLY A 1 711 ? 11.108 32.267 18.635 1.00 92.75 711 GLY A O 1
ATOM 5638 N N . GLU A 1 712 ? 11.575 30.329 19.657 1.00 95.38 712 GLU A N 1
ATOM 5639 C CA . GLU A 1 712 ? 10.285 29.709 19.356 1.00 95.38 712 GLU A CA 1
ATOM 5640 C C . GLU A 1 712 ? 9.254 30.019 20.452 1.00 95.38 712 GLU A C 1
ATOM 5642 O O . GLU A 1 712 ? 9.531 29.917 21.648 1.00 95.38 712 GLU A O 1
ATOM 5647 N N . GLU A 1 713 ? 8.025 30.356 20.058 1.00 94.75 713 GLU A N 1
ATOM 5648 C CA . GLU A 1 713 ? 6.901 30.522 20.996 1.00 94.75 713 GLU A CA 1
ATOM 5649 C C . GLU A 1 713 ? 6.191 29.194 21.302 1.00 94.75 713 GLU A C 1
ATOM 5651 O O . GLU A 1 713 ? 5.513 29.054 22.323 1.00 94.75 713 GLU A O 1
ATOM 5656 N N . THR A 1 714 ? 6.365 28.205 20.423 1.00 96.12 714 THR A N 1
ATOM 5657 C CA . THR A 1 714 ? 5.679 26.910 20.425 1.00 96.12 714 THR A CA 1
ATOM 5658 C C . THR A 1 714 ? 6.703 25.774 20.448 1.00 96.12 714 THR A C 1
ATOM 5660 O O . THR A 1 714 ? 7.760 25.892 19.844 1.00 96.12 714 THR A O 1
ATOM 5663 N N . SER A 1 715 ? 6.404 24.673 21.138 1.00 97.00 715 SER A N 1
ATOM 5664 C CA . SER A 1 715 ? 7.234 23.455 21.164 1.00 97.00 715 SER A CA 1
ATOM 5665 C C . SER A 1 715 ? 6.821 22.460 20.074 1.00 97.00 715 SER A C 1
ATOM 5667 O O . SER A 1 715 ? 5.746 22.591 19.495 1.00 97.00 715 SER A O 1
ATOM 5669 N N . GLY A 1 716 ? 7.629 21.424 19.827 1.00 96.00 716 GLY A N 1
ATOM 5670 C CA . GLY A 1 716 ? 7.305 20.393 18.829 1.00 96.00 716 GLY A CA 1
ATOM 5671 C C . GLY A 1 716 ? 7.658 20.783 17.389 1.00 96.00 716 GLY A C 1
ATOM 5672 O O . GLY A 1 716 ? 6.979 20.374 16.451 1.00 96.00 716 GLY A O 1
ATOM 5673 N N . HIS A 1 717 ? 8.712 21.584 17.205 1.00 97.00 717 HIS A N 1
ATOM 5674 C CA . HIS A 1 717 ? 9.317 21.805 15.889 1.00 97.00 717 HIS A CA 1
ATOM 5675 C C . HIS A 1 717 ? 10.069 20.549 15.429 1.00 97.00 717 HIS A C 1
ATOM 5677 O O . HIS A 1 717 ? 9.742 19.981 14.394 1.00 97.00 717 HIS A O 1
ATOM 5683 N N . TRP A 1 718 ? 11.003 20.058 16.249 1.00 97.38 718 TRP A N 1
ATOM 5684 C CA . TRP A 1 718 ? 11.853 18.903 15.924 1.00 97.38 718 TRP A CA 1
ATOM 5685 C C . TRP A 1 718 ? 11.567 17.648 16.751 1.00 97.38 718 TRP A C 1
ATOM 5687 O O . TRP A 1 718 ? 12.168 16.604 16.510 1.00 97.38 718 TRP A O 1
ATOM 5697 N N . LEU A 1 719 ? 10.684 17.741 17.745 1.00 97.62 719 LEU A N 1
ATOM 5698 C CA . LEU A 1 719 ? 10.361 16.638 18.643 1.00 97.62 719 LEU A CA 1
ATOM 5699 C C . LEU A 1 719 ? 8.927 16.166 18.394 1.00 97.62 719 LEU A C 1
ATOM 5701 O O . LEU A 1 719 ? 7.985 16.962 18.462 1.00 97.62 719 LEU A O 1
ATOM 5705 N N . TYR A 1 720 ? 8.767 14.871 18.136 1.00 98.25 720 TYR A N 1
ATOM 5706 C CA . TYR A 1 720 ? 7.460 14.226 18.031 1.00 98.25 720 TYR A CA 1
ATOM 5707 C C . TYR A 1 720 ? 7.354 13.071 19.018 1.00 98.25 720 TYR A C 1
ATOM 5709 O O . TYR A 1 720 ? 8.290 12.276 19.143 1.00 98.25 720 TYR A O 1
ATOM 5717 N N . ALA A 1 721 ? 6.217 12.960 19.698 1.00 98.25 721 ALA A N 1
ATOM 5718 C CA . ALA A 1 721 ? 5.948 11.874 20.622 1.00 98.25 721 ALA A CA 1
ATOM 5719 C C . ALA A 1 721 ? 4.498 11.413 20.536 1.00 98.25 721 ALA A C 1
ATOM 5721 O O . ALA A 1 721 ? 3.568 12.196 20.324 1.00 98.25 721 ALA A O 1
ATOM 5722 N N . PHE A 1 722 ? 4.314 10.117 20.741 1.00 98.44 722 PHE A N 1
ATOM 5723 C CA . PHE A 1 722 ? 3.010 9.475 20.744 1.00 98.44 722 PHE A CA 1
ATOM 5724 C C . PHE A 1 722 ? 3.047 8.194 21.573 1.00 98.44 722 PHE A C 1
ATOM 5726 O O . PHE A 1 722 ? 4.113 7.687 21.937 1.00 98.44 722 PHE A O 1
ATOM 5733 N N . LEU A 1 723 ? 1.865 7.666 21.868 1.00 98.12 723 LEU A N 1
ATOM 5734 C CA . LEU A 1 723 ? 1.688 6.418 22.590 1.00 98.12 723 LEU A CA 1
ATOM 5735 C C . LEU A 1 723 ? 1.105 5.341 21.681 1.00 98.12 723 LEU A C 1
ATOM 5737 O O . LEU A 1 723 ? 0.275 5.613 20.810 1.00 98.12 723 LEU A O 1
ATOM 5741 N N . ARG A 1 724 ? 1.500 4.097 21.948 1.00 97.12 724 ARG A N 1
ATOM 5742 C CA . ARG A 1 724 ? 0.863 2.893 21.406 1.00 97.12 724 ARG A CA 1
ATOM 5743 C C . ARG A 1 724 ? 0.505 1.958 22.550 1.00 97.12 724 ARG A C 1
ATOM 5745 O O . ARG A 1 724 ? 1.313 1.745 23.450 1.00 97.12 724 ARG A O 1
ATOM 5752 N N . SER A 1 725 ? -0.704 1.413 22.535 1.00 94.25 725 SER A N 1
ATOM 5753 C CA . SER A 1 725 ? -1.203 0.540 23.603 1.00 94.25 725 SER A CA 1
ATOM 5754 C C . SER A 1 725 ? -2.168 -0.480 23.025 1.00 94.25 725 SER A C 1
ATOM 5756 O O . SER A 1 725 ? -3.082 -0.108 22.289 1.00 94.25 725 SER A O 1
ATOM 5758 N N . ASP A 1 726 ? -1.972 -1.756 23.343 1.00 89.56 726 ASP A N 1
ATOM 5759 C CA . ASP A 1 726 ? -2.948 -2.803 23.042 1.00 89.56 726 ASP A CA 1
ATOM 5760 C C . ASP A 1 726 ? -3.732 -3.151 24.304 1.00 89.56 726 ASP A C 1
ATOM 5762 O O . ASP A 1 726 ? -3.172 -3.635 25.277 1.00 89.56 726 ASP A O 1
ATOM 5766 N N . ILE A 1 727 ? -5.050 -2.963 24.270 1.00 82.81 727 ILE A N 1
ATOM 5767 C CA . ILE A 1 727 ? -5.927 -3.230 25.417 1.00 82.81 727 ILE A CA 1
ATOM 5768 C C . ILE A 1 727 ? -6.016 -4.724 25.776 1.00 82.81 727 ILE A C 1
ATOM 5770 O O . ILE A 1 727 ? -6.454 -5.086 26.867 1.00 82.81 727 ILE A O 1
ATOM 5774 N N . SER A 1 728 ? -5.638 -5.614 24.854 1.00 80.31 728 SER A N 1
ATOM 5775 C CA . SER A 1 728 ? -5.696 -7.063 25.074 1.00 80.31 728 SER A CA 1
ATOM 5776 C C . SER A 1 728 ? -4.436 -7.621 25.738 1.00 80.31 728 SER A C 1
ATOM 5778 O O . SER A 1 728 ? -4.432 -8.779 26.161 1.00 80.31 728 SER A O 1
ATOM 5780 N N . THR A 1 729 ? -3.371 -6.825 25.841 1.00 87.25 729 THR A N 1
ATOM 5781 C CA . THR A 1 729 ? -2.084 -7.215 26.425 1.00 87.25 729 THR A CA 1
ATOM 5782 C C . THR A 1 729 ? -1.573 -6.117 27.368 1.00 87.25 729 THR A C 1
ATOM 5784 O O . THR A 1 729 ? -2.102 -5.013 27.396 1.00 87.25 729 THR A O 1
ATOM 5787 N N . PRO A 1 730 ? -0.543 -6.366 28.193 1.00 89.50 730 PRO A N 1
ATOM 5788 C CA . PRO A 1 730 ? 0.062 -5.295 28.987 1.00 89.50 730 PRO A CA 1
ATOM 5789 C C . PRO A 1 730 ? 0.978 -4.371 28.163 1.00 89.50 730 PRO A C 1
ATOM 5791 O O . PRO A 1 730 ? 1.606 -3.489 28.744 1.00 89.50 730 PRO A O 1
ATOM 5794 N N . GLN A 1 731 ? 1.110 -4.572 26.844 1.00 93.81 731 GLN A N 1
ATOM 5795 C CA . GLN A 1 731 ? 2.068 -3.824 26.035 1.00 93.81 731 GLN A CA 1
ATOM 5796 C C . GLN A 1 731 ? 1.627 -2.381 25.807 1.00 93.81 731 GLN A C 1
ATOM 5798 O O . GLN A 1 731 ? 0.584 -2.107 25.210 1.00 93.81 731 GLN A O 1
ATOM 5803 N N . ARG A 1 732 ? 2.482 -1.464 26.250 1.00 95.44 732 ARG A N 1
ATOM 5804 C CA . ARG A 1 732 ? 2.277 -0.019 26.232 1.00 95.44 732 ARG A CA 1
ATOM 5805 C C . ARG A 1 732 ? 3.609 0.633 25.901 1.00 95.44 732 ARG A C 1
ATOM 5807 O O . ARG A 1 732 ? 4.629 0.235 26.460 1.00 95.44 732 ARG A O 1
ATOM 5814 N N . PHE A 1 733 ? 3.613 1.618 25.015 1.00 97.56 733 PHE A N 1
ATOM 5815 C CA . PHE A 1 733 ? 4.828 2.283 24.562 1.00 97.56 733 PHE A CA 1
ATOM 5816 C C . PHE A 1 733 ? 4.662 3.797 24.530 1.00 97.56 733 PHE A C 1
ATOM 5818 O O . PHE A 1 733 ? 3.636 4.295 24.071 1.00 97.56 733 PHE A O 1
ATOM 5825 N N . LEU A 1 734 ? 5.710 4.500 24.960 1.00 97.94 734 LEU A N 1
ATOM 5826 C CA . LEU A 1 734 ? 5.972 5.900 24.651 1.00 97.94 734 LEU A CA 1
ATOM 5827 C C . LEU A 1 734 ? 7.054 5.957 23.572 1.00 97.94 734 LEU A C 1
ATOM 5829 O O . LEU A 1 734 ? 8.173 5.488 23.782 1.00 97.94 734 LEU A O 1
ATOM 5833 N N . ILE A 1 735 ? 6.714 6.532 22.424 1.00 98.00 735 ILE A N 1
ATOM 5834 C CA . ILE A 1 735 ? 7.630 6.734 21.308 1.00 98.00 735 ILE A CA 1
ATOM 5835 C C . ILE A 1 735 ? 8.011 8.208 21.286 1.00 98.00 735 ILE A C 1
ATOM 5837 O O . ILE A 1 735 ? 7.139 9.069 21.394 1.00 98.00 735 ILE A O 1
ATOM 5841 N N . VAL A 1 736 ? 9.304 8.492 21.144 1.00 97.31 736 VAL A N 1
ATOM 5842 C CA . VAL A 1 736 ? 9.842 9.856 21.070 1.00 97.31 736 VAL A CA 1
ATOM 5843 C C . VAL A 1 736 ? 10.886 9.909 19.968 1.00 97.31 736 VAL A C 1
ATOM 5845 O O . VAL A 1 736 ? 11.826 9.120 19.994 1.00 97.31 736 VAL A O 1
ATOM 5848 N N . ALA A 1 737 ? 10.756 10.837 19.024 1.00 97.44 737 ALA A N 1
ATOM 5849 C CA . ALA A 1 737 ? 11.733 11.046 17.962 1.00 97.44 737 ALA A CA 1
ATOM 5850 C C . ALA A 1 737 ? 12.260 12.478 17.966 1.00 97.44 737 ALA A C 1
ATOM 5852 O O . ALA A 1 737 ? 11.483 13.434 17.969 1.00 97.44 737 ALA A O 1
ATOM 5853 N N . ASN A 1 738 ? 13.585 12.602 17.925 1.00 97.50 738 ASN A N 1
ATOM 5854 C CA . ASN A 1 738 ? 14.288 13.849 17.676 1.00 97.50 738 ASN A CA 1
ATOM 5855 C C . ASN A 1 738 ? 14.714 13.903 16.209 1.00 97.50 738 ASN A C 1
ATOM 5857 O O . ASN A 1 738 ? 15.608 13.176 15.771 1.00 97.50 738 ASN A O 1
ATOM 5861 N N . LEU A 1 739 ? 14.058 14.789 15.471 1.00 97.94 739 LEU A N 1
ATOM 5862 C CA . LEU A 1 739 ? 14.278 15.033 14.053 1.00 97.94 739 LEU A CA 1
ATOM 5863 C C . LEU A 1 739 ? 15.372 16.080 13.808 1.00 97.94 739 LEU A C 1
ATOM 5865 O O . LEU A 1 739 ? 15.779 16.263 12.663 1.00 97.94 739 LEU A O 1
ATOM 5869 N N . HIS A 1 740 ? 15.863 16.759 14.851 1.00 97.38 740 HIS A N 1
ATOM 5870 C CA . HIS A 1 740 ? 16.841 17.826 14.684 1.00 97.38 740 HIS A CA 1
ATOM 5871 C C . HIS A 1 740 ? 18.184 17.264 14.173 1.00 97.38 740 HIS A C 1
ATOM 5873 O O . HIS A 1 740 ? 18.688 16.294 14.747 1.00 97.38 740 HIS A O 1
ATOM 5879 N N . PRO A 1 741 ? 18.822 17.901 13.166 1.00 95.94 741 PRO A N 1
ATOM 5880 C CA . PRO A 1 741 ? 20.101 17.453 12.608 1.00 95.94 741 PRO A CA 1
ATOM 5881 C C . PRO A 1 741 ? 21.256 17.353 13.613 1.00 95.94 741 PRO A C 1
ATOM 5883 O O . PRO A 1 741 ? 22.018 16.393 13.599 1.00 95.94 741 PRO A O 1
ATOM 5886 N N . THR A 1 742 ? 21.405 18.361 14.478 1.00 95.38 742 THR A N 1
ATOM 5887 C CA . THR A 1 742 ? 22.570 18.497 15.369 1.00 95.38 742 THR A CA 1
ATOM 5888 C C . THR A 1 742 ? 22.242 18.703 16.846 1.00 95.38 742 THR A C 1
ATOM 5890 O O . THR A 1 742 ? 23.089 18.425 17.692 1.00 95.38 742 THR A O 1
ATOM 5893 N N . ASN A 1 743 ? 21.047 19.189 17.191 1.00 94.38 743 ASN A N 1
ATOM 5894 C CA . ASN A 1 743 ? 20.685 19.473 18.573 1.00 94.38 743 ASN A CA 1
ATOM 5895 C C . ASN A 1 743 ? 20.323 18.186 19.323 1.00 94.38 743 ASN A C 1
ATOM 5897 O O . ASN A 1 743 ? 19.507 17.388 18.857 1.00 94.38 743 ASN A O 1
ATOM 5901 N N . ALA A 1 744 ? 20.902 18.030 20.510 1.00 93.00 744 ALA A N 1
ATOM 5902 C CA . ALA A 1 744 ? 20.628 16.947 21.444 1.00 93.00 744 ALA A CA 1
ATOM 5903 C C . ALA A 1 744 ? 19.967 17.539 22.700 1.00 93.00 744 ALA A C 1
ATOM 5905 O O . ALA A 1 744 ? 20.677 17.860 23.661 1.00 93.00 744 ALA A O 1
ATOM 5906 N N . PRO A 1 745 ? 18.639 17.770 22.680 1.00 89.56 745 PRO A N 1
ATOM 5907 C CA . PRO A 1 745 ? 17.964 18.424 23.786 1.00 89.56 745 PRO A CA 1
ATOM 5908 C C . PRO A 1 745 ? 18.140 17.622 25.080 1.00 89.56 745 PRO A C 1
ATOM 5910 O O . PRO A 1 745 ? 18.067 16.390 25.078 1.00 89.56 745 PRO A O 1
ATOM 5913 N N . GLN A 1 746 ? 18.403 18.354 26.162 1.00 89.38 746 GLN A N 1
ATOM 5914 C CA . GLN A 1 746 ? 18.642 17.821 27.501 1.00 89.38 746 GLN A CA 1
ATOM 5915 C C . GLN A 1 746 ? 17.407 18.024 28.379 1.00 89.38 746 GLN A C 1
ATOM 5917 O O . GLN A 1 746 ? 16.656 18.978 28.167 1.00 89.38 746 GLN A O 1
ATOM 5922 N N . ASP A 1 747 ? 17.232 17.153 29.371 1.00 90.75 747 ASP A N 1
ATOM 5923 C CA . ASP A 1 747 ? 16.190 17.231 30.403 1.00 90.75 747 ASP A CA 1
ATOM 5924 C C . ASP A 1 747 ? 14.784 17.483 29.833 1.00 90.75 747 ASP A C 1
ATOM 5926 O O . ASP A 1 747 ? 13.995 18.281 30.354 1.00 90.75 747 ASP A O 1
ATOM 5930 N N . ILE A 1 748 ? 14.471 16.796 28.732 1.00 94.94 748 ILE A N 1
ATOM 5931 C CA . ILE A 1 748 ? 13.181 16.912 28.057 1.00 94.94 748 ILE A CA 1
ATOM 5932 C C . ILE A 1 748 ? 12.111 16.374 28.986 1.00 94.94 748 ILE A C 1
ATOM 5934 O O . ILE A 1 748 ? 12.270 15.301 29.567 1.00 94.94 748 ILE A O 1
ATOM 5938 N N . ARG A 1 749 ? 10.990 17.087 29.079 1.00 96.12 749 ARG A N 1
ATOM 5939 C CA . ARG A 1 749 ? 9.844 16.641 29.867 1.00 96.12 749 ARG A CA 1
ATOM 5940 C C . ARG A 1 749 ? 8.637 16.447 28.979 1.00 96.12 749 ARG A C 1
ATOM 5942 O O . ARG A 1 749 ? 8.145 17.408 28.395 1.00 96.12 749 ARG A O 1
ATOM 5949 N N . ILE A 1 750 ? 8.161 15.210 28.888 1.00 97.50 750 ILE A N 1
ATOM 5950 C CA . ILE A 1 750 ? 6.979 14.859 28.095 1.00 97.50 750 ILE A CA 1
ATOM 5951 C C . ILE A 1 750 ? 5.802 14.667 29.038 1.00 97.50 750 ILE A C 1
ATOM 5953 O O . ILE A 1 750 ? 5.762 13.705 29.803 1.00 97.50 750 ILE A O 1
ATOM 5957 N N . LEU A 1 751 ? 4.846 15.587 29.000 1.00 96.94 751 LEU A N 1
ATOM 5958 C CA . LEU A 1 751 ? 3.649 15.515 29.828 1.00 96.94 751 LEU A CA 1
ATOM 5959 C C . LEU A 1 751 ? 2.721 14.421 29.303 1.00 96.94 751 LEU A C 1
ATOM 5961 O O . LEU A 1 751 ? 2.384 14.412 28.115 1.00 96.94 751 LEU A O 1
ATOM 5965 N N . LEU A 1 752 ? 2.292 13.535 30.205 1.00 96.12 752 LEU A N 1
ATOM 5966 C CA . LEU A 1 752 ? 1.218 12.575 29.968 1.00 96.12 752 LEU A CA 1
ATOM 5967 C C . LEU A 1 752 ? -0.076 13.113 30.603 1.00 96.12 752 LEU A C 1
ATOM 5969 O O . LEU A 1 752 ? -0.283 12.955 31.812 1.00 96.12 752 LEU A O 1
ATOM 5973 N N . PRO A 1 753 ? -0.942 13.792 29.830 1.00 94.44 753 PRO A N 1
ATOM 5974 C CA . PRO A 1 753 ? -2.222 14.274 30.345 1.00 94.44 753 PRO A CA 1
ATOM 5975 C C . PRO A 1 753 ? -3.125 13.119 30.821 1.00 94.44 753 PRO A C 1
ATOM 5977 O O . PRO A 1 753 ? -2.840 11.939 30.610 1.00 94.44 753 PRO A O 1
ATOM 5980 N N . ALA A 1 754 ? -4.213 13.451 31.518 1.00 91.50 754 ALA A N 1
ATOM 5981 C CA . ALA A 1 754 ? -5.082 12.457 32.153 1.00 91.50 754 ALA A CA 1
ATOM 5982 C C . ALA A 1 754 ? -5.683 11.445 31.157 1.00 91.50 754 ALA A C 1
ATOM 5984 O O . ALA A 1 754 ? -5.770 10.257 31.462 1.00 91.50 754 ALA A O 1
ATOM 5985 N N . ASP A 1 755 ? -6.045 11.902 29.962 1.00 92.62 755 ASP A N 1
ATOM 5986 C CA . ASP A 1 755 ? -6.511 11.080 28.842 1.00 92.62 755 ASP A CA 1
ATOM 5987 C C . ASP A 1 755 ? -5.410 10.161 28.288 1.00 92.62 755 ASP A C 1
ATOM 5989 O O . ASP A 1 755 ? -5.676 8.993 28.015 1.00 92.62 755 ASP A O 1
ATOM 5993 N N . ALA A 1 756 ? -4.159 10.622 28.217 1.00 94.31 756 ALA A N 1
ATOM 5994 C CA . ALA A 1 756 ? -3.014 9.779 27.866 1.00 94.31 756 ALA A CA 1
ATOM 5995 C C . ALA A 1 756 ? -2.764 8.680 28.917 1.00 94.31 756 ALA A C 1
ATOM 5997 O O . ALA A 1 756 ? -2.512 7.525 28.571 1.00 94.31 756 ALA A O 1
ATOM 5998 N N . LEU A 1 757 ? -2.875 8.999 30.211 1.00 92.12 757 LEU A N 1
ATOM 5999 C CA . LEU A 1 757 ? -2.793 7.992 31.276 1.00 92.12 757 LEU A CA 1
ATOM 6000 C C . LEU A 1 757 ? -3.966 7.006 31.214 1.00 92.12 757 LEU A C 1
ATOM 6002 O O . LEU A 1 757 ? -3.771 5.807 31.408 1.00 92.12 757 LEU A O 1
ATOM 6006 N N . GLN A 1 758 ? -5.174 7.479 30.909 1.00 89.31 758 GLN A N 1
ATOM 6007 C CA . GLN A 1 758 ? -6.333 6.617 30.689 1.00 89.31 758 GLN A CA 1
ATOM 6008 C C . GLN A 1 758 ? -6.130 5.689 29.485 1.00 89.31 758 GLN A C 1
ATOM 6010 O O . GLN A 1 758 ? -6.396 4.495 29.595 1.00 89.31 758 GLN A O 1
ATOM 6015 N N . PHE A 1 759 ? -5.598 6.202 28.375 1.00 90.62 759 PHE A N 1
ATOM 6016 C CA . PHE A 1 759 ? -5.255 5.427 27.180 1.00 90.62 759 PHE A CA 1
ATOM 6017 C C . PHE A 1 759 ? -4.249 4.303 27.475 1.00 90.62 759 PHE A C 1
ATOM 6019 O O . PHE A 1 759 ? -4.341 3.200 26.934 1.00 90.62 759 PHE A O 1
ATOM 6026 N N . LEU A 1 760 ? -3.305 4.558 28.382 1.00 89.94 760 LEU A N 1
ATOM 6027 C CA . LEU A 1 760 ? -2.358 3.559 28.869 1.00 89.94 760 LEU A CA 1
ATOM 6028 C C . LEU A 1 760 ? -2.959 2.620 29.920 1.00 89.94 760 LEU A C 1
ATOM 6030 O O . LEU A 1 760 ? -2.199 1.860 30.506 1.00 89.94 760 LEU A O 1
ATOM 6034 N N . ASP A 1 761 ? -4.265 2.661 30.204 1.00 85.50 761 ASP A N 1
ATOM 6035 C CA . ASP A 1 761 ? -4.900 1.891 31.285 1.00 85.50 761 ASP A CA 1
ATOM 6036 C C . ASP A 1 761 ? -4.186 2.115 32.642 1.00 85.50 761 ASP A C 1
ATOM 6038 O O . ASP A 1 761 ? -3.795 1.205 33.387 1.00 85.50 761 ASP A O 1
ATOM 6042 N N . LEU A 1 762 ? -3.908 3.392 32.911 1.00 81.69 762 LEU A N 1
ATOM 6043 C CA . LEU A 1 762 ? -3.370 3.925 34.166 1.00 81.69 762 LEU A CA 1
ATOM 6044 C C . LEU A 1 762 ? -4.290 5.003 34.767 1.00 81.69 762 LEU A C 1
ATOM 6046 O O . LEU A 1 762 ? -4.052 5.459 35.883 1.00 81.69 762 LEU A O 1
ATOM 6050 N N . GLY A 1 763 ? -5.353 5.398 34.058 1.00 72.38 763 GLY A N 1
ATOM 6051 C CA . GLY A 1 763 ? -6.352 6.349 34.542 1.00 72.38 763 GLY A CA 1
ATOM 6052 C C . GLY A 1 763 ? -7.089 5.819 35.775 1.00 72.38 763 GLY A C 1
ATOM 6053 O O . GLY A 1 763 ? -7.529 4.673 35.801 1.00 72.38 763 GLY A O 1
ATOM 6054 N N . GLY A 1 764 ? -7.201 6.645 36.817 1.00 69.00 764 GLY A N 1
ATOM 6055 C CA . GLY A 1 764 ? -7.860 6.275 38.077 1.00 69.00 764 GLY A CA 1
ATOM 6056 C C . GLY A 1 764 ? -7.033 5.385 39.014 1.00 69.00 764 GLY A C 1
ATOM 6057 O O . GLY A 1 764 ? -7.488 5.103 40.123 1.00 69.00 764 GLY A O 1
ATOM 6058 N N . LYS A 1 765 ? -5.819 4.971 38.621 1.00 78.81 765 LYS A N 1
ATOM 6059 C CA . LYS A 1 765 ? -4.867 4.343 39.550 1.00 78.81 765 LYS A CA 1
ATOM 6060 C C . LYS A 1 765 ? -4.341 5.373 40.567 1.00 78.81 765 LYS A C 1
ATOM 6062 O O . LYS A 1 765 ? -4.364 6.572 40.274 1.00 78.81 765 LYS A O 1
ATOM 6067 N N . PRO A 1 766 ? -3.875 4.938 41.757 1.00 83.38 766 PRO A N 1
ATOM 6068 C CA . PRO A 1 766 ? -3.270 5.831 42.742 1.00 83.38 766 PRO A CA 1
ATOM 6069 C C . PRO A 1 766 ? -2.156 6.681 42.128 1.00 83.38 766 PRO A C 1
ATOM 6071 O O . PRO A 1 766 ? -1.364 6.185 41.332 1.00 83.38 766 PRO A O 1
ATOM 6074 N N . LEU A 1 767 ? -2.091 7.960 42.493 1.00 81.94 767 LEU A N 1
ATOM 6075 C CA . LEU A 1 767 ? -1.142 8.920 41.920 1.00 81.94 767 LEU A CA 1
ATOM 6076 C C . LEU A 1 767 ? 0.334 8.528 42.136 1.00 81.94 767 LEU A C 1
ATOM 6078 O O . LEU A 1 767 ? 1.188 8.888 41.327 1.00 81.94 767 LEU A O 1
ATOM 6082 N N . ASP A 1 768 ? 0.615 7.749 43.176 1.00 86.62 768 ASP A N 1
ATOM 6083 C CA . ASP A 1 768 ? 1.914 7.174 43.527 1.00 86.62 768 ASP A CA 1
ATOM 6084 C C . ASP A 1 768 ? 2.216 5.839 42.821 1.00 86.62 768 ASP A C 1
ATOM 6086 O O . ASP A 1 768 ? 3.238 5.220 43.118 1.00 86.62 768 ASP A O 1
ATOM 6090 N N . THR A 1 769 ? 1.378 5.400 41.869 1.00 89.00 769 THR A N 1
ATOM 6091 C CA . THR A 1 769 ? 1.620 4.172 41.094 1.00 89.00 769 THR A CA 1
ATOM 6092 C C . THR A 1 769 ? 2.982 4.262 40.400 1.00 89.00 769 THR A C 1
ATOM 6094 O O . THR A 1 769 ? 3.172 5.159 39.567 1.00 89.00 769 THR A O 1
ATOM 6097 N N . PRO A 1 770 ? 3.925 3.352 40.706 1.00 92.56 770 PRO A N 1
ATOM 6098 C CA . PRO A 1 770 ? 5.251 3.369 40.114 1.00 92.56 770 PRO A CA 1
ATOM 6099 C C . PRO A 1 770 ? 5.210 2.898 38.656 1.00 92.56 770 PRO A C 1
ATOM 6101 O O . PRO A 1 770 ? 4.568 1.907 38.303 1.00 92.56 770 PRO A O 1
ATOM 6104 N N . LEU A 1 771 ? 5.934 3.618 37.809 1.00 93.62 771 LEU A N 1
ATOM 6105 C CA . LEU A 1 771 ? 6.127 3.357 36.393 1.00 93.62 771 LEU A CA 1
ATOM 6106 C C . LEU A 1 771 ? 7.614 3.141 36.115 1.00 93.62 771 LEU A C 1
ATOM 6108 O O . LEU A 1 771 ? 8.474 3.858 36.632 1.00 93.62 771 LEU A O 1
ATOM 6112 N N . GLU A 1 772 ? 7.908 2.176 35.252 1.00 94.88 772 GLU A N 1
ATOM 6113 C CA . GLU A 1 772 ? 9.237 1.947 34.699 1.00 94.88 772 GLU A CA 1
ATOM 6114 C C . GLU A 1 772 ? 9.160 1.951 33.173 1.00 94.88 772 GLU A C 1
ATOM 6116 O O . GLU A 1 772 ? 8.400 1.189 32.575 1.00 94.88 772 GLU A O 1
ATOM 6121 N N . LEU A 1 773 ? 9.950 2.813 32.541 1.00 95.12 773 LEU A N 1
ATOM 6122 C CA . LEU A 1 773 ? 10.064 2.926 31.095 1.00 95.12 773 LEU A CA 1
ATOM 6123 C C . LEU A 1 773 ? 11.390 2.317 30.657 1.00 95.12 773 LEU A C 1
ATOM 6125 O O . LEU A 1 773 ? 12.457 2.782 31.062 1.00 95.12 773 LEU A O 1
ATOM 6129 N N . ARG A 1 774 ? 11.324 1.278 29.824 1.00 94.31 774 ARG A N 1
ATOM 6130 C CA . ARG A 1 774 ? 12.504 0.580 29.297 1.00 94.31 774 ARG A CA 1
ATOM 6131 C C . ARG A 1 774 ? 12.624 0.791 27.803 1.00 94.31 774 ARG A C 1
ATOM 6133 O O . ARG A 1 774 ? 11.694 0.490 27.065 1.00 94.31 774 ARG A O 1
ATOM 6140 N N . GLU A 1 775 ? 13.775 1.264 27.361 1.00 93.75 775 GLU A N 1
ATOM 6141 C CA . GLU A 1 775 ? 14.069 1.405 25.939 1.00 93.75 775 GLU A CA 1
ATOM 6142 C C . GLU A 1 775 ? 14.148 0.006 25.270 1.00 93.75 775 GLU A C 1
ATOM 6144 O O . GLU A 1 775 ? 14.717 -0.934 25.836 1.00 93.75 775 GLU A O 1
ATOM 6149 N N . ARG A 1 776 ? 13.511 -0.160 24.098 1.00 93.94 776 ARG A N 1
ATOM 6150 C CA . ARG A 1 776 ? 13.492 -1.409 23.311 1.00 93.94 776 ARG A CA 1
ATOM 6151 C C . ARG A 1 776 ? 14.178 -1.353 21.932 1.00 93.94 776 ARG A C 1
ATOM 6153 O O . ARG A 1 776 ? 14.372 -2.415 21.335 1.00 93.94 776 ARG A O 1
ATOM 6160 N N . LEU A 1 777 ? 14.525 -0.184 21.397 1.00 90.12 777 LEU A N 1
ATOM 6161 C CA . LEU A 1 777 ? 15.147 0.020 20.083 1.00 90.12 777 LEU A CA 1
ATOM 6162 C C . LEU A 1 777 ? 16.687 0.192 20.115 1.00 90.12 777 LEU A C 1
ATOM 6164 O O . LEU A 1 777 ? 17.351 -0.041 19.100 1.00 90.12 777 LEU A O 1
ATOM 6168 N N . PHE A 1 778 ? 17.272 0.514 21.263 1.00 80.81 778 PHE A N 1
ATOM 6169 C CA . PHE A 1 778 ? 18.680 0.763 21.567 1.00 80.81 778 PHE A CA 1
ATOM 6170 C C . PHE A 1 778 ? 19.048 0.169 22.943 1.00 80.81 778 PHE A C 1
ATOM 6172 O O . PHE A 1 778 ? 18.327 0.285 23.923 1.00 80.81 778 PHE A O 1
ATOM 6179 N N . SER A 1 779 ? 20.196 -0.499 23.042 1.00 56.62 779 SER A N 1
ATOM 6180 C CA . SER A 1 779 ? 20.534 -1.355 24.192 1.00 56.62 779 SER A CA 1
ATOM 6181 C C . SER A 1 779 ? 21.112 -0.642 25.424 1.00 56.62 779 SER A C 1
ATOM 6183 O O . SER A 1 779 ? 21.443 -1.322 26.390 1.00 56.62 779 SER A O 1
ATOM 6185 N N . GLU A 1 780 ? 21.271 0.684 25.410 1.00 65.88 780 GLU A N 1
ATOM 6186 C CA . GLU A 1 780 ? 22.202 1.379 26.323 1.00 65.88 780 GLU A CA 1
ATOM 6187 C C . GLU A 1 780 ? 21.575 2.467 27.212 1.00 65.88 780 GLU A C 1
ATOM 6189 O O . GLU A 1 780 ? 22.304 3.265 27.794 1.00 65.88 780 GLU A O 1
ATOM 6194 N N . MET A 1 781 ? 20.246 2.517 27.358 1.00 79.25 781 MET A N 1
ATOM 6195 C CA . MET A 1 781 ? 19.604 3.483 28.263 1.00 79.25 781 MET A CA 1
ATOM 6196 C C . MET A 1 781 ? 19.124 2.839 29.563 1.00 79.25 781 MET A C 1
ATOM 6198 O O . MET A 1 781 ? 18.413 1.830 29.548 1.00 79.25 781 MET A O 1
ATOM 6202 N N . ASP A 1 782 ? 19.481 3.464 30.689 1.00 84.69 782 ASP A N 1
ATOM 6203 C CA . ASP A 1 782 ? 18.944 3.102 31.998 1.00 84.69 782 ASP A CA 1
ATOM 6204 C C . ASP A 1 782 ? 17.415 3.281 32.021 1.00 84.69 782 ASP A C 1
ATOM 6206 O O . ASP A 1 782 ? 16.894 4.235 31.431 1.00 84.69 782 ASP A O 1
ATOM 6210 N N . PRO A 1 783 ? 16.667 2.395 32.707 1.00 90.94 783 PRO A N 1
ATOM 6211 C CA . PRO A 1 783 ? 15.227 2.549 32.830 1.00 90.94 783 PRO A CA 1
ATOM 6212 C C . PRO A 1 783 ? 14.856 3.865 33.514 1.00 90.94 783 PRO A C 1
ATOM 6214 O O . PRO A 1 783 ? 15.378 4.192 34.582 1.00 90.94 783 PRO A O 1
ATOM 6217 N N . ILE A 1 784 ? 13.886 4.580 32.948 1.00 94.06 784 ILE A N 1
ATOM 6218 C CA . ILE A 1 784 ? 13.326 5.776 33.578 1.00 94.06 784 ILE A CA 1
ATOM 6219 C C . ILE A 1 784 ? 12.275 5.313 34.585 1.00 94.06 784 ILE A C 1
ATOM 6221 O O . ILE A 1 784 ? 11.369 4.553 34.241 1.00 94.06 784 ILE A O 1
ATOM 6225 N N . ARG A 1 785 ? 12.393 5.763 35.835 1.00 94.56 785 ARG A N 1
ATOM 6226 C CA . ARG A 1 785 ? 11.452 5.439 36.913 1.00 94.56 785 ARG A CA 1
ATOM 6227 C C . ARG A 1 785 ? 10.798 6.701 37.433 1.00 94.56 785 ARG A C 1
ATOM 6229 O O . ARG A 1 785 ? 11.488 7.675 37.718 1.00 94.56 785 ARG A O 1
ATOM 6236 N N . LEU A 1 786 ? 9.482 6.657 37.551 1.00 94.94 786 LEU A N 1
ATOM 6237 C CA . LEU A 1 786 ? 8.656 7.768 38.003 1.00 94.94 786 LEU A CA 1
ATOM 6238 C C . LEU A 1 786 ? 7.299 7.255 38.479 1.00 94.94 786 LEU A C 1
ATOM 6240 O O . LEU A 1 786 ? 6.980 6.082 38.328 1.00 94.94 786 LEU A O 1
ATOM 6244 N N . THR A 1 787 ? 6.481 8.136 39.024 1.00 93.81 787 THR A N 1
ATOM 6245 C CA . THR A 1 787 ? 5.087 7.868 39.380 1.00 93.81 787 THR A CA 1
ATOM 6246 C C . THR A 1 787 ? 4.131 8.391 38.311 1.00 93.81 787 THR A C 1
ATOM 6248 O O . THR A 1 787 ? 4.474 9.264 37.509 1.00 93.81 787 THR A O 1
ATOM 6251 N N . THR A 1 788 ? 2.885 7.914 38.318 1.00 90.25 788 THR A N 1
ATOM 6252 C CA . THR A 1 788 ? 1.816 8.489 37.481 1.00 90.25 788 THR A CA 1
ATOM 6253 C C . THR A 1 788 ? 1.611 9.993 37.722 1.00 90.25 788 THR A C 1
ATOM 6255 O O . THR A 1 788 ? 1.345 10.732 36.773 1.00 90.25 788 THR A O 1
ATOM 6258 N N . ALA A 1 789 ? 1.787 10.476 38.961 1.00 91.12 789 ALA A N 1
ATOM 6259 C CA . ALA A 1 789 ? 1.710 11.899 39.292 1.00 91.12 789 ALA A CA 1
ATOM 6260 C C . ALA A 1 789 ? 2.831 12.708 38.640 1.00 91.12 789 ALA A C 1
ATOM 6262 O O . ALA A 1 789 ? 2.576 13.765 38.059 1.00 91.12 789 ALA A O 1
ATOM 6263 N N . GLU A 1 790 ? 4.066 12.214 38.712 1.00 93.69 790 GLU A N 1
ATOM 6264 C CA . GLU A 1 790 ? 5.216 12.856 38.076 1.00 93.69 790 GLU A CA 1
ATOM 6265 C C . GLU A 1 790 ? 5.045 12.881 36.559 1.00 93.69 790 GLU A C 1
ATOM 6267 O O . GLU A 1 790 ? 5.194 13.946 35.968 1.00 93.69 790 GLU A O 1
ATOM 6272 N N . ALA A 1 791 ? 4.623 11.769 35.946 1.00 92.62 791 ALA A N 1
ATOM 6273 C CA . ALA A 1 791 ? 4.389 11.683 34.504 1.00 92.62 791 ALA A CA 1
ATOM 6274 C C . ALA A 1 791 ? 3.368 12.720 34.000 1.00 92.62 791 ALA A C 1
ATOM 6276 O O . ALA A 1 791 ? 3.516 13.251 32.898 1.00 92.62 791 ALA A O 1
ATOM 6277 N N . SER A 1 792 ? 2.349 13.028 34.809 1.00 90.88 792 SER A N 1
ATOM 6278 C CA . SER A 1 792 ? 1.300 13.983 34.443 1.00 90.88 792 SER A CA 1
ATOM 6279 C C . SER A 1 792 ? 1.649 15.438 34.741 1.00 90.88 792 SER A C 1
ATOM 6281 O O . SER A 1 792 ? 1.354 16.322 33.941 1.00 90.88 792 SER A O 1
ATOM 6283 N N . THR A 1 793 ? 2.277 15.702 35.889 1.00 90.38 793 THR A N 1
ATOM 6284 C CA . THR A 1 793 ? 2.518 17.073 36.369 1.00 90.38 793 THR A CA 1
ATOM 6285 C C . THR A 1 793 ? 3.873 17.619 35.944 1.00 90.38 793 THR A C 1
ATOM 6287 O O . THR A 1 793 ? 3.972 18.751 35.479 1.00 90.38 793 THR A O 1
ATOM 6290 N N . SER A 1 794 ? 4.921 16.816 36.118 1.00 91.19 794 SER A N 1
ATOM 6291 C CA . SER A 1 794 ? 6.301 17.189 35.815 1.00 91.19 794 SER A CA 1
ATOM 6292 C C . SER A 1 794 ? 6.745 16.665 34.455 1.00 91.19 794 SER A C 1
ATOM 6294 O O . SER A 1 794 ? 7.658 17.238 33.877 1.00 91.19 794 SER A O 1
ATOM 6296 N N . GLY A 1 795 ? 6.088 15.628 33.935 1.00 94.25 795 GLY A N 1
ATOM 6297 C CA . GLY A 1 795 ? 6.426 14.950 32.692 1.00 94.25 795 GLY A CA 1
ATOM 6298 C C . GLY A 1 795 ? 7.394 13.788 32.892 1.00 94.25 795 GLY A C 1
ATOM 6299 O O . GLY A 1 795 ? 8.121 13.705 33.882 1.00 94.25 795 GLY A O 1
ATOM 6300 N N . VAL A 1 796 ? 7.417 12.886 31.914 1.00 96.00 796 VAL A N 1
ATOM 6301 C CA . VAL A 1 796 ? 8.469 11.879 31.768 1.00 96.00 796 VAL A CA 1
ATOM 6302 C C . VAL A 1 796 ? 9.768 12.607 31.432 1.00 96.00 796 VAL A C 1
ATOM 6304 O O . VAL A 1 796 ? 9.879 13.191 30.352 1.00 96.00 796 VAL A O 1
ATOM 6307 N N . THR A 1 797 ? 10.725 12.590 32.359 1.00 94.81 797 THR A N 1
ATOM 6308 C CA . THR A 1 797 ? 12.040 13.213 32.164 1.00 94.81 797 THR A CA 1
ATOM 6309 C C . THR A 1 797 ? 12.941 12.290 31.354 1.00 94.81 797 THR A C 1
ATOM 6311 O O . THR A 1 797 ? 13.238 11.176 31.782 1.00 94.81 797 THR A O 1
ATOM 6314 N N . ILE A 1 798 ? 13.392 12.767 30.198 1.00 93.19 798 ILE A N 1
ATOM 6315 C CA . ILE A 1 798 ? 14.385 12.109 29.350 1.00 93.19 798 ILE A CA 1
ATOM 6316 C C . ILE A 1 798 ? 15.636 12.983 29.370 1.00 93.19 798 ILE A C 1
ATOM 6318 O O . ILE A 1 798 ? 15.629 14.088 28.826 1.00 93.19 798 ILE A O 1
ATOM 6322 N N . ASN A 1 799 ? 16.700 12.482 30.003 1.00 89.62 799 ASN A N 1
ATOM 6323 C CA . ASN A 1 799 ? 17.937 13.240 30.221 1.00 89.62 799 ASN A CA 1
ATOM 6324 C C . ASN A 1 799 ? 18.518 13.777 28.913 1.00 89.62 799 ASN A C 1
ATOM 6326 O O . ASN A 1 799 ? 18.922 14.928 28.854 1.00 89.62 799 ASN A O 1
ATOM 6330 N N . GLN A 1 800 ? 18.539 12.953 27.866 1.00 89.62 800 GLN A N 1
ATOM 6331 C CA . GLN A 1 800 ? 19.010 13.347 26.547 1.00 89.62 800 GLN A CA 1
ATOM 6332 C C . GLN A 1 800 ? 18.380 12.461 25.477 1.00 89.62 800 GLN A C 1
ATOM 6334 O O . GLN A 1 800 ? 18.235 11.254 25.666 1.00 89.62 800 GLN A O 1
ATOM 6339 N N . ILE A 1 801 ? 18.078 13.049 24.321 1.00 90.44 801 ILE A N 1
ATOM 6340 C CA . ILE A 1 801 ? 17.817 12.311 23.083 1.00 90.44 801 ILE A CA 1
ATOM 6341 C C . ILE A 1 801 ? 18.817 12.765 22.019 1.00 90.44 801 ILE A C 1
ATOM 6343 O O . ILE A 1 801 ? 18.996 13.961 21.774 1.00 90.44 801 ILE A O 1
ATOM 6347 N N . SER A 1 802 ? 19.512 11.815 21.400 1.00 93.62 802 SER A N 1
ATOM 6348 C CA . SER A 1 802 ? 20.517 12.128 20.381 1.00 93.62 802 SER A CA 1
ATOM 6349 C C . SER A 1 802 ? 19.881 12.789 19.150 1.00 93.62 802 SER A C 1
ATOM 6351 O O . SER A 1 802 ? 18.701 12.542 18.871 1.00 93.62 802 SER A O 1
ATOM 6353 N N . PRO A 1 803 ? 20.626 13.611 18.391 1.00 96.44 803 PRO A N 1
ATOM 6354 C CA . PRO A 1 803 ? 20.164 14.117 17.102 1.00 96.44 803 PRO A CA 1
ATOM 6355 C C . PRO A 1 803 ? 19.832 12.955 16.168 1.00 96.44 803 PRO A C 1
ATOM 6357 O O . PRO A 1 803 ? 20.465 11.899 16.251 1.00 96.44 803 PRO A O 1
ATOM 6360 N N . LEU A 1 804 ? 18.844 13.150 15.295 1.00 96.75 804 LEU A N 1
ATOM 6361 C CA . LEU A 1 804 ? 18.400 12.156 14.314 1.00 96.75 804 LEU A CA 1
ATOM 6362 C C . LEU A 1 804 ? 18.218 10.749 14.919 1.00 96.75 804 LEU A C 1
ATOM 6364 O O . LEU A 1 804 ? 18.801 9.760 14.468 1.00 96.75 804 LEU A O 1
ATOM 6368 N N . SER A 1 805 ? 17.420 10.654 15.982 1.00 95.19 805 SER A N 1
ATOM 6369 C CA . SER A 1 805 ? 17.192 9.396 16.699 1.00 95.19 805 SER A CA 1
ATOM 6370 C C . SER A 1 805 ? 15.754 9.264 17.192 1.00 95.19 805 SER A C 1
ATOM 6372 O O . SER A 1 805 ? 15.015 10.244 17.273 1.00 95.19 805 SER A O 1
ATOM 6374 N N . ALA A 1 806 ? 15.342 8.039 17.517 1.00 95.50 806 ALA A N 1
ATOM 6375 C CA . ALA A 1 806 ? 14.030 7.771 18.089 1.00 95.50 806 ALA A CA 1
ATOM 6376 C C . ALA A 1 806 ? 14.098 6.665 19.138 1.00 95.50 806 ALA A C 1
ATOM 6378 O O . ALA A 1 806 ? 14.739 5.649 18.913 1.00 95.50 806 ALA A O 1
ATOM 6379 N N . SER A 1 807 ? 13.419 6.842 20.264 1.00 94.94 807 SER A N 1
ATOM 6380 C CA . SER A 1 807 ? 13.377 5.875 21.362 1.00 94.94 807 SER A CA 1
ATOM 6381 C C . SER A 1 807 ? 11.983 5.281 21.504 1.00 94.94 807 SER A C 1
ATOM 6383 O O . SER A 1 807 ? 10.984 5.991 21.368 1.00 94.94 807 SER A O 1
ATOM 6385 N N . TYR A 1 808 ? 11.924 3.980 21.779 1.00 97.06 808 TYR A N 1
ATOM 6386 C CA . TYR A 1 808 ? 10.688 3.242 22.025 1.00 97.06 808 TYR A CA 1
ATOM 6387 C C . TYR A 1 808 ? 10.713 2.724 23.458 1.00 97.06 808 TYR A C 1
ATOM 6389 O O . TYR A 1 808 ? 11.277 1.667 23.746 1.00 97.06 808 TYR A O 1
ATOM 6397 N N . PHE A 1 809 ? 10.100 3.477 24.364 1.00 96.75 809 PHE A N 1
ATOM 6398 C CA . PHE A 1 809 ? 10.041 3.129 25.774 1.00 96.75 809 PHE A CA 1
ATOM 6399 C C . PHE A 1 809 ? 8.822 2.260 26.057 1.00 96.75 809 PHE A C 1
ATOM 6401 O O . PHE A 1 809 ? 7.692 2.736 26.007 1.00 96.75 809 PHE A O 1
ATOM 6408 N N . GLU A 1 810 ? 9.040 0.994 26.392 1.00 96.19 810 GLU A N 1
ATOM 6409 C CA . GLU A 1 810 ? 7.996 0.131 26.936 1.00 96.19 810 GLU A CA 1
ATOM 6410 C C . GLU A 1 810 ? 7.631 0.613 28.346 1.00 96.19 810 GLU A C 1
ATOM 6412 O O . GLU A 1 810 ? 8.482 0.634 29.237 1.00 96.19 810 GLU A O 1
ATOM 6417 N N . VAL A 1 811 ? 6.372 1.002 28.541 1.00 95.12 811 VAL A N 1
ATOM 6418 C CA . VAL A 1 811 ? 5.839 1.522 29.803 1.00 95.12 811 VAL A CA 1
ATOM 6419 C C . VAL A 1 811 ? 5.294 0.361 30.627 1.00 95.12 811 VAL A C 1
ATOM 6421 O O . VAL A 1 811 ? 4.314 -0.278 30.242 1.00 95.12 811 VAL A O 1
ATOM 6424 N N . ARG A 1 812 ? 5.893 0.098 31.788 1.00 89.94 812 ARG A N 1
ATOM 6425 C CA . ARG A 1 812 ? 5.465 -0.954 32.717 1.00 89.94 812 ARG A CA 1
ATOM 6426 C C . ARG A 1 812 ? 4.974 -0.334 34.019 1.00 89.94 812 ARG A C 1
ATOM 6428 O O . ARG A 1 812 ? 5.663 0.499 34.599 1.00 89.94 812 ARG A O 1
ATOM 6435 N N . GLY A 1 813 ? 3.797 -0.753 34.481 1.00 77.19 813 GLY A N 1
ATOM 6436 C CA . GLY A 1 813 ? 3.416 -0.555 35.881 1.00 77.19 813 GLY A CA 1
ATOM 6437 C C . GLY A 1 813 ? 4.199 -1.543 36.742 1.00 77.19 813 GLY A C 1
ATOM 6438 O O . GLY A 1 813 ? 4.228 -2.727 36.398 1.00 77.19 813 GLY A O 1
ATOM 6439 N N . LEU A 1 814 ? 4.867 -1.050 37.785 1.00 57.59 814 LEU A N 1
ATOM 6440 C CA . LEU A 1 814 ? 5.624 -1.877 38.732 1.00 57.59 814 LEU A CA 1
ATOM 6441 C C . LEU A 1 814 ? 4.738 -2.456 39.837 1.00 57.59 814 LEU A C 1
ATOM 6443 O O . LEU A 1 814 ? 3.783 -1.764 40.261 1.00 57.59 814 LEU A O 1
#

Foldseek 3Di:
DDWDWFQWAQRWIWIWDADPWWIKIKIAHPDFPDFKKKKKKFKPLLPDLAWQKDFDDFLPRAAIEGHLDGGQKMWMWIDHPVGIWIWIWGDDLFFIDDIDTDPQWDWDDDPNIIMIIHTVVVSPPDQKMWIKMWMWRQPPPNRNTWTRIISHHQWDIGGHYTYDFKTWIAGNPPVDDDGTDIAGSLGNDLWQAAEAEEAQFFQQQLDPAQDALDDCVRFNGHALPLCDLQVLVLCVLLPHQAYEHELFAAAAAQDQPVVLPDGHDALLLALGRGGFSLQHQALLATHLSRHPHSNCRVVSVLVSLVSNVVSNHAYAYADELFKHFPNHAHPPCNVLGAQPPDPLQAQDDLQHFFGWAHQDVAFDQFRQQDDPHDGRALSNVDPPRDDDRGDPSRRHIDTAFSVRRRDSYDHPPTNSRIHGTRQQFDLPPPVSQDRQARHPVRSPHDGHSSLVSSLVSLVSCVVSRRQEYEYPACQLHELVSLSVSVSSSCVVPVSYAYEYAYDQPDPNGRAGPHPRQQPSPPPRRGSQSSNVRSSHQAYEQVQLLVLLQCLQPHQHFLVCNVVSCDDQSNNQRHEFENAEQPGAAPQACVGSVRLFLLLLAQSLLCRLQAHLHYYYDYQPSLQRQQLADQHTSVGRPRGNDSRYSHYTVRSSCCCVVSNNNNPSGDPVSVVSNLLSSLSSNVCRDCLNNPWDKAWQQVVCQQPCLQCDDPPDRTHRRQKTWIKTDHPVDLWIKIKIWGAASADKRFFRFGAQALVNCVSNVNRPPPQQFKKWWDWRSDDDDDIQIDGNVCCHPVGRTDGIDGHSHMTIIGIDGD

Nearest PDB structures (foldseek):
  4u33-assembly3_E  TM=5.818E-01  e=8.459E-20  Mycobacterium tuberculosis CDC1551
  4u3c-assembly3_E  TM=5.782E-01  e=1.969E-19  Mycobacterium tuberculosis CDC1551
  6a0j-assembly1_A  TM=7.434E-01  e=2.376E-15  Arthrobacter globiformis
  3zss-assembly2_C  TM=5.618E-01  e=6.849E-20  Streptomyces coelicolor
  5cgm-assembly1_B  TM=5.809E-01  e=2.703E-19  Mycolicibacterium thermoresistibile ATCC 19527

Radius of gyration: 27.94 Å; Cα contacts (8 Å, |Δi|>4): 2035; chains: 1; bounding box: 75×63×82 Å

Mean predicted aligned error: 5.73 Å

Solvent-accessible surface area (backbone atoms only — not comparable to full-atom values): 41413 Å² total; per-residue (Å²): 116,52,71,51,76,48,69,17,2,74,67,21,39,38,38,40,35,39,44,97,61,33,42,32,42,34,44,26,58,66,59,78,86,76,68,58,39,32,40,42,35,44,26,20,44,75,83,48,75,42,36,17,62,49,84,59,37,81,52,68,57,19,40,43,46,37,48,40,56,44,30,25,36,36,41,34,38,43,40,45,95,92,46,70,48,37,32,40,31,41,43,51,68,69,35,74,47,73,84,39,80,50,80,82,45,50,71,49,78,56,96,63,27,41,37,39,43,35,42,38,77,81,53,50,90,51,54,52,33,38,38,47,43,37,36,31,28,28,78,37,72,88,14,38,13,30,38,57,30,28,64,38,56,81,42,76,55,43,68,62,67,43,61,42,68,49,40,31,41,32,46,56,46,89,90,50,85,68,54,68,42,80,30,39,55,73,40,84,56,94,56,38,55,24,33,40,35,35,47,46,52,40,70,46,12,73,44,86,47,82,46,60,68,22,47,62,85,63,6,28,55,6,35,50,76,48,68,32,73,52,48,52,49,53,45,47,72,26,47,42,40,29,38,31,44,42,51,49,44,14,37,42,29,59,64,71,36,53,94,77,75,44,57,41,47,64,47,51,50,42,49,14,56,51,9,36,45,71,24,31,23,21,84,77,44,56,34,46,79,33,30,93,50,51,91,46,25,67,59,50,48,43,54,36,48,52,54,38,47,76,71,65,31,43,37,27,34,68,40,61,75,40,32,29,17,65,77,51,57,26,82,78,43,60,92,63,43,81,56,79,82,40,65,70,89,36,48,69,51,42,66,15,28,47,34,24,56,69,91,65,99,36,70,46,33,36,42,50,25,26,55,99,95,39,60,64,31,65,43,41,63,40,87,89,52,68,56,74,12,57,51,89,91,21,45,81,58,32,59,22,18,42,76,72,47,82,53,50,61,48,53,75,92,47,42,69,36,20,26,26,51,27,76,10,53,57,87,84,44,90,77,70,70,68,64,51,25,50,31,47,84,36,50,85,40,58,78,26,51,40,58,55,46,52,46,51,45,52,49,54,45,45,75,68,63,46,39,28,32,40,27,43,57,39,27,59,38,52,26,55,58,45,31,52,46,49,45,54,49,29,74,77,38,72,80,55,43,36,34,31,39,48,55,73,85,47,88,72,48,36,67,52,74,34,82,71,66,38,47,72,53,52,101,73,39,49,42,61,58,39,37,45,41,23,61,37,56,26,31,48,42,62,57,43,44,49,36,58,48,26,43,54,72,54,87,40,34,41,58,50,40,74,78,36,47,67,56,68,65,55,36,41,22,19,35,24,51,70,40,48,77,90,36,51,30,50,17,5,63,92,35,61,78,41,59,20,48,51,50,42,50,19,51,38,51,48,49,44,58,58,35,34,24,34,30,40,48,33,73,30,62,49,44,37,30,26,39,84,53,55,41,42,53,53,33,70,68,29,30,59,60,63,14,32,28,40,46,45,78,44,39,32,28,30,33,52,91,74,56,52,73,40,81,68,42,54,72,69,32,51,50,44,32,51,41,48,27,42,49,47,40,54,41,44,34,58,27,27,34,66,17,52,68,45,82,36,41,80,83,29,26,81,37,68,46,31,62,41,56,95,92,55,92,56,22,19,54,42,35,40,40,36,35,28,27,15,86,91,53,85,44,29,33,45,38,41,30,30,63,32,83,77,57,54,51,60,61,26,28,50,52,38,49,69,66,55,33,37,67,63,76,49,52,92,54,63,54,77,42,44,35,39,32,37,57,73,62,54,95,82,63,80,65,46,74,49,27,52,45,42,25,40,75,68,17,47,68,40,66,64,49,57,39,31,26,55,48,39,23,40,45,37,81,109

Secondary structure (DSSP, 8-state):
-EEEEEE-GGG-EEEEEE-SSEEEEEEE-SS---S-EEEEEEEE-SSS--EEEPP--TTTT-S-EEEEEEESEEEEEEEETTEEEEEEEEEETTEEPPPEE--SSEEEEETTEEEEEEEHHHHTT-SEEEE--EEEESSSGGGT-EEEEES-TTPPPBSS-EE--EEEEEE--TTSS-SEEEEETTBT--S--EEEEEEHHHHS-------TT--HHHH----GGGS-HHHHHHHHHTT--EEEEET-EEE--S--BGGGTBPPPPGGG-SSSS--TTSEEEEEEE-GGG-SSGGGHHHHHHHHHHHHHHTT-EEEEEE--SEEETT---SS-GGG-TTSS--TTSS--TT-SBPBPPSSS-SSP--TTEETTEE-STGGGSTT----S--GGGSSS-B-BTTS---SS--TTS-TTEEEBP-SB-TT-TT---B-S--SS-TTSPPPHHHHHHHHHHHHHHHTT--EEEETTGGGS-HHHHHHHHHHHHHH-TT-EEEE---TT-TT------TTTTTEEEET--HHHHHHHHT-SEEE-HHHHHHHHHHHHSS--GGGHHHHS--HHHHTTEEEES--SSSPPTT-TTSGGG-GGGTHHHHHHHHHHH-SS-EEEETTGGGT----S--SSS-SSSS--SSS----HHHHHHHTTTT---TTS-HHHHHHHHHHHHHHHHTTSHHHHT-EEEE-HHHHTT-TTTTPPTT-SSS-SSEEEEEEE-TTSS-EEEEEEE--SS---EEEEE---HHHHHHTT-TTS-TT-EEEEEESSSTTPPPEEEEHHHHHHT-EEEEE--TTEEEEEEEEE-

Sequence (814 aa):
MREETLAGSDNVLITIGVSESELIVRYRPAGPVENALNLFLPLGTHRQIGAAVLPFAHALECSTVLLPFKSDLLLSAEIRESGVKCFRRVWDRWQWSERVETQEFEVTVGDGAVLFRIPRALLGDSSKIDFVIYAKDPEANQGWGWFWGCSQRSVTGGIGDKYIPHYHELQLDPEAGALATFRGRYGAEKSRIRIYQLFVRLFGNTNEHLKPNGSIVENGIGKFSDINEKAIASMREMGFTHLWLTGVLQQITSTDYSAIGKPADDADLLKGLAGSPYAIKDYFDVSPDYAEDPPERMTEFKALLDRLHRSKLKVLIDFVPNHVARSYNSSARPDLNFGLTDDRSKFFDPQNNFFYLQLGEGPPLRLPTWRDGIALSPTCSVEGMKCDGFFAGELDHGKVTGNNVASWSPGLGDWYETVKLNYGFNFMDPSQGTREYPSALAPDKPIPDTWIKMDRVIEHWQSIGVDGFRCDMSHMVPPEFWNWLIHRARQRAPETVFIAEAYDNDPTKVPGSDPIISRLAGERGNVMFDLLNAGFNAVYDDPTYKALKNIYDGQGWANDIDQSLGESFIFDNSLRYAENHDEVRLAARSQWQGLGMAVGRPVAALLYGLSRGPAMLYNGQEVGEPADGVEGFGGDDARTSIFDYWSMPELRKWVNGHRYEGAQLSVEQKELRAFYGRLMKLVGEPAFRDGAFFPLNPSNRNNPQYGRLPGEETSGHWLYAFLRSDISTPQRFLIVANLHPTNAPQDIRILLPADALQFLDLGGKPLDTPLELRERLFSEMDPIRLTTAEASTSGVTINQISPLSASYFEVRGL

pLDDT: mean 92.65, std 7.48, range [49.38, 98.88]